Protein 4ZH5 (pdb70)

Secondary structure (DSSP, 8-state):
---HHHHHHHHHHHHHHTB-BS--TT---TT---B-TT-B-TT--B---SB--SSS--EEHHHHHHHHHHHHHHHHHTHHHHGGGHHHHHHHHHHHHHHHHHHEEETTEEEEEES-HHHHHT--S-GGG--S---EEEEBTTB--HHHHHHHHHHHHHHHHHHTTT-HHHHHHHHHHHHHHHHHHHHS---HHHHSGGGGGTS--S-SHHHHHHHHHHHHHHH--HHHHHHHTTS---S--S--SSS--HHHHHHHHHHTT-HHHHHHHHHHHHHHSTTSSSEE-TT--EE--SSSHHHHHHHHHHHHHHHHHTTSSHHHHHHHHHHHHHHHHTTTSS--BTTSSSS--S--B-TTTTSPSTTS--STHHHH-SSPPSS--TTPBP----TTS-----TT-TTTSB--HHHHHHHHHHHHHHHT-/---HHHHHHHHHHHHHHTB-BS--TT---TT---B-TT-B-TTS-B----B--SSS--EEHHHHHHHHHHHHHHHHHTHHHHGGGHHHHHHHHHHHHHHHHHHEEETTEEEEEES-HHHHHT--S-GGG--S---EEEEBTTB--HHHHHHHHHHHHHHHHHHTTT-HHHHHHHHHHHHHHHHHHHHS---HHHHSGGGGGTS--S-SHHHHHHHHHHHHHHH--HHHHHHHTTS---S--S--SSS--HHHHHHHHHHT--HHHHHHHHHHHHHHSTTSSSEE-TT--EE--SSSHHHHHHHHHHHHHHHHHTTSSHHHHHHHHHHHHHHHHTTTSS--BTTSSSS--S--B-TGGGSPSTTS--STHHHH--SPPSS--TTPBP----TTS-----TT-TTTSB--HHHHHHHHHHHHHHHT-

Solvent-accessible surface area: 28174 Å² total; per-residue (Å²): 204,46,81,22,73,62,0,0,77,37,0,21,60,0,1,5,3,1,21,0,0,134,18,41,91,122,40,71,15,140,47,6,91,55,4,16,96,118,8,90,6,120,66,50,52,80,0,30,10,0,1,5,6,10,1,6,5,0,1,5,8,0,0,3,0,0,0,0,0,0,3,0,2,0,0,31,49,2,28,131,0,0,36,83,14,64,114,89,1,13,110,9,0,50,49,0,0,57,6,5,24,75,4,17,44,62,96,67,43,2,6,4,1,0,0,36,0,15,44,3,50,47,49,7,0,10,2,48,78,29,134,51,128,40,48,6,76,22,0,33,74,110,26,26,0,0,0,2,0,0,0,3,0,0,0,0,0,0,0,7,45,9,2,58,150,84,45,69,93,20,9,88,92,0,32,76,46,0,76,39,1,0,67,2,0,46,106,28,100,14,28,2,5,109,30,0,40,27,0,9,30,52,23,96,7,71,44,48,84,11,0,0,1,0,0,0,0,0,0,48,73,24,33,58,74,100,76,17,25,72,35,0,72,96,15,59,11,153,44,78,10,46,1,0,6,31,20,16,0,47,0,0,1,0,5,3,2,7,50,76,59,40,90,118,2,84,57,40,0,66,54,0,0,75,2,1,17,93,89,29,62,11,33,55,4,99,104,26,0,0,12,11,26,38,66,0,0,0,11,23,0,0,0,0,0,0,0,0,4,4,0,4,84,61,46,1,66,42,88,95,0,67,84,5,0,90,50,1,0,23,2,0,2,14,66,43,52,43,0,5,0,3,23,13,48,94,88,26,2,80,50,1,20,8,8,5,0,3,2,36,97,120,128,46,99,20,26,134,117,35,7,62,58,116,47,71,12,71,15,83,1,38,0,0,0,0,0,5,1,46,21,63,26,92,31,94,25,64,6,108,40,87,28,12,0,31,0,4,0,1,21,0,0,0,0,4,0,0,0,0,2,6,52,60,96,176,65,85,14,70,63,0,0,77,39,0,20,62,0,1,5,3,2,23,0,0,134,17,44,93,122,39,75,15,140,47,6,91,55,5,17,94,123,6,87,5,119,62,51,52,75,0,26,10,0,2,6,5,10,1,7,5,0,0,5,8,0,0,3,0,0,0,0,0,0,3,0,1,0,0,31,56,1,32,132,1,0,35,83,14,63,113,87,1,13,101,10,1,47,46,0,0,62,6,5,29,76,4,18,44,61,96,65,43,2,6,3,0,0,0,36,0,14,42,3,51,50,51,7,0,12,2,49,74,28,135,50,129,38,48,6,76,22,0,37,74,115,27,25,0,0,0,2,0,0,0,4,0,0,0,0,0,0,0,8,45,9,3,60,145,82,44,59,90,20,4,88,97,0,26,91,48,0,78,38,1,0,66,2,0,46,104,27,104,14,27,2,5,109,30,0,41,26,0,9,27,54,23,93,7,76,35,39,80,10,0,0,1,0,0,0,0,0,0,52,75,27,32,56,71,102,76,16,25,71,35,0,73,100,24,69,11,154,44,85,8,46,0,0,5,31,21,16,0,44,0,0,0,1,4,3,5,16,65,80,65,57,93,123,5,107,58,46,0,47,63,0,0,78,6,1,4,99,88,34,66,12,33,60,4,100,105,28,0,0,14,12,28,35,66,0,0,0,12,23,0,0,0,0,0,0,0,0,3,8,0,3,89,55,40,0,42,40,87,86,0,68,93,6,0,85,49,1,0,15,3,0,2,14,68,44,52,43,0,5,0,3,22,15,47,92,89,23,1,75,57,2,22,9,8,5,0,2,2,33,99,126,129,46,101,20,25,136,113,33,9,60,61,111,49,66,11,70,15,82,1,39,0,0,0,0,0,3,2,44,22,64,26,93,32,98,31,65,7,112,40,93,29,11,0,33,0,5,0,1,22,0,0,0,0,3,0,0,0,0,2,3,51,60,86

CATH classification: 1.50.10.10

Foldseek 3Di:
DDPLLQLLVLQLLLLLVFKAAAHDPVRPFVLDHYFPPQFAAPVRQGQTIFGQFWLWRKRAQLLSLLLLLLLLVLCQQLVVLCPPVSVSSLVSSVRSLVNQLSQCVDLFKGWGIWAQVVVRVVWFAHRRPDDDHIHIFIAGLVQHALNSLLSSLSSLLSNLVNCCPPPVVSSVSSNVNSVSSLCNSVVRDDHNCVSVVSCCVPPGAPDNLQSQLSSLLSNCVRPVDVVSVVSNVVRQDDAADLFDFSRGCNLVSLLSCLVVPDPVSLVSNLLNLVLQFPPHVFAAAPLGQRARDQFLRLLRQLLQLLSLLSSLVSVRVNPSSPVSSVSSLCVQQQSVNDHQFWPHDHPYQFAAQHRSQLDAHPPDGGTPVSQQDPDGRNHTSGNFRASADDSHRDADSGNNPNRRGMTGSGSCSSVSSSSSSNSVD/DDPLLQLLVLQLLLLLVFKAAAHDPVRPAPLDHHFPPCFAAPVSQGQTIFGQFWLWRKHAQLLSLLLLLLQLVLCVQLVVLCPPVSVSSLVSSVRSLVNQLSQCVDLFKGKGIWAQVVVRVVWFAHRRPDDDHIHIFIAGLVQHALNSLLSSLSSLLSNLVNCCPPPVVSSVVSNVNSVSSLCNSVVRDDHNCVSVVSCCVPPGAPHNLQSQLSSLLSNCVSPVDVVSVVSNVVRADDAADLFPFSRGCRLVSLLSCVVVPDPVSLVNNLLNLVLQFPPHVFAAAPLGQRARDQFQRLLRQLLQLLSLLSSLVSVRVVVRSLVSSVSSLCVQQQSVNEHQFWPHDHPYQQQAQHRSQLDAHPPDGGTPCSQQPADGRNHTSGNFRASADDSNRDADSGNNPNRRGMTGSSSCSSVSSSSSSNSVD

Structure (mmCIF, N/CA/C/O backbone):
data_4ZH5
#
_entry.id   4ZH5
#
_cell.length_a   76.150
_cell.length_b   108.170
_cell.length_c   112.680
_cell.angle_alpha   90.00
_cell.angle_beta   90.00
_cell.angle_gamma   90.00
#
_symmetry.space_group_name_H-M   'P 21 21 21'
#
loop_
_entity.id
_entity.type
_entity.pdbx_description
1 polymer Endoglucanase
2 branched beta-D-glucopyranose-(1-4)-beta-D-glucopyranose
3 non-polymer 'CALCIUM ION'
4 non-polymer 'SODIUM ION'
5 non-polymer 'CHLORIDE ION'
6 water water
#
loop_
_atom_site.group_PDB
_atom_site.id
_atom_site.type_symbol
_atom_site.label_atom_id
_atom_site.label_alt_id
_atom_site.label_comp_id
_atom_site.label_asym_id
_atom_site.label_entity_id
_atom_site.label_seq_id
_atom_site.pdbx_PDB_ins_code
_atom_site.Cartn_x
_atom_site.Cartn_y
_atom_site.Cartn_z
_atom_site.occupancy
_atom_site.B_iso_or_equiv
_atom_site.auth_seq_id
_atom_site.auth_comp_id
_atom_site.auth_asym_id
_atom_site.auth_atom_id
_atom_site.pdbx_PDB_model_num
ATOM 1 N N . GLN A 1 2 ? 27.455 -21.857 14.251 1.00 49.19 9 GLN A N 1
ATOM 2 C CA . GLN A 1 2 ? 26.937 -21.625 12.879 1.00 46.75 9 GLN A CA 1
ATOM 3 C C . GLN A 1 2 ? 27.237 -20.180 12.434 1.00 45.94 9 GLN A C 1
ATOM 4 O O . GLN A 1 2 ? 28.004 -19.986 11.497 1.00 76.72 9 GLN A O 1
ATOM 10 N N . TYR A 1 3 ? 26.654 -19.163 13.074 1.00 17.16 10 TYR A N 1
ATOM 11 C CA . TYR A 1 3 ? 27.067 -17.792 12.714 1.00 15.83 10 TYR A CA 1
ATOM 12 C C . TYR A 1 3 ? 28.377 -17.400 13.364 1.00 16.47 10 TYR A C 1
ATOM 13 O O . TYR A 1 3 ? 28.638 -17.720 14.527 1.00 17.54 10 TYR A O 1
ATOM 22 N N . ASN A 1 4 ? 29.127 -16.586 12.641 1.00 15.75 11 ASN A N 1
ATOM 23 C CA . ASN A 1 4 ? 30.347 -16.050 13.168 1.00 15.00 11 ASN A CA 1
ATOM 24 C C . ASN A 1 4 ? 30.083 -14.785 13.976 1.00 13.03 11 ASN A C 1
ATOM 25 O O . ASN A 1 4 ? 30.324 -13.674 13.514 1.00 11.89 11 ASN A O 1
ATOM 30 N N . TYR A 1 5 ? 29.670 -14.988 15.229 1.00 11.27 12 TYR A N 1
ATOM 31 C CA . TYR A 1 5 ? 29.311 -13.846 16.088 1.00 10.00 12 TYR A CA 1
ATOM 32 C C . TYR A 1 5 ? 30.496 -12.929 16.314 1.00 8.98 12 TYR A C 1
ATOM 33 O O . TYR A 1 5 ? 30.330 -11.718 16.402 1.00 9.57 12 TYR A O 1
ATOM 42 N N . ARG A 1 6 ? 31.694 -13.488 16.417 1.00 10.07 13 ARG A N 1
ATOM 43 C CA . ARG A 1 6 ? 32.876 -12.664 16.656 1.00 11.17 13 ARG A CA 1
ATOM 44 C C . ARG A 1 6 ? 33.175 -11.734 15.492 1.00 10.21 13 ARG A C 1
ATOM 45 O O . ARG A 1 6 ? 33.560 -10.580 15.693 1.00 10.70 13 ARG A O 1
ATOM 53 N N . GLU A 1 7 ? 32.990 -12.239 14.259 1.00 10.78 14 GLU A N 1
ATOM 54 C CA . GLU A 1 7 ? 33.148 -11.391 13.100 1.00 10.32 14 GLU A CA 1
ATOM 55 C C . GLU A 1 7 ? 32.202 -10.221 13.157 1.00 9.20 14 GLU A C 1
ATOM 56 O O . GLU A 1 7 ? 32.603 -9.110 12.850 1.00 10.29 14 GLU A O 1
ATOM 62 N N . VAL A 1 8 ? 30.958 -10.461 13.549 1.00 8.39 15 VAL A N 1
ATOM 63 C CA . VAL A 1 8 ? 29.990 -9.389 13.667 1.00 8.93 15 VAL A CA 1
ATOM 64 C C . VAL A 1 8 ? 30.397 -8.376 14.736 1.00 8.15 15 VAL A C 1
ATOM 65 O O . VAL A 1 8 ? 30.312 -7.158 14.533 1.00 8.59 15 VAL A O 1
ATOM 69 N N A LEU A 1 9 ? 30.856 -8.877 15.884 0.50 8.39 16 LEU A N 1
ATOM 70 N N B LEU A 1 9 ? 30.855 -8.885 15.882 0.50 8.41 16 LEU A N 1
ATOM 71 C CA A LEU A 1 9 ? 31.280 -7.976 16.976 0.50 8.13 16 LEU A CA 1
ATOM 72 C CA B LEU A 1 9 ? 31.313 -8.018 16.991 0.50 8.29 16 LEU A CA 1
ATOM 73 C C A LEU A 1 9 ? 32.426 -7.076 16.518 0.50 8.07 16 LEU A C 1
ATOM 74 C C B LEU A 1 9 ? 32.426 -7.087 16.520 0.50 8.14 16 LEU A C 1
ATOM 75 O O A LEU A 1 9 ? 32.418 -5.862 16.771 0.50 8.51 16 LEU A O 1
ATOM 76 O O B LEU A 1 9 ? 32.407 -5.875 16.773 0.50 8.57 16 LEU A O 1
ATOM 85 N N . GLN A 1 10 ? 33.388 -7.671 15.804 1.00 7.79 17 GLN A N 1
ATOM 86 C CA . GLN A 1 10 ? 34.514 -6.879 15.251 1.00 8.27 17 GLN A CA 1
ATOM 87 C C . GLN A 1 10 ? 34.000 -5.811 14.273 1.00 8.41 17 GLN A C 1
ATOM 88 O O . GLN A 1 10 ? 34.464 -4.663 14.315 1.00 9.18 17 GLN A O 1
ATOM 94 N N . LYS A 1 11 ? 33.050 -6.181 13.417 1.00 7.78 18 LYS A N 1
ATOM 95 C CA . LYS A 1 11 ? 32.464 -5.194 12.502 1.00 7.91 18 LYS A CA 1
ATOM 96 C C . LYS A 1 11 ? 31.684 -4.087 13.231 1.00 7.00 18 LYS A C 1
ATOM 97 O O . LYS A 1 11 ? 31.712 -2.913 12.802 1.00 7.32 18 LYS A O 1
ATOM 103 N N . SER A 1 12 ? 31.021 -4.450 14.324 1.00 6.95 19 SER A N 1
ATOM 104 C CA . SER A 1 12 ? 30.275 -3.433 15.072 1.00 6.83 19 SER A CA 1
ATOM 105 C C . SER A 1 12 ? 31.193 -2.335 15.596 1.00 7.18 19 SER A C 1
ATOM 106 O O . SER A 1 12 ? 30.875 -1.159 15.538 1.00 7.78 19 SER A O 1
ATOM 109 N N . ILE A 1 13 ? 32.366 -2.721 16.074 1.00 7.36 20 ILE A N 1
ATOM 110 C CA . ILE A 1 13 ? 33.384 -1.744 16.479 1.00 8.59 20 ILE A CA 1
ATOM 111 C C . ILE A 1 13 ? 33.778 -0.824 15.308 1.00 8.69 20 ILE A C 1
ATOM 112 O O . ILE A 1 13 ? 33.930 0.398 15.466 1.00 9.38 20 ILE A O 1
ATOM 117 N N . LEU A 1 14 ? 33.877 -1.403 14.097 1.00 8.09 21 LEU A N 1
ATOM 118 C CA . LEU A 1 14 ? 34.131 -0.595 12.890 1.00 8.16 21 LEU A CA 1
ATOM 119 C C . LEU A 1 14 ? 32.990 0.345 12.541 1.00 7.26 21 LEU A C 1
ATOM 120 O O . LEU A 1 14 ? 33.220 1.446 12.012 1.00 7.55 21 LEU A O 1
ATOM 125 N N . PHE A 1 15 ? 31.739 -0.049 12.826 1.00 6.70 22 PHE A N 1
ATOM 126 C CA . PHE A 1 15 ? 30.646 0.889 12.676 1.00 6.60 22 PHE A CA 1
ATOM 127 C C . PHE A 1 15 ? 30.899 2.142 13.491 1.00 5.62 22 PHE A C 1
ATOM 128 O O . PHE A 1 15 ? 30.748 3.271 13.011 1.00 5.79 22 PHE A O 1
ATOM 136 N N . TYR A 1 16 ? 31.202 1.959 14.782 1.00 6.04 23 TYR A N 1
ATOM 137 C CA . TYR A 1 16 ? 31.471 3.147 15.595 1.00 5.76 23 TYR A CA 1
ATOM 138 C C . TYR A 1 16 ? 32.631 3.987 15.081 1.00 6.19 23 TYR A C 1
ATOM 139 O O . TYR A 1 16 ? 32.580 5.205 15.134 1.00 7.31 23 TYR A O 1
ATOM 148 N N . ALA A 1 17 ? 33.635 3.329 14.506 1.00 6.68 24 ALA A N 1
ATOM 149 C CA . ALA A 1 17 ? 34.724 4.097 13.918 1.00 6.72 24 ALA A CA 1
ATOM 150 C C . ALA A 1 17 ? 34.228 4.987 12.753 1.00 6.59 24 ALA A C 1
ATOM 151 O O . ALA A 1 17 ? 34.693 6.119 12.597 1.00 7.18 24 ALA A O 1
ATOM 153 N N . ALA A 1 18 ? 33.278 4.457 11.989 1.00 7.00 25 ALA A N 1
ATOM 154 C CA . ALA A 1 18 ? 32.739 5.193 10.866 1.00 6.71 25 ALA A CA 1
ATOM 155 C C . ALA A 1 18 ? 31.813 6.338 11.286 1.00 6.02 25 ALA A C 1
ATOM 156 O O . ALA A 1 18 ? 31.561 7.241 10.495 1.00 6.83 25 ALA A O 1
ATOM 158 N N . GLN A 1 19 ? 31.376 6.355 12.554 1.00 6.12 26 GLN A N 1
ATOM 159 C CA . GLN A 1 19 ? 30.521 7.406 13.081 1.00 6.45 26 GLN A CA 1
ATOM 160 C C . GLN A 1 19 ? 31.343 8.550 13.715 1.00 6.61 26 GLN A C 1
ATOM 161 O O . GLN A 1 19 ? 30.760 9.547 14.135 1.00 7.14 26 GLN A O 1
ATOM 167 N N . ARG A 1 20 ? 32.661 8.450 13.763 1.00 6.12 27 ARG A N 1
ATOM 168 C CA . ARG A 1 20 ? 33.433 9.456 14.470 1.00 6.31 27 ARG A CA 1
ATOM 169 C C . ARG A 1 20 ? 33.382 10.808 13.791 1.00 6.40 27 ARG A C 1
ATOM 170 O O . ARG A 1 20 ? 33.596 10.925 12.571 1.00 7.36 27 ARG A O 1
ATOM 178 N N . SER A 1 21 ? 33.169 11.847 14.597 1.00 6.55 28 SER A N 1
ATOM 179 C CA . SER A 1 21 ? 33.335 13.231 14.242 1.00 7.45 28 SER A CA 1
ATOM 180 C C . SER A 1 21 ? 34.667 13.743 14.782 1.00 7.56 28 SER A C 1
ATOM 181 O O . SER A 1 21 ? 35.224 13.157 15.710 1.00 9.33 28 SER A O 1
ATOM 184 N N . GLY A 1 22 ? 35.172 14.849 14.225 1.00 7.82 29 GLY A N 1
ATOM 185 C CA . GLY A 1 22 ? 36.367 15.508 14.717 1.00 8.96 29 GLY A CA 1
ATOM 186 C C . GLY A 1 22 ? 37.615 15.049 14.043 1.00 8.47 29 GLY A C 1
ATOM 187 O O . GLY A 1 22 ? 37.583 14.573 12.884 1.00 9.46 29 GLY A O 1
ATOM 188 N N . GLN A 1 23 ? 38.737 15.282 14.684 1.00 9.69 30 GLN A N 1
ATOM 189 C CA . GLN A 1 23 ? 40.056 14.903 14.135 1.00 10.45 30 GLN A CA 1
ATOM 190 C C . GLN A 1 23 ? 40.269 13.441 14.343 1.00 9.99 30 GLN A C 1
ATOM 191 O O . GLN A 1 23 ? 40.415 12.989 15.481 1.00 12.10 30 GLN A O 1
ATOM 197 N N . LEU A 1 24 ? 40.260 12.666 13.277 1.00 10.07 31 LEU A N 1
ATOM 198 C CA . LEU A 1 24 ? 40.295 11.182 13.408 1.00 10.43 31 LEU A CA 1
ATOM 199 C C . LEU A 1 24 ? 41.687 10.703 13.823 1.00 10.97 31 LEU A C 1
ATOM 200 O O . LEU A 1 24 ? 42.674 11.393 13.556 1.00 13.95 31 LEU A O 1
ATOM 205 N N . PRO A 1 25 ? 41.757 9.553 14.544 1.00 11.81 32 PRO A N 1
ATOM 206 C CA . PRO A 1 25 ? 43.023 9.028 14.984 1.00 13.92 32 PRO A CA 1
ATOM 207 C C . PRO A 1 25 ? 43.811 8.548 13.818 1.00 14.00 32 PRO A C 1
ATOM 208 O O . PRO A 1 25 ? 43.262 8.222 12.751 1.00 14.30 32 PRO A O 1
ATOM 212 N N . GLY A 1 26 ? 45.126 8.527 13.990 1.00 17.59 33 GLY A N 1
ATOM 213 C CA . GLY A 1 26 ? 45.991 8.080 12.912 1.00 18.49 33 GLY A CA 1
ATOM 214 C C . GLY A 1 26 ? 45.706 6.687 12.390 1.00 17.79 33 GLY A C 1
ATOM 215 O O . GLY A 1 26 ? 45.835 6.429 11.211 1.00 20.91 33 GLY A O 1
ATOM 216 N N . ASN A 1 27 ? 45.263 5.805 13.288 1.00 18.49 34 ASN A N 1
ATOM 217 C CA . ASN A 1 27 ? 44.904 4.437 12.922 1.00 17.19 34 ASN A CA 1
ATOM 218 C C . ASN A 1 27 ? 43.466 4.250 12.388 1.00 14.59 34 ASN A C 1
ATOM 219 O O . ASN A 1 27 ? 42.967 3.131 12.315 1.00 16.59 34 ASN A O 1
ATOM 224 N N . ASN A 1 28 ? 42.796 5.350 12.099 1.00 11.35 35 ASN A N 1
ATOM 225 C CA . ASN A 1 28 ? 41.471 5.305 11.490 1.00 11.72 35 ASN A CA 1
ATOM 226 C C . ASN A 1 28 ? 41.380 4.175 10.466 1.00 11.54 35 ASN A C 1
ATOM 227 O O . ASN A 1 28 ? 42.099 4.202 9.476 1.00 12.80 35 ASN A O 1
ATOM 232 N N . PRO A 1 29 ? 40.435 3.240 10.659 1.00 10.63 36 PRO A N 1
ATOM 233 C CA . PRO A 1 29 ? 40.346 2.095 9.765 1.00 11.60 36 PRO A CA 1
ATOM 234 C C . PRO A 1 29 ? 39.342 2.299 8.624 1.00 10.05 36 PRO A C 1
ATOM 235 O O . PRO A 1 29 ? 39.142 1.386 7.834 1.00 12.34 36 PRO A O 1
ATOM 239 N N . ILE A 1 30 ? 38.716 3.473 8.565 1.00 9.28 37 ILE A N 1
ATOM 240 C CA . ILE A 1 30 ? 37.658 3.732 7.599 1.00 8.94 37 ILE A CA 1
ATOM 241 C C . ILE A 1 30 ? 38.211 4.688 6.541 1.00 9.39 37 ILE A C 1
ATOM 242 O O . ILE A 1 30 ? 38.304 5.889 6.754 1.00 10.01 37 ILE A O 1
ATOM 247 N N . ASP A 1 31 ? 38.569 4.162 5.385 1.00 10.01 38 ASP A N 1
ATOM 248 C CA . ASP A 1 31 ? 39.334 4.971 4.392 1.00 12.25 38 ASP A CA 1
ATOM 249 C C . ASP A 1 31 ? 38.547 6.074 3.713 1.00 10.72 38 ASP A C 1
ATOM 250 O O . ASP A 1 31 ? 39.123 7.010 3.168 1.00 14.53 38 ASP A O 1
ATOM 255 N N . TRP A 1 32 ? 37.229 5.983 3.804 1.00 8.32 39 TRP A N 1
ATOM 256 C CA . TRP A 1 32 ? 36.344 6.970 3.261 1.00 8.27 39 TRP A CA 1
ATOM 257 C C . TRP A 1 32 ? 35.901 8.041 4.253 1.00 8.73 39 TRP A C 1
ATOM 258 O O . TRP A 1 32 ? 35.054 8.875 3.913 1.00 10.59 39 TRP A O 1
ATOM 269 N N . ARG A 1 33 ? 36.393 7.973 5.494 1.00 8.53 40 ARG A N 1
ATOM 270 C CA . ARG A 1 33 ? 36.176 8.998 6.494 1.00 8.37 40 ARG A CA 1
ATOM 271 C C . ARG A 1 33 ? 37.491 9.731 6.728 1.00 8.52 40 ARG A C 1
ATOM 272 O O . ARG A 1 33 ? 38.569 9.126 6.762 1.00 10.78 40 ARG A O 1
ATOM 280 N N . ASP A 1 34 ? 37.373 11.009 6.964 1.00 8.64 41 ASP A N 1
ATOM 281 C CA . ASP A 1 34 ? 38.529 11.879 7.323 1.00 9.16 41 ASP A CA 1
ATOM 282 C C . ASP A 1 34 ? 38.047 12.919 8.351 1.00 9.50 41 ASP A C 1
ATOM 283 O O . ASP A 1 34 ? 36.895 12.878 8.820 1.00 9.83 41 ASP A O 1
ATOM 288 N N . ASP A 1 35 ? 38.931 13.843 8.685 1.00 9.88 42 ASP A N 1
ATOM 289 C CA . ASP A 1 35 ? 38.624 14.886 9.623 1.00 9.68 42 ASP A CA 1
ATOM 290 C C . ASP A 1 35 ? 37.386 15.664 9.245 1.00 8.85 42 ASP A C 1
ATOM 291 O O . ASP A 1 35 ? 37.177 15.968 8.083 1.00 10.02 42 ASP A O 1
ATOM 296 N N . SER A 1 36 ? 36.576 16.013 10.225 1.00 8.18 43 SER A N 1
ATOM 297 C CA . SER A 1 36 ? 35.354 16.723 9.958 1.00 8.31 43 SER A CA 1
ATOM 298 C C . SER A 1 36 ? 34.877 17.455 11.199 1.00 7.57 43 SER A C 1
ATOM 299 O O . SER A 1 36 ? 35.222 17.060 12.328 1.00 9.41 43 SER A O 1
ATOM 302 N N . ALA A 1 37 ? 34.039 18.472 11.025 1.00 9.05 44 ALA A N 1
ATOM 303 C CA . ALA A 1 37 ? 33.421 19.215 12.131 1.00 8.63 44 ALA A CA 1
ATOM 304 C C . ALA A 1 37 ? 34.473 19.715 13.113 1.00 9.50 44 ALA A C 1
ATOM 305 O O . ALA A 1 37 ? 34.301 19.670 14.353 1.00 10.40 44 ALA A O 1
ATOM 307 N N . LEU A 1 38 ? 35.557 20.259 12.565 1.00 10.81 45 LEU A N 1
ATOM 308 C CA . LEU A 1 38 ? 36.684 20.663 13.397 1.00 11.86 45 LEU A CA 1
ATOM 309 C C . LEU A 1 38 ? 36.427 21.971 14.086 1.00 11.70 45 LEU A C 1
ATOM 310 O O . LEU A 1 38 ? 37.205 22.353 14.945 1.00 15.19 45 LEU A O 1
ATOM 315 N N . ASP A 1 39 ? 35.351 22.669 13.723 1.00 11.66 46 ASP A N 1
ATOM 316 C CA . ASP A 1 39 ? 35.006 23.932 14.364 1.00 14.96 46 ASP A CA 1
ATOM 317 C C . ASP A 1 39 ? 33.858 23.775 15.379 1.00 13.02 46 ASP A C 1
ATOM 318 O O . ASP A 1 39 ? 33.368 24.783 15.880 1.00 14.86 46 ASP A O 1
ATOM 323 N N . ASP A 1 40 ? 33.391 22.539 15.661 1.00 12.40 47 ASP A N 1
ATOM 324 C CA . ASP A 1 40 ? 32.327 22.389 16.648 1.00 10.96 47 ASP A CA 1
ATOM 325 C C . ASP A 1 40 ? 32.743 22.984 17.992 1.00 9.76 47 ASP A C 1
ATOM 326 O O . ASP A 1 40 ? 33.808 22.717 18.510 1.00 11.73 47 ASP A O 1
ATOM 331 N N . GLN A 1 41 ? 31.888 23.860 18.492 1.00 10.65 48 GLN A N 1
ATOM 332 C CA . GLN A 1 41 ? 32.208 24.640 19.687 1.00 11.99 48 GLN A CA 1
ATOM 333 C C . GLN A 1 41 ? 30.983 25.107 20.414 1.00 11.92 48 GLN A C 1
ATOM 334 O O . GLN A 1 41 ? 29.929 25.273 19.836 1.00 12.40 48 GLN A O 1
ATOM 340 N N . GLY A 1 42 ? 31.170 25.380 21.715 1.00 11.87 49 GLY A N 1
ATOM 341 C CA . GLY A 1 42 ? 30.153 25.972 22.524 1.00 13.94 49 GLY A CA 1
ATOM 342 C C . GLY A 1 42 ? 30.002 27.484 22.283 1.00 13.01 49 GLY A C 1
ATOM 343 O O . GLY A 1 42 ? 30.774 28.124 21.547 1.00 16.72 49 GLY A O 1
ATOM 344 N N . ASN A 1 43 ? 29.002 28.035 22.949 1.00 14.98 50 ASN A N 1
ATOM 345 C CA . ASN A 1 43 ? 28.655 29.442 22.811 1.00 15.64 50 ASN A CA 1
ATOM 346 C C . ASN A 1 43 ? 29.650 30.377 23.464 1.00 18.13 50 ASN A C 1
ATOM 347 O O . ASN A 1 43 ? 29.681 31.568 23.145 1.00 22.61 50 ASN A O 1
ATOM 352 N N . GLY A 1 44 ? 30.489 29.849 24.325 1.00 17.60 51 GLY A N 1
ATOM 353 C CA . GLY A 1 44 ? 31.635 30.575 24.833 1.00 22.10 51 GLY A CA 1
ATOM 354 C C . GLY A 1 44 ? 32.947 30.178 24.178 1.00 19.39 51 GLY A C 1
ATOM 355 O O . GLY A 1 44 ? 34.020 30.424 24.734 1.00 23.78 51 GLY A O 1
ATOM 356 N N . GLY A 1 45 ? 32.873 29.549 23.009 1.00 16.81 52 GLY A N 1
ATOM 357 C CA . GLY A 1 45 ? 34.089 29.127 22.335 1.00 18.32 52 GLY A CA 1
ATOM 358 C C . GLY A 1 45 ? 34.745 27.857 22.796 1.00 17.02 52 GLY A C 1
ATOM 359 O O . GLY A 1 45 ? 35.816 27.522 22.343 1.00 18.87 52 GLY A O 1
ATOM 360 N N . GLU A 1 46 ? 34.069 27.113 23.639 1.00 14.73 53 GLU A N 1
ATOM 361 C CA . GLU A 1 46 ? 34.607 25.870 24.190 1.00 14.58 53 GLU A CA 1
ATOM 362 C C . GLU A 1 46 ? 34.715 24.816 23.097 1.00 12.73 53 GLU A C 1
ATOM 363 O O . GLU A 1 46 ? 33.823 24.655 22.283 1.00 14.00 53 GLU A O 1
ATOM 369 N N . ASP A 1 47 ? 35.820 24.078 23.089 1.00 12.73 54 ASP A N 1
ATOM 370 C CA . ASP A 1 47 ? 36.052 22.973 22.123 1.00 13.14 54 ASP A CA 1
ATOM 371 C C . ASP A 1 47 ? 35.051 21.865 22.340 1.00 11.83 54 ASP A C 1
ATOM 372 O O . ASP A 1 47 ? 35.019 21.306 23.404 1.00 13.09 54 ASP A O 1
ATOM 377 N N . LEU A 1 48 ? 34.215 21.601 21.326 1.00 10.28 55 LEU A N 1
ATOM 378 C CA . LEU A 1 48 ? 33.263 20.491 21.340 1.00 9.85 55 LEU A CA 1
ATOM 379 C C . LEU A 1 48 ? 33.533 19.531 20.185 1.00 9.75 55 LEU A C 1
ATOM 380 O O . LEU A 1 48 ? 32.615 18.822 19.748 1.00 10.19 55 LEU A O 1
ATOM 385 N N . THR A 1 49 ? 34.774 19.440 19.735 1.00 9.90 56 THR A N 1
ATOM 386 C CA . THR A 1 49 ? 35.066 18.525 18.652 1.00 9.53 56 THR A CA 1
ATOM 387 C C . THR A 1 49 ? 35.099 17.105 19.166 1.00 7.98 56 THR A C 1
ATOM 388 O O . THR A 1 49 ? 35.430 16.851 20.343 1.00 10.60 56 THR A O 1
ATOM 392 N N . GLY A 1 50 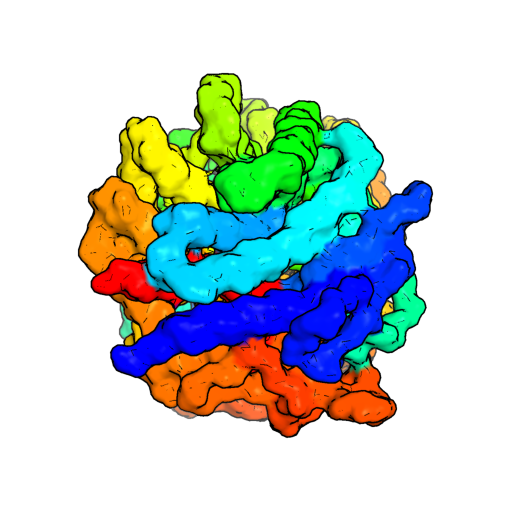? 34.783 16.186 18.277 1.00 8.83 57 GLY A N 1
ATOM 393 C CA . GLY A 1 50 ? 34.787 14.769 18.565 1.00 8.15 57 GLY A CA 1
ATOM 394 C C . GLY A 1 50 ? 33.391 14.217 18.684 1.00 8.08 57 GLY A C 1
ATOM 395 O O . GLY A 1 50 ? 32.427 14.778 18.197 1.00 8.36 57 GLY A O 1
ATOM 396 N N . GLY A 1 51 ? 33.291 13.119 19.417 1.00 6.85 58 GLY A N 1
ATOM 397 C CA . GLY A 1 51 ? 32.007 12.422 19.597 1.00 7.10 58 GLY A CA 1
ATOM 398 C C . GLY A 1 51 ? 31.587 11.656 18.351 1.00 6.51 58 GLY A C 1
ATOM 399 O O . GLY A 1 51 ? 32.312 11.670 17.327 1.00 6.85 58 GLY A O 1
ATOM 400 N N . TRP A 1 52 ? 30.427 11.023 18.419 1.00 5.81 59 TRP A N 1
ATOM 401 C CA . TRP A 1 52 ? 29.880 10.256 17.307 1.00 5.79 59 TRP A CA 1
ATOM 402 C C . TRP A 1 52 ? 28.714 10.952 16.693 1.00 5.88 59 TRP A C 1
ATOM 403 O O . TRP A 1 52 ? 27.833 11.430 17.374 1.00 6.56 59 TRP A O 1
ATOM 414 N N . TYR A 1 53 ? 28.702 10.971 15.352 1.00 5.73 60 TYR A N 1
ATOM 415 C CA . TYR A 1 53 ? 27.499 11.320 14.652 1.00 5.29 60 TYR A CA 1
ATOM 416 C C . TYR A 1 53 ? 26.430 10.298 15.001 1.00 4.79 60 TYR A C 1
ATOM 417 O O . TYR A 1 53 ? 26.697 9.100 15.155 1.00 5.47 60 TYR A O 1
ATOM 426 N N . ASP A 1 54 ? 25.178 10.756 15.117 1.00 5.27 61 ASP A N 1
ATOM 427 C CA . ASP A 1 54 ? 24.183 9.860 15.662 1.00 5.31 61 ASP A CA 1
ATOM 428 C C . ASP A 1 54 ? 23.777 8.686 14.759 1.00 5.59 61 ASP A C 1
ATOM 429 O O . ASP A 1 54 ? 23.773 7.531 15.191 1.00 5.72 61 ASP A O 1
ATOM 434 N N . ALA A 1 55 ? 23.473 8.969 13.506 1.00 5.75 62 ALA A N 1
ATOM 435 C CA . ALA A 1 55 ? 22.783 8.002 12.654 1.00 6.42 62 ALA A CA 1
ATOM 436 C C . ALA A 1 55 ? 23.366 8.112 11.244 1.00 6.01 62 ALA A C 1
ATOM 437 O O . ALA A 1 55 ? 24.569 8.027 11.072 1.00 7.09 62 ALA A O 1
ATOM 439 N N . GLY A 1 56 ? 22.530 8.321 10.251 1.00 5.50 63 GLY A N 1
ATOM 440 C CA . GLY A 1 56 ? 22.987 8.568 8.880 1.00 5.27 63 GLY A CA 1
ATOM 441 C C . GLY A 1 56 ? 23.223 10.050 8.614 1.00 5.26 63 GLY A C 1
ATOM 442 O O . GLY A 1 56 ? 23.439 10.451 7.460 1.00 6.02 63 GLY A O 1
ATOM 443 N N . ASP A 1 57 ? 23.086 10.844 9.671 1.00 5.95 64 ASP A N 1
ATOM 444 C CA . ASP A 1 57 ? 23.202 12.283 9.748 1.00 6.25 64 ASP A CA 1
ATOM 445 C C . ASP A 1 57 ? 24.458 12.699 10.497 1.00 6.09 64 ASP A C 1
ATOM 446 O O . ASP A 1 57 ? 25.283 11.877 10.826 1.00 6.57 64 ASP A O 1
ATOM 451 N N . HIS A 1 58 ? 24.608 14.003 10.735 1.00 6.22 65 HIS A N 1
ATOM 452 C CA . HIS A 1 58 ? 25.821 14.561 11.320 1.00 6.28 65 HIS A CA 1
ATOM 453 C C . HIS A 1 58 ? 25.547 15.377 12.571 1.00 6.29 65 HIS A C 1
ATOM 454 O O . HIS A 1 58 ? 26.404 16.161 13.003 1.00 6.96 65 HIS A O 1
ATOM 461 N N . VAL A 1 59 ? 24.403 15.148 13.194 1.00 5.76 66 VAL A N 1
ATOM 462 C CA . VAL A 1 59 ? 24.112 15.745 14.520 1.00 6.03 66 VAL A CA 1
ATOM 463 C C . VAL A 1 59 ? 24.751 14.914 15.642 1.00 6.16 66 VAL A C 1
ATOM 464 O O . VAL A 1 59 ? 24.809 13.673 15.542 1.00 6.71 66 VAL A O 1
ATOM 468 N N . LYS A 1 60 ? 25.231 15.601 16.678 1.00 5.73 67 LYS A N 1
ATOM 469 C CA . LYS A 1 60 ? 25.704 14.967 17.889 1.00 5.84 67 LYS A CA 1
ATOM 470 C C . LYS A 1 60 ? 24.618 15.124 18.953 1.00 5.74 67 LYS A C 1
ATOM 471 O O . LYS A 1 60 ? 24.442 16.210 19.501 1.00 7.14 67 LYS A O 1
ATOM 477 N N . PHE A 1 61 ? 23.810 14.067 19.114 1.00 5.63 68 PHE A N 1
ATOM 478 C CA . PHE A 1 61 ? 22.653 14.052 20.013 1.00 5.63 68 PHE A CA 1
ATOM 479 C C . PHE A 1 61 ? 23.116 13.386 21.327 1.00 5.89 68 PHE A C 1
ATOM 480 O O . PHE A 1 61 ? 23.399 12.177 21.379 1.00 6.15 68 PHE A O 1
ATOM 488 N N . GLY A 1 62 ? 23.177 14.184 22.387 1.00 6.03 69 GLY A N 1
ATOM 489 C CA . GLY A 1 62 ? 23.807 13.692 23.599 1.00 6.07 69 GLY A CA 1
ATOM 490 C C . GLY A 1 62 ? 23.096 12.575 24.333 1.00 5.48 69 GLY A C 1
ATOM 491 O O . GLY A 1 62 ? 23.810 11.785 24.975 1.00 6.40 69 GLY A O 1
ATOM 492 N N . LEU A 1 63 ? 21.753 12.483 24.284 1.00 5.15 70 LEU A N 1
ATOM 493 C CA . LEU A 1 63 ? 21.084 11.406 25.033 1.00 5.48 70 LEU A CA 1
ATOM 494 C C . LEU A 1 63 ? 21.355 10.022 24.456 1.00 5.33 70 LEU A C 1
ATOM 495 O O . LEU A 1 63 ? 21.872 9.171 25.169 1.00 6.14 70 LEU A O 1
ATOM 500 N N . PRO A 1 64 ? 21.127 9.794 23.149 1.00 4.80 71 PRO A N 1
ATOM 501 C CA . PRO A 1 64 ? 21.472 8.472 22.623 1.00 4.83 71 PRO A CA 1
ATOM 502 C C . PRO A 1 64 ? 22.978 8.248 22.607 1.00 5.02 71 PRO A C 1
ATOM 503 O O . PRO A 1 64 ? 23.417 7.116 22.751 1.00 5.90 71 PRO A O 1
ATOM 507 N N . MET A 1 65 ? 23.798 9.297 22.433 1.00 5.49 72 MET A N 1
ATOM 508 C CA . MET A 1 65 ? 25.227 9.050 22.410 1.00 5.55 72 MET A CA 1
ATOM 509 C C . MET A 1 65 ? 25.699 8.521 23.788 1.00 5.15 72 MET A C 1
ATOM 510 O O . MET A 1 65 ? 26.476 7.581 23.863 1.00 5.78 72 MET A O 1
ATOM 515 N N . ALA A 1 66 ? 25.198 9.155 24.844 1.00 5.37 73 ALA A N 1
ATOM 516 C CA . ALA A 1 66 ? 25.547 8.725 26.218 1.00 5.50 73 ALA A CA 1
ATOM 517 C C . ALA A 1 66 ? 24.954 7.381 26.540 1.00 5.30 73 ALA A C 1
ATOM 518 O O . ALA A 1 66 ? 25.672 6.547 27.092 1.00 6.29 73 ALA A O 1
ATOM 520 N N . TRP A 1 67 ? 23.719 7.090 26.139 1.00 4.80 74 TRP A N 1
ATOM 521 C CA . TRP A 1 67 ? 23.153 5.774 26.397 1.00 5.02 74 TRP A CA 1
ATOM 522 C C . TRP A 1 67 ? 23.907 4.685 25.705 1.00 4.66 74 TRP A C 1
ATOM 523 O O . TRP A 1 67 ? 24.156 3.606 26.233 1.00 4.99 74 TRP A O 1
ATOM 534 N N . THR A 1 68 ? 24.312 4.989 24.437 1.00 4.51 75 THR A N 1
ATOM 535 C CA . THR A 1 68 ? 25.121 4.061 23.695 1.00 4.78 75 THR A CA 1
ATOM 536 C C . THR A 1 68 ? 26.390 3.728 24.464 1.00 4.66 75 THR A C 1
ATOM 537 O O . THR A 1 68 ? 26.747 2.549 24.616 1.00 5.17 75 THR A O 1
ATOM 541 N N . ALA A 1 69 ? 27.053 4.777 24.954 1.00 5.21 76 ALA A N 1
ATOM 542 C CA . ALA A 1 69 ? 28.282 4.543 25.707 1.00 5.93 76 ALA A CA 1
ATOM 543 C C . ALA A 1 69 ? 28.051 3.695 26.970 1.00 6.05 76 ALA A C 1
ATOM 544 O O . ALA A 1 69 ? 28.768 2.729 27.225 1.00 6.11 76 ALA A O 1
ATOM 546 N N . THR A 1 70 ? 27.028 4.050 27.754 1.00 5.42 77 THR A N 1
ATOM 547 C CA . THR A 1 70 ? 26.800 3.334 29.004 1.00 5.31 77 THR A CA 1
ATOM 548 C C . THR A 1 70 ? 26.546 1.843 28.685 1.00 5.53 77 THR A C 1
ATOM 549 O O . THR A 1 70 ? 27.048 0.939 29.372 1.00 5.64 77 THR A O 1
ATOM 553 N N . THR A 1 71 ? 25.715 1.607 27.667 1.00 5.02 78 THR A N 1
ATOM 554 C CA . THR A 1 71 ? 25.301 0.267 27.301 1.00 5.45 78 THR A CA 1
ATOM 555 C C . THR A 1 71 ? 26.458 -0.577 26.770 1.00 5.10 78 THR A C 1
ATOM 556 O O . THR A 1 71 ? 26.670 -1.719 27.162 1.00 5.82 78 THR A O 1
ATOM 560 N N . LEU A 1 72 ? 27.285 0.041 25.912 1.00 5.17 79 LEU A N 1
ATOM 561 C CA . LEU A 1 72 ? 28.491 -0.615 25.430 1.00 5.16 79 LEU A CA 1
ATOM 562 C C . LEU A 1 72 ? 29.424 -0.945 26.592 1.00 5.35 79 LEU A C 1
ATOM 563 O O . LEU A 1 72 ? 29.975 -2.052 26.676 1.00 6.27 79 LEU A O 1
ATOM 568 N N . ILE A 1 73 ? 29.636 0.027 27.468 1.00 5.92 80 ILE A N 1
ATOM 569 C CA . ILE A 1 73 ? 30.518 -0.173 28.606 1.00 6.57 80 ILE A CA 1
ATOM 570 C C . ILE A 1 73 ? 30.043 -1.295 29.512 1.00 5.68 80 ILE A C 1
ATOM 571 O O . ILE A 1 73 ? 30.833 -2.126 29.956 1.00 6.86 80 ILE A O 1
ATOM 576 N N . TRP A 1 74 ? 28.738 -1.338 29.764 1.00 5.41 81 TRP A N 1
ATOM 577 C CA . TRP A 1 74 ? 28.175 -2.368 30.601 1.00 6.30 81 TRP A CA 1
ATOM 578 C C . TRP A 1 74 ? 28.553 -3.735 30.085 1.00 6.47 81 TRP A C 1
ATOM 579 O O . TRP A 1 74 ? 28.984 -4.592 30.833 1.00 6.92 81 TRP A O 1
ATOM 590 N N . GLY A 1 75 ? 28.396 -3.968 28.770 1.00 6.45 82 GLY A N 1
ATOM 591 C CA . GLY A 1 75 ? 28.796 -5.240 28.216 1.00 6.66 82 GLY A CA 1
ATOM 592 C C . GLY A 1 75 ? 30.278 -5.520 28.353 1.00 6.93 82 GLY A C 1
ATOM 593 O O . GLY A 1 75 ? 30.677 -6.688 28.579 1.00 7.78 82 GLY A O 1
ATOM 594 N N . MET A 1 76 ? 31.112 -4.494 28.189 1.00 7.04 83 MET A N 1
ATOM 595 C CA . MET A 1 76 ? 32.551 -4.726 28.352 1.00 7.66 83 MET A CA 1
ATOM 596 C C . MET A 1 76 ? 32.948 -5.068 29.801 1.00 8.22 83 MET A C 1
ATOM 597 O O . MET A 1 76 ? 33.961 -5.756 30.010 1.00 10.64 83 MET A O 1
ATOM 602 N N . ILE A 1 77 ? 32.182 -4.594 30.780 1.00 7.30 84 ILE A N 1
ATOM 603 C CA . ILE A 1 77 ? 32.425 -4.925 32.179 1.00 7.99 84 ILE A CA 1
ATOM 604 C C . ILE A 1 77 ? 31.904 -6.351 32.471 1.00 8.64 84 ILE A C 1
ATOM 605 O O . ILE A 1 77 ? 32.653 -7.194 32.967 1.00 11.41 84 ILE A O 1
ATOM 610 N N . ASP A 1 78 ? 30.619 -6.573 32.178 1.00 8.18 85 ASP A N 1
ATOM 611 C CA . ASP A 1 78 ? 29.946 -7.789 32.655 1.00 9.25 85 ASP A CA 1
ATOM 612 C C . ASP A 1 78 ? 29.963 -8.966 31.721 1.00 9.97 85 ASP A C 1
ATOM 613 O O . ASP A 1 78 ? 29.655 -10.067 32.137 1.00 13.31 85 ASP A O 1
ATOM 618 N N . LEU A 1 79 ? 30.338 -8.729 30.459 1.00 9.71 86 LEU A N 1
ATOM 619 C CA . LEU A 1 79 ? 30.462 -9.794 29.438 1.00 10.42 86 LEU A CA 1
ATOM 620 C C . LEU A 1 79 ? 31.883 -9.720 28.878 1.00 10.13 86 LEU A C 1
ATOM 621 O O . LEU A 1 79 ? 32.108 -9.920 27.684 1.00 10.74 86 LEU A O 1
ATOM 626 N N . ALA A 1 80 ? 32.856 -9.430 29.742 1.00 12.02 87 ALA A N 1
ATOM 627 C CA . ALA A 1 80 ? 34.233 -9.270 29.341 1.00 12.24 87 ALA A CA 1
ATOM 628 C C . ALA A 1 80 ? 34.821 -10.496 28.661 1.00 12.49 87 ALA A C 1
ATOM 629 O O . ALA A 1 80 ? 35.605 -10.375 27.691 1.00 13.31 87 ALA A O 1
ATOM 631 N N . ASN A 1 81 ? 34.460 -11.677 29.155 1.00 11.94 88 ASN A N 1
ATOM 632 C CA . ASN A 1 81 ? 35.040 -12.891 28.599 1.00 13.21 88 ASN A CA 1
ATOM 633 C C . ASN A 1 81 ? 34.587 -13.103 27.162 1.00 13.70 88 ASN A C 1
ATOM 634 O O . ASN A 1 81 ? 35.341 -13.523 26.321 1.00 13.00 88 ASN A O 1
ATOM 639 N N . GLY A 1 82 ? 33.357 -12.735 26.885 1.00 11.17 89 GLY A N 1
ATOM 640 C CA . GLY A 1 82 ? 32.849 -12.788 25.513 1.00 11.56 89 GLY A CA 1
ATOM 641 C C . GLY A 1 82 ? 33.536 -11.839 24.569 1.00 10.14 89 GLY A C 1
ATOM 642 O O . GLY A 1 82 ? 33.804 -12.189 23.456 1.00 12.42 89 GLY A O 1
ATOM 643 N N . TYR A 1 83 ? 33.839 -10.638 25.031 1.00 9.92 90 TYR A N 1
ATOM 644 C CA . TYR A 1 83 ? 34.644 -9.747 24.253 1.00 9.85 90 TYR A CA 1
ATOM 645 C C . TYR A 1 83 ? 36.003 -10.344 23.893 1.00 11.16 90 TYR A C 1
ATOM 646 O O . TYR A 1 83 ? 36.502 -10.193 22.778 1.00 11.22 90 TYR A O 1
ATOM 655 N N . GLY A 1 84 ? 36.589 -11.014 24.850 1.00 12.52 91 GLY A N 1
ATOM 656 C CA . GLY A 1 84 ? 37.825 -11.777 24.640 1.00 13.40 91 GLY A CA 1
ATOM 657 C C . GLY A 1 84 ? 38.922 -10.896 24.056 1.00 12.44 91 GLY A C 1
ATOM 658 O O . GLY A 1 84 ? 39.145 -9.781 24.530 1.00 13.82 91 GLY A O 1
ATOM 659 N N . GLY A 1 85 ? 39.527 -11.361 22.953 1.00 14.37 92 GLY A N 1
ATOM 660 C CA . GLY A 1 85 ? 40.642 -10.623 22.349 1.00 15.28 92 GLY A CA 1
ATOM 661 C C . GLY A 1 85 ? 40.247 -9.330 21.663 1.00 14.17 92 GLY A C 1
ATOM 662 O O . GLY A 1 85 ? 41.129 -8.609 21.205 1.00 15.06 92 GLY A O 1
ATOM 663 N N . ASP A 1 86 ? 38.950 -9.054 21.558 1.00 10.75 93 ASP A N 1
ATOM 664 C CA . ASP A 1 86 ? 38.432 -7.803 21.012 1.00 11.18 93 ASP A CA 1
ATOM 665 C C . ASP A 1 86 ? 38.090 -6.773 22.065 1.00 10.48 93 ASP A C 1
ATOM 666 O O . ASP A 1 86 ? 37.671 -5.665 21.720 1.00 11.07 93 ASP A O 1
ATOM 671 N N . ARG A 1 87 ? 38.259 -7.115 23.361 1.00 11.05 94 ARG A N 1
ATOM 672 C CA . ARG A 1 87 ? 37.867 -6.178 24.435 1.00 9.92 94 ARG A CA 1
ATOM 673 C C . ARG A 1 87 ? 38.670 -4.888 24.376 1.00 9.76 94 ARG A C 1
ATOM 674 O O . ARG A 1 87 ? 38.095 -3.800 24.505 1.00 9.42 94 ARG A O 1
ATOM 682 N N . ASN A 1 88 ? 39.989 -4.971 24.206 1.00 11.06 95 ASN A N 1
ATOM 683 C CA . ASN A 1 88 ? 40.771 -3.746 24.194 1.00 11.32 95 ASN A CA 1
ATOM 684 C C . ASN A 1 88 ? 40.383 -2.796 23.063 1.00 10.67 95 ASN A C 1
ATOM 685 O O . ASN A 1 88 ? 40.314 -1.577 23.262 1.00 11.74 95 ASN A O 1
ATOM 690 N N . ASP A 1 89 ? 40.109 -3.364 21.889 1.00 11.24 96 ASP A N 1
ATOM 691 C CA . ASP A 1 89 ? 39.619 -2.577 20.759 1.00 11.01 96 ASP A CA 1
ATOM 692 C C . ASP A 1 89 ? 38.281 -1.903 21.091 1.00 9.11 96 ASP A C 1
ATOM 693 O O . ASP A 1 89 ? 38.076 -0.723 20.809 1.00 10.48 96 ASP A O 1
ATOM 698 N N . ALA A 1 90 ? 37.385 -2.649 21.709 1.00 9.33 97 ALA A N 1
ATOM 699 C CA . ALA A 1 90 ? 36.102 -2.077 22.120 1.00 9.46 97 ALA A CA 1
ATOM 700 C C . ALA A 1 90 ? 36.209 -0.962 23.157 1.00 8.76 97 ALA A C 1
ATOM 701 O O . ALA A 1 90 ? 35.481 0.045 23.127 1.00 8.10 97 ALA A O 1
ATOM 703 N N . MET A 1 91 ? 37.160 -1.161 24.069 1.00 8.83 98 MET A N 1
ATOM 704 C CA . MET A 1 91 ? 37.423 -0.151 25.086 1.00 8.98 98 MET A CA 1
ATOM 705 C C . MET A 1 91 ? 37.982 1.139 24.484 1.00 8.89 98 MET A C 1
ATOM 706 O O . MET A 1 91 ? 37.545 2.227 24.816 1.00 9.35 98 MET A O 1
ATOM 711 N N . GLN A 1 92 ? 38.946 0.998 23.574 1.00 9.97 99 GLN A N 1
ATOM 712 C CA . GLN A 1 92 ? 39.491 2.181 22.923 1.00 11.05 99 GLN A CA 1
ATOM 713 C C . GLN A 1 92 ? 38.405 2.902 22.131 1.00 9.25 99 GLN A C 1
ATOM 714 O O . GLN A 1 92 ? 38.322 4.144 22.143 1.00 10.78 99 GLN A O 1
ATOM 720 N N . SER A 1 93 ? 37.526 2.108 21.508 1.00 8.33 100 SER A N 1
ATOM 721 C CA . SER A 1 93 ? 36.460 2.709 20.722 1.00 8.80 100 SER A CA 1
ATOM 722 C C . SER A 1 93 ? 35.539 3.625 21.524 1.00 7.52 100 SER A C 1
ATOM 723 O O . SER A 1 93 ? 35.201 4.732 21.095 1.00 8.50 100 SER A O 1
ATOM 726 N N . VAL A 1 94 ? 35.121 3.161 22.723 1.00 8.19 101 VAL A N 1
ATOM 727 C CA . VAL A 1 94 ? 34.169 3.939 23.492 1.00 7.78 101 VAL A CA 1
ATOM 728 C C . VAL A 1 94 ? 34.784 5.183 24.131 1.00 7.38 101 VAL A C 1
ATOM 729 O O . VAL A 1 94 ? 34.053 6.138 24.484 1.00 8.90 101 VAL A O 1
ATOM 733 N N . ARG A 1 95 ? 36.112 5.225 24.234 1.00 7.85 102 ARG A N 1
ATOM 734 C CA . ARG A 1 95 ? 36.737 6.455 24.691 1.00 9.06 102 ARG A CA 1
ATOM 735 C C . ARG A 1 95 ? 36.364 7.651 23.844 1.00 7.43 102 ARG A C 1
ATOM 736 O O . ARG A 1 95 ? 36.365 8.802 24.329 1.00 9.52 102 ARG A O 1
ATOM 744 N N . TRP A 1 96 ? 36.046 7.418 22.547 1.00 8.98 103 TRP A N 1
ATOM 745 C CA . TRP A 1 96 ? 35.674 8.518 21.674 1.00 8.29 103 TRP A CA 1
ATOM 746 C C . TRP A 1 96 ? 34.480 9.291 22.245 1.00 7.93 103 TRP A C 1
ATOM 747 O O . TRP A 1 96 ? 34.410 10.515 22.236 1.00 10.46 103 TRP A O 1
ATOM 758 N N . ALA A 1 97 ? 33.513 8.541 22.744 1.00 6.87 104 ALA A N 1
ATOM 759 C CA . ALA A 1 97 ? 32.328 9.130 23.337 1.00 8.18 104 ALA A CA 1
ATOM 760 C C . ALA A 1 97 ? 32.637 9.763 24.702 1.00 7.46 104 ALA A C 1
ATOM 761 O O . ALA A 1 97 ? 32.229 10.895 24.976 1.00 7.52 104 ALA A O 1
ATOM 763 N N . LEU A 1 98 ? 33.321 9.026 25.545 1.00 7.75 105 LEU A N 1
ATOM 764 C CA . LEU A 1 98 ? 33.609 9.523 26.902 1.00 7.66 105 LEU A CA 1
ATOM 765 C C . LEU A 1 98 ? 34.430 10.784 26.911 1.00 8.23 105 LEU A C 1
ATOM 766 O O . LEU A 1 98 ? 34.112 11.722 27.639 1.00 9.25 105 LEU A O 1
ATOM 771 N N . ASP A 1 99 ? 35.400 10.890 25.998 1.00 8.21 106 ASP A N 1
ATOM 772 C CA . ASP A 1 99 ? 36.196 12.100 25.932 1.00 9.66 106 ASP A CA 1
ATOM 773 C C . ASP A 1 99 ? 35.325 13.282 25.511 1.00 9.55 106 ASP A C 1
ATOM 774 O O . ASP A 1 99 ? 35.507 14.403 25.979 1.00 9.22 106 ASP A O 1
ATOM 779 N N . TYR A 1 100 ? 34.415 13.055 24.572 1.00 7.66 107 TYR A N 1
ATOM 780 C CA . TYR A 1 100 ? 33.493 14.081 24.160 1.00 8.35 107 TYR A CA 1
ATOM 781 C C . TYR A 1 100 ? 32.606 14.557 25.305 1.00 7.91 107 TYR A C 1
ATOM 782 O O . TYR A 1 100 ? 32.370 15.762 25.491 1.00 8.36 107 TYR A O 1
ATOM 791 N N . PHE A 1 101 ? 32.089 13.619 26.099 1.00 7.48 108 PHE A N 1
ATOM 792 C CA . PHE A 1 101 ? 31.232 14.015 27.233 1.00 7.81 108 PHE A CA 1
ATOM 793 C C . PHE A 1 101 ? 31.973 14.928 28.228 1.00 8.48 108 PHE A C 1
ATOM 794 O O . PHE A 1 101 ? 31.406 15.915 28.721 1.00 10.03 108 PHE A O 1
ATOM 802 N N . MET A 1 102 ? 33.257 14.649 28.440 1.00 8.74 109 MET A N 1
ATOM 803 C CA . MET A 1 102 ? 34.065 15.495 29.316 1.00 10.43 109 MET A CA 1
ATOM 804 C C . MET A 1 102 ? 34.236 16.905 28.726 1.00 11.52 109 MET A C 1
ATOM 805 O O . MET A 1 102 ? 34.145 17.876 29.465 1.00 11.43 109 MET A O 1
ATOM 810 N N A LYS A 1 103 ? 34.426 17.013 27.409 0.50 11.16 110 LYS A N 1
ATOM 811 N N B LYS A 1 103 ? 34.432 17.009 27.409 0.50 11.04 110 LYS A N 1
ATOM 812 C CA A LYS A 1 103 ? 34.445 18.332 26.763 0.50 10.87 110 LYS A CA 1
ATOM 813 C CA B LYS A 1 103 ? 34.462 18.324 26.756 0.50 10.79 110 LYS A CA 1
ATOM 814 C C A LYS A 1 103 ? 33.133 19.048 26.878 0.50 8.65 110 LYS A C 1
ATOM 815 C C B LYS A 1 103 ? 33.140 19.045 26.865 0.50 8.60 110 LYS A C 1
ATOM 816 O O A LYS A 1 103 ? 33.112 20.272 27.065 0.50 11.81 110 LYS A O 1
ATOM 817 O O B LYS A 1 103 ? 33.119 20.271 27.036 0.50 11.82 110 LYS A O 1
ATOM 828 N N . CYS A 1 104 ? 32.023 18.317 26.754 1.00 8.81 111 CYS A N 1
ATOM 829 C CA . CYS A 1 104 ? 30.713 18.959 26.868 1.00 8.74 111 CYS A CA 1
ATOM 830 C C . CYS A 1 104 ? 30.485 19.557 28.261 1.00 8.93 111 CYS A C 1
ATOM 831 O O . CYS A 1 104 ? 29.658 20.453 28.406 1.00 9.37 111 CYS A O 1
ATOM 834 N N . HIS A 1 105 ? 31.133 18.981 29.261 1.00 9.61 112 HIS A N 1
ATOM 835 C CA . HIS A 1 105 ? 30.968 19.402 30.647 1.00 9.41 112 HIS A CA 1
ATOM 836 C C . HIS A 1 105 ? 31.897 20.586 30.919 1.00 10.64 112 HIS A C 1
ATOM 837 O O . HIS A 1 105 ? 32.992 20.439 31.465 1.00 13.66 112 HIS A O 1
ATOM 844 N N . VAL A 1 106 ? 31.477 21.748 30.418 1.00 10.83 113 VAL A N 1
ATOM 845 C CA . VAL A 1 106 ? 32.327 22.918 30.396 1.00 12.57 113 VAL A CA 1
ATOM 846 C C . VAL A 1 106 ? 32.530 23.567 31.747 1.00 14.12 113 VAL A C 1
ATOM 847 O O . VAL A 1 106 ? 33.521 24.247 31.936 1.00 15.96 113 VAL A O 1
ATOM 851 N N . SER A 1 107 ? 31.585 23.378 32.642 1.00 12.71 114 SER A N 1
ATOM 852 C CA . SER A 1 107 ? 31.719 23.833 34.027 1.00 14.46 114 SER A CA 1
ATOM 853 C C . SER A 1 107 ? 30.775 22.986 34.872 1.00 15.22 114 SER A C 1
ATOM 854 O O . SER A 1 107 ? 30.031 22.200 34.331 1.00 13.94 114 SER A O 1
ATOM 857 N N . ASP A 1 108 ? 30.831 23.120 36.204 1.00 16.29 115 ASP A N 1
ATOM 858 C CA . ASP A 1 108 ? 30.097 22.175 37.036 1.00 14.37 115 ASP A CA 1
ATOM 859 C C . ASP A 1 108 ? 28.641 22.004 36.631 1.00 14.14 115 ASP A C 1
ATOM 860 O O . ASP A 1 108 ? 28.153 20.863 36.489 1.00 13.79 115 ASP A O 1
ATOM 865 N N . ASN A 1 109 ? 27.958 23.115 36.406 1.00 13.74 116 ASN A N 1
ATOM 866 C CA . ASN A 1 109 ? 26.531 23.125 36.115 1.00 13.64 116 ASN A CA 1
ATOM 867 C C . ASN A 1 109 ? 26.205 23.608 34.700 1.00 12.16 116 ASN A C 1
ATOM 868 O O . ASN A 1 109 ? 25.155 24.203 34.465 1.00 14.58 116 ASN A O 1
ATOM 873 N N . GLU A 1 110 ? 27.075 23.270 33.770 1.00 11.60 117 GLU A N 1
ATOM 874 C CA . GLU A 1 110 ? 26.756 23.482 32.332 1.00 10.76 117 GLU A CA 1
ATOM 875 C C . GLU A 1 110 ? 27.251 22.281 31.543 1.00 10.93 117 GLU A C 1
ATOM 876 O O . GLU A 1 110 ? 28.436 21.973 31.560 1.00 11.89 117 GLU A O 1
ATOM 882 N N . LEU A 1 111 ? 26.314 21.664 30.808 1.00 9.19 118 LEU A N 1
ATOM 883 C CA . LEU A 1 111 ? 26.626 20.448 30.040 1.00 9.32 118 LEU A CA 1
ATOM 884 C C . LEU A 1 111 ? 26.030 20.621 28.621 1.00 8.72 118 LEU A C 1
ATOM 885 O O . LEU A 1 111 ? 24.800 20.695 28.446 1.00 8.71 118 LEU A O 1
ATOM 890 N N . TYR A 1 112 ? 26.918 20.663 27.630 1.00 8.85 119 TYR A N 1
ATOM 891 C CA . TYR A 1 112 ? 26.448 20.689 26.239 1.00 7.99 119 TYR A CA 1
ATOM 892 C C . TYR A 1 112 ? 25.784 19.364 25.886 1.00 8.67 119 TYR A C 1
ATOM 893 O O . TYR A 1 112 ? 26.307 18.302 26.187 1.00 9.22 119 TYR A O 1
ATOM 902 N N . GLY A 1 113 ? 24.583 19.472 25.324 1.00 8.34 120 GLY A N 1
ATOM 903 C CA . GLY A 1 113 ? 23.766 18.332 24.995 1.00 7.66 120 GLY A CA 1
ATOM 904 C C . GLY A 1 113 ? 23.503 18.123 23.519 1.00 7.52 120 GLY A C 1
ATOM 905 O O . GLY A 1 113 ? 22.995 17.047 23.146 1.00 7.46 120 GLY A O 1
ATOM 906 N N . GLN A 1 114 ? 23.815 19.098 22.671 1.00 7.14 121 GLN A N 1
ATOM 907 C CA . GLN A 1 114 ? 23.634 18.875 21.206 1.00 6.74 121 GLN A CA 1
ATOM 908 C C . GLN A 1 114 ? 24.582 19.771 20.468 1.00 7.03 121 GLN A C 1
ATOM 909 O O . GLN A 1 114 ? 24.759 20.947 20.836 1.00 8.13 121 GLN A O 1
ATOM 915 N N . VAL A 1 115 ? 25.118 19.272 19.372 1.00 6.51 122 VAL A N 1
ATOM 916 C CA . VAL A 1 115 ? 25.801 20.087 18.361 1.00 7.00 122 VAL A CA 1
ATOM 917 C C . VAL A 1 115 ? 25.230 19.703 16.997 1.00 7.05 122 VAL A C 1
ATOM 918 O O . VAL A 1 115 ? 25.199 18.516 16.616 1.00 7.74 122 VAL A O 1
ATOM 922 N N . GLY A 1 116 ? 24.671 20.710 16.317 1.00 7.72 123 GLY A N 1
ATOM 923 C CA . GLY A 1 116 ? 23.936 20.537 15.076 1.00 7.69 123 GLY A CA 1
ATOM 924 C C . GLY A 1 116 ? 22.448 20.733 15.238 1.00 8.15 123 GLY A C 1
ATOM 925 O O . GLY A 1 116 ? 21.881 20.322 16.268 1.00 9.28 123 GLY A O 1
ATOM 926 N N . ASP A 1 117 ? 21.821 21.348 14.247 1.00 9.12 124 ASP A N 1
ATOM 927 C CA . ASP A 1 117 ? 20.370 21.541 14.189 1.00 9.86 124 ASP A CA 1
ATOM 928 C C . ASP A 1 117 ? 19.843 20.402 13.363 1.00 8.83 124 ASP A C 1
ATOM 929 O O . ASP A 1 117 ? 20.240 20.230 12.210 1.00 8.22 124 ASP A O 1
ATOM 934 N N . GLY A 1 118 ? 18.958 19.603 13.914 1.00 9.76 125 GLY A N 1
ATOM 935 C CA . GLY A 1 118 ? 18.557 18.395 13.223 1.00 8.91 125 GLY A CA 1
ATOM 936 C C . GLY A 1 118 ? 17.893 18.633 11.867 1.00 8.90 125 GLY A C 1
ATOM 937 O O . GLY A 1 118 ? 18.159 17.924 10.914 1.00 9.51 125 GLY A O 1
ATOM 938 N N . HIS A 1 119 ? 17.028 19.644 11.804 1.00 9.20 126 HIS A N 1
ATOM 939 C CA . HIS A 1 119 ? 16.377 19.957 10.562 1.00 9.13 126 HIS A CA 1
ATOM 940 C C . HIS A 1 119 ? 17.359 20.481 9.528 1.00 8.69 126 HIS A C 1
ATOM 941 O O . HIS A 1 119 ? 17.316 20.050 8.346 1.00 11.43 126 HIS A O 1
ATOM 948 N N . ALA A 1 120 ? 18.223 21.417 9.911 1.00 8.42 127 ALA A N 1
ATOM 949 C CA . ALA A 1 120 ? 19.197 21.964 8.977 1.00 9.83 127 ALA A CA 1
ATOM 950 C C . ALA A 1 120 ? 20.198 20.911 8.534 1.00 8.38 127 ALA A C 1
ATOM 951 O O . ALA A 1 120 ? 20.569 20.815 7.361 1.00 11.28 127 ALA A O 1
ATOM 953 N N . ASP A 1 121 ? 20.625 20.093 9.482 1.00 8.13 128 ASP A N 1
ATOM 954 C CA . ASP A 1 121 ? 21.555 19.001 9.174 1.00 7.27 128 ASP A CA 1
ATOM 955 C C . ASP A 1 121 ? 20.983 18.047 8.147 1.00 7.00 128 ASP A C 1
ATOM 956 O O . ASP A 1 121 ? 21.659 17.640 7.189 1.00 8.27 128 ASP A O 1
ATOM 961 N N . HIS A 1 122 ? 19.699 17.724 8.327 1.00 6.57 129 HIS A N 1
ATOM 962 C CA . HIS A 1 122 ? 19.056 16.751 7.446 1.00 7.41 129 HIS A CA 1
ATOM 963 C C . HIS A 1 122 ? 18.765 17.312 6.065 1.00 7.79 129 HIS A C 1
ATOM 964 O O . HIS A 1 122 ? 18.525 16.505 5.159 1.00 10.51 129 HIS A O 1
ATOM 971 N N . ALA A 1 123 ? 18.788 18.634 5.901 1.00 8.41 130 ALA A N 1
ATOM 972 C CA . ALA A 1 123 ? 18.599 19.247 4.592 1.00 8.84 130 ALA A CA 1
ATOM 973 C C . ALA A 1 123 ? 19.843 19.182 3.741 1.00 8.83 130 ALA A C 1
ATOM 974 O O . ALA A 1 123 ? 19.785 19.469 2.549 1.00 10.27 130 ALA A O 1
ATOM 976 N N . TYR A 1 124 ? 20.960 18.758 4.303 1.00 8.93 131 TYR A N 1
ATOM 977 C CA . TYR A 1 124 ? 22.187 18.527 3.583 1.00 8.89 131 TYR A CA 1
ATOM 978 C C . TYR A 1 124 ? 22.335 17.040 3.303 1.00 6.97 131 TYR A C 1
ATOM 979 O O . TYR A 1 124 ? 22.021 16.220 4.157 1.00 9.90 131 TYR A O 1
ATOM 988 N N . TRP A 1 125 ? 22.828 16.689 2.108 1.00 7.17 132 TRP A N 1
ATOM 989 C CA . TRP A 1 125 ? 23.237 15.309 1.837 1.00 7.35 132 TRP A CA 1
ATOM 990 C C . TRP A 1 125 ? 24.624 15.380 1.258 1.00 7.92 132 TRP A C 1
ATOM 991 O O . TRP A 1 125 ? 24.818 16.009 0.206 1.00 11.52 132 TRP A O 1
ATOM 1002 N N . GLY A 1 126 ? 25.604 14.741 1.892 1.00 8.10 133 GLY A N 1
ATOM 1003 C CA . GLY A 1 126 ? 26.980 14.801 1.473 1.00 8.54 133 GLY A CA 1
ATOM 1004 C C . GLY A 1 126 ? 27.886 14.336 2.547 1.00 7.02 133 GLY A C 1
ATOM 1005 O O . GLY A 1 126 ? 27.433 13.851 3.586 1.00 7.93 133 GLY A O 1
ATOM 1006 N N . ARG A 1 127 ? 29.184 14.497 2.324 1.00 6.96 134 ARG A N 1
ATOM 1007 C CA . ARG A 1 127 ? 30.170 14.005 3.266 1.00 7.72 134 ARG A CA 1
ATOM 1008 C C . ARG A 1 127 ? 30.239 14.931 4.465 1.00 7.37 134 ARG A C 1
ATOM 1009 O O . ARG A 1 127 ? 30.190 16.154 4.308 1.00 7.91 134 ARG A O 1
ATOM 1017 N N . PRO A 1 128 ? 30.430 14.372 5.666 1.00 7.53 135 PRO A N 1
ATOM 1018 C CA . PRO A 1 128 ? 30.580 15.259 6.816 1.00 6.77 135 PRO A CA 1
ATOM 1019 C C . PRO A 1 128 ? 31.820 16.148 6.724 1.00 7.64 135 PRO A C 1
ATOM 1020 O O . PRO A 1 128 ? 31.790 17.283 7.224 1.00 8.77 135 PRO A O 1
ATOM 1024 N N . GLU A 1 129 ? 32.854 15.653 6.045 1.00 7.66 136 GLU A N 1
ATOM 1025 C CA . GLU A 1 129 ? 34.055 16.413 5.837 1.00 8.86 136 GLU A CA 1
ATOM 1026 C C . GLU A 1 129 ? 33.867 17.695 5.027 1.00 9.72 136 GLU A C 1
ATOM 1027 O O . GLU A 1 129 ? 34.707 18.600 5.120 1.00 11.60 136 GLU A O 1
ATOM 1033 N N . GLU A 1 130 ? 32.757 17.777 4.288 1.00 9.47 137 GLU A N 1
ATOM 1034 C CA . GLU A 1 130 ? 32.500 18.872 3.358 1.00 9.64 137 GLU A CA 1
ATOM 1035 C C . GLU A 1 130 ? 31.328 19.760 3.784 1.00 9.16 137 GLU A C 1
ATOM 1036 O O . GLU A 1 130 ? 30.956 20.669 3.065 1.00 13.00 137 GLU A O 1
ATOM 1042 N N . MET A 1 131 ? 30.805 19.575 5.003 1.00 10.44 138 MET A N 1
ATOM 1043 C CA . MET A 1 131 ? 29.761 20.448 5.518 1.00 11.46 138 MET A CA 1
ATOM 1044 C C . MET A 1 131 ? 30.216 21.883 5.619 1.00 11.24 138 MET A C 1
ATOM 1045 O O . MET A 1 131 ? 31.361 22.148 5.967 1.00 14.21 138 MET A O 1
ATOM 1050 N N . THR A 1 132 ? 29.287 22.793 5.340 1.00 10.78 139 THR A N 1
ATOM 1051 C CA . THR A 1 132 ? 29.560 24.217 5.460 1.00 12.55 139 THR A CA 1
ATOM 1052 C C . THR A 1 132 ? 28.507 24.976 6.281 1.00 12.89 139 THR A C 1
ATOM 1053 O O . THR A 1 132 ? 28.669 26.165 6.526 1.00 15.91 139 THR A O 1
ATOM 1057 N N . MET A 1 133 ? 27.436 24.307 6.682 1.00 11.80 140 MET A N 1
ATOM 1058 C CA . MET A 1 133 ? 26.322 24.972 7.365 1.00 13.87 140 MET A CA 1
ATOM 1059 C C . MET A 1 133 ? 26.671 25.231 8.805 1.00 13.94 140 MET A C 1
ATOM 1060 O O . MET A 1 133 ? 27.515 24.558 9.376 1.00 13.92 140 MET A O 1
ATOM 1065 N N . ASP A 1 134 ? 25.986 26.213 9.371 1.00 14.75 141 ASP A N 1
ATOM 1066 C CA . ASP A 1 134 ? 26.090 26.542 10.802 1.00 13.21 141 ASP A CA 1
ATOM 1067 C C . ASP A 1 134 ? 25.688 25.314 11.615 1.00 13.28 141 ASP A C 1
ATOM 1068 O O . ASP A 1 134 ? 24.693 24.611 11.313 1.00 14.05 141 ASP A O 1
ATOM 1073 N N . ARG A 1 135 ? 26.456 25.073 12.677 1.00 11.27 142 ARG A N 1
ATOM 1074 C CA . ARG A 1 135 ? 26.213 23.950 13.574 1.00 10.61 142 ARG A CA 1
ATOM 1075 C C . ARG A 1 135 ? 26.051 24.508 15.010 1.00 9.86 142 ARG A C 1
ATOM 1076 O O . ARG A 1 135 ? 27.018 24.581 15.780 1.00 13.16 142 ARG A O 1
ATOM 1084 N N . PRO A 1 136 ? 24.840 24.938 15.341 1.00 10.51 143 PRO A N 1
ATOM 1085 C CA . PRO A 1 136 ? 24.614 25.473 16.679 1.00 10.40 143 PRO A CA 1
ATOM 1086 C C . PRO A 1 136 ? 24.847 24.434 17.745 1.00 10.25 143 PRO A C 1
ATOM 1087 O O . PRO A 1 136 ? 24.679 23.222 17.534 1.00 11.92 143 PRO A O 1
ATOM 1091 N N . ALA A 1 137 ? 25.211 24.915 18.918 1.00 9.78 144 ALA A N 1
ATOM 1092 C CA . ALA A 1 137 ? 25.417 24.059 20.095 1.00 10.61 144 ALA A CA 1
ATOM 1093 C C . ALA A 1 137 ? 24.506 24.547 21.210 1.00 9.63 144 ALA A C 1
ATOM 1094 O O . ALA A 1 137 ? 24.359 25.748 21.436 1.00 12.10 144 ALA A O 1
ATOM 1096 N N . TRP A 1 138 ? 23.908 23.604 21.960 1.00 8.93 145 TRP A N 1
ATOM 1097 C CA . TRP A 1 138 ? 22.980 23.927 23.020 1.00 9.17 145 TRP A CA 1
ATOM 1098 C C . TRP A 1 138 ? 23.400 23.179 24.266 1.00 9.47 145 TRP A C 1
ATOM 1099 O O . TRP A 1 138 ? 23.746 21.993 24.236 1.00 9.26 145 TRP A O 1
ATOM 1110 N N . SER A 1 139 ? 23.316 23.881 25.378 1.00 9.67 146 SER A N 1
ATOM 1111 C CA . SER A 1 139 ? 23.657 23.327 26.692 1.00 10.22 146 SER A CA 1
ATOM 1112 C C . SER A 1 139 ? 22.520 23.341 27.689 1.00 10.18 146 SER A C 1
ATOM 1113 O O . SER A 1 139 ? 21.514 24.040 27.550 1.00 12.75 146 SER A O 1
ATOM 1116 N N . LEU A 1 140 ? 22.709 22.491 28.680 1.00 9.95 147 LEU A N 1
ATOM 1117 C CA . LEU A 1 140 ? 21.846 22.403 29.867 1.00 9.47 147 LEU A CA 1
ATOM 1118 C C . LEU A 1 140 ? 22.516 23.150 31.021 1.00 10.75 147 LEU A C 1
ATOM 1119 O O . LEU A 1 140 ? 23.725 23.032 31.209 1.00 12.03 147 LEU A O 1
ATOM 1124 N N . THR A 1 141 ? 21.700 23.915 31.737 1.00 10.70 148 THR A N 1
ATOM 1125 C CA . THR A 1 141 ? 22.121 24.698 32.895 1.00 11.58 148 THR A CA 1
ATOM 1126 C C . THR A 1 141 ? 20.982 24.639 33.924 1.00 11.34 148 THR A C 1
ATOM 1127 O O . THR A 1 141 ? 19.919 24.116 33.626 1.00 11.37 148 THR A O 1
ATOM 1131 N N . PRO A 1 142 ? 21.148 25.264 35.116 1.00 11.91 149 PRO A N 1
ATOM 1132 C CA . PRO A 1 142 ? 20.032 25.263 36.039 1.00 13.44 149 PRO A CA 1
ATOM 1133 C C . PRO A 1 142 ? 18.762 25.910 35.485 1.00 14.18 149 PRO A C 1
ATOM 1134 O O . PRO A 1 142 ? 17.657 25.464 35.819 1.00 17.53 149 PRO A O 1
ATOM 1138 N N . SER A 1 143 ? 18.903 26.922 34.627 1.00 14.64 150 SER A N 1
ATOM 1139 C CA . SER A 1 143 ? 17.719 27.547 34.052 1.00 18.56 150 SER A CA 1
ATOM 1140 C C . SER A 1 143 ? 17.171 26.780 32.807 1.00 17.97 150 SER A C 1
ATOM 1141 O O . SER A 1 143 ? 16.069 27.044 32.355 1.00 22.41 150 SER A O 1
ATOM 1144 N N . ALA A 1 144 ? 17.945 25.833 32.302 1.00 15.18 151 ALA A N 1
ATOM 1145 C CA . ALA A 1 144 ? 17.541 25.000 31.169 1.00 13.65 151 ALA A CA 1
ATOM 1146 C C . ALA A 1 144 ? 17.973 23.572 31.478 1.00 11.51 151 ALA A C 1
ATOM 1147 O O . ALA A 1 144 ? 18.945 23.057 30.933 1.00 12.11 151 ALA A O 1
ATOM 1149 N N . PRO A 1 145 ? 17.266 22.928 32.415 1.00 11.22 152 PRO A N 1
ATOM 1150 C CA . PRO A 1 145 ? 17.732 21.658 32.912 1.00 9.68 152 PRO A CA 1
ATOM 1151 C C . PRO A 1 145 ? 17.470 20.454 32.009 1.00 9.04 152 PRO A C 1
ATOM 1152 O O . PRO A 1 145 ? 16.712 20.517 31.064 1.00 10.40 152 PRO A O 1
ATOM 1156 N N . GLY A 1 146 ? 18.146 19.343 32.320 1.00 8.14 153 GLY A N 1
ATOM 1157 C CA . GLY A 1 146 ? 17.952 18.085 31.575 1.00 8.04 153 GLY A CA 1
ATOM 1158 C C . GLY A 1 146 ? 18.471 16.922 32.348 1.00 7.62 153 GLY A C 1
ATOM 1159 O O . GLY A 1 146 ? 19.564 16.404 32.059 1.00 8.77 153 GLY A O 1
ATOM 1160 N N . SER A 1 147 ? 17.643 16.441 33.287 1.00 7.05 154 SER A N 1
ATOM 1161 C CA . SER A 1 147 ? 18.057 15.382 34.187 1.00 7.68 154 SER A CA 1
ATOM 1162 C C . SER A 1 147 ? 18.256 14.055 33.507 1.00 7.45 154 SER A C 1
ATOM 1163 O O . SER A 1 147 ? 19.029 13.204 33.966 1.00 7.69 154 SER A O 1
ATOM 1166 N N . ASP A 1 148 ? 17.541 13.890 32.392 1.00 6.85 155 ASP A N 1
ATOM 1167 C CA . ASP A 1 148 ? 17.640 12.721 31.554 1.00 6.36 155 ASP A CA 1
ATOM 1168 C C . ASP A 1 148 ? 19.006 12.653 30.809 1.00 6.55 155 ASP A C 1
ATOM 1169 O O . ASP A 1 148 ? 19.801 11.731 31.026 1.00 6.88 155 ASP A O 1
ATOM 1174 N N . LEU A 1 149 ? 19.300 13.664 29.989 1.00 6.90 156 LEU A N 1
ATOM 1175 C CA . LEU A 1 149 ? 20.567 13.676 29.273 1.00 6.67 156 LEU A CA 1
ATOM 1176 C C . LEU A 1 149 ? 21.735 13.715 30.241 1.00 6.55 156 LEU A C 1
ATOM 1177 O O . LEU A 1 149 ? 22.722 12.997 30.093 1.00 6.86 156 LEU A O 1
ATOM 1182 N N . ALA A 1 150 ? 21.631 14.570 31.260 1.00 7.21 157 ALA A N 1
ATOM 1183 C CA . ALA A 1 150 ? 22.730 14.643 32.214 1.00 7.57 157 ALA A CA 1
ATOM 1184 C C . ALA A 1 150 ? 22.883 13.359 33.033 1.00 6.70 157 ALA A C 1
ATOM 1185 O O . ALA A 1 150 ? 23.984 12.897 33.254 1.00 7.54 157 ALA A O 1
ATOM 1187 N N . GLY A 1 151 ? 21.781 12.802 33.497 1.00 6.83 158 GLY A N 1
ATOM 1188 C CA . GLY A 1 151 ? 21.854 11.545 34.234 1.00 6.95 158 GLY A CA 1
ATOM 1189 C C . GLY A 1 151 ? 22.462 10.422 33.441 1.00 6.76 158 GLY A C 1
ATOM 1190 O O . GLY A 1 151 ? 23.259 9.620 33.937 1.00 6.98 158 GLY A O 1
ATOM 1191 N N . GLU A 1 152 ? 22.106 10.362 32.152 1.00 5.92 159 GLU A N 1
ATOM 1192 C CA . GLU A 1 152 ? 22.707 9.345 31.277 1.00 6.11 159 GLU A CA 1
ATOM 1193 C C . GLU A 1 152 ? 24.196 9.586 31.024 1.00 6.21 159 GLU A C 1
ATOM 1194 O O . GLU A 1 152 ? 24.970 8.631 30.984 1.00 6.16 159 GLU A O 1
ATOM 1200 N N . THR A 1 153 ? 24.581 10.860 30.875 1.00 5.84 160 THR A N 1
ATOM 1201 C CA . THR A 1 153 ? 25.966 11.197 30.709 1.00 6.71 160 THR A CA 1
ATOM 1202 C C . THR A 1 153 ? 26.776 10.820 31.948 1.00 6.98 160 THR A C 1
ATOM 1203 O O . THR A 1 153 ? 27.858 10.234 31.820 1.00 7.65 160 THR A O 1
ATOM 1207 N N . ALA A 1 154 ? 26.197 11.054 33.131 1.00 6.78 161 ALA A N 1
ATOM 1208 C CA . ALA A 1 154 ? 26.854 10.627 34.353 1.00 6.96 161 ALA A CA 1
ATOM 1209 C C . ALA A 1 154 ? 26.987 9.110 34.406 1.00 6.74 161 ALA A C 1
ATOM 1210 O O . ALA A 1 154 ? 28.012 8.563 34.838 1.00 8.06 161 ALA A O 1
ATOM 1212 N N . ALA A 1 155 ? 25.924 8.406 33.993 1.00 6.20 162 ALA A N 1
ATOM 1213 C CA . ALA A 1 155 ? 25.956 6.958 34.000 1.00 6.51 162 ALA A CA 1
ATOM 1214 C C . ALA A 1 155 ? 27.077 6.429 33.131 1.00 6.19 162 ALA A C 1
ATOM 1215 O O 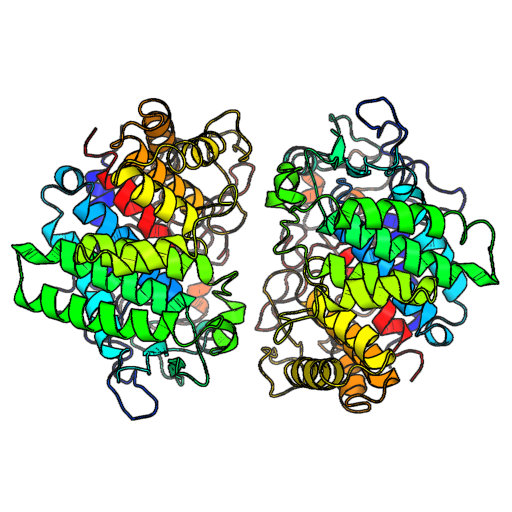. ALA A 1 155 ? 27.809 5.533 33.498 1.00 7.43 162 ALA A O 1
ATOM 1217 N N . ALA A 1 156 ? 27.220 7.011 31.929 1.00 6.05 163 ALA A N 1
ATOM 1218 C CA . ALA A 1 156 ? 28.250 6.530 31.024 1.00 6.66 163 ALA A CA 1
ATOM 1219 C C . ALA A 1 156 ? 29.656 6.721 31.629 1.00 6.77 163 ALA A C 1
ATOM 1220 O O . ALA A 1 156 ? 30.533 5.873 31.524 1.00 7.11 163 ALA A O 1
ATOM 1222 N N . LEU A 1 157 ? 29.874 7.911 32.202 1.00 6.71 164 LEU A N 1
ATOM 1223 C CA . LEU A 1 157 ? 31.172 8.230 32.814 1.00 6.72 164 LEU A CA 1
ATOM 1224 C C . LEU A 1 157 ? 31.435 7.332 34.029 1.00 7.25 164 LEU A C 1
ATOM 1225 O O . LEU A 1 157 ? 32.558 6.885 34.206 1.00 7.86 164 LEU A O 1
ATOM 1230 N N . ALA A 1 158 ? 30.414 7.115 34.844 1.00 6.85 165 ALA A N 1
ATOM 1231 C CA . ALA A 1 158 ? 30.583 6.254 36.025 1.00 7.13 165 ALA A CA 1
ATOM 1232 C C . ALA A 1 158 ? 30.863 4.813 35.608 1.00 7.47 165 ALA A C 1
ATOM 1233 O O . ALA A 1 158 ? 31.776 4.170 36.138 1.00 8.79 165 ALA A O 1
ATOM 1235 N N . ALA A 1 159 ? 30.121 4.323 34.607 1.00 7.04 166 ALA A N 1
ATOM 1236 C CA . ALA A 1 159 ? 30.395 2.986 34.079 1.00 7.87 166 ALA A CA 1
ATOM 1237 C C . ALA A 1 159 ? 31.809 2.941 33.506 1.00 7.22 166 ALA A C 1
ATOM 1238 O O . ALA A 1 159 ? 32.540 1.982 33.720 1.00 7.76 166 ALA A O 1
ATOM 1240 N N . GLY A 1 160 ? 32.191 3.986 32.785 1.00 7.36 167 GLY A N 1
ATOM 1241 C CA . GLY A 1 160 ? 33.539 4.076 32.284 1.00 7.87 167 GLY A CA 1
ATOM 1242 C C . GLY A 1 160 ? 34.600 3.997 33.372 1.00 8.22 167 GLY A C 1
ATOM 1243 O O . GLY A 1 160 ? 35.630 3.356 33.206 1.00 8.35 167 GLY A O 1
ATOM 1244 N N . SER A 1 161 ? 34.327 4.639 34.504 1.00 7.92 168 SER A N 1
ATOM 1245 C CA . SER A 1 161 ? 35.304 4.619 35.610 1.00 8.95 168 SER A CA 1
ATOM 1246 C C . SER A 1 161 ? 35.549 3.173 36.084 1.00 8.95 168 SER A C 1
ATOM 1247 O O . SER A 1 161 ? 36.673 2.783 36.419 1.00 11.74 168 SER A O 1
ATOM 1250 N N . ILE A 1 162 ? 34.497 2.367 36.079 1.00 8.06 169 ILE A N 1
ATOM 1251 C CA . ILE A 1 162 ? 34.620 0.953 36.466 1.00 9.01 169 ILE A CA 1
ATOM 1252 C C . ILE A 1 162 ? 35.427 0.206 35.437 1.00 8.85 169 ILE A C 1
ATOM 1253 O O . ILE A 1 162 ? 36.367 -0.519 35.760 1.00 10.82 169 ILE A O 1
ATOM 1258 N N . LEU A 1 163 ? 35.079 0.392 34.163 1.00 8.35 170 LEU A N 1
ATOM 1259 C CA . LEU A 1 163 ? 35.760 -0.329 33.098 1.00 8.11 170 LEU A CA 1
ATOM 1260 C C . LEU A 1 163 ? 37.263 -0.039 33.053 1.00 8.22 170 LEU A C 1
ATOM 1261 O O . LEU A 1 163 ? 38.062 -0.936 32.841 1.00 9.95 170 LEU A O 1
ATOM 1266 N N . PHE A 1 164 ? 37.619 1.240 33.215 1.00 9.10 171 PHE A N 1
ATOM 1267 C CA . PHE A 1 164 ? 38.997 1.666 33.062 1.00 10.09 171 PHE A CA 1
ATOM 1268 C C . PHE A 1 164 ? 39.839 1.654 34.328 1.00 10.81 171 PHE A C 1
ATOM 1269 O O . PHE A 1 164 ? 41.043 1.935 34.261 1.00 13.55 171 PHE A O 1
ATOM 1277 N N . SER A 1 165 ? 39.234 1.348 35.485 1.00 11.49 172 SER A N 1
ATOM 1278 C CA . SER A 1 165 ? 39.974 1.449 36.741 1.00 12.58 172 SER A CA 1
ATOM 1279 C C . SER A 1 165 ? 41.290 0.669 36.741 1.00 14.13 172 SER A C 1
ATOM 1280 O O . SER A 1 165 ? 42.313 1.173 37.208 1.00 18.28 172 SER A O 1
ATOM 1283 N N . ASP A 1 166 ? 41.245 -0.573 36.263 1.00 14.58 173 ASP A N 1
ATOM 1284 C CA . ASP A 1 166 ? 42.444 -1.446 36.321 1.00 16.82 173 ASP A CA 1
ATOM 1285 C C . ASP A 1 166 ? 43.535 -1.038 35.325 1.00 17.54 173 ASP A C 1
ATOM 1286 O O . ASP A 1 166 ? 44.689 -0.961 35.683 1.00 24.26 173 ASP A O 1
ATOM 1291 N N . SER A 1 167 ? 43.155 -0.728 34.098 1.00 16.17 174 SER A N 1
ATOM 1292 C CA . SER A 1 167 ? 44.131 -0.451 33.040 1.00 17.11 174 SER A CA 1
ATOM 1293 C C . SER A 1 167 ? 44.590 1.002 32.981 1.00 14.27 174 SER A C 1
ATOM 1294 O O . SER A 1 167 ? 45.669 1.287 32.494 1.00 18.72 174 SER A O 1
ATOM 1297 N N . ASP A 1 168 ? 43.782 1.916 33.484 1.00 14.10 175 ASP A N 1
ATOM 1298 C CA . ASP A 1 168 ? 44.046 3.362 33.325 1.00 14.51 175 ASP A CA 1
ATOM 1299 C C . ASP A 1 168 ? 43.355 4.123 34.461 1.00 12.91 175 ASP A C 1
ATOM 1300 O O . ASP A 1 168 ? 42.347 4.823 34.293 1.00 14.24 175 ASP A O 1
ATOM 1305 N N . ALA A 1 169 ? 43.965 3.998 35.639 1.00 13.74 176 ALA A N 1
ATOM 1306 C CA . ALA A 1 169 ? 43.435 4.581 36.837 1.00 13.09 176 ALA A CA 1
ATOM 1307 C C . ALA A 1 169 ? 43.264 6.077 36.728 1.00 13.02 176 ALA A C 1
ATOM 1308 O O . ALA A 1 169 ? 42.266 6.599 37.245 1.00 14.58 176 ALA A O 1
ATOM 1310 N N . SER A 1 170 ? 44.214 6.819 36.136 1.00 12.65 177 SER A N 1
ATOM 1311 C CA A SER A 1 170 ? 44.079 8.287 36.059 0.50 13.66 177 SER A CA 1
ATOM 1312 C CA B SER A 1 170 ? 44.044 8.277 36.161 0.50 15.34 177 SER A CA 1
ATOM 1313 C C . SER A 1 170 ? 42.870 8.668 35.242 1.00 12.53 177 SER A C 1
ATOM 1314 O O . SER A 1 170 ? 42.110 9.562 35.582 1.00 14.09 177 SER A O 1
ATOM 1319 N N . TYR A 1 171 ? 42.689 7.974 34.115 1.00 13.32 178 TYR A N 1
ATOM 1320 C CA . TYR A 1 171 ? 41.508 8.203 33.263 1.00 13.00 178 TYR A CA 1
ATOM 1321 C C . TYR A 1 171 ? 40.221 7.881 34.039 1.00 11.39 178 TYR A C 1
ATOM 1322 O O . TYR A 1 171 ? 39.252 8.665 34.032 1.00 11.80 178 TYR A O 1
ATOM 1331 N N . ALA A 1 172 ? 40.205 6.741 34.733 1.00 11.89 179 ALA A N 1
ATOM 1332 C CA . ALA A 1 172 ? 39.032 6.378 35.505 1.00 11.76 179 ALA A CA 1
ATOM 1333 C C . ALA A 1 172 ? 38.665 7.444 36.544 1.00 12.89 179 ALA A C 1
ATOM 1334 O O . ALA A 1 172 ? 37.490 7.747 36.735 1.00 12.26 179 ALA A O 1
ATOM 1336 N N A ASN A 1 173 ? 39.691 8.062 37.137 0.40 12.20 180 ASN A N 1
ATOM 1337 N N B ASN A 1 173 ? 39.676 7.974 37.226 0.60 12.69 180 ASN A N 1
ATOM 1338 C CA A ASN A 1 173 ? 39.504 9.189 38.042 0.40 12.90 180 ASN A CA 1
ATOM 1339 C CA B ASN A 1 173 ? 39.434 8.944 38.285 0.60 14.45 180 ASN A CA 1
ATOM 1340 C C A ASN A 1 173 ? 38.910 10.402 37.365 0.40 12.41 180 ASN A C 1
ATOM 1341 C C B ASN A 1 173 ? 38.833 10.232 37.726 0.60 12.19 180 ASN A C 1
ATOM 1342 O O A ASN A 1 173 ? 38.006 11.039 37.902 0.40 10.92 180 ASN A O 1
ATOM 1343 O O B ASN A 1 173 ? 37.970 10.868 38.330 0.60 13.87 180 ASN A O 1
ATOM 1352 N N A GLN A 1 174 ? 39.409 10.741 36.176 0.50 11.64 181 GLN A N 1
ATOM 1353 N N B GLN A 1 174 ? 39.303 10.639 36.527 0.50 12.06 181 GLN A N 1
ATOM 1354 C CA A GLN A 1 174 ? 38.854 11.866 35.495 0.50 12.78 181 GLN A CA 1
ATOM 1355 C CA B GLN A 1 174 ? 38.755 11.822 35.806 0.50 11.76 181 GLN A CA 1
ATOM 1356 C C A GLN A 1 174 ? 37.368 11.624 35.207 0.50 10.46 181 GLN A C 1
ATOM 1357 C C B GLN A 1 174 ? 37.315 11.582 35.347 0.50 10.57 181 GLN A C 1
ATOM 1358 O O A GLN A 1 174 ? 36.517 12.493 35.395 0.50 11.68 181 GLN A O 1
ATOM 1359 O O B GLN A 1 174 ? 36.441 12.435 35.508 0.50 11.83 181 GLN A O 1
ATOM 1370 N N . LEU A 1 175 ? 37.057 10.412 34.766 1.00 10.56 182 LEU A N 1
ATOM 1371 C CA . LEU A 1 175 ? 35.679 10.050 34.409 1.00 9.91 182 LEU A CA 1
ATOM 1372 C C . LEU A 1 175 ? 34.755 10.169 35.617 1.00 9.63 182 LEU A C 1
ATOM 1373 O O . LEU A 1 175 ? 33.652 10.710 35.514 1.00 9.55 182 LEU A O 1
ATOM 1378 N N . LEU A 1 176 ? 35.205 9.608 36.751 1.00 11.05 183 LEU A N 1
ATOM 1379 C CA . LEU A 1 176 ? 34.359 9.586 37.937 1.00 10.77 183 LEU A CA 1
ATOM 1380 C C . LEU A 1 176 ? 34.143 10.963 38.501 1.00 9.96 183 LEU A C 1
ATOM 1381 O O . LEU A 1 176 ? 33.036 11.280 38.957 1.00 11.04 183 LEU A O 1
ATOM 1386 N N . ASP A 1 177 ? 35.174 11.805 38.461 1.00 10.44 184 ASP A N 1
ATOM 1387 C CA . ASP A 1 177 ? 35.032 13.165 38.963 1.00 12.50 184 ASP A CA 1
ATOM 1388 C C . ASP A 1 177 ? 33.928 13.879 38.177 1.00 11.25 184 ASP A C 1
ATOM 1389 O O . ASP A 1 177 ? 33.054 14.504 38.762 1.00 11.11 184 ASP A O 1
ATOM 1394 N N . HIS A 1 178 ? 33.950 13.752 36.829 1.00 10.31 185 HIS A N 1
ATOM 1395 C CA . HIS A 1 178 ? 32.892 14.356 36.022 1.00 10.43 185 HIS A CA 1
ATOM 1396 C C . HIS A 1 178 ? 31.564 13.715 36.298 1.00 9.29 185 HIS A C 1
ATOM 1397 O O . HIS A 1 178 ? 30.557 14.409 36.366 1.00 10.23 185 HIS A O 1
ATOM 1404 N N . ALA A 1 179 ? 31.525 12.391 36.460 1.00 9.38 186 ALA A N 1
ATOM 1405 C CA . ALA A 1 179 ? 30.238 11.709 36.668 1.00 9.38 186 ALA A CA 1
ATOM 1406 C C . ALA A 1 179 ? 29.548 12.213 37.931 1.00 8.84 186 ALA A C 1
ATOM 1407 O O . ALA A 1 179 ? 28.354 12.464 37.960 1.00 8.88 186 ALA A O 1
ATOM 1409 N N . ARG A 1 180 ? 30.330 12.403 38.985 1.00 9.21 187 ARG A N 1
ATOM 1410 C CA . ARG A 1 180 ? 29.743 12.887 40.242 1.00 9.82 187 ARG A CA 1
ATOM 1411 C C . ARG A 1 180 ? 29.115 14.247 40.062 1.00 8.81 187 ARG A C 1
ATOM 1412 O O . ARG A 1 180 ? 28.007 14.503 40.501 1.00 9.80 187 ARG A O 1
ATOM 1420 N N . THR A 1 181 ? 29.862 15.151 39.438 1.00 9.95 188 THR A N 1
ATOM 1421 C CA . THR A 1 181 ? 29.414 16.535 39.284 1.00 10.36 188 THR A CA 1
ATOM 1422 C C . THR A 1 181 ? 28.221 16.642 38.342 1.00 9.35 188 THR A C 1
ATOM 1423 O O . THR A 1 181 ? 27.247 17.361 38.598 1.00 10.00 188 THR A O 1
ATOM 1427 N N . ILE A 1 182 ? 28.267 15.866 37.257 1.00 9.47 189 ILE A N 1
ATOM 1428 C CA . ILE A 1 182 ? 27.158 15.878 36.295 1.00 9.56 189 ILE A CA 1
ATOM 1429 C C . ILE A 1 182 ? 25.902 15.264 36.923 1.00 8.33 189 ILE A C 1
ATOM 1430 O O . ILE A 1 182 ? 24.800 15.767 36.737 1.00 8.97 189 ILE A O 1
ATOM 1435 N N . TYR A 1 183 ? 26.055 14.197 37.728 1.00 8.43 190 TYR A N 1
ATOM 1436 C CA . TYR A 1 183 ? 24.883 13.624 3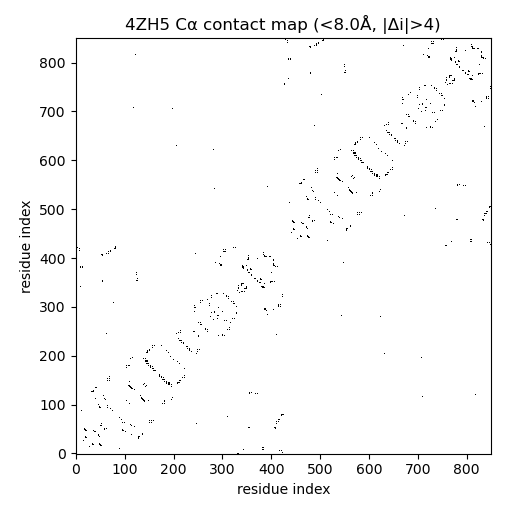8.359 1.00 8.72 190 TYR A CA 1
ATOM 1437 C C . TYR A 1 183 ? 24.259 14.628 39.366 1.00 8.86 190 TYR A C 1
ATOM 1438 O O . TYR A 1 183 ? 23.058 14.777 39.446 1.00 8.46 190 TYR A O 1
ATOM 1447 N N . ASP A 1 184 ? 25.089 15.330 40.134 1.00 9.70 191 ASP A N 1
ATOM 1448 C CA . ASP A 1 184 ? 24.593 16.376 41.046 1.00 10.46 191 ASP A CA 1
ATOM 1449 C C . ASP A 1 184 ? 23.782 17.409 40.279 1.00 8.71 191 ASP A C 1
ATOM 1450 O O . ASP A 1 184 ? 22.705 17.793 40.682 1.00 10.89 191 ASP A O 1
ATOM 1455 N N . PHE A 1 185 ? 24.282 17.793 39.093 1.00 9.73 192 PHE A N 1
ATOM 1456 C CA . PHE A 1 185 ? 23.553 18.720 38.250 1.00 9.93 192 PHE A CA 1
ATOM 1457 C C . PHE A 1 185 ? 22.200 18.171 37.863 1.00 9.15 192 PHE A C 1
ATOM 1458 O O . PHE A 1 185 ? 21.168 18.876 37.931 1.00 9.90 192 PHE A O 1
ATOM 1466 N N . ALA A 1 186 ? 22.193 16.914 37.449 1.00 8.79 193 ALA A N 1
ATOM 1467 C CA . ALA A 1 186 ? 20.949 16.240 37.038 1.00 9.19 193 ALA A CA 1
ATOM 1468 C C . ALA A 1 186 ? 19.941 16.142 38.160 1.00 8.09 193 ALA A C 1
ATOM 1469 O O . ALA A 1 186 ? 18.692 16.364 37.996 1.00 9.83 193 ALA A O 1
ATOM 1471 N N . TYR A 1 187 ? 20.449 15.768 39.334 1.00 8.60 194 TYR A N 1
ATOM 1472 C CA . TYR A 1 187 ? 19.575 15.550 40.484 1.00 9.40 194 TYR A CA 1
ATOM 1473 C C . TYR A 1 187 ? 19.058 16.862 41.105 1.00 10.13 194 TYR A C 1
ATOM 1474 O O . TYR A 1 187 ? 17.920 16.923 41.587 1.00 11.06 194 TYR A O 1
ATOM 1483 N N . ASN A 1 188 ? 19.875 17.895 41.062 1.00 9.94 195 ASN A N 1
ATOM 1484 C CA . ASN A 1 188 ? 19.524 19.148 41.723 1.00 11.61 195 ASN A CA 1
ATOM 1485 C C . ASN A 1 188 ? 18.709 20.073 40.836 1.00 11.37 195 ASN A C 1
ATOM 1486 O O . ASN A 1 188 ? 18.161 21.053 41.303 1.00 14.60 195 ASN A O 1
ATOM 1491 N N . ASN A 1 189 ? 18.682 19.809 39.533 1.00 11.36 196 ASN A N 1
ATOM 1492 C CA . ASN A 1 189 ? 18.018 20.691 38.569 1.00 12.12 196 ASN A CA 1
ATOM 1493 C C . ASN A 1 189 ? 17.150 19.817 37.694 1.00 10.59 196 ASN A C 1
ATOM 1494 O O . ASN A 1 189 ? 17.642 19.247 36.699 1.00 11.67 196 ASN A O 1
ATOM 1499 N N . ARG A 1 190 ? 15.871 19.751 38.019 1.00 10.21 197 ARG A N 1
ATOM 1500 C CA . ARG A 1 190 ? 15.005 18.757 37.413 1.00 10.72 197 ARG A CA 1
ATOM 1501 C C . ARG A 1 190 ? 14.318 19.277 36.157 1.00 11.94 197 ARG A C 1
ATOM 1502 O O . ARG A 1 190 ? 13.713 20.365 36.146 1.00 14.19 197 ARG A O 1
ATOM 1510 N N . GLY A 1 191 ? 14.363 18.481 35.084 1.00 10.23 198 GLY A N 1
ATOM 1511 C CA . GLY A 1 191 ? 13.621 18.808 33.861 1.00 10.94 198 GLY A CA 1
ATOM 1512 C C . GLY A 1 191 ? 13.966 17.861 32.728 1.00 9.42 198 GLY A C 1
ATOM 1513 O O . GLY A 1 191 ? 14.931 17.087 32.820 1.00 9.17 198 GLY A O 1
ATOM 1514 N N . ILE A 1 192 ? 13.185 17.987 31.674 1.00 9.42 199 ILE A N 1
ATOM 1515 C CA . ILE A 1 192 ? 13.297 17.179 30.443 1.00 8.54 199 ILE A CA 1
ATOM 1516 C C . ILE A 1 192 ? 14.207 17.943 29.476 1.00 7.46 199 ILE A C 1
ATOM 1517 O O . ILE A 1 192 ? 13.911 19.081 29.084 1.00 9.28 199 ILE A O 1
ATOM 1522 N N . TYR A 1 193 ? 15.292 17.301 29.053 1.00 7.52 200 TYR A N 1
ATOM 1523 C CA . TYR A 1 193 ? 16.280 18.035 28.241 1.00 7.86 200 TYR A CA 1
ATOM 1524 C C . TYR A 1 193 ? 15.731 18.520 26.932 1.00 7.24 200 TYR A C 1
ATOM 1525 O O . TYR A 1 193 ? 16.191 19.529 26.415 1.00 8.17 200 TYR A O 1
ATOM 1534 N N . SER A 1 194 ? 14.757 17.788 26.365 1.00 6.92 201 SER A N 1
ATOM 1535 C CA . SER A 1 194 ? 14.219 18.132 25.047 1.00 7.69 201 SER A CA 1
ATOM 1536 C C . SER A 1 194 ? 13.186 19.260 25.127 1.00 8.67 201 SER A C 1
ATOM 1537 O O . SER A 1 194 ? 12.687 19.695 24.093 1.00 9.47 201 SER A O 1
ATOM 1540 N N . GLU A 1 195 ? 12.877 19.702 26.343 1.00 8.61 202 GLU A N 1
ATOM 1541 C CA . GLU A 1 195 ? 12.187 20.979 26.590 1.00 9.46 202 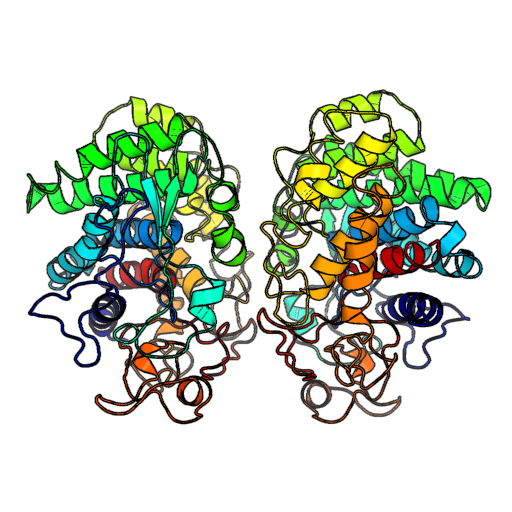GLU A CA 1
ATOM 1542 C C . GLU A 1 195 ? 13.193 22.095 26.637 1.00 10.28 202 GLU A C 1
ATOM 1543 O O . GLU A 1 195 ? 12.950 23.186 26.130 1.00 13.50 202 GLU A O 1
ATOM 1549 N N . SER A 1 196 ? 14.335 21.856 27.263 1.00 9.12 203 SER A N 1
ATOM 1550 C CA . SER A 1 196 ? 15.413 22.837 27.338 1.00 10.16 203 SER A CA 1
ATOM 1551 C C . SER A 1 196 ? 16.160 23.037 26.048 1.00 10.24 203 SER A C 1
ATOM 1552 O O . SER A 1 196 ? 16.648 24.129 25.785 1.00 13.02 203 SER A O 1
ATOM 1555 N N . ILE A 1 197 ? 16.242 21.997 25.249 1.00 8.90 204 ILE A N 1
ATOM 1556 C CA . ILE A 1 197 ? 16.856 22.008 23.893 1.00 9.01 204 ILE A CA 1
ATOM 1557 C C . ILE A 1 197 ? 15.756 21.556 22.945 1.00 8.20 204 ILE A C 1
ATOM 1558 O O . ILE A 1 197 ? 15.683 20.372 22.583 1.00 8.75 204 ILE A O 1
ATOM 1563 N N . PRO A 1 198 ? 14.850 22.471 22.591 1.00 8.57 205 PRO A N 1
ATOM 1564 C CA . PRO A 1 198 ? 13.675 22.032 21.830 1.00 9.40 205 PRO A CA 1
ATOM 1565 C C . PRO A 1 198 ? 13.965 21.515 20.458 1.00 8.69 205 PRO A C 1
ATOM 1566 O O . PRO A 1 198 ? 13.146 20.777 19.929 1.00 10.03 205 PRO A O 1
ATOM 1570 N N . ASN A 1 199 ? 15.136 21.829 19.897 1.00 8.10 206 ASN A N 1
ATOM 1571 C CA . ASN A 1 199 ? 15.467 21.237 18.601 1.00 8.88 206 ASN A CA 1
ATOM 1572 C C . ASN A 1 199 ? 15.418 19.703 18.701 1.00 8.97 206 ASN A C 1
ATOM 1573 O O . ASN A 1 199 ? 15.001 19.020 17.743 1.00 11.19 206 ASN A O 1
ATOM 1578 N N . ALA A 1 200 ? 15.784 19.148 19.871 1.00 7.73 207 ALA A N 1
ATOM 1579 C CA . ALA A 1 200 ? 15.851 17.697 20.033 1.00 7.85 207 ALA A CA 1
ATOM 1580 C C . ALA A 1 200 ? 14.498 17.035 20.093 1.00 8.26 207 ALA A C 1
ATOM 1581 O O . ALA A 1 200 ? 14.403 15.805 19.936 1.00 8.62 207 ALA A O 1
ATOM 1583 N N . ALA A 1 201 ? 13.451 17.808 20.322 1.00 9.30 208 ALA A N 1
ATOM 1584 C CA . ALA A 1 201 ? 12.117 17.256 20.543 1.00 9.24 208 ALA A CA 1
ATOM 1585 C C . ALA A 1 201 ? 11.472 16.610 19.326 1.00 9.42 208 ALA A C 1
ATOM 1586 O O . ALA A 1 201 ? 10.469 15.938 19.490 1.00 10.65 208 ALA A O 1
ATOM 1588 N N . ASP A 1 202 ? 12.064 16.784 18.131 1.00 9.88 209 ASP A N 1
ATOM 1589 C CA . ASP A 1 202 ? 11.607 16.098 16.922 1.00 12.79 209 ASP A CA 1
ATOM 1590 C C . ASP A 1 202 ? 12.400 14.861 16.595 1.00 11.24 209 ASP A C 1
ATOM 1591 O O . ASP A 1 202 ? 12.091 14.183 15.610 1.00 12.08 209 ASP A O 1
ATOM 1596 N N . PHE A 1 203 ? 13.435 14.569 17.384 1.00 8.30 210 PHE A N 1
ATOM 1597 C CA . PHE A 1 203 ? 14.398 13.531 17.043 1.00 7.47 210 PHE A CA 1
ATOM 1598 C C . PHE A 1 203 ? 14.589 12.528 18.169 1.00 7.89 210 PHE A C 1
ATOM 1599 O O . PHE A 1 203 ? 14.523 11.310 17.951 1.00 9.59 210 PHE A O 1
ATOM 1607 N N . TYR A 1 204 ? 14.849 13.052 19.379 1.00 6.60 211 TYR A N 1
ATOM 1608 C CA . TYR A 1 204 ? 15.097 12.263 20.575 1.00 6.40 211 TYR A CA 1
ATOM 1609 C C . TYR A 1 204 ? 14.314 12.876 21.724 1.00 6.10 211 TYR A C 1
ATOM 1610 O O . TYR A 1 204 ? 14.861 13.228 22.784 1.00 7.24 211 TYR A O 1
ATOM 1619 N N . ARG A 1 205 ? 12.990 12.938 21.546 1.00 6.62 212 ARG A N 1
ATOM 1620 C CA . ARG A 1 205 ? 12.091 13.430 22.573 1.00 7.51 212 ARG A CA 1
ATOM 1621 C C . ARG A 1 205 ? 12.175 12.517 23.803 1.00 7.25 212 ARG A C 1
ATOM 1622 O O . ARG A 1 205 ? 11.925 11.330 23.718 1.00 8.47 212 ARG A O 1
ATOM 1630 N N . SER A 1 206 ? 12.474 13.090 24.959 1.00 7.06 213 SER A N 1
ATOM 1631 C CA . SER A 1 206 ? 12.524 12.304 26.189 1.00 6.84 213 SER A CA 1
ATOM 1632 C C . SER A 1 206 ? 11.149 12.159 26.800 1.00 7.13 213 SER A C 1
ATOM 1633 O O . SER A 1 206 ? 10.465 13.151 26.993 1.00 8.81 213 SER A O 1
ATOM 1636 N N . SER A 1 207 ? 10.774 10.918 27.132 1.00 7.68 214 SER A N 1
ATOM 1637 C CA . SER A 1 207 ? 9.469 10.682 27.745 1.00 7.95 214 SER A CA 1
ATOM 1638 C C . SER A 1 207 ? 9.447 10.908 29.263 1.00 8.55 214 SER A C 1
ATOM 1639 O O . SER A 1 207 ? 8.383 11.126 29.826 1.00 12.31 214 SER A O 1
ATOM 1642 N N . ALA A 1 208 ? 10.595 10.858 29.905 1.00 7.75 215 ALA A N 1
ATOM 1643 C CA . ALA A 1 208 ? 10.680 10.979 31.368 1.00 8.46 215 ALA A CA 1
ATOM 1644 C C . ALA A 1 208 ? 12.159 11.022 31.731 1.00 7.60 215 ALA A C 1
ATOM 1645 O O . ALA A 1 208 ? 12.984 10.450 31.015 1.00 8.31 215 ALA A O 1
ATOM 1647 N N . TYR A 1 209 ? 12.471 11.646 32.870 1.00 7.25 216 TYR A N 1
ATOM 1648 C CA . TYR A 1 209 ? 13.813 11.674 33.379 1.00 7.10 216 TYR A CA 1
ATOM 1649 C C . TYR A 1 209 ? 14.090 10.875 34.637 1.00 7.31 216 TYR A C 1
ATOM 1650 O O . TYR A 1 209 ? 15.242 10.645 34.964 1.00 7.09 216 TYR A O 1
ATOM 1659 N N A GLU A 1 210 ? 13.063 10.463 35.359 0.50 7.65 217 GLU A N 1
ATOM 1660 N N B GLU A 1 210 ? 13.036 10.476 35.336 0.50 7.55 217 GLU A N 1
ATOM 1661 C CA A GLU A 1 210 ? 13.351 9.797 36.645 0.50 8.15 217 GLU A CA 1
ATOM 1662 C CA B GLU A 1 210 ? 13.207 9.770 36.619 0.50 8.03 217 GLU A CA 1
ATOM 1663 C C A GLU A 1 210 ? 14.038 8.446 36.445 0.50 7.27 217 GLU A C 1
ATOM 1664 C C B GLU A 1 210 ? 14.017 8.474 36.431 0.50 7.21 217 GLU A C 1
ATOM 1665 O O A GLU A 1 210 ? 14.830 8.008 37.297 0.50 7.40 217 GLU A O 1
ATOM 1666 O O B GLU A 1 210 ? 14.856 8.103 37.271 0.50 7.36 217 GLU A O 1
ATOM 1677 N N . ASP A 1 211 ? 13.805 7.809 35.295 1.00 6.72 218 ASP A N 1
ATOM 1678 C CA . ASP A 1 211 ? 14.523 6.569 35.016 1.00 6.31 218 ASP A CA 1
ATOM 1679 C C . ASP A 1 211 ? 16.001 6.783 34.829 1.00 6.05 218 ASP A C 1
ATOM 1680 O O . ASP A 1 211 ? 16.791 5.927 35.262 1.00 6.16 218 ASP A O 1
ATOM 1685 N N . GLU A 1 212 ? 16.403 7.920 34.249 1.00 6.44 219 GLU A N 1
ATOM 1686 C CA . GLU A 1 212 ? 17.838 8.253 34.184 1.00 6.49 219 GLU A CA 1
ATOM 1687 C C . GLU A 1 212 ? 18.410 8.606 35.557 1.00 7.05 219 GLU A C 1
ATOM 1688 O O . GLU A 1 212 ? 19.564 8.353 35.807 1.00 7.09 219 GLU A O 1
ATOM 1694 N N . LEU A 1 213 ? 17.595 9.265 36.399 1.00 6.67 220 LEU A N 1
ATOM 1695 C CA . LEU A 1 213 ? 18.070 9.542 37.769 1.00 7.19 220 LEU A CA 1
ATOM 1696 C C . LEU A 1 213 ? 18.329 8.219 38.517 1.00 7.13 220 LEU A C 1
ATOM 1697 O O . LEU A 1 213 ? 19.292 8.112 39.292 1.00 8.33 220 LEU A O 1
ATOM 1702 N N . CYS A 1 214 ? 17.465 7.223 38.337 1.00 6.46 221 CYS A N 1
ATOM 1703 C CA . CYS A 1 214 ? 17.714 5.903 38.940 1.00 7.08 221 CYS A CA 1
ATOM 1704 C C . CYS A 1 214 ? 18.975 5.247 38.394 1.00 6.23 221 CYS A C 1
ATOM 1705 O O . CYS A 1 214 ? 19.857 4.830 39.123 1.00 7.20 221 CYS A O 1
ATOM 1708 N N . TRP A 1 215 ? 18.993 5.176 37.058 1.00 5.79 222 TRP A N 1
ATOM 1709 C CA . TRP A 1 215 ? 20.094 4.543 36.346 1.00 6.20 222 TRP A CA 1
ATOM 1710 C C . TRP A 1 215 ? 21.448 5.160 36.664 1.00 6.48 222 TRP A C 1
ATOM 1711 O O . TRP A 1 215 ? 22.417 4.466 36.957 1.00 7.22 222 TRP A O 1
ATOM 1722 N N . GLY A 1 216 ? 21.529 6.477 36.591 1.00 6.15 223 GLY A N 1
ATOM 1723 C CA . GLY A 1 216 ? 22.766 7.129 36.937 1.00 6.56 223 GLY A CA 1
ATOM 1724 C C . GLY A 1 216 ? 23.197 6.915 38.385 1.00 6.85 223 GLY A C 1
ATOM 1725 O O . GLY A 1 216 ? 24.359 6.715 38.643 1.00 6.73 223 GLY A O 1
ATOM 1726 N N . ALA A 1 217 ? 22.231 6.950 39.308 1.00 6.27 224 ALA A N 1
ATOM 1727 C CA . ALA A 1 217 ? 22.563 6.683 40.705 1.00 7.11 224 ALA A CA 1
ATOM 1728 C C . ALA A 1 217 ? 23.086 5.270 40.878 1.00 7.15 224 ALA A C 1
ATOM 1729 O O . ALA A 1 217 ? 23.997 5.026 41.662 1.00 8.29 224 ALA A O 1
ATOM 1731 N N . LEU A 1 218 ? 22.469 4.312 40.189 1.00 6.27 225 LEU A N 1
ATOM 1732 C CA . LEU A 1 218 ? 22.946 2.926 40.316 1.00 7.05 225 LEU A CA 1
ATOM 1733 C C . LEU A 1 218 ? 24.360 2.755 39.825 1.00 6.26 225 LEU A C 1
ATOM 1734 O O . LEU A 1 218 ? 25.156 1.981 40.382 1.00 7.85 225 LEU A O 1
ATOM 1739 N N . TRP A 1 219 ? 24.652 3.385 38.674 1.00 6.85 226 TRP A N 1
ATOM 1740 C CA . TRP A 1 219 ? 25.992 3.293 38.160 1.00 6.47 226 TRP A CA 1
ATOM 1741 C C . TRP A 1 219 ? 26.998 3.987 39.104 1.00 7.06 226 TRP A C 1
ATOM 1742 O O . TRP A 1 219 ? 28.117 3.496 39.268 1.00 8.98 226 TRP A O 1
ATOM 1753 N N . LEU A 1 220 ? 26.618 5.139 39.662 1.00 7.65 227 LEU A N 1
ATOM 1754 C CA . LEU A 1 220 ? 27.499 5.781 40.632 1.00 7.39 227 LEU A CA 1
ATOM 1755 C C . LEU A 1 220 ? 27.639 4.956 41.927 1.00 8.46 227 LEU A C 1
ATOM 1756 O O . LEU A 1 220 ? 28.719 4.905 42.501 1.00 9.97 227 LEU A O 1
ATOM 1761 N N . TYR A 1 221 ? 26.582 4.260 42.341 1.00 8.16 228 TYR A N 1
ATOM 1762 C CA . TYR A 1 221 ? 26.706 3.337 43.464 1.00 8.87 228 TYR A CA 1
ATOM 1763 C C . TYR A 1 221 ? 27.706 2.250 43.121 1.00 8.55 228 TYR A C 1
ATOM 1764 O O . TYR A 1 221 ? 28.574 1.889 43.909 1.00 10.14 228 TYR A O 1
ATOM 1773 N N . ARG A 1 222 ? 27.573 1.696 41.915 1.00 9.26 229 ARG A N 1
ATOM 1774 C CA . ARG A 1 222 ? 28.473 0.633 41.497 1.00 10.09 229 ARG A CA 1
ATOM 1775 C C . ARG A 1 222 ? 29.907 1.110 41.441 1.00 10.73 229 ARG A C 1
ATOM 1776 O O . ARG A 1 222 ? 30.815 0.380 41.841 1.00 12.67 229 ARG A O 1
ATOM 1784 N N . ALA A 1 223 ? 30.090 2.344 40.983 1.00 9.30 230 ALA A N 1
ATOM 1785 C CA . ALA A 1 223 ? 31.414 2.913 40.808 1.00 9.40 230 ALA A CA 1
ATOM 1786 C C . ALA A 1 223 ? 32.100 3.359 42.095 1.00 11.76 230 ALA A C 1
ATOM 1787 O O . ALA A 1 223 ? 33.317 3.490 42.107 1.00 14.90 230 ALA A O 1
ATOM 1789 N N . THR A 1 224 ? 31.306 3.689 43.104 1.00 12.46 231 THR A N 1
ATOM 1790 C CA . THR A 1 224 ? 31.833 4.321 44.340 1.00 12.85 231 THR A CA 1
ATOM 1791 C C . THR A 1 224 ? 31.631 3.522 45.582 1.00 13.19 231 THR A C 1
ATOM 1792 O O . THR A 1 224 ? 32.353 3.745 46.544 1.00 15.41 231 THR A O 1
ATOM 1796 N N . GLY A 1 225 ? 30.622 2.640 45.609 1.00 13.10 232 GLY A N 1
ATOM 1797 C CA . GLY A 1 225 ? 30.232 2.011 46.867 1.00 13.49 232 GLY A CA 1
ATOM 1798 C C . GLY A 1 225 ? 29.505 2.890 47.863 1.00 12.86 232 GLY A C 1
ATOM 1799 O O . GLY A 1 225 ? 29.303 2.445 48.996 1.00 16.33 232 GLY A O 1
ATOM 1800 N N . GLU A 1 226 ? 29.196 4.129 47.514 1.00 11.49 233 GLU A N 1
ATOM 1801 C CA . GLU A 1 226 ? 28.662 5.129 48.469 1.00 12.15 233 GLU A CA 1
ATOM 1802 C C . GLU A 1 226 ? 27.158 4.982 48.611 1.00 10.70 233 GLU A C 1
ATOM 1803 O O . GLU A 1 226 ? 26.423 5.100 47.624 1.00 11.55 233 GLU A O 1
ATOM 1809 N N . GLN A 1 227 ? 26.715 4.642 49.816 1.00 11.25 234 GLN A N 1
ATOM 1810 C CA . GLN A 1 227 ? 25.331 4.343 50.099 1.00 11.84 234 GLN A CA 1
ATOM 1811 C C . GLN A 1 227 ? 24.404 5.447 49.630 1.00 10.44 234 GLN A C 1
ATOM 1812 O O . GLN A 1 227 ? 23.253 5.164 49.227 1.00 10.82 234 GLN A O 1
ATOM 1818 N N . ASP A 1 228 ? 24.838 6.709 49.709 1.00 10.68 235 ASP A N 1
ATOM 1819 C CA . ASP A 1 228 ? 23.923 7.770 49.306 1.00 11.44 235 ASP A CA 1
ATOM 1820 C C . ASP A 1 228 ? 23.383 7.599 47.863 1.00 10.18 235 ASP A C 1
ATOM 1821 O O . ASP A 1 228 ? 22.267 7.991 47.579 1.00 10.85 235 ASP A O 1
ATOM 1826 N N . TYR A 1 229 ? 24.181 7.008 46.990 1.00 9.12 236 TYR A N 1
ATOM 1827 C CA . TYR A 1 229 ? 23.710 6.743 45.623 1.00 8.81 236 TYR A CA 1
ATOM 1828 C C . TYR A 1 229 ? 22.616 5.684 45.568 1.00 9.39 236 TYR A C 1
ATOM 1829 O O . TYR A 1 229 ? 21.675 5.810 44.775 1.00 8.97 236 TYR A O 1
ATOM 1838 N N . MET A 1 230 ? 22.701 4.648 46.410 1.00 8.98 237 MET A N 1
ATOM 1839 C CA . MET A 1 230 ? 21.595 3.707 46.486 1.00 9.18 237 MET A CA 1
ATOM 1840 C C . MET A 1 230 ? 20.348 4.362 47.055 1.00 8.74 237 MET A C 1
ATOM 1841 O O . MET A 1 230 ? 19.223 4.071 46.626 1.00 9.42 237 MET A O 1
ATOM 1846 N N . ASP A 1 231 ? 20.532 5.252 48.062 1.00 9.19 238 ASP A N 1
ATOM 1847 C CA . ASP A 1 231 ? 19.391 5.967 48.610 1.00 10.03 238 ASP A CA 1
ATOM 1848 C C . ASP A 1 231 ? 18.718 6.826 47.513 1.00 8.89 238 ASP A C 1
ATOM 1849 O O . ASP A 1 231 ? 17.499 6.884 47.417 1.00 10.44 238 ASP A O 1
ATOM 1854 N N . LYS A 1 232 ? 19.534 7.466 46.679 1.00 8.63 239 LYS A N 1
ATOM 1855 C CA . LYS A 1 232 ? 19.016 8.210 45.546 1.00 9.73 239 LYS A CA 1
ATOM 1856 C C . LYS A 1 232 ? 18.317 7.318 44.518 1.00 8.79 239 LYS A C 1
ATOM 1857 O O . LYS A 1 232 ? 17.231 7.605 44.097 1.00 10.54 239 LYS A O 1
ATOM 1863 N N . ALA A 1 233 ? 18.903 6.166 44.196 1.00 8.14 240 ALA A N 1
ATOM 1864 C CA . ALA A 1 233 ? 18.268 5.225 43.293 1.00 8.73 240 ALA A CA 1
ATOM 1865 C C . ALA A 1 233 ? 16.915 4.808 43.833 1.00 8.59 240 ALA A C 1
ATOM 1866 O O . ALA A 1 233 ? 15.927 4.685 43.081 1.00 8.75 240 ALA A O 1
ATOM 1868 N N . ASN A 1 234 ? 16.846 4.612 45.169 1.00 8.53 241 ASN A N 1
ATOM 1869 C CA . ASN A 1 234 ? 15.587 4.197 45.789 1.00 8.21 241 ASN A CA 1
ATOM 1870 C C . ASN A 1 234 ? 14.491 5.245 45.756 1.00 8.10 241 ASN A C 1
ATOM 1871 O O . ASN A 1 234 ? 13.348 4.933 46.000 1.00 9.99 241 ASN A O 1
ATOM 1876 N N . GLU A 1 235 ? 14.819 6.482 45.387 1.00 8.29 242 GLU A N 1
ATOM 1877 C CA . GLU A 1 235 ? 13.798 7.523 45.210 1.00 9.08 242 GLU A CA 1
ATOM 1878 C C . GLU A 1 235 ? 13.103 7.404 43.827 1.00 8.81 242 GLU A C 1
ATOM 1879 O O . GLU A 1 235 ? 12.078 8.019 43.614 1.00 10.49 242 GLU A O 1
ATOM 1885 N N . PHE A 1 236 ? 13.665 6.627 42.921 1.00 7.90 243 PHE A N 1
ATOM 1886 C CA . PHE A 1 236 ? 13.248 6.628 41.504 1.00 7.92 243 PHE A CA 1
ATOM 1887 C C . PHE A 1 236 ? 13.120 5.198 40.987 1.00 8.04 243 PHE A C 1
ATOM 1888 O O . PHE A 1 236 ? 13.432 4.921 39.811 1.00 9.51 243 PHE A O 1
ATOM 1896 N N . LEU A 1 237 ? 12.680 4.267 41.810 1.00 8.38 244 LEU A N 1
ATOM 1897 C CA . LEU A 1 237 ? 12.655 2.873 41.402 1.00 8.05 244 LEU A CA 1
ATOM 1898 C C . LEU A 1 237 ? 11.667 2.629 40.249 1.00 7.89 244 LEU A C 1
ATOM 1899 O O . LEU A 1 237 ? 10.587 3.239 40.224 1.00 8.77 244 LEU A O 1
ATOM 1904 N N . PRO A 1 238 ? 12.012 1.745 39.312 1.00 8.26 245 PRO A N 1
ATOM 1905 C CA . PRO A 1 238 ? 11.095 1.482 38.212 1.00 8.46 245 PRO A CA 1
ATOM 1906 C C . PRO A 1 238 ? 9.737 1.040 38.701 1.00 9.12 245 PRO A C 1
ATOM 1907 O O . PRO A 1 238 ? 9.642 0.242 39.636 1.00 9.72 245 PRO A O 1
ATOM 1911 N N . GLN A 1 239 ? 8.697 1.543 38.067 1.00 10.41 246 GLN A N 1
ATOM 1912 C CA . GLN A 1 239 ? 7.340 1.207 38.366 1.00 11.56 246 GLN A CA 1
ATOM 1913 C C . GLN A 1 239 ? 6.764 0.465 37.197 1.00 10.38 246 GLN A C 1
ATOM 1914 O O . GLN A 1 239 ? 6.840 0.943 36.063 1.00 14.93 246 GLN A O 1
ATOM 1920 N N . GLY A 1 240 ? 6.190 -0.685 37.457 1.00 11.12 247 GLY A N 1
ATOM 1921 C CA . GLY A 1 240 ? 5.568 -1.458 36.406 1.00 12.04 247 GLY A CA 1
ATOM 1922 C C . GLY A 1 240 ? 6.557 -2.092 35.445 1.00 11.52 247 GLY A C 1
ATOM 1923 O O . GLY A 1 240 ? 7.746 -2.203 35.733 1.00 13.49 247 GLY A O 1
ATOM 1924 N N . ARG A 1 241 ? 6.015 -2.573 34.328 1.00 8.55 248 ARG A N 1
ATOM 1925 C CA . ARG A 1 241 ? 6.837 -3.283 33.358 1.00 7.48 248 ARG A CA 1
ATOM 1926 C C . ARG A 1 241 ? 7.404 -2.269 32.339 1.00 7.46 248 ARG A C 1
ATOM 1927 O O . ARG A 1 241 ? 6.633 -1.510 31.747 1.00 8.42 248 ARG A O 1
ATOM 1935 N N . PRO A 1 242 ? 8.722 -2.280 32.115 1.00 6.80 249 PRO A N 1
ATOM 1936 C CA . PRO A 1 242 ? 9.273 -1.465 31.028 1.00 6.82 249 PRO A CA 1
ATOM 1937 C C . PRO A 1 242 ? 8.682 -1.836 29.679 1.00 6.58 249 PRO A C 1
ATOM 1938 O O . PRO A 1 242 ? 8.541 -3.032 29.408 1.00 7.13 249 PRO A O 1
ATOM 1942 N N . TRP A 1 243 ? 8.388 -0.861 28.831 1.00 6.34 250 TRP A N 1
ATOM 1943 C CA . TRP A 1 243 ? 7.892 -1.120 27.459 1.00 6.57 250 TRP A CA 1
ATOM 1944 C C . TRP A 1 243 ? 8.992 -1.735 26.588 1.00 6.14 250 TRP A C 1
ATOM 1945 O O . TRP A 1 243 ? 8.742 -2.641 25.766 1.00 6.66 250 TRP A O 1
ATOM 1956 N N . ALA A 1 244 ? 10.203 -1.235 26.751 1.00 5.80 251 ALA A N 1
ATOM 1957 C CA . ALA A 1 244 ? 11.383 -1.738 26.052 1.00 6.25 251 ALA A CA 1
ATOM 1958 C C . ALA A 1 244 ? 12.594 -1.148 26.778 1.00 6.18 251 ALA A C 1
ATOM 1959 O O . ALA A 1 244 ? 12.438 -0.349 27.682 1.00 8.76 251 ALA A O 1
ATOM 1961 N N . PHE A 1 245 ? 13.782 -1.575 26.432 1.00 5.33 252 PHE A N 1
ATOM 1962 C CA . PHE A 1 245 ? 15.026 -0.937 26.859 1.00 5.34 252 PHE A CA 1
ATOM 1963 C C . PHE A 1 245 ? 15.552 -0.151 25.677 1.00 5.24 252 PHE A C 1
ATOM 1964 O O . PHE A 1 245 ? 15.611 -0.670 24.575 1.00 5.83 252 PHE A O 1
ATOM 1972 N N . SER A 1 246 ? 15.938 1.097 25.884 1.00 4.75 253 SER A N 1
ATOM 1973 C CA . SER A 1 246 ? 16.362 1.948 24.757 1.00 4.90 253 SER A CA 1
ATOM 1974 C C . SER A 1 246 ? 17.053 3.182 25.281 1.00 5.44 253 SER A C 1
ATOM 1975 O O . SER A 1 246 ? 17.139 3.390 26.506 1.00 5.91 253 SER A O 1
ATOM 1978 N N . TRP A 1 247 ? 17.456 4.065 24.369 1.00 5.58 254 TRP A N 1
ATOM 1979 C CA . TRP A 1 247 ? 17.982 5.360 24.711 1.00 5.11 254 TRP A CA 1
ATOM 1980 C C . TRP A 1 247 ? 17.025 6.225 25.537 1.00 5.11 254 TRP A C 1
ATOM 1981 O O . TRP A 1 247 ? 17.474 7.152 26.159 1.00 5.55 254 TRP A O 1
ATOM 1992 N N . ASP A 1 248 ? 15.739 5.949 25.461 1.00 5.01 255 ASP A N 1
ATOM 1993 C CA . ASP A 1 248 ? 14.718 6.735 26.148 1.00 5.94 255 ASP A CA 1
ATOM 1994 C C . ASP A 1 248 ? 14.393 6.149 27.536 1.00 6.50 255 ASP A C 1
ATOM 1995 O O . ASP A 1 248 ? 14.148 6.876 28.440 1.00 8.52 255 ASP A O 1
ATOM 2000 N N A SER A 1 249 ? 14.241 4.827 27.611 0.50 6.50 256 SER A N 1
ATOM 2001 N N B SER A 1 249 ? 14.390 4.833 27.640 0.50 6.34 256 SER A N 1
ATOM 2002 C CA A SER A 1 249 ? 13.788 4.111 28.824 0.50 6.81 256 SER A CA 1
ATOM 2003 C CA B SER A 1 249 ? 13.862 4.143 28.806 0.50 6.33 256 SER A CA 1
ATOM 2004 C C A SER A 1 249 ? 14.884 3.273 29.432 0.50 5.87 256 SER A C 1
ATOM 2005 C C B SER A 1 249 ? 14.886 3.256 29.439 0.50 5.60 256 SER A C 1
ATOM 2006 O O A SER A 1 249 ? 15.323 2.293 28.840 0.50 6.11 256 SER A O 1
ATOM 2007 O O B SER A 1 249 ? 15.276 2.236 28.875 0.50 6.02 256 SER A O 1
ATOM 2012 N N . LYS A 1 250 ? 15.294 3.623 30.663 1.00 6.04 257 LYS A N 1
ATOM 2013 C CA . LYS A 1 250 ? 16.350 2.904 31.337 1.00 5.46 257 LYS A CA 1
ATOM 2014 C C . LYS A 1 250 ? 15.882 1.833 32.309 1.00 5.64 257 LYS A C 1
ATOM 2015 O O . LYS A 1 250 ? 16.719 1.087 32.826 1.00 6.36 257 LYS A O 1
ATOM 2021 N N . GLU A 1 251 ? 14.593 1.785 32.565 1.00 5.47 258 GLU A N 1
ATOM 2022 C CA . GLU A 1 251 ? 14.088 0.944 33.645 1.00 5.75 258 GLU A CA 1
ATOM 2023 C C . GLU A 1 251 ? 14.567 -0.502 33.568 1.00 5.64 258 GLU A C 1
ATOM 2024 O O . GLU A 1 251 ? 14.910 -1.072 34.609 1.00 6.63 258 GLU A O 1
ATOM 2030 N N . ALA A 1 252 ? 14.492 -1.154 32.391 1.00 5.03 259 ALA A N 1
ATOM 2031 C CA . ALA A 1 252 ? 14.910 -2.561 32.309 1.00 5.71 259 ALA A CA 1
ATOM 2032 C C . ALA A 1 252 ? 16.372 -2.727 32.692 1.00 5.61 259 ALA A C 1
ATOM 2033 O O . ALA A 1 252 ? 16.725 -3.726 33.296 1.00 6.52 259 ALA A O 1
ATOM 2035 N N . GLY A 1 253 ? 17.217 -1.739 32.330 1.00 5.86 260 GLY A N 1
ATOM 2036 C CA . GLY A 1 253 ? 18.597 -1.790 32.735 1.00 6.12 260 GLY A CA 1
ATOM 2037 C C . GLY A 1 253 ? 18.752 -1.651 34.241 1.00 5.67 260 GLY A C 1
ATOM 2038 O O . GLY A 1 253 ? 19.478 -2.417 34.889 1.00 5.99 260 GLY A O 1
ATOM 2039 N N . SER A 1 254 ? 18.044 -0.668 34.804 1.00 5.39 261 SER A N 1
ATOM 2040 C CA . SER A 1 254 ? 18.041 -0.542 36.248 1.00 5.67 261 SER A CA 1
ATOM 2041 C C . SER A 1 254 ? 17.553 -1.802 36.934 1.00 6.03 261 SER A C 1
ATOM 2042 O O . SER A 1 254 ? 18.077 -2.160 37.980 1.00 6.68 261 SER A O 1
ATOM 2045 N N . LEU A 1 255 ? 16.571 -2.497 36.372 1.00 5.91 262 LEU A N 1
ATOM 2046 C CA . LEU A 1 255 ? 16.125 -3.735 36.978 1.00 6.14 262 LEU A CA 1
ATOM 2047 C C . LEU A 1 255 ? 17.227 -4.766 37.084 1.00 5.83 262 LEU A C 1
ATOM 2048 O O . LEU A 1 255 ? 17.306 -5.486 38.095 1.00 6.36 262 LEU A O 1
ATOM 2053 N N . VAL A 1 256 ? 18.062 -4.895 36.042 1.00 5.54 263 VAL A N 1
ATOM 2054 C CA . VAL A 1 256 ? 19.175 -5.824 36.140 1.00 5.92 263 VAL A CA 1
ATOM 2055 C C . VAL A 1 256 ? 20.153 -5.397 37.257 1.00 6.05 263 VAL A C 1
ATOM 2056 O O . VAL A 1 256 ? 20.587 -6.251 38.048 1.00 6.83 263 VAL A O 1
ATOM 2060 N N . LEU A 1 257 ? 20.531 -4.118 37.255 1.00 5.57 264 LEU A N 1
ATOM 2061 C CA . LEU A 1 257 ? 21.450 -3.652 38.291 1.00 5.95 264 LEU A CA 1
ATOM 2062 C C . LEU A 1 257 ? 20.867 -3.843 39.703 1.00 6.03 264 LEU A C 1
ATOM 2063 O O . LEU A 1 257 ? 21.542 -4.334 40.601 1.00 7.27 264 LEU A O 1
ATOM 2068 N N . LEU A 1 258 ? 19.598 -3.451 39.861 1.00 5.40 265 LEU A N 1
ATOM 2069 C CA . LEU A 1 258 ? 18.926 -3.619 41.176 1.00 6.04 265 LEU A CA 1
ATOM 2070 C C . LEU A 1 258 ? 18.905 -5.105 41.569 1.00 6.29 265 LEU A C 1
ATOM 2071 O O . LEU A 1 258 ? 19.147 -5.431 42.738 1.00 6.97 265 LEU A O 1
ATOM 2076 N N . THR A 1 259 ? 18.589 -6.004 40.633 1.00 6.20 266 THR A N 1
ATOM 2077 C CA . THR A 1 259 ? 18.633 -7.446 40.878 1.00 6.38 266 THR A CA 1
ATOM 2078 C C . THR A 1 259 ? 20.030 -7.857 41.340 1.00 7.03 266 THR A C 1
ATOM 2079 O O . THR A 1 259 ? 20.176 -8.593 42.334 1.00 7.75 266 THR A O 1
ATOM 2083 N N . SER A 1 260 ? 21.069 -7.349 40.693 1.00 7.29 267 SER A N 1
ATOM 2084 C CA . SER A 1 260 ? 22.422 -7.688 41.061 1.00 8.17 267 SER A CA 1
ATOM 2085 C C . SER A 1 260 ? 22.761 -7.252 42.498 1.00 7.99 267 SER A C 1
ATOM 2086 O O . SER A 1 260 ? 23.649 -7.824 43.077 1.00 10.98 267 SER A O 1
ATOM 2089 N N . PHE A 1 261 ? 22.121 -6.196 42.981 1.00 7.98 268 PHE A N 1
ATOM 2090 C CA . PHE A 1 261 ? 22.324 -5.721 44.317 1.00 8.36 268 PHE A CA 1
ATOM 2091 C C . PHE A 1 261 ? 21.367 -6.314 45.331 1.00 8.98 268 PHE A C 1
ATOM 2092 O O . PHE A 1 261 ? 21.402 -5.932 46.516 1.00 10.45 268 PHE A O 1
ATOM 2100 N N . GLY A 1 262 ? 20.544 -7.266 44.939 1.00 8.43 269 GLY A N 1
ATOM 2101 C CA . GLY A 1 262 ? 19.624 -7.948 45.834 1.00 7.95 269 GLY A CA 1
ATOM 2102 C C . GLY A 1 262 ? 18.243 -7.355 46.038 1.00 7.84 269 GLY A C 1
ATOM 2103 O O . GLY A 1 262 ? 17.572 -7.709 46.988 1.00 8.05 269 GLY A O 1
ATOM 2104 N N . ASN A 1 263 ? 17.786 -6.488 45.142 1.00 6.71 270 ASN A N 1
ATOM 2105 C CA . ASN A 1 263 ? 16.445 -5.918 45.237 1.00 7.31 270 ASN A CA 1
ATOM 2106 C C . ASN A 1 263 ? 15.441 -6.949 44.749 1.00 7.13 270 ASN A C 1
ATOM 2107 O O . ASN A 1 263 ? 15.405 -7.296 43.557 1.00 7.77 270 ASN A O 1
ATOM 2112 N N . SER A 1 264 ? 14.614 -7.451 45.650 1.00 7.90 271 SER A N 1
ATOM 2113 C CA A SER A 1 264 ? 13.697 -8.537 45.331 0.50 8.25 271 SER A CA 1
ATOM 2114 C CA B SER A 1 264 ? 13.671 -8.524 45.398 0.50 7.63 271 SER A CA 1
ATOM 2115 C C . SER A 1 264 ? 12.563 -8.102 44.440 1.00 7.98 271 SER A C 1
ATOM 2116 O O . SER A 1 264 ? 12.172 -8.871 43.523 1.00 8.93 271 SER A O 1
ATOM 2121 N N . ASN A 1 265 ? 12.037 -6.903 44.665 1.00 7.56 272 ASN A N 1
ATOM 2122 C CA . ASN A 1 265 ? 10.969 -6.427 43.796 1.00 7.82 272 ASN A CA 1
ATOM 2123 C C . ASN A 1 265 ? 11.482 -6.339 42.356 1.00 7.20 272 ASN A C 1
ATOM 2124 O O . ASN A 1 265 ? 10.794 -6.694 41.392 1.00 7.69 272 ASN A O 1
ATOM 2129 N N . ALA A 1 266 ? 12.689 -5.823 42.220 1.00 6.53 273 ALA A N 1
ATOM 2130 C CA . ALA A 1 266 ? 13.267 -5.627 40.882 1.00 6.52 273 ALA A CA 1
ATOM 2131 C C . ALA A 1 266 ? 13.473 -6.951 40.182 1.00 6.59 273 ALA A C 1
ATOM 2132 O O . ALA A 1 266 ? 13.227 -7.049 38.973 1.00 6.91 273 ALA A O 1
ATOM 2134 N N . ARG A 1 267 ? 13.881 -7.994 40.898 1.00 6.12 274 ARG A N 1
ATOM 2135 C CA . ARG A 1 267 ? 14.060 -9.297 40.301 1.00 6.64 274 ARG A CA 1
ATOM 2136 C C . ARG A 1 267 ? 12.746 -9.825 39.745 1.00 7.00 274 ARG A C 1
ATOM 2137 O O . ARG A 1 267 ? 12.682 -10.340 38.622 1.00 7.10 274 ARG A O 1
ATOM 2145 N N . ALA A 1 268 ? 11.674 -9.675 40.495 1.00 6.88 275 ALA A N 1
ATOM 2146 C CA . ALA A 1 268 ? 10.348 -10.114 40.013 1.00 7.25 275 ALA A CA 1
ATOM 2147 C C . ALA A 1 268 ? 9.890 -9.277 38.801 1.00 6.46 275 ALA A C 1
ATOM 2148 O O . ALA A 1 268 ? 9.310 -9.812 37.851 1.00 6.63 275 ALA A O 1
ATOM 2150 N N . GLN A 1 269 ? 10.164 -7.972 38.827 1.00 5.70 276 GLN A N 1
ATOM 2151 C CA . GLN A 1 269 ? 9.838 -7.117 37.690 1.00 5.98 276 GLN A CA 1
ATOM 2152 C C . GLN A 1 269 ? 10.638 -7.515 36.470 1.00 5.74 276 GLN A C 1
ATOM 2153 O O . GLN A 1 269 ? 10.116 -7.431 35.330 1.00 6.46 276 GLN A O 1
ATOM 2159 N N . LEU A 1 270 ? 11.876 -7.911 36.665 1.00 5.81 277 LEU A N 1
ATOM 2160 C CA . LEU A 1 270 ? 12.730 -8.319 35.555 1.00 5.90 277 LEU A CA 1
ATOM 2161 C C . LEU A 1 270 ? 12.210 -9.616 34.943 1.00 6.07 277 LEU A C 1
ATOM 2162 O O . LEU A 1 270 ? 12.162 -9.773 33.712 1.00 6.84 277 LEU A O 1
ATOM 2167 N N . GLU A 1 271 ? 11.804 -10.558 35.769 1.00 6.00 278 GLU A N 1
ATOM 2168 C CA . GLU A 1 271 ? 11.137 -11.789 35.286 1.00 6.61 278 GLU A CA 1
ATOM 2169 C C . GLU A 1 271 ? 9.898 -11.445 34.479 1.00 6.18 278 GLU A C 1
ATOM 2170 O O . GLU A 1 271 ? 9.691 -12.005 33.371 1.00 6.74 278 GLU A O 1
ATOM 2176 N N . ASP A 1 272 ? 9.082 -10.521 34.981 1.00 6.26 279 ASP A N 1
ATOM 2177 C CA . ASP A 1 272 ? 7.867 -10.178 34.271 1.00 6.60 279 ASP A CA 1
ATOM 2178 C C . ASP A 1 272 ? 8.139 -9.493 32.900 1.00 6.41 279 ASP A C 1
ATOM 2179 O O . ASP A 1 272 ? 7.444 -9.728 31.923 1.00 7.26 279 ASP A O 1
ATOM 2184 N N . PHE A 1 273 ? 9.197 -8.696 32.864 1.00 5.57 280 PHE A N 1
ATOM 2185 C CA . PHE A 1 273 ? 9.625 -8.088 31.595 1.00 5.19 280 PHE A CA 1
ATOM 2186 C C . PHE A 1 273 ? 10.047 -9.165 30.626 1.00 5.21 280 PHE A C 1
ATOM 2187 O O . PHE A 1 273 ? 9.572 -9.222 29.480 1.00 6.05 280 PHE A O 1
ATOM 2195 N N . LEU A 1 274 ? 10.950 -10.051 31.041 1.00 5.48 281 LEU A N 1
ATOM 2196 C CA . LEU A 1 274 ? 11.518 -11.017 30.116 1.00 5.84 281 LEU A CA 1
ATOM 2197 C C . LEU A 1 274 ? 10.462 -11.977 29.593 1.00 5.59 281 LEU A C 1
ATOM 2198 O O . LEU A 1 274 ? 10.425 -12.293 28.411 1.00 5.82 281 LEU A O 1
ATOM 2203 N N . GLN A 1 275 ? 9.615 -12.487 30.457 1.00 5.69 282 GLN A N 1
ATOM 2204 C CA . GLN A 1 275 ? 8.635 -13.462 30.016 1.00 6.02 282 GLN A CA 1
ATOM 2205 C C . GLN A 1 275 ? 7.743 -12.891 28.918 1.00 6.05 282 GLN A C 1
ATOM 2206 O O . GLN A 1 275 ? 7.250 -13.642 28.061 1.00 6.64 282 GLN A O 1
ATOM 2212 N N A SER A 1 276 ? 7.506 -11.576 28.921 0.50 5.87 283 SER A N 1
ATOM 2213 N N B SER A 1 276 ? 7.511 -11.584 28.943 0.50 6.50 283 SER A N 1
ATOM 2214 C CA A SER A 1 276 ? 6.691 -10.968 27.871 0.50 5.82 283 SER A CA 1
ATOM 2215 C CA B SER A 1 276 ? 6.646 -10.990 27.961 0.50 7.16 283 SER A CA 1
ATOM 2216 C C A SER A 1 276 ? 7.356 -11.054 26.512 0.50 5.39 283 SER A C 1
ATOM 2217 C C B SER A 1 276 ? 7.321 -10.896 26.583 0.50 5.94 283 SER A C 1
ATOM 2218 O O A SER A 1 276 ? 6.698 -11.194 25.450 0.50 5.88 283 SER A O 1
ATOM 2219 O O B SER A 1 276 ? 6.592 -10.737 25.587 0.50 7.33 283 SER A O 1
ATOM 2224 N N . TRP A 1 277 ? 8.672 -10.930 26.539 1.00 5.45 284 TRP A N 1
ATOM 2225 C CA . TRP A 1 277 ? 9.437 -10.937 25.309 1.00 5.82 284 TRP A CA 1
ATOM 2226 C C . TRP A 1 277 ? 9.703 -12.314 24.746 1.00 5.67 284 TRP A C 1
ATOM 2227 O O . TRP A 1 277 ? 10.002 -12.458 23.534 1.00 6.93 284 TRP A O 1
ATOM 2238 N N . PHE A 1 278 ? 9.656 -13.338 25.565 1.00 6.15 285 PHE A N 1
ATOM 2239 C CA . PHE A 1 278 ? 9.803 -14.719 25.132 1.00 5.97 285 PHE A CA 1
ATOM 2240 C C . PHE A 1 278 ? 8.612 -15.090 24.246 1.00 6.30 285 PHE A C 1
ATOM 2241 O O . PHE A 1 278 ? 7.538 -14.476 24.339 1.00 7.28 285 PHE A O 1
ATOM 2249 N N . PRO A 1 279 ? 8.751 -16.159 23.452 1.00 7.17 286 PRO A N 1
ATOM 2250 C CA . PRO A 1 279 ? 7.585 -16.584 22.650 1.00 7.16 286 PRO A CA 1
ATOM 2251 C C . PRO A 1 279 ? 6.337 -16.792 23.526 1.00 7.49 286 PRO A C 1
ATOM 2252 O O . PRO A 1 279 ? 6.447 -17.320 24.655 1.00 8.21 286 PRO A O 1
ATOM 2256 N N . GLY A 1 280 ? 5.193 -16.382 23.027 1.00 7.55 287 GLY A N 1
ATOM 2257 C CA . GLY A 1 280 ? 3.968 -16.591 23.746 1.00 8.57 287 GLY A CA 1
ATOM 2258 C C . GLY A 1 280 ? 3.714 -15.588 24.868 1.00 8.48 287 GLY A C 1
ATOM 2259 O O . GLY A 1 280 ? 2.811 -15.799 25.687 1.00 10.53 287 GLY A O 1
ATOM 2260 N N . GLY A 1 281 ? 4.424 -14.474 24.815 1.00 7.54 288 GLY A N 1
ATOM 2261 C CA . GLY A 1 281 ? 4.226 -13.370 25.715 1.00 7.17 288 GLY A CA 1
ATOM 2262 C C . GLY A 1 281 ? 3.359 -12.281 25.157 1.00 7.37 288 GLY A C 1
ATOM 2263 O O . GLY A 1 281 ? 2.441 -12.559 24.395 1.00 10.61 288 GLY A O 1
ATOM 2264 N N . ASP A 1 282 ? 3.636 -11.035 25.530 1.00 7.12 289 ASP A N 1
ATOM 2265 C CA . ASP A 1 282 ? 2.836 -9.902 25.070 1.00 7.49 289 ASP A CA 1
ATOM 2266 C C . ASP A 1 282 ? 3.466 -9.161 23.890 1.00 6.80 289 ASP A C 1
ATOM 2267 O O . ASP A 1 282 ? 2.833 -8.298 23.308 1.00 9.79 289 ASP A O 1
ATOM 2272 N N . ILE A 1 283 ? 4.717 -9.450 23.582 1.00 6.24 290 ILE A N 1
ATOM 2273 C CA . ILE A 1 283 ? 5.388 -8.853 22.458 1.00 6.42 290 ILE A CA 1
ATOM 2274 C C . ILE A 1 283 ? 5.015 -9.637 21.206 1.00 6.17 290 ILE A C 1
ATOM 2275 O O . ILE A 1 283 ? 5.147 -10.863 21.153 1.00 7.25 290 ILE A O 1
ATOM 2280 N N . HIS A 1 284 ? 4.640 -8.924 20.157 1.00 6.27 291 HIS A N 1
ATOM 2281 C CA . HIS A 1 284 ? 4.352 -9.548 18.868 1.00 6.60 291 HIS A CA 1
ATOM 2282 C C . HIS A 1 284 ? 5.570 -10.307 18.351 1.00 6.06 291 HIS A C 1
ATOM 2283 O O . HIS A 1 284 ? 6.686 -9.783 18.396 1.00 7.27 291 HIS A O 1
ATOM 2290 N N . TYR A 1 285 ? 5.331 -11.489 17.783 1.00 6.50 292 TYR A N 1
ATOM 2291 C CA . TYR A 1 285 ? 6.366 -12.209 17.057 1.00 6.23 292 TYR A CA 1
ATOM 2292 C C . TYR A 1 285 ? 5.961 -12.220 15.593 1.00 6.60 292 TYR A C 1
ATOM 2293 O O . TYR A 1 285 ? 4.809 -12.542 15.246 1.00 7.48 292 TYR A O 1
ATOM 2302 N N . THR A 1 286 ? 6.931 -11.909 14.744 1.00 6.75 293 THR A N 1
ATOM 2303 C CA . THR A 1 286 ? 6.737 -12.077 13.310 1.00 6.63 293 THR A CA 1
ATOM 2304 C C . THR A 1 286 ? 6.711 -13.555 12.990 1.00 7.44 293 THR A C 1
ATOM 2305 O O . THR A 1 286 ? 7.176 -14.366 13.789 1.00 7.66 293 THR A O 1
ATOM 2309 N N . PRO A 1 287 ? 6.192 -13.933 11.821 1.00 8.89 294 PRO A N 1
ATOM 2310 C CA . PRO A 1 287 ? 6.174 -15.366 11.508 1.00 9.53 294 PRO A CA 1
ATOM 2311 C C . PRO A 1 287 ? 7.561 -16.034 11.501 1.00 8.79 294 PRO A C 1
ATOM 2312 O O . PRO A 1 287 ? 7.656 -17.199 11.835 1.00 11.46 294 PRO A O 1
ATOM 2316 N N . LEU A 1 288 ? 8.611 -15.291 11.145 1.00 8.22 295 LEU A N 1
ATOM 2317 C CA . LEU A 1 288 ? 9.966 -15.804 11.122 1.00 9.04 295 LEU A CA 1
ATOM 2318 C C . LEU A 1 288 ? 10.731 -15.584 12.427 1.00 8.12 295 LEU A C 1
ATOM 2319 O O . LEU A 1 288 ? 11.899 -15.927 12.506 1.00 8.84 295 LEU A O 1
ATOM 2324 N N . GLY A 1 289 ? 10.033 -15.155 13.485 1.00 7.68 296 GLY A N 1
ATOM 2325 C CA . GLY A 1 289 ? 10.581 -15.285 14.843 1.00 7.58 296 GLY A CA 1
ATOM 2326 C C . GLY A 1 289 ? 11.209 -14.078 15.472 1.00 7.20 296 GLY A C 1
ATOM 2327 O O . GLY A 1 289 ? 11.851 -14.202 16.515 1.00 8.18 296 GLY A O 1
ATOM 2328 N N . LEU A 1 290 ? 11.003 -12.892 14.888 1.00 6.20 297 LEU A N 1
ATOM 2329 C CA . LEU A 1 290 ? 11.514 -11.663 15.493 1.00 5.69 297 LEU A CA 1
ATOM 2330 C C . LEU A 1 290 ? 10.491 -11.183 16.541 1.00 5.43 297 LEU A C 1
ATOM 2331 O O . LEU A 1 290 ? 9.300 -11.048 16.262 1.00 5.46 297 LEU A O 1
ATOM 2336 N N . ALA A 1 291 ? 11.016 -10.893 17.730 1.00 5.44 298 ALA A N 1
ATOM 2337 C CA . ALA A 1 291 ? 10.270 -10.252 18.809 1.00 5.61 298 ALA A CA 1
ATOM 2338 C C . ALA A 1 291 ? 10.216 -8.773 18.441 1.00 5.28 298 ALA A C 1
ATOM 2339 O O . ALA A 1 291 ? 11.252 -8.075 18.426 1.00 7.16 298 ALA A O 1
ATOM 2341 N N . TRP A 1 292 ? 9.021 -8.347 18.043 1.00 5.16 299 TRP A N 1
ATOM 2342 C CA . TRP A 1 292 ? 8.827 -7.103 17.293 1.00 5.32 299 TRP A CA 1
ATOM 2343 C C . TRP A 1 292 ? 8.080 -6.092 18.150 1.00 5.79 299 TRP A C 1
ATOM 2344 O O . TRP A 1 292 ? 6.915 -6.280 18.458 1.00 6.68 299 TRP A O 1
ATOM 2355 N N . ARG A 1 293 ? 8.766 -5.003 18.477 1.00 5.33 300 ARG A N 1
ATOM 2356 C CA . ARG A 1 293 ? 8.217 -4.005 19.408 1.00 5.91 300 ARG A CA 1
ATOM 2357 C C . ARG A 1 293 ? 7.559 -2.811 18.733 1.00 7.11 300 ARG A C 1
ATOM 2358 O O . ARG A 1 293 ? 6.683 -2.209 19.343 1.00 9.09 300 ARG A O 1
ATOM 2366 N N . ASP A 1 294 ? 8.061 -2.439 17.539 1.00 7.20 301 ASP A N 1
ATOM 2367 C CA . ASP A 1 294 ? 7.703 -1.151 16.933 1.00 8.41 301 ASP A CA 1
ATOM 2368 C C . ASP A 1 294 ? 8.111 -1.142 15.489 1.00 8.51 301 ASP A C 1
ATOM 2369 O O . ASP A 1 294 ? 9.061 -1.808 15.113 1.00 9.08 301 ASP A O 1
ATOM 2374 N N . THR A 1 295 ? 7.430 -0.269 14.753 1.00 9.06 302 THR A N 1
ATOM 2375 C CA . THR A 1 295 ? 7.765 0.007 13.360 1.00 11.11 302 THR A CA 1
ATOM 2376 C C . THR A 1 295 ? 9.213 0.472 13.142 1.00 10.43 302 THR A C 1
ATOM 2377 O O . THR A 1 295 ? 9.857 0.090 12.189 1.00 11.11 302 THR A O 1
ATOM 2381 N N A TRP A 1 296 ? 9.664 1.288 14.093 0.45 10.77 303 TRP A N 1
ATOM 2382 N N B TRP A 1 296 ? 9.715 1.337 13.998 0.55 10.73 303 TRP A N 1
ATOM 2383 C CA A TRP A 1 296 ? 10.914 2.046 14.043 0.45 11.00 303 TRP A CA 1
ATOM 2384 C CA B TRP A 1 296 ? 10.986 2.003 13.689 0.55 10.22 303 TRP A CA 1
ATOM 2385 C C A TRP A 1 296 ? 12.049 1.312 14.739 0.45 9.47 303 TRP A C 1
ATOM 2386 C C B TRP A 1 296 ? 12.039 1.417 14.629 0.55 9.28 303 TRP A C 1
ATOM 2387 O O A TRP A 1 296 ? 12.009 1.147 15.961 0.45 10.67 303 TRP A O 1
ATOM 2388 O O B TRP A 1 296 ? 11.901 1.434 15.852 0.55 13.29 303 TRP A O 1
ATOM 2409 N N . GLY A 1 297 ? 13.076 0.880 14.023 1.00 7.68 304 GLY A N 1
ATOM 2410 C CA . GLY A 1 297 ? 14.162 0.226 14.719 1.00 6.75 304 GLY A CA 1
ATOM 2411 C C . GLY A 1 297 ? 13.749 -1.063 15.433 1.00 5.96 304 GLY A C 1
ATOM 2412 O O . GLY A 1 297 ? 14.077 -1.280 16.614 1.00 6.16 304 GLY A O 1
ATOM 2413 N N . SER A 1 298 ? 13.017 -1.900 14.745 1.00 6.46 305 SER A N 1
ATOM 2414 C CA . SER A 1 298 ? 12.564 -3.141 15.332 1.00 6.02 305 SER A CA 1
ATOM 2415 C C . SER A 1 298 ? 13.730 -4.019 15.761 1.00 5.60 305 SER A C 1
ATOM 2416 O O . SER A 1 298 ? 13.672 -4.665 16.813 1.00 6.23 305 SER A O 1
ATOM 2419 N N . LEU A 1 299 ? 14.797 -4.084 14.971 1.00 5.28 306 LEU A N 1
ATOM 2420 C CA . LEU A 1 299 ? 15.909 -4.929 15.343 1.00 5.29 306 LEU A CA 1
ATOM 2421 C C . LEU A 1 299 ? 16.634 -4.367 16.585 1.00 4.71 306 LEU A C 1
ATOM 2422 O O . LEU A 1 299 ? 16.994 -5.128 17.469 1.00 5.35 306 LEU A O 1
ATOM 2427 N N . ARG A 1 300 ? 16.799 -3.045 16.657 1.00 5.07 307 ARG A N 1
ATOM 2428 C CA . ARG A 1 300 ? 17.331 -2.393 17.840 1.00 4.47 307 ARG A CA 1
ATOM 2429 C C . ARG A 1 300 ? 16.570 -2.769 19.103 1.00 4.45 307 ARG A C 1
ATOM 2430 O O . ARG A 1 300 ? 17.199 -3.046 20.143 1.00 5.23 307 ARG A O 1
ATOM 2438 N N . TYR A 1 301 ? 15.243 -2.732 19.071 1.00 3.99 308 TYR A N 1
ATOM 2439 C CA . TYR A 1 301 ? 14.497 -3.037 20.304 1.00 4.02 308 TYR A CA 1
ATOM 2440 C C . TYR A 1 301 ? 14.705 -4.470 20.712 1.00 4.35 308 TYR A C 1
ATOM 2441 O O . TYR A 1 301 ? 14.860 -4.779 21.902 1.00 5.33 308 TYR A O 1
ATOM 2450 N N . SER A 1 302 ? 14.726 -5.381 19.742 1.00 4.59 309 SER A N 1
ATOM 2451 C CA . SER A 1 302 ? 14.978 -6.790 20.018 1.00 4.79 309 SER A CA 1
ATOM 2452 C C . SER A 1 302 ? 16.368 -7.037 20.546 1.00 4.60 309 SER A C 1
ATOM 2453 O O . SER A 1 302 ? 16.544 -7.744 21.555 1.00 5.61 309 SER A O 1
ATOM 2456 N N . ALA A 1 303 ? 17.369 -6.408 19.940 1.00 4.66 310 ALA A N 1
ATOM 2457 C CA . ALA A 1 303 ? 18.733 -6.551 20.396 1.00 5.20 310 ALA A CA 1
ATOM 2458 C C . ALA A 1 303 ? 18.911 -5.999 21.806 1.00 4.96 310 ALA A C 1
ATOM 2459 O O . ALA A 1 303 ? 19.667 -6.570 22.614 1.00 5.85 310 ALA A O 1
ATOM 2461 N N . ASN A 1 304 ? 18.248 -4.883 22.081 1.00 4.40 311 ASN A N 1
ATOM 2462 C CA . ASN A 1 304 ? 18.322 -4.329 23.434 1.00 4.20 311 ASN A CA 1
ATOM 2463 C C . ASN A 1 304 ? 17.751 -5.295 24.452 1.00 4.57 311 ASN A C 1
ATOM 2464 O O . ASN A 1 304 ? 18.333 -5.450 25.558 1.00 5.01 311 ASN A O 1
ATOM 2469 N N . SER A 1 305 ? 16.615 -5.924 24.133 1.00 4.56 312 SER A N 1
ATOM 2470 C CA . SER A 1 305 ? 16.077 -6.974 25.030 1.00 5.12 312 SER A CA 1
ATOM 2471 C C . SER A 1 305 ? 16.943 -8.210 25.102 1.00 5.09 312 SER A C 1
ATOM 2472 O O . SER A 1 305 ? 17.036 -8.817 26.173 1.00 5.62 312 SER A O 1
ATOM 2475 N N . ALA A 1 306 ? 17.585 -8.588 24.010 1.00 4.95 313 ALA A N 1
ATOM 2476 C CA . ALA A 1 306 ? 18.517 -9.689 24.026 1.00 5.15 313 ALA A CA 1
ATOM 2477 C C . ALA A 1 306 ? 19.672 -9.429 24.998 1.00 5.21 313 ALA A C 1
ATOM 2478 O O . ALA A 1 306 ? 20.120 -10.318 25.732 1.00 5.62 313 ALA A O 1
ATOM 2480 N N . PHE A 1 307 ? 20.186 -8.208 24.959 1.00 5.30 314 PHE A N 1
ATOM 2481 C CA . PHE A 1 307 ? 21.292 -7.816 25.844 1.00 5.28 314 PHE A CA 1
ATOM 2482 C C . PHE A 1 307 ? 20.821 -7.871 27.311 1.00 4.67 314 PHE A C 1
ATOM 2483 O O . PHE A 1 307 ? 21.493 -8.469 28.135 1.00 5.80 314 PHE A O 1
ATOM 2491 N N . ILE A 1 308 ? 19.655 -7.282 27.609 1.00 4.57 315 ILE A N 1
ATOM 2492 C CA . ILE A 1 308 ? 19.099 -7.392 28.985 1.00 4.73 315 ILE A CA 1
ATOM 2493 C C . ILE A 1 308 ? 18.942 -8.840 29.369 1.00 5.22 315 ILE A C 1
ATOM 2494 O O . ILE A 1 308 ? 19.218 -9.235 30.510 1.00 5.61 315 ILE A O 1
ATOM 2499 N N . ALA A 1 309 ? 18.427 -9.679 28.460 1.00 5.32 316 ALA A N 1
ATOM 2500 C CA . ALA A 1 309 ? 18.199 -11.091 28.771 1.00 5.24 316 ALA A CA 1
ATOM 2501 C C . ALA A 1 309 ? 19.500 -11.785 29.113 1.00 5.32 316 ALA A C 1
ATOM 2502 O O . ALA A 1 309 ? 19.545 -12.570 30.073 1.00 6.33 316 ALA A O 1
ATOM 2504 N N . LEU A 1 310 ? 20.571 -11.518 28.379 1.00 5.24 317 LEU A N 1
ATOM 2505 C CA . LEU A 1 310 ? 21.839 -12.180 28.663 1.00 5.84 317 LEU A CA 1
ATOM 2506 C C . LEU A 1 310 ? 22.400 -11.726 30.014 1.00 6.38 317 LEU A C 1
ATOM 2507 O O . LEU A 1 310 ? 22.970 -12.521 30.761 1.00 7.34 317 LEU A O 1
ATOM 2512 N N . LEU A 1 311 ? 22.301 -10.436 30.299 1.00 5.66 318 LEU A N 1
ATOM 2513 C CA . LEU A 1 311 ? 22.743 -9.944 31.586 1.00 6.19 318 LEU A CA 1
ATOM 2514 C C . LEU A 1 311 ? 21.894 -10.498 32.733 1.00 6.14 318 LEU A C 1
ATOM 2515 O O . LEU A 1 311 ? 22.405 -10.779 33.826 1.00 7.90 318 LEU A O 1
ATOM 2520 N N . ALA A 1 312 ? 20.602 -10.567 32.542 1.00 6.13 319 ALA A N 1
ATOM 2521 C CA . ALA A 1 312 ? 19.700 -11.134 33.550 1.00 6.30 319 ALA A CA 1
ATOM 2522 C C . ALA A 1 312 ? 20.044 -12.608 33.782 1.00 7.17 319 ALA A C 1
ATOM 2523 O O . ALA A 1 312 ? 20.043 -13.067 34.913 1.00 6.98 319 ALA A O 1
ATOM 2525 N N . ALA A 1 313 ? 20.386 -13.339 32.723 1.00 6.62 320 ALA A N 1
ATOM 2526 C CA . ALA A 1 313 ? 20.786 -14.725 32.858 1.00 7.61 320 ALA A CA 1
ATOM 2527 C C . ALA A 1 313 ? 22.015 -14.891 33.731 1.00 8.76 320 ALA A C 1
ATOM 2528 O O . ALA A 1 313 ? 22.094 -15.836 34.524 1.00 9.89 320 ALA A O 1
ATOM 2530 N N . GLU A 1 314 ? 22.952 -13.969 33.625 1.00 9.17 321 GLU A N 1
ATOM 2531 C CA . GLU A 1 314 ? 24.100 -13.953 34.515 1.00 10.70 321 GLU A CA 1
ATOM 2532 C C . GLU A 1 314 ? 23.734 -13.758 35.993 1.00 11.29 321 GLU A C 1
ATOM 2533 O O . GLU A 1 314 ? 24.542 -14.097 36.841 1.00 13.42 321 GLU A O 1
ATOM 2539 N N . GLU A 1 315 ? 22.567 -13.196 36.277 1.00 9.11 322 GLU A N 1
ATOM 2540 C CA . GLU A 1 315 ? 22.064 -13.045 37.668 1.00 10.68 322 GLU A CA 1
ATOM 2541 C C . GLU A 1 315 ? 21.155 -14.203 38.065 1.00 10.73 322 GLU A C 1
ATOM 2542 O O . GLU A 1 315 ? 20.492 -14.172 39.124 1.00 12.80 322 GLU A O 1
ATOM 2548 N N . GLY A 1 316 ? 21.131 -15.243 37.237 1.00 9.04 323 GLY A N 1
ATOM 2549 C CA . GLY A 1 316 ? 20.332 -16.388 37.509 1.00 9.29 323 GLY A CA 1
ATOM 2550 C C . GLY A 1 316 ? 18.863 -16.223 37.239 1.00 10.37 323 GLY A C 1
ATOM 2551 O O . GLY A 1 316 ? 18.068 -16.995 37.738 1.00 13.05 323 GLY A O 1
ATOM 2552 N N . VAL A 1 317 ? 18.486 -15.216 36.434 1.00 8.41 324 VAL A N 1
ATOM 2553 C CA . VAL A 1 317 ? 17.059 -14.926 36.155 1.00 7.39 324 VAL A CA 1
ATOM 2554 C C . VAL A 1 317 ? 16.678 -15.628 34.857 1.00 7.60 324 VAL A C 1
ATOM 2555 O O . VAL A 1 317 ? 17.212 -15.293 33.797 1.00 7.98 324 VAL A O 1
ATOM 2559 N N . LEU A 1 318 ? 15.791 -16.608 34.953 1.00 6.74 325 LEU A N 1
ATOM 2560 C CA . LEU A 1 318 ? 15.233 -17.291 33.785 1.00 6.85 325 LEU A CA 1
ATOM 2561 C C . LEU A 1 318 ? 16.329 -17.726 32.854 1.00 6.82 325 LEU A C 1
ATOM 2562 O O . LEU A 1 318 ? 16.203 -17.613 31.621 1.00 7.73 325 LEU A O 1
ATOM 2567 N N . THR A 1 319 ? 17.402 -18.302 33.396 1.00 7.93 326 THR A N 1
ATOM 2568 C CA . THR A 1 319 ? 18.702 -18.301 32.721 1.00 8.51 326 THR A CA 1
ATOM 2569 C C . THR A 1 319 ? 18.679 -18.941 31.344 1.00 7.10 326 THR A C 1
ATOM 2570 O O . THR A 1 319 ? 19.047 -18.307 30.327 1.00 7.63 326 THR A O 1
ATOM 2574 N N . SER A 1 320 ? 18.283 -20.194 31.234 1.00 7.04 327 SER A N 1
ATOM 2575 C CA A SER A 1 320 ? 18.318 -20.891 29.937 0.50 7.38 327 SER A CA 1
ATOM 2576 C CA B SER A 1 320 ? 18.346 -20.886 29.947 0.50 7.78 327 SER A CA 1
ATOM 2577 C C . SER A 1 320 ? 17.383 -20.275 28.931 1.00 7.06 327 SER A C 1
ATOM 2578 O O . SER A 1 320 ? 17.744 -20.106 27.748 1.00 7.99 327 SER A O 1
ATOM 2583 N N . GLN A 1 321 ? 16.178 -19.960 29.352 1.00 6.99 328 GLN A N 1
ATOM 2584 C CA . GLN A 1 321 ? 15.190 -19.414 28.423 1.00 7.13 328 GLN A CA 1
ATOM 2585 C C . GLN A 1 321 ? 15.609 -18.059 27.925 1.00 6.46 328 GLN A C 1
ATOM 2586 O O . GLN A 1 321 ? 15.394 -17.740 26.737 1.00 6.43 328 GLN A O 1
ATOM 2592 N N . ALA A 1 322 ? 16.242 -17.273 28.781 1.00 6.04 329 ALA A N 1
ATOM 2593 C CA . ALA A 1 322 ? 16.749 -15.963 28.416 1.00 6.42 329 ALA A CA 1
ATOM 2594 C C . ALA A 1 322 ? 17.828 -16.080 27.359 1.00 6.16 329 ALA A C 1
ATOM 2595 O O . ALA A 1 322 ? 17.869 -15.277 26.411 1.00 6.09 329 ALA A O 1
ATOM 2597 N N . ARG A 1 323 ? 18.723 -17.035 27.540 1.00 6.10 330 ARG A N 1
ATOM 2598 C CA . ARG A 1 323 ? 19.796 -17.268 26.572 1.00 6.27 330 ARG A CA 1
ATOM 2599 C C . ARG A 1 323 ? 19.274 -17.796 25.260 1.00 6.58 330 ARG A C 1
ATOM 2600 O O . ARG A 1 323 ? 19.753 -17.394 24.202 1.00 7.80 330 ARG A O 1
ATOM 2608 N N . THR A 1 324 ? 18.235 -18.618 25.315 1.00 6.87 331 THR A N 1
ATOM 2609 C CA . THR A 1 324 ? 17.596 -19.133 24.093 1.00 6.93 331 THR A CA 1
ATOM 2610 C C . THR A 1 324 ? 16.978 -17.976 23.337 1.00 6.53 331 THR A C 1
ATOM 2611 O O . THR A 1 324 ? 17.120 -17.894 22.094 1.00 7.45 331 THR A O 1
ATOM 2615 N N . PHE A 1 325 ? 16.247 -17.142 24.026 1.00 6.41 332 PHE A N 1
ATOM 2616 C CA . PHE A 1 325 ? 15.646 -15.929 23.435 1.00 5.82 332 PHE A CA 1
ATOM 2617 C C . PHE A 1 325 ? 16.721 -15.053 22.802 1.00 6.17 332 PHE A C 1
ATOM 2618 O O . PHE A 1 325 ? 16.590 -14.623 21.642 1.00 6.30 332 PHE A O 1
ATOM 2626 N N . ALA A 1 326 ? 17.759 -14.769 23.533 1.00 5.95 333 ALA A N 1
ATOM 2627 C CA . ALA A 1 326 ? 18.775 -13.831 22.998 1.00 6.21 333 ALA A CA 1
ATOM 2628 C C . ALA A 1 326 ? 19.393 -14.387 21.729 1.00 6.22 333 ALA A C 1
ATOM 2629 O O . ALA A 1 326 ? 19.620 -13.659 20.754 1.00 6.85 333 ALA A O 1
ATOM 2631 N N . ARG A 1 327 ? 19.707 -15.704 21.721 1.00 6.28 334 ARG A N 1
ATOM 2632 C CA . ARG A 1 327 ? 20.279 -16.311 20.537 1.00 6.98 334 ARG A CA 1
ATOM 2633 C C . ARG A 1 327 ? 19.320 -16.269 19.367 1.00 6.67 334 ARG A C 1
ATOM 2634 O O . ARG A 1 327 ? 19.739 -16.036 18.210 1.00 7.67 334 ARG A O 1
ATOM 2642 N N . ALA A 1 328 ? 18.046 -16.546 19.595 1.00 6.50 335 ALA A N 1
ATOM 2643 C CA . ALA A 1 328 ? 17.076 -16.529 18.511 1.00 6.25 335 ALA A CA 1
ATOM 2644 C C . ALA A 1 328 ? 16.990 -15.144 17.877 1.00 5.69 335 ALA A C 1
ATOM 2645 O O . ALA A 1 328 ? 16.924 -15.023 16.647 1.00 6.82 335 ALA A O 1
ATOM 2647 N N . GLN A 1 329 ? 17.036 -14.099 18.684 1.00 6.04 336 GLN A N 1
ATOM 2648 C CA . GLN A 1 329 ? 16.928 -12.763 18.184 1.00 5.57 336 GLN A CA 1
ATOM 2649 C C . GLN A 1 329 ? 18.176 -12.363 17.422 1.00 6.21 336 GLN A C 1
ATOM 2650 O O . GLN A 1 329 ? 18.092 -11.835 16.305 1.00 6.11 336 GLN A O 1
ATOM 2656 N N A LEU A 1 330 ? 19.352 -12.622 17.969 0.50 6.54 337 LEU A N 1
ATOM 2657 N N B LEU A 1 330 ? 19.342 -12.643 17.979 0.50 6.64 337 LEU A N 1
ATOM 2658 C CA A LEU A 1 330 ? 20.582 -12.296 17.243 0.50 6.83 337 LEU A CA 1
ATOM 2659 C CA B LEU A 1 330 ? 20.604 -12.374 17.292 0.50 6.90 337 LEU A CA 1
ATOM 2660 C C A LEU A 1 330 ? 20.691 -13.133 15.964 0.50 6.90 337 LEU A C 1
ATOM 2661 C C B LEU A 1 330 ? 20.659 -13.129 15.972 0.50 6.98 337 LEU A C 1
ATOM 2662 O O A LEU A 1 330 ? 21.136 -12.624 14.942 0.50 6.77 337 LEU A O 1
ATOM 2663 O O B LEU A 1 330 ? 21.048 -12.575 14.948 0.50 6.99 337 LEU A O 1
ATOM 2672 N N . ASP A 1 331 ? 20.254 -14.399 15.978 1.00 6.77 338 ASP A N 1
ATOM 2673 C CA . ASP A 1 331 ? 20.305 -15.188 14.763 1.00 7.18 338 ASP A CA 1
ATOM 2674 C C . ASP A 1 331 ? 19.369 -14.626 13.698 1.00 6.86 338 ASP A C 1
ATOM 2675 O O . ASP A 1 331 ? 19.697 -14.705 12.518 1.00 8.04 338 ASP A O 1
ATOM 2680 N N . TYR A 1 332 ? 18.224 -14.037 14.085 1.00 6.91 339 TYR A N 1
ATOM 2681 C CA . TYR A 1 332 ? 17.367 -13.352 13.130 1.00 6.80 339 TYR A CA 1
ATOM 2682 C C . TYR A 1 332 ? 18.131 -12.196 12.464 1.00 6.92 339 TYR A C 1
ATOM 2683 O O . TYR A 1 332 ? 18.066 -11.992 11.262 1.00 7.24 339 TYR A O 1
ATOM 2692 N N . MET A 1 333 ? 18.838 -11.427 13.263 1.00 5.72 340 MET A N 1
ATOM 2693 C CA . MET A 1 333 ? 19.606 -10.324 12.754 1.00 6.05 340 MET A CA 1
ATOM 2694 C C . MET A 1 333 ? 20.733 -10.755 11.801 1.00 6.25 340 MET A C 1
ATOM 2695 O O . MET A 1 333 ? 21.045 -10.024 10.829 1.00 6.64 340 MET A O 1
ATOM 2700 N N . LEU A 1 334 ? 21.345 -11.895 12.084 1.00 6.45 341 LEU A N 1
ATOM 2701 C CA . LEU A 1 334 ? 22.533 -12.339 11.355 1.00 7.08 341 LEU A CA 1
ATOM 2702 C C . LEU A 1 334 ? 22.218 -13.135 10.115 1.00 7.73 341 LEU A C 1
ATOM 2703 O O . LEU A 1 334 ? 23.031 -13.177 9.191 1.00 9.47 341 LEU A O 1
ATOM 2708 N N . GLY A 1 335 ? 21.083 -13.836 10.084 1.00 7.71 342 GLY A N 1
ATOM 2709 C CA . GLY A 1 335 ? 20.797 -14.688 8.959 1.00 8.15 342 GLY A CA 1
ATOM 2710 C C . GLY A 1 335 ? 19.711 -15.728 8.963 1.00 9.19 342 GLY A C 1
ATOM 2711 O O . GLY A 1 335 ? 19.537 -16.375 7.931 1.00 10.75 342 GLY A O 1
ATOM 2712 N N . SER A 1 336 ? 18.960 -15.914 10.040 1.00 8.30 343 SER A N 1
ATOM 2713 C CA . SER A 1 336 ? 18.036 -17.036 10.095 1.00 9.69 343 SER A CA 1
ATOM 2714 C C . SER A 1 336 ? 16.911 -16.976 9.066 1.00 9.94 343 SER A C 1
ATOM 2715 O O . SER A 1 336 ? 16.315 -18.003 8.744 1.00 11.81 343 SER A O 1
ATOM 2718 N N . THR A 1 337 ? 16.592 -15.788 8.558 1.00 8.26 344 THR A N 1
ATOM 2719 C CA . THR A 1 337 ? 15.572 -15.642 7.518 1.00 9.57 344 THR A CA 1
ATOM 2720 C C . THR A 1 337 ? 16.142 -15.895 6.124 1.00 9.33 344 THR A C 1
ATOM 2721 O O . THR A 1 337 ? 15.354 -15.864 5.160 1.00 11.34 344 THR A O 1
ATOM 2725 N N . GLY A 1 338 ? 17.461 -16.099 6.019 1.00 9.04 345 GLY A N 1
ATOM 2726 C CA . GLY A 1 338 ? 18.087 -16.288 4.723 1.00 9.98 345 GLY A CA 1
ATOM 2727 C C . GLY A 1 338 ? 18.899 -15.101 4.250 1.00 10.33 345 GLY A C 1
ATOM 2728 O O . GLY A 1 338 ? 19.566 -15.179 3.207 1.00 12.74 345 GLY A O 1
ATOM 2729 N N . ARG A 1 339 ? 18.856 -13.995 4.981 1.00 9.73 346 ARG A N 1
ATOM 2730 C CA . ARG A 1 339 ? 19.690 -12.858 4.690 1.00 9.57 346 ARG A CA 1
ATOM 2731 C C . ARG A 1 339 ? 20.081 -12.164 5.975 1.00 7.89 346 ARG A C 1
ATOM 2732 O O . ARG A 1 339 ? 19.381 -12.238 6.981 1.00 9.31 346 ARG A O 1
ATOM 2740 N N . SER A 1 340 ? 21.211 -11.483 5.917 1.00 7.88 347 SER A N 1
ATOM 2741 C CA . SER A 1 340 ? 21.706 -10.652 7.011 1.00 7.40 347 SER A CA 1
ATOM 2742 C C . SER A 1 340 ? 21.099 -9.255 7.049 1.00 6.55 347 SER A C 1
ATOM 2743 O O . SER A 1 340 ? 20.863 -8.657 5.986 1.00 7.88 347 SER A O 1
ATOM 2746 N N . PHE A 1 341 ? 20.921 -8.740 8.273 1.00 6.25 348 PHE A N 1
ATOM 2747 C CA . PHE A 1 341 ? 20.505 -7.375 8.511 1.00 6.30 348 PHE A CA 1
ATOM 2748 C C . PHE A 1 341 ? 21.669 -6.519 9.007 1.00 5.76 348 PHE A C 1
ATOM 2749 O O . PHE A 1 341 ? 21.427 -5.402 9.497 1.00 6.93 348 PHE A O 1
ATOM 2757 N N . VAL A 1 342 ? 22.887 -7.047 8.912 1.00 5.80 349 VAL A N 1
ATOM 2758 C CA . VAL A 1 342 ? 24.104 -6.388 9.355 1.00 6.19 349 VAL A CA 1
ATOM 2759 C C . VAL A 1 342 ? 24.906 -6.006 8.108 1.00 5.99 349 VAL A C 1
ATOM 2760 O O . VAL A 1 342 ? 25.347 -6.888 7.335 1.00 6.90 349 VAL A O 1
ATOM 2764 N N . VAL A 1 343 ? 25.068 -4.709 7.919 1.00 5.80 350 VAL A N 1
ATOM 2765 C CA . VAL A 1 343 ? 25.817 -4.221 6.758 1.00 5.54 350 VAL A CA 1
ATOM 2766 C C . VAL A 1 343 ? 27.210 -4.836 6.714 1.00 6.18 350 VAL A C 1
ATOM 2767 O O . VAL A 1 343 ? 27.923 -4.938 7.749 1.00 7.38 350 VAL A O 1
ATOM 2771 N N . GLY A 1 344 ? 27.630 -5.271 5.526 1.00 6.70 351 GLY A N 1
ATOM 2772 C CA . GLY A 1 344 ? 28.952 -5.840 5.368 1.00 7.86 351 GLY A CA 1
ATOM 2773 C C . GLY A 1 344 ? 29.173 -7.215 5.916 1.00 8.02 351 GLY A C 1
ATOM 2774 O O . GLY A 1 344 ? 30.327 -7.695 5.929 1.00 11.76 351 GLY A O 1
ATOM 2775 N N . PHE A 1 345 ? 28.090 -7.882 6.321 1.00 7.77 352 PHE A N 1
ATOM 2776 C CA . PHE A 1 345 ? 28.224 -9.190 6.950 1.00 7.74 352 PHE A CA 1
ATOM 2777 C C . PHE A 1 345 ? 27.262 -10.192 6.360 1.00 8.43 352 PHE A C 1
ATOM 2778 O O . PHE A 1 345 ? 26.096 -9.925 6.174 1.00 8.16 352 PHE A O 1
ATOM 2786 N N . GLY A 1 346 ? 27.758 -11.418 6.217 1.00 8.49 353 GLY A N 1
ATOM 2787 C CA . GLY A 1 346 ? 26.855 -12.554 5.994 1.00 10.46 353 GLY A CA 1
ATOM 2788 C C . GLY A 1 346 ? 26.262 -12.639 4.583 1.00 9.91 353 GLY A C 1
ATOM 2789 O O . GLY A 1 346 ? 26.805 -12.093 3.610 1.00 11.46 353 GLY A O 1
ATOM 2790 N N . THR A 1 347 ? 25.127 -13.321 4.475 1.00 9.77 354 THR A N 1
ATOM 2791 C CA . THR A 1 347 ? 24.521 -13.564 3.183 1.00 10.21 354 THR A CA 1
ATOM 2792 C C . THR A 1 347 ? 23.559 -12.432 2.833 1.00 9.57 354 THR A C 1
ATOM 2793 O O . THR A 1 347 ? 22.644 -12.133 3.598 1.00 10.27 354 THR A O 1
ATOM 2797 N N A ASN A 1 348 ? 23.746 -11.808 1.668 0.70 9.18 355 ASN A N 1
ATOM 2798 N N B ASN A 1 348 ? 23.744 -11.865 1.641 0.30 8.76 355 ASN A N 1
ATOM 2799 C CA A ASN A 1 348 ? 22.830 -10.793 1.171 0.70 10.87 355 ASN A CA 1
ATOM 2800 C CA B ASN A 1 348 ? 22.935 -10.767 1.135 0.30 8.79 355 ASN A CA 1
ATOM 2801 C C A ASN A 1 348 ? 22.576 -9.676 2.222 0.70 9.28 355 ASN A C 1
ATOM 2802 C C B ASN A 1 348 ? 22.619 -9.701 2.175 0.30 8.75 355 ASN A C 1
ATOM 2803 O O A ASN A 1 348 ? 21.431 -9.356 2.551 0.70 9.78 355 ASN A O 1
ATOM 2804 O O B ASN A 1 348 ? 21.452 -9.449 2.473 0.30 9.14 355 ASN A O 1
ATOM 2813 N N . PRO A 1 349 ? 23.665 -9.067 2.708 1.00 7.93 356 PRO A N 1
ATOM 2814 C CA . PRO A 1 349 ? 23.471 -7.947 3.670 1.00 7.66 356 PRO A CA 1
ATOM 2815 C C . PRO A 1 349 ? 22.834 -6.738 3.026 1.00 7.44 356 PRO A C 1
ATOM 2816 O O . PRO A 1 349 ? 22.825 -6.598 1.772 1.00 8.75 356 PRO A O 1
ATOM 2820 N N . PRO A 1 350 ? 22.307 -5.826 3.843 1.00 6.37 357 PRO A N 1
ATOM 2821 C CA . PRO A 1 350 ? 21.824 -4.569 3.254 1.00 6.89 357 PRO A CA 1
ATOM 2822 C C . PRO A 1 350 ? 22.942 -3.873 2.501 1.00 7.30 357 PRO A C 1
ATOM 2823 O O . PRO A 1 350 ? 24.074 -3.796 2.969 1.00 8.63 357 PRO A O 1
ATOM 2827 N N . LEU A 1 351 ? 22.589 -3.332 1.328 1.00 6.83 358 LEU A N 1
ATOM 2828 C CA . LEU A 1 351 ? 23.520 -2.662 0.442 1.00 7.63 358 LEU A CA 1
ATOM 2829 C C . LEU A 1 351 ? 23.345 -1.171 0.434 1.00 6.82 358 LEU A C 1
ATOM 2830 O O . LEU A 1 351 ? 24.241 -0.449 -0.035 1.00 6.80 358 LEU A O 1
ATOM 2835 N N . ARG A 1 352 ? 22.200 -0.692 0.917 1.00 5.66 359 ARG A N 1
ATOM 2836 C CA . ARG A 1 352 ? 21.890 0.733 0.795 1.00 6.12 359 ARG A CA 1
ATOM 2837 C C . ARG A 1 352 ? 21.384 1.323 2.130 1.00 5.74 359 ARG A C 1
ATOM 2838 O O . ARG A 1 352 ? 20.358 2.000 2.164 1.00 6.38 359 ARG A O 1
ATOM 2846 N N . PRO A 1 353 ? 22.085 1.076 3.255 1.00 5.57 360 PRO A N 1
ATOM 2847 C CA . PRO A 1 353 ? 21.653 1.736 4.490 1.00 5.49 360 PRO A CA 1
ATOM 2848 C C . PRO A 1 353 ? 21.637 3.253 4.323 1.00 5.51 360 PRO A C 1
ATOM 2849 O O . PRO A 1 353 ? 22.434 3.844 3.578 1.00 5.68 360 PRO A O 1
ATOM 2853 N N . HIS A 1 354 ? 20.701 3.907 5.024 1.00 5.02 361 HIS A N 1
ATOM 2854 C CA . HIS A 1 354 ? 20.490 5.354 4.983 1.00 5.32 361 HIS A CA 1
ATOM 2855 C C . HIS A 1 354 ? 21.604 6.052 5.747 1.00 4.94 361 HIS A C 1
ATOM 2856 O O . HIS A 1 354 ? 21.521 6.239 6.976 1.00 6.18 361 HIS A O 1
ATOM 2863 N N . HIS A 1 355 ? 22.671 6.380 5.047 1.00 5.53 362 HIS A N 1
ATOM 2864 C CA . HIS A 1 355 ? 23.872 6.927 5.693 1.00 5.41 362 HIS A CA 1
ATOM 2865 C C . HIS A 1 355 ? 24.552 7.815 4.686 1.00 5.62 362 HIS A C 1
ATOM 2866 O O . HIS A 1 355 ? 24.915 7.361 3.602 1.00 6.42 362 HIS A O 1
ATOM 2873 N N . ARG A 1 356 ? 24.685 9.093 5.039 1.00 5.66 363 ARG A N 1
ATOM 2874 C CA . ARG A 1 356 ? 25.240 10.065 4.118 1.00 5.75 363 ARG A CA 1
ATOM 2875 C C . ARG A 1 356 ? 26.637 9.671 3.654 1.00 5.68 363 ARG A C 1
ATOM 2876 O O . ARG A 1 356 ? 26.891 9.549 2.442 1.00 6.27 363 ARG A O 1
ATOM 2884 N N . ALA A 1 357 ? 27.577 9.507 4.531 1.00 6.30 364 ALA A N 1
ATOM 2885 C CA . ALA A 1 357 ? 28.941 9.261 4.086 1.00 6.34 364 ALA A CA 1
ATOM 2886 C C . ALA A 1 357 ? 29.082 7.960 3.330 1.00 5.88 364 ALA A C 1
ATOM 2887 O O . ALA A 1 357 ? 29.770 7.893 2.295 1.00 7.07 364 ALA A O 1
ATOM 2889 N N . ALA A 1 358 ? 28.400 6.916 3.757 1.00 5.72 365 ALA A N 1
ATOM 2890 C CA . ALA A 1 358 ? 28.537 5.623 3.048 1.00 6.07 365 ALA A CA 1
ATOM 2891 C C . ALA A 1 358 ? 27.920 5.657 1.629 1.00 5.84 365 ALA A C 1
ATOM 2892 O O . ALA A 1 358 ? 28.344 4.891 0.752 1.00 6.93 365 ALA A O 1
ATOM 2894 N N . SER A 1 359 ? 26.988 6.576 1.432 1.00 5.39 366 SER A N 1
ATOM 2895 C CA . SER A 1 359 ? 26.345 6.741 0.125 1.00 5.43 366 SER A CA 1
ATOM 2896 C C . SER A 1 359 ? 27.213 7.440 -0.903 1.00 5.83 366 SER A C 1
ATOM 2897 O O . SER A 1 359 ? 26.849 7.492 -2.087 1.00 6.81 366 SER A O 1
ATOM 2900 N N . CYS A 1 360 ? 28.305 8.049 -0.464 1.00 6.63 367 CYS A N 1
ATOM 2901 C CA . CYS A 1 360 ? 29.111 8.875 -1.356 1.00 7.36 367 CYS A CA 1
ATOM 2902 C C . CYS A 1 360 ? 30.149 8.039 -2.110 1.00 8.31 367 CYS A C 1
ATOM 2903 O O . CYS A 1 360 ? 30.709 7.111 -1.572 1.00 8.98 367 CYS A O 1
ATOM 2906 N N . PRO A 1 361 ? 30.398 8.412 -3.388 1.00 8.50 368 PRO A N 1
ATOM 2907 C CA . PRO A 1 361 ? 31.516 7.794 -4.097 1.00 8.48 368 PRO A CA 1
ATOM 2908 C C . PRO A 1 361 ? 32.873 8.075 -3.451 1.00 9.58 368 PRO A C 1
ATOM 2909 O O . PRO A 1 361 ? 32.998 8.961 -2.600 1.00 9.95 368 PRO A O 1
ATOM 2913 N N . ASP A 1 362 ? 33.902 7.417 -3.936 1.00 9.20 369 ASP A N 1
ATOM 2914 C CA . ASP A 1 362 ? 35.236 7.705 -3.450 1.00 10.94 369 ASP A CA 1
ATOM 2915 C C . ASP A 1 362 ? 35.596 9.155 -3.729 1.00 10.56 369 ASP A C 1
ATOM 2916 O O . ASP A 1 362 ? 35.299 9.679 -4.789 1.00 11.02 369 ASP A O 1
ATOM 2921 N N . MET A 1 363 ? 36.324 9.764 -2.819 1.00 11.21 370 MET A N 1
ATOM 2922 C CA . MET A 1 363 ? 37.003 11.026 -3.104 1.00 11.79 370 MET A CA 1
ATOM 2923 C C . MET A 1 363 ? 37.858 10.869 -4.330 1.00 13.74 370 MET A C 1
ATOM 2924 O O . MET A 1 363 ? 38.419 9.792 -4.530 1.00 13.61 370 MET A O 1
ATOM 2929 N N . PRO A 1 364 ? 37.968 11.905 -5.182 1.00 14.34 371 PRO A N 1
ATOM 2930 C CA . PRO A 1 364 ? 37.487 13.269 -4.999 1.00 14.33 371 PRO A CA 1
ATOM 2931 C C . PRO A 1 364 ? 36.153 13.570 -5.650 1.00 12.68 371 PRO A C 1
ATOM 2932 O O . PRO A 1 364 ? 35.762 14.733 -5.738 1.00 14.48 371 PRO A O 1
ATOM 2936 N N . ALA A 1 365 ? 35.398 12.557 -6.024 1.00 11.89 372 ALA A N 1
ATOM 2937 C CA . ALA A 1 365 ? 34.124 12.823 -6.714 1.00 11.98 372 ALA A CA 1
ATOM 2938 C C . ALA A 1 365 ? 33.155 13.594 -5.837 1.00 11.70 372 ALA A C 1
ATOM 2939 O O . ALA A 1 365 ? 33.145 13.422 -4.613 1.00 12.75 372 ALA A O 1
ATOM 2941 N N . SER A 1 366 ? 32.325 14.424 -6.438 1.00 10.16 373 SER A N 1
ATOM 2942 C CA . SER A 1 366 ? 31.333 15.172 -5.692 1.00 11.75 373 SER A CA 1
ATOM 2943 C C . SER A 1 366 ? 30.278 14.245 -5.096 1.00 11.35 373 SER A C 1
ATOM 2944 O O . SER A 1 366 ? 29.972 13.182 -5.620 1.00 12.54 373 SER A O 1
ATOM 2947 N N . CYS A 1 367 ? 29.749 14.653 -3.955 1.00 10.68 374 CYS A N 1
ATOM 2948 C CA A CYS A 1 367 ? 28.663 13.926 -3.281 0.50 10.57 374 CYS A CA 1
ATOM 2949 C CA B CYS A 1 367 ? 28.669 13.927 -3.278 0.50 10.59 374 CYS A CA 1
ATOM 2950 C C . CYS A 1 367 ? 27.594 14.913 -2.867 1.00 10.32 374 CYS A C 1
ATOM 2951 O O . CYS A 1 367 ? 27.889 15.875 -2.162 1.00 12.84 374 CYS A O 1
ATOM 2956 N N . GLY A 1 368 ? 26.349 14.651 -3.242 1.00 8.64 375 GLY A N 1
ATOM 2957 C CA . GLY A 1 368 ? 25.232 15.538 -2.963 1.00 8.26 375 GLY A CA 1
ATOM 2958 C C . GLY A 1 368 ? 23.927 14.747 -2.973 1.00 7.35 375 GLY A C 1
ATOM 2959 O O . GLY A 1 368 ? 23.930 13.514 -2.833 1.00 7.70 375 GLY A O 1
ATOM 2960 N N . TRP A 1 369 ? 22.807 15.442 -3.112 1.00 8.33 376 TRP A N 1
ATOM 2961 C CA . TRP A 1 369 ? 21.495 14.816 -3.027 1.00 8.41 376 TRP A CA 1
ATOM 2962 C C . TRP A 1 369 ? 21.270 13.687 -4.031 1.00 9.07 376 TRP A C 1
ATOM 2963 O O . TRP A 1 369 ? 20.484 12.771 -3.746 1.00 9.60 376 TRP A O 1
ATOM 2974 N N . ASP A 1 370 ? 21.955 13.703 -5.173 1.00 9.90 377 ASP A N 1
ATOM 2975 C CA . ASP A 1 370 ? 21.811 12.550 -6.081 1.00 10.40 377 ASP A CA 1
ATOM 2976 C C . ASP A 1 370 ? 22.177 11.232 -5.419 1.00 8.19 377 ASP A C 1
ATOM 2977 O O . ASP A 1 370 ? 21.638 10.188 -5.764 1.00 10.11 377 ASP A O 1
ATOM 2982 N N . GLN A 1 371 ? 23.103 11.273 -4.469 1.00 7.17 378 GLN A N 1
ATOM 2983 C CA . GLN A 1 371 ? 23.523 10.057 -3.783 1.00 7.26 378 GLN A CA 1
ATOM 2984 C C . GLN A 1 371 ? 22.482 9.505 -2.833 1.00 6.67 378 GLN A C 1
ATOM 2985 O O . GLN A 1 371 ? 22.545 8.341 -2.471 1.00 8.06 378 GLN A O 1
ATOM 2991 N N . ALA A 1 372 ? 21.536 10.340 -2.414 1.00 7.19 379 ALA A N 1
ATOM 2992 C CA . ALA A 1 372 ? 20.501 9.866 -1.494 1.00 7.32 379 ALA A CA 1
ATOM 2993 C C . ALA A 1 372 ? 19.545 8.871 -2.126 1.00 7.21 379 ALA A C 1
ATOM 2994 O O . ALA A 1 372 ? 19.092 7.918 -1.503 1.00 8.26 379 ALA A O 1
ATOM 2996 N N . SER A 1 373 ? 19.246 9.100 -3.415 1.00 8.37 380 SER A N 1
ATOM 2997 C CA . SER A 1 373 ? 18.178 8.378 -4.093 1.00 8.94 380 SER A CA 1
ATOM 2998 C C . SER A 1 373 ? 18.676 7.357 -5.132 1.00 8.08 380 SER A C 1
ATOM 2999 O O . SER A 1 373 ? 17.880 6.700 -5.795 1.00 11.42 380 SER A O 1
ATOM 3002 N N . ASP A 1 374 ? 19.985 7.181 -5.232 1.00 6.79 381 ASP A N 1
ATOM 3003 C CA . ASP A 1 374 ? 20.554 6.300 -6.240 1.00 6.56 381 ASP A CA 1
ATOM 3004 C C . ASP A 1 374 ? 20.173 4.858 -5.946 1.00 6.74 381 ASP A C 1
ATOM 3005 O O . ASP A 1 374 ? 20.385 4.397 -4.825 1.00 8.49 381 ASP A O 1
ATOM 3010 N N . PRO A 1 375 ? 19.609 4.122 -6.910 1.00 6.90 382 PRO A N 1
ATOM 3011 C CA . PRO A 1 375 ? 19.287 2.711 -6.677 1.00 7.46 382 PRO A CA 1
ATOM 3012 C C . PRO A 1 375 ? 20.468 1.791 -6.609 1.00 6.83 382 PRO A C 1
ATOM 3013 O O . PRO A 1 375 ? 20.300 0.602 -6.251 1.00 7.66 382 PRO A O 1
ATOM 3017 N N . ALA A 1 376 ? 21.666 2.265 -6.958 1.00 6.89 383 ALA A N 1
ATOM 3018 C CA . ALA A 1 376 ? 22.842 1.441 -6.856 1.00 7.26 383 ALA A CA 1
ATOM 3019 C C . ALA A 1 376 ? 23.266 1.224 -5.396 1.00 6.95 383 ALA A C 1
ATOM 3020 O O . ALA A 1 376 ? 22.992 2.032 -4.536 1.00 7.55 383 ALA A O 1
ATOM 3022 N N . PRO A 1 377 ? 23.968 0.112 -5.129 1.00 6.93 384 PRO A N 1
ATOM 3023 C CA . PRO A 1 377 ? 24.536 -0.055 -3.779 1.00 6.73 384 PRO A CA 1
ATOM 3024 C C . PRO A 1 377 ? 25.344 1.139 -3.320 1.00 7.09 384 PRO A C 1
ATOM 3025 O O . PRO A 1 377 ? 25.996 1.788 -4.098 1.00 7.87 384 PRO A O 1
ATOM 3029 N N . ASN A 1 378 ? 25.341 1.377 -1.984 1.00 5.72 385 ASN A N 1
ATOM 3030 C CA . ASN A 1 378 ? 26.255 2.341 -1.453 1.00 5.78 385 ASN A CA 1
ATOM 3031 C C . ASN A 1 378 ? 27.674 2.063 -1.954 1.00 6.74 385 ASN A C 1
ATOM 3032 O O . ASN A 1 378 ? 28.158 0.948 -1.849 1.00 7.66 385 ASN A O 1
ATOM 3037 N N . PRO A 1 379 ? 28.398 3.103 -2.361 1.00 6.35 386 PRO A N 1
ATOM 3038 C CA . PRO A 1 379 ? 29.791 2.887 -2.750 1.00 7.26 386 PRO A CA 1
ATOM 3039 C C . PRO A 1 379 ? 30.707 2.467 -1.646 1.00 7.57 386 PRO A C 1
ATOM 3040 O O . PRO A 1 379 ? 31.736 1.817 -1.904 1.00 8.58 386 PRO A O 1
ATOM 3044 N N . GLN A 1 380 ? 30.377 2.866 -0.420 1.00 6.55 387 GLN A N 1
ATOM 3045 C CA . GLN A 1 380 ? 31.169 2.460 0.751 1.00 7.04 387 GLN A CA 1
ATOM 3046 C C . GLN A 1 380 ? 30.317 1.502 1.568 1.00 6.19 387 GLN A C 1
ATOM 3047 O O . GLN A 1 380 ? 29.126 1.704 1.747 1.00 7.30 387 GLN A O 1
ATOM 3053 N N . VAL A 1 381 ? 30.980 0.488 2.112 1.00 7.05 388 VAL A N 1
ATOM 3054 C CA . VAL A 1 381 ? 30.341 -0.490 2.970 1.00 7.59 388 VAL A CA 1
ATOM 3055 C C . VAL A 1 381 ? 30.484 -0.098 4.438 1.00 7.59 388 VAL A C 1
ATOM 3056 O O . VAL A 1 381 ? 31.596 -0.081 4.974 1.00 9.38 388 VAL A O 1
ATOM 3060 N N . LEU A 1 382 ? 29.342 0.186 5.074 1.00 7.21 389 LEU A N 1
ATOM 3061 C CA . LEU A 1 382 ? 29.305 0.571 6.499 1.00 7.15 389 LEU A CA 1
ATOM 3062 C C . LEU A 1 382 ? 29.296 -0.703 7.367 1.00 6.87 389 LEU A C 1
ATOM 3063 O O . LEU A 1 382 ? 28.302 -1.060 8.025 1.00 7.32 389 LEU A O 1
ATOM 3068 N N . ASP A 1 383 ? 30.435 -1.366 7.370 1.00 7.05 390 ASP A N 1
ATOM 3069 C CA . ASP A 1 383 ? 30.523 -2.661 8.027 1.00 7.62 390 ASP A CA 1
ATOM 3070 C C . ASP A 1 383 ? 30.047 -2.557 9.478 1.00 7.86 390 ASP A C 1
ATOM 3071 O O . ASP A 1 383 ? 30.424 -1.655 10.210 1.00 8.17 390 ASP A O 1
ATOM 3076 N N . GLY A 1 384 ? 29.240 -3.524 9.877 1.00 6.49 391 GLY A N 1
ATOM 3077 C CA . GLY A 1 384 ? 28.836 -3.693 11.283 1.00 6.53 391 GLY A CA 1
ATOM 3078 C C . GLY A 1 384 ? 27.501 -3.098 11.645 1.00 6.06 391 GLY A C 1
ATOM 3079 O O . GLY A 1 384 ? 26.973 -3.430 12.719 1.00 7.23 391 GLY A O 1
ATOM 3080 N N . ALA A 1 385 ? 26.952 -2.181 10.831 1.00 6.43 392 ALA A N 1
ATOM 3081 C CA . ALA A 1 385 ? 25.721 -1.500 11.215 1.00 6.15 392 ALA A CA 1
ATOM 3082 C C . ALA A 1 385 ? 24.541 -2.424 11.170 1.00 5.55 392 ALA A C 1
ATOM 3083 O O . ALA A 1 385 ? 24.291 -3.082 10.157 1.00 6.53 392 ALA A O 1
ATOM 3085 N N . LEU A 1 386 ? 23.762 -2.425 12.274 1.00 5.62 393 LEU A N 1
ATOM 3086 C CA . LEU A 1 386 ? 22.455 -3.107 12.285 1.00 5.62 393 LEU A CA 1
ATOM 3087 C C . LEU A 1 386 ? 21.389 -2.133 11.761 1.00 5.79 393 LEU A C 1
ATOM 3088 O O . LEU A 1 386 ? 21.238 -1.021 12.238 1.00 6.43 393 LEU A O 1
ATOM 3093 N N . VAL A 1 387 ? 20.668 -2.528 10.710 1.00 5.25 394 VAL A N 1
ATOM 3094 C CA . VAL A 1 387 ? 19.640 -1.665 10.154 1.00 6.02 394 VAL A CA 1
ATOM 3095 C C . VAL A 1 387 ? 18.357 -1.712 10.953 1.00 6.14 394 VAL A C 1
ATOM 3096 O O . VAL A 1 387 ? 18.194 -2.521 11.858 1.00 6.77 394 VAL A O 1
ATOM 3100 N N . GLY A 1 388 ? 17.467 -0.780 10.649 1.00 5.69 395 GLY A N 1
ATOM 3101 C CA . GLY A 1 388 ? 16.214 -0.664 11.333 1.00 6.82 395 GLY A CA 1
ATOM 3102 C C . GLY A 1 388 ? 15.483 -1.964 11.395 1.00 7.38 395 GLY A C 1
ATOM 3103 O O . GLY A 1 388 ? 15.113 -2.423 12.490 1.00 9.92 395 GLY A O 1
ATOM 3104 N N . GLY A 1 389 ? 15.240 -2.563 10.219 1.00 7.36 396 GLY A N 1
ATOM 3105 C CA . GLY A 1 389 ? 14.699 -3.897 10.155 1.00 8.05 396 GLY A CA 1
ATOM 3106 C C . GLY A 1 389 ? 13.263 -3.941 9.659 1.00 7.72 396 GLY A C 1
ATOM 3107 O O . GLY A 1 389 ? 12.723 -2.959 9.182 1.00 9.49 396 GLY A O 1
ATOM 3108 N N . PRO A 1 390 ? 12.648 -5.101 9.703 1.00 6.15 397 PRO A N 1
ATOM 3109 C CA . PRO A 1 390 ? 11.366 -5.385 9.038 1.00 7.41 397 PRO A CA 1
ATOM 3110 C C . PRO A 1 390 ? 10.153 -4.916 9.800 1.00 7.59 397 PRO A C 1
ATOM 3111 O O . PRO A 1 390 ? 10.215 -4.563 10.979 1.00 8.07 397 PRO A O 1
ATOM 3115 N N . ASP A 1 391 ? 9.042 -4.956 9.103 1.00 7.54 398 ASP A N 1
ATOM 3116 C CA . ASP A 1 391 ? 7.735 -4.746 9.707 1.00 7.57 398 ASP A CA 1
ATOM 3117 C C . ASP A 1 391 ? 7.234 -5.991 10.415 1.00 6.64 398 ASP A C 1
ATOM 3118 O O . ASP A 1 391 ? 7.968 -6.972 10.548 1.00 7.13 398 ASP A O 1
ATOM 3123 N N . ASP A 1 392 ? 5.990 -5.924 10.889 1.00 6.67 399 ASP A N 1
ATOM 3124 C CA . ASP A 1 392 ? 5.456 -6.984 11.750 1.00 7.21 399 ASP A CA 1
ATOM 3125 C C . ASP A 1 392 ? 5.207 -8.311 11.042 1.00 7.82 399 ASP A C 1
ATOM 3126 O O . ASP A 1 392 ? 4.849 -9.304 11.696 1.00 8.50 399 ASP A O 1
ATOM 3131 N N . GLN A 1 393 ? 5.327 -8.295 9.702 1.00 8.31 400 GLN A N 1
ATOM 3132 C CA . GLN A 1 393 ? 5.215 -9.492 8.888 1.00 9.84 400 GLN A CA 1
ATOM 3133 C C . GLN A 1 393 ? 6.511 -9.824 8.157 1.00 8.78 400 GLN A C 1
ATOM 3134 O O . GLN A 1 393 ? 6.467 -10.518 7.148 1.00 10.24 400 GLN A O 1
ATOM 3140 N N . ASP A 1 394 ? 7.643 -9.388 8.696 1.00 7.49 401 ASP A N 1
ATOM 3141 C CA . ASP A 1 394 ? 8.976 -9.715 8.151 1.00 8.17 401 ASP A CA 1
ATOM 3142 C C . ASP A 1 394 ? 9.320 -9.027 6.825 1.00 8.53 401 ASP A C 1
ATOM 3143 O O . ASP A 1 394 ? 10.339 -9.350 6.261 1.00 9.54 401 ASP A O 1
ATOM 3148 N N . ASN A 1 395 ? 8.527 -8.058 6.415 1.00 8.22 402 ASN A N 1
ATOM 3149 C CA . ASN A 1 395 ? 8.841 -7.358 5.176 1.00 9.16 402 ASN A CA 1
ATOM 3150 C C . ASN A 1 395 ? 9.845 -6.240 5.393 1.00 9.08 402 ASN A C 1
ATOM 3151 O O . ASN A 1 395 ? 9.742 -5.470 6.344 1.00 10.50 402 ASN A O 1
ATOM 3156 N N . TYR A 1 396 ? 10.828 -6.179 4.506 1.00 11.63 403 TYR A N 1
ATOM 3157 C CA . TYR A 1 396 ? 11.962 -5.288 4.631 1.00 11.42 403 TYR A CA 1
ATOM 3158 C C . TYR A 1 396 ? 12.345 -4.879 3.222 1.00 11.31 403 TYR A C 1
ATOM 3159 O O . TYR A 1 396 ? 12.438 -5.709 2.346 1.00 13.71 403 TYR A O 1
ATOM 3168 N N . ASN A 1 397 ? 12.619 -3.599 3.065 1.00 11.59 404 ASN A N 1
ATOM 3169 C CA . ASN A 1 397 ? 13.116 -3.037 1.808 1.00 13.97 404 ASN A CA 1
ATOM 3170 C C . ASN A 1 397 ? 14.465 -2.408 2.003 1.00 12.31 404 ASN A C 1
ATOM 3171 O O . ASN A 1 397 ? 14.612 -1.492 2.779 1.00 13.01 404 ASN A O 1
ATOM 3176 N N . ASP A 1 398 ? 15.450 -2.895 1.262 1.00 9.47 405 ASP A N 1
ATOM 3177 C CA . ASP A 1 398 ? 16.785 -2.300 1.272 1.00 7.96 405 ASP A CA 1
ATOM 3178 C C . ASP A 1 398 ? 16.848 -1.112 0.330 1.00 8.94 405 ASP A C 1
ATOM 3179 O O . ASP A 1 398 ? 17.435 -1.188 -0.766 1.00 10.85 405 ASP A O 1
ATOM 3184 N N . ASP A 1 399 ? 16.209 -0.040 0.773 1.00 8.84 406 ASP A N 1
ATOM 3185 C CA . ASP A 1 399 ? 15.999 1.178 0.005 1.00 9.77 406 ASP A CA 1
ATOM 3186 C C . ASP A 1 399 ? 16.618 2.298 0.831 1.00 8.32 406 ASP A C 1
ATOM 3187 O O . ASP A 1 399 ? 16.282 2.454 2.032 1.00 9.43 406 ASP A O 1
ATOM 3192 N N . ARG A 1 400 ? 17.590 3.035 0.279 1.00 7.33 407 ARG A N 1
ATOM 3193 C CA . ARG A 1 400 ? 18.265 4.079 1.047 1.00 7.49 407 ARG A CA 1
ATOM 3194 C C . ARG A 1 400 ? 17.312 5.118 1.582 1.00 7.75 407 ARG A C 1
ATOM 3195 O O . ARG A 1 400 ? 17.527 5.689 2.647 1.00 9.38 407 ARG A O 1
ATOM 3203 N N . GLN A 1 401 ? 16.253 5.380 0.857 1.00 8.69 408 GLN A N 1
ATOM 3204 C CA . GLN A 1 401 ? 15.297 6.391 1.257 1.00 10.70 408 GLN A CA 1
ATOM 3205 C C . GLN A 1 401 ? 14.320 5.964 2.299 1.00 12.48 408 GLN A C 1
ATOM 3206 O O . GLN A 1 401 ? 13.633 6.797 2.858 1.00 17.47 408 GLN A O 1
ATOM 3212 N N . ASP A 1 402 ? 14.254 4.664 2.574 1.00 12.39 409 ASP A N 1
ATOM 3213 C CA . ASP A 1 402 ? 13.413 4.152 3.645 1.00 15.77 409 ASP A CA 1
ATOM 3214 C C . ASP A 1 402 ? 14.189 4.223 4.992 1.00 15.77 409 ASP A C 1
ATOM 3215 O O . ASP A 1 402 ? 14.879 3.288 5.357 1.00 14.39 409 ASP A O 1
ATOM 3220 N N . TYR A 1 403 ? 14.137 5.376 5.666 1.00 17.74 410 TYR A N 1
ATOM 3221 C CA . TYR A 1 403 ? 14.937 5.604 6.906 1.00 15.99 410 TYR A CA 1
ATOM 3222 C C . TYR A 1 403 ? 14.193 4.999 8.076 1.00 17.80 410 TYR A C 1
ATOM 3223 O O . TYR A 1 403 ? 14.687 5.164 9.193 1.00 18.16 410 TYR A O 1
ATOM 3232 N N . ILE A 1 404 ? 13.060 4.298 7.865 1.00 16.76 411 ILE A N 1
ATOM 3233 C CA . ILE A 1 404 ? 12.490 3.467 8.902 1.00 20.18 411 ILE A CA 1
ATOM 3234 C C . ILE A 1 404 ? 13.084 2.066 8.869 1.00 18.05 411 ILE A C 1
ATOM 3235 O O . ILE A 1 404 ? 13.518 1.600 9.901 1.00 23.86 411 ILE A O 1
ATOM 3240 N N . SER A 1 405 ? 13.054 1.394 7.718 1.00 16.00 412 SER A N 1
ATOM 3241 C CA A SER A 1 405 ? 13.618 0.032 7.355 0.50 15.23 412 SER A CA 1
ATOM 3242 C CA B SER A 1 405 ? 13.630 0.015 7.574 0.50 15.65 412 SER A CA 1
ATOM 3243 C C . SER A 1 405 ? 15.157 -0.000 7.471 1.00 12.09 412 SER A C 1
ATOM 3244 O O . SER A 1 405 ? 15.805 -0.928 7.895 1.00 8.96 412 SER A O 1
ATOM 3249 N N . ASN A 1 406 ? 15.716 1.117 7.009 1.00 9.55 413 ASN A N 1
ATOM 3250 C CA . ASN A 1 406 ? 17.094 1.110 6.604 1.00 7.49 413 ASN A CA 1
ATOM 3251 C C . ASN A 1 406 ? 17.968 2.170 7.196 1.00 6.66 413 ASN A C 1
ATOM 3252 O O . ASN A 1 406 ? 19.089 2.350 6.761 1.00 8.90 413 ASN A O 1
ATOM 3257 N N . GLU A 1 407 ? 17.512 2.831 8.269 1.00 7.82 414 GLU A N 1
ATOM 3258 C CA . GLU A 1 407 ? 18.544 3.651 8.943 1.00 10.01 414 GLU A CA 1
ATOM 3259 C C . GLU A 1 407 ? 19.398 2.805 9.848 1.00 7.99 414 GLU A C 1
ATOM 3260 O O . GLU A 1 407 ? 19.154 1.613 10.081 1.00 7.76 414 GLU A O 1
ATOM 3266 N N . VAL A 1 408 ? 20.489 3.431 10.225 1.00 7.65 415 VAL A N 1
ATOM 3267 C CA . VAL A 1 408 ? 21.510 2.881 11.081 1.00 6.79 415 VAL A CA 1
ATOM 3268 C C . VAL A 1 408 ? 21.778 3.944 12.150 1.00 7.08 415 VAL A C 1
ATOM 3269 O O . VAL A 1 408 ? 21.512 5.122 11.906 1.00 8.55 415 VAL A O 1
ATOM 3273 N N . ALA A 1 409 ? 22.228 3.532 13.333 1.00 5.62 416 ALA A N 1
ATOM 3274 C CA . ALA A 1 409 ? 22.386 4.526 14.427 1.00 5.85 416 ALA A CA 1
ATOM 3275 C C . ALA A 1 409 ? 23.254 3.966 15.513 1.00 5.48 416 ALA A C 1
ATOM 3276 O O . ALA A 1 409 ? 23.287 2.743 15.771 1.00 5.84 416 ALA A O 1
ATOM 3278 N N . CYS A 1 410 ? 23.898 4.876 16.242 1.00 5.84 417 CYS A N 1
ATOM 3279 C CA . CYS A 1 410 ? 24.622 4.515 17.448 1.00 5.40 417 CYS A CA 1
ATOM 3280 C C . CYS A 1 410 ? 23.817 3.614 18.361 1.00 4.91 417 CYS A C 1
ATOM 3281 O O . CYS A 1 410 ? 24.311 2.565 18.815 1.00 5.47 417 CYS A O 1
ATOM 3284 N N . ASP A 1 411 ? 22.618 4.035 18.646 1.00 4.84 418 ASP A N 1
ATOM 3285 C CA . ASP A 1 411 ? 21.823 3.293 19.641 1.00 4.96 418 ASP A CA 1
ATOM 3286 C C . ASP A 1 411 ? 21.401 1.938 19.118 1.00 5.62 418 ASP A C 1
ATOM 3287 O O . ASP A 1 411 ? 21.225 0.980 19.895 1.00 6.02 418 ASP A O 1
ATOM 3292 N N . TYR A 1 412 ? 21.238 1.803 17.779 1.00 4.52 419 TYR A N 1
ATOM 3293 C CA . TYR A 1 412 ? 20.876 0.518 17.209 1.00 4.50 419 TYR A CA 1
ATOM 3294 C C . TYR A 1 412 ? 21.906 -0.523 17.476 1.00 4.90 419 TYR A C 1
ATOM 3295 O O . TYR A 1 412 ? 21.572 -1.706 17.613 1.00 5.66 419 TYR A O 1
ATOM 3304 N N . ASN A 1 413 ? 23.197 -0.131 17.466 1.00 4.41 420 ASN A N 1
ATOM 3305 C CA . ASN A 1 413 ? 24.262 -1.093 17.635 1.00 5.21 420 ASN A CA 1
ATOM 3306 C C . ASN A 1 413 ? 24.653 -1.355 19.094 1.00 5.79 420 ASN A C 1
ATOM 3307 O O . ASN A 1 413 ? 25.431 -2.242 19.340 1.00 6.11 420 ASN A O 1
ATOM 3312 N N . ALA A 1 414 ? 24.154 -0.565 20.032 1.00 5.84 421 ALA A N 1
ATOM 3313 C CA . ALA A 1 414 ? 24.679 -0.617 21.387 1.00 5.71 421 ALA A CA 1
ATOM 3314 C C . ALA A 1 414 ? 24.340 -1.878 22.162 1.00 5.53 421 ALA A C 1
ATOM 3315 O O . ALA A 1 414 ? 25.222 -2.524 22.718 1.00 7.54 421 ALA A O 1
ATOM 3317 N N . GLY A 1 415 ? 23.072 -2.218 22.189 1.00 6.11 422 GLY A N 1
ATOM 3318 C CA . GLY A 1 415 ? 22.655 -3.463 22.809 1.00 6.72 422 GLY A CA 1
ATOM 3319 C C . GLY A 1 415 ? 23.128 -4.673 22.029 1.00 5.75 422 GLY A C 1
ATOM 3320 O O . GLY A 1 415 ? 23.604 -5.645 22.599 1.00 6.86 422 GLY A O 1
ATOM 3321 N N . PHE A 1 416 ? 23.042 -4.545 20.713 1.00 6.07 423 PHE A N 1
ATOM 3322 C CA . PHE A 1 416 ? 23.484 -5.558 19.774 1.00 4.89 423 PHE A CA 1
ATOM 3323 C C . PHE A 1 416 ? 24.922 -5.980 20.019 1.00 5.08 423 PHE A C 1
ATOM 3324 O O . PHE A 1 416 ? 25.213 -7.172 20.106 1.00 6.11 423 PHE A O 1
ATOM 3332 N N . GLN A 1 417 ? 25.836 -5.014 20.157 1.00 5.39 424 GLN A N 1
ATOM 3333 C CA . GLN A 1 417 ? 27.250 -5.389 20.336 1.00 6.22 424 GLN A CA 1
ATOM 3334 C C . GLN A 1 417 ? 27.483 -6.158 21.623 1.00 6.18 424 GLN A C 1
ATOM 3335 O O . GLN A 1 417 ? 28.204 -7.154 21.659 1.00 7.01 424 GLN A O 1
ATOM 3341 N N . GLY A 1 418 ? 26.829 -5.703 22.685 1.00 6.07 425 GLY A N 1
ATOM 3342 C CA . GLY A 1 418 ? 26.906 -6.435 23.965 1.00 6.67 425 GLY A CA 1
ATOM 3343 C C . GLY A 1 418 ? 26.279 -7.782 23.909 1.00 6.02 425 GLY A C 1
ATOM 3344 O O . GLY A 1 418 ? 26.796 -8.740 24.490 1.00 6.74 425 GLY A O 1
ATOM 3345 N N . ALA A 1 419 ? 25.161 -7.908 23.187 1.00 5.99 426 ALA A N 1
ATOM 3346 C CA . ALA A 1 419 ? 24.530 -9.210 23.052 1.00 6.48 426 ALA A CA 1
ATOM 3347 C C . ALA A 1 419 ? 25.415 -10.223 22.351 1.00 6.26 426 ALA A C 1
ATOM 3348 O O . ALA A 1 419 ? 25.450 -11.406 22.715 1.00 7.56 426 ALA A O 1
ATOM 3350 N N . LEU A 1 420 ? 26.117 -9.760 21.315 1.00 6.74 427 LEU A N 1
ATOM 3351 C CA . LEU A 1 420 ? 27.082 -10.622 20.658 1.00 7.79 427 LEU A CA 1
ATOM 3352 C C . LEU A 1 420 ? 28.151 -11.116 21.647 1.00 7.36 427 LEU A C 1
ATOM 3353 O O . LEU A 1 420 ? 28.483 -12.285 21.644 1.00 7.45 427 LEU A O 1
ATOM 3358 N N . ALA A 1 421 ? 28.679 -10.217 22.460 1.00 6.77 428 ALA A N 1
ATOM 3359 C CA . ALA A 1 421 ? 29.649 -10.622 23.493 1.00 7.78 428 ALA A CA 1
ATOM 3360 C C . ALA A 1 421 ? 29.042 -11.646 24.436 1.00 7.55 428 ALA A C 1
ATOM 3361 O O . ALA A 1 421 ? 29.676 -12.642 24.793 1.00 8.55 428 ALA A O 1
ATOM 3363 N N . GLY A 1 422 ? 27.788 -11.432 24.789 1.00 8.08 429 GLY A N 1
ATOM 3364 C CA . GLY A 1 422 ? 27.136 -12.363 25.710 1.00 8.04 429 GLY A CA 1
ATOM 3365 C C . GLY A 1 422 ? 26.984 -13.745 25.095 1.00 8.24 429 GLY A C 1
ATOM 3366 O O . GLY A 1 422 ? 27.217 -14.780 25.765 1.00 9.02 429 GLY A O 1
ATOM 3367 N N A ILE A 1 423 ? 26.586 -13.800 23.819 0.50 8.31 430 ILE A N 1
ATOM 3368 N N B ILE A 1 423 ? 26.597 -13.806 23.821 0.50 8.33 430 ILE A N 1
ATOM 3369 C CA A ILE A 1 423 ? 26.473 -15.100 23.151 0.50 9.08 430 ILE A CA 1
ATOM 3370 C CA B ILE A 1 423 ? 26.481 -15.090 23.135 0.50 9.08 430 ILE A CA 1
ATOM 3371 C C A ILE A 1 423 ? 27.818 -15.791 23.015 0.50 9.06 430 ILE A C 1
ATOM 3372 C C B ILE A 1 423 ? 27.822 -15.782 23.008 0.50 9.06 430 ILE A C 1
ATOM 3373 O O A ILE A 1 423 ? 27.896 -17.018 23.156 0.50 11.26 430 ILE A O 1
ATOM 3374 O O B ILE A 1 423 ? 27.907 -16.990 23.182 0.50 11.29 430 ILE A O 1
ATOM 3383 N N . LEU A 1 424 ? 28.878 -15.007 22.791 1.00 8.61 431 LEU A N 1
ATOM 3384 C CA . LEU A 1 424 ? 30.229 -15.554 22.668 1.00 9.97 431 LEU A CA 1
ATOM 3385 C C . LEU A 1 424 ? 30.747 -16.166 23.977 1.00 11.40 431 LEU A C 1
ATOM 3386 O O . LEU A 1 424 ? 31.677 -16.949 23.939 1.00 15.70 431 LEU A O 1
ATOM 3391 N N . GLN A 1 425 ? 30.152 -15.817 25.112 1.00 12.49 432 GLN A N 1
ATOM 3392 C CA . GLN A 1 425 ? 30.503 -16.520 26.354 1.00 16.55 432 GLN A CA 1
ATOM 3393 C C . GLN A 1 425 ? 29.794 -17.838 26.625 1.00 16.59 432 GLN A C 1
ATOM 3394 O O . GLN A 1 425 ? 30.134 -18.525 27.549 1.00 24.11 432 GLN A O 1
ATOM 3400 N N . LEU A 1 426 ? 28.806 -18.164 25.827 1.00 18.87 433 LEU A N 1
ATOM 3401 C CA . LEU A 1 426 ? 28.052 -19.379 26.056 1.00 20.17 433 LEU A CA 1
ATOM 3402 C C . LEU A 1 426 ? 28.837 -20.539 25.424 1.00 32.32 433 LEU A C 1
ATOM 3403 O O . LEU A 1 426 ? 28.593 -21.645 25.839 1.00 45.66 433 LEU A O 1
ATOM 3408 N N . GLN B 1 2 ? -10.936 32.110 1.511 1.00 27.69 9 GLN B N 1
ATOM 3409 C CA . GLN B 1 2 ? -9.989 31.669 0.511 1.00 26.41 9 GLN B CA 1
ATOM 3410 C C . GLN B 1 2 ? -10.340 30.269 -0.078 1.00 26.53 9 GLN B C 1
ATOM 3411 O O . GLN B 1 2 ? -10.083 30.080 -1.263 1.00 29.41 9 GLN B O 1
ATOM 3417 N N . TYR B 1 3 ? -10.985 29.368 0.697 1.00 18.67 10 TYR B N 1
ATOM 3418 C CA . TYR B 1 3 ? -11.444 28.031 0.258 1.00 18.32 10 TYR B CA 1
ATOM 3419 C C . TYR B 1 3 ? -12.911 27.781 0.641 1.00 18.29 10 TYR B C 1
ATOM 3420 O O . TYR B 1 3 ? -13.427 28.515 1.527 1.00 20.98 10 TYR B O 1
ATOM 3429 N N . ASN B 1 4 ? -13.510 26.683 0.149 1.00 23.32 11 ASN B N 1
ATOM 3430 C CA . ASN B 1 4 ? -14.873 26.323 0.545 1.00 18.26 11 ASN B CA 1
ATOM 3431 C C . ASN B 1 4 ? -14.771 25.432 1.747 1.00 16.20 11 ASN B C 1
ATOM 3432 O O . ASN B 1 4 ? -14.902 24.197 1.683 1.00 19.02 11 ASN B O 1
ATOM 3437 N N . TYR B 1 5 ? -14.543 26.098 2.889 1.00 18.23 12 TYR B N 1
ATOM 3438 C CA . TYR B 1 5 ? -14.312 25.387 4.123 1.00 14.63 12 TYR B CA 1
ATOM 3439 C C . TYR B 1 5 ? -15.547 24.591 4.444 1.00 13.32 12 TYR B C 1
ATOM 3440 O O . TYR B 1 5 ? -15.425 23.531 5.037 1.00 13.61 12 TYR B O 1
ATOM 3449 N N . ARG B 1 6 ? -16.752 25.118 4.113 1.00 13.29 13 ARG B N 1
ATOM 3450 C CA . ARG B 1 6 ? -17.966 24.355 4.436 1.00 15.51 13 ARG B CA 1
ATOM 3451 C C . ARG B 1 6 ? -18.037 23.047 3.688 1.00 14.46 13 ARG B C 1
ATOM 3452 O O . ARG B 1 6 ? -18.505 22.038 4.225 1.00 15.59 13 ARG B O 1
ATOM 3460 N N . GLU B 1 7 ? -17.648 23.067 2.412 1.00 17.47 14 GLU B N 1
ATOM 3461 C CA . GLU B 1 7 ? -17.590 21.833 1.606 1.00 17.14 14 GLU B CA 1
ATOM 3462 C C . GLU B 1 7 ? -16.704 20.803 2.269 1.00 15.28 14 GLU B C 1
ATOM 3463 O O . GLU B 1 7 ? -17.082 19.639 2.379 1.00 15.17 14 GLU B O 1
ATOM 3469 N N . VAL B 1 8 ? -15.556 21.265 2.754 1.00 14.61 15 VAL B N 1
ATOM 3470 C CA . VAL B 1 8 ? -14.609 20.370 3.479 1.00 12.67 15 VAL B CA 1
ATOM 3471 C C . VAL B 1 8 ? -15.237 19.830 4.776 1.00 14.39 15 VAL B C 1
ATOM 3472 O O . VAL B 1 8 ? -15.139 18.632 5.052 1.00 14.79 15 VAL B O 1
ATOM 3476 N N . LEU B 1 9 ? -15.910 20.695 5.528 1.00 14.58 16 LEU B N 1
ATOM 3477 C CA . LEU B 1 9 ? -16.554 20.258 6.766 1.00 12.90 16 LEU B CA 1
ATOM 3478 C C . LEU B 1 9 ? -17.604 19.171 6.503 1.00 13.64 16 LEU B C 1
ATOM 3479 O O . LEU B 1 9 ? -17.666 18.168 7.208 1.00 15.39 16 LEU B O 1
ATOM 3484 N N . GLN B 1 10 ? -18.402 19.361 5.453 1.00 12.42 17 GLN B N 1
ATOM 3485 C CA . GLN B 1 10 ? -19.425 18.387 5.076 1.00 13.47 17 GLN B CA 1
ATOM 3486 C C . GLN B 1 10 ? -18.785 17.055 4.713 1.00 11.96 17 GLN B C 1
ATOM 3487 O O . GLN B 1 10 ? -19.290 15.981 5.088 1.00 14.40 17 GLN B O 1
ATOM 3493 N N . LYS B 1 11 ? -17.696 17.139 3.974 1.00 12.46 18 LYS B N 1
ATOM 3494 C CA . LYS B 1 11 ? -16.973 15.932 3.544 1.00 12.73 18 LYS B CA 1
ATOM 3495 C C . LYS B 1 11 ? -16.342 15.231 4.741 1.00 13.15 18 LYS B C 1
ATOM 3496 O O . LYS B 1 11 ? -16.360 13.994 4.811 1.00 14.42 18 LYS B O 1
ATOM 3502 N N . SER B 1 12 ? -15.816 16.005 5.702 1.00 13.56 19 SER B N 1
ATOM 3503 C CA . SER B 1 12 ? -15.298 15.384 6.948 1.00 10.83 19 SER B CA 1
ATOM 3504 C C . SER B 1 12 ? -16.345 14.529 7.656 1.00 13.05 19 SER B C 1
ATOM 3505 O O . SER B 1 12 ? -16.018 13.440 8.117 1.00 13.85 19 SER B O 1
ATOM 3508 N N . ILE B 1 13 ? -17.593 14.995 7.721 1.00 12.28 20 ILE B N 1
ATOM 3509 C CA . ILE B 1 13 ? -18.673 14.215 8.322 1.00 13.51 20 ILE B CA 1
ATOM 3510 C C . ILE B 1 13 ? -18.839 12.898 7.530 1.00 13.41 20 ILE B C 1
ATOM 3511 O O . ILE B 1 13 ? -19.058 11.820 8.122 1.00 14.91 20 ILE B O 1
ATOM 3516 N N . LEU B 1 14 ? -18.752 12.982 6.192 1.00 14.58 21 LEU B N 1
ATOM 3517 C CA . LEU B 1 14 ? -18.812 11.759 5.352 1.00 14.85 21 LEU B CA 1
ATOM 3518 C C . LEU B 1 14 ? -17.635 10.794 5.558 1.00 14.73 21 LEU B C 1
ATOM 3519 O O . LEU B 1 14 ? -17.804 9.570 5.455 1.00 15.24 21 LEU B O 1
ATOM 3524 N N . PHE B 1 15 ? -16.469 11.331 5.908 1.00 12.80 22 PHE B N 1
ATOM 3525 C CA . PHE B 1 15 ? -15.338 10.462 6.299 1.00 12.04 22 PHE B CA 1
ATOM 3526 C C . PHE B 1 15 ? -15.721 9.629 7.492 1.00 12.19 22 PHE B C 1
ATOM 3527 O O . PHE B 1 15 ? -15.538 8.410 7.462 1.00 13.78 22 PHE B O 1
ATOM 3535 N N . TYR B 1 16 ? -16.264 10.265 8.521 1.00 12.05 23 TYR B N 1
ATOM 3536 C CA . TYR B 1 16 ? -16.686 9.484 9.672 1.00 12.90 23 TYR B CA 1
ATOM 3537 C C . TYR B 1 16 ? -17.752 8.440 9.276 1.00 13.43 23 TYR B C 1
ATOM 3538 O O . TYR B 1 16 ? -17.775 7.364 9.855 1.00 12.93 23 TYR B O 1
ATOM 3547 N N . ALA B 1 17 ? -18.670 8.769 8.367 1.00 12.89 24 ALA B N 1
ATOM 3548 C CA . ALA B 1 17 ? -19.688 7.766 7.963 1.00 14.11 24 ALA B CA 1
ATOM 3549 C C . ALA B 1 17 ? -19.043 6.542 7.325 1.00 12.44 24 ALA B C 1
ATOM 3550 O O . ALA B 1 17 ? -19.479 5.391 7.557 1.00 12.96 24 ALA B O 1
ATOM 3552 N N . ALA B 1 18 ? -17.965 6.795 6.593 1.00 12.88 25 ALA B N 1
ATOM 3553 C CA . ALA B 1 18 ? -17.225 5.727 5.921 1.00 13.28 25 ALA B CA 1
ATOM 3554 C C . ALA B 1 18 ? -16.443 4.869 6.888 1.00 13.14 25 ALA B C 1
ATOM 3555 O O . ALA B 1 18 ? -16.034 3.750 6.531 1.00 13.27 25 ALA B O 1
ATOM 3557 N N . GLN B 1 19 ? -16.217 5.380 8.117 1.00 13.76 26 GLN B N 1
ATOM 3558 C CA . GLN B 1 19 ? -15.496 4.609 9.163 1.00 11.60 26 GLN B CA 1
ATOM 3559 C C . GLN B 1 19 ? -16.406 3.745 10.035 1.00 11.49 26 GLN B C 1
ATOM 3560 O O . GLN B 1 19 ? -15.880 2.995 10.888 1.00 13.17 26 GLN B O 1
ATOM 3566 N N . ARG B 1 20 ? -17.724 3.803 9.822 1.00 11.51 27 ARG B N 1
ATOM 3567 C CA . ARG B 1 20 ? -18.593 3.072 10.710 1.00 13.18 27 ARG B CA 1
ATOM 3568 C C . ARG B 1 20 ? -18.431 1.563 10.600 1.00 12.27 27 ARG B C 1
ATOM 3569 O O . ARG B 1 20 ? -18.451 1.001 9.493 1.00 14.23 27 ARG B O 1
ATOM 3577 N N . SER B 1 21 ? -18.391 0.927 11.763 1.00 14.37 28 SER B N 1
ATOM 3578 C CA . SER B 1 21 ? -18.546 -0.516 11.904 1.00 13.06 28 SER B CA 1
ATOM 3579 C C . SER B 1 21 ? -19.966 -0.791 12.332 1.00 14.84 28 SER B C 1
ATOM 3580 O O . SER B 1 21 ? -20.628 0.071 12.915 1.00 16.21 28 SER B O 1
ATOM 3583 N N . GLY B 1 22 ? -20.390 -2.037 12.134 1.00 16.79 29 GLY B N 1
ATOM 3584 C CA . GLY B 1 22 ? -21.673 -2.492 12.674 1.00 15.95 29 GLY B CA 1
ATOM 3585 C C . GLY B 1 22 ? -22.775 -2.435 11.637 1.00 17.96 29 GLY B C 1
ATOM 3586 O O . GLY B 1 22 ? -22.527 -2.444 10.406 1.00 18.28 29 GLY B O 1
ATOM 3587 N N . GLN B 1 23 ? -24.007 -2.417 12.150 1.00 18.09 30 GLN B N 1
ATOM 3588 C CA . GLN B 1 23 ? -25.193 -2.457 11.288 1.00 20.08 30 GLN B CA 1
ATOM 3589 C C . GLN B 1 23 ? -25.404 -0.996 10.912 1.00 19.27 30 GLN B C 1
ATOM 3590 O O . GLN B 1 23 ? -25.647 -0.149 11.769 1.00 22.04 30 GLN B O 1
ATOM 3596 N N . LEU B 1 24 ? -25.247 -0.694 9.642 1.00 18.26 31 LEU B N 1
ATOM 3597 C CA . LEU B 1 24 ? -25.302 0.660 9.199 1.00 16.75 31 LEU B CA 1
ATOM 3598 C C . LEU B 1 24 ? -26.744 1.129 9.026 1.00 21.20 31 LEU B C 1
ATOM 3599 O O . LEU B 1 24 ? -27.639 0.321 8.815 1.00 23.84 31 LEU B O 1
ATOM 3604 N N . PRO B 1 25 ? -26.942 2.449 9.135 1.00 22.52 32 PRO B N 1
ATOM 3605 C CA . PRO B 1 25 ? -28.310 2.955 9.096 1.00 22.60 32 PRO B CA 1
ATOM 3606 C C . PRO B 1 25 ? -28.904 2.993 7.719 1.00 22.57 32 PRO B C 1
ATOM 3607 O O . PRO B 1 25 ? -28.178 3.017 6.728 1.00 25.02 32 PRO B O 1
ATOM 3611 N N . GLY B 1 26 ? -30.230 3.062 7.677 1.00 24.62 33 GLY B N 1
ATOM 3612 C CA . GLY B 1 26 ? -30.947 3.076 6.419 1.00 24.12 33 GLY B CA 1
ATOM 3613 C C . GLY B 1 26 ? -30.508 4.216 5.518 1.00 22.89 33 GLY B C 1
ATOM 3614 O O . GLY B 1 26 ? -30.444 4.072 4.318 1.00 26.65 33 GLY B O 1
ATOM 3615 N N . ASN B 1 27 ? -30.164 5.336 6.128 1.00 23.04 34 ASN B N 1
ATOM 3616 C CA . ASN B 1 27 ? -29.690 6.517 5.404 1.00 24.19 34 ASN B CA 1
ATOM 3617 C C . ASN B 1 27 ? -28.184 6.567 5.166 1.00 24.30 34 ASN B C 1
ATOM 3618 O O . ASN B 1 27 ? -27.658 7.629 4.835 1.00 24.90 34 ASN B O 1
ATOM 3623 N N . ASN B 1 28 ? -27.488 5.429 5.327 1.00 19.47 35 ASN B N 1
ATOM 3624 C CA . ASN B 1 28 ? -26.044 5.380 5.079 1.00 21.52 35 ASN B CA 1
ATOM 3625 C C . ASN B 1 28 ? -25.721 6.062 3.747 1.00 19.45 35 ASN B C 1
ATOM 3626 O O . ASN B 1 28 ? -26.203 5.633 2.723 1.00 24.69 35 ASN B O 1
ATOM 3631 N N . PRO B 1 29 ? -24.885 7.100 3.733 1.00 19.69 36 PRO B N 1
ATOM 3632 C CA . PRO B 1 29 ? -24.546 7.821 2.502 1.00 21.27 36 PRO B CA 1
ATOM 3633 C C . PRO B 1 29 ? -23.344 7.287 1.734 1.00 21.49 36 PRO B C 1
ATOM 3634 O O . PRO B 1 29 ? -22.951 7.896 0.719 1.00 23.10 36 PRO B O 1
ATOM 3638 N N . ILE B 1 30 ? -22.737 6.209 2.231 1.00 17.04 37 ILE B N 1
ATOM 3639 C CA . ILE B 1 30 ? -21.551 5.629 1.622 1.00 17.66 37 ILE B CA 1
ATOM 3640 C C . ILE B 1 30 ? -21.884 4.323 0.907 1.00 19.45 37 ILE B C 1
ATOM 3641 O O . ILE B 1 30 ? -22.025 3.281 1.540 1.00 19.81 37 ILE B O 1
ATOM 3646 N N . ASP B 1 31 ? -22.050 4.383 -0.417 1.00 21.87 38 ASP B N 1
ATOM 3647 C CA . ASP B 1 31 ? -22.654 3.266 -1.144 1.00 24.96 38 ASP B CA 1
ATOM 3648 C C . ASP B 1 31 ? -21.796 1.999 -1.205 1.00 23.67 38 ASP B C 1
ATOM 3649 O O . ASP B 1 31 ? -22.297 0.913 -1.456 1.00 25.07 38 ASP B O 1
ATOM 3654 N N . TRP B 1 32 ? -20.515 2.156 -0.889 1.00 20.11 39 TRP B N 1
ATOM 3655 C CA . TRP B 1 32 ? -19.558 1.071 -0.924 1.00 18.45 39 TRP B CA 1
ATOM 3656 C C . TRP B 1 32 ? -19.289 0.496 0.463 1.00 17.69 39 TRP B C 1
ATOM 3657 O O . TRP B 1 32 ? -18.406 -0.358 0.603 1.00 21.72 39 TRP B O 1
ATOM 3668 N N . ARG B 1 33 ? -20.010 0.963 1.479 1.00 19.22 40 ARG B N 1
ATOM 3669 C CA . ARG B 1 33 ? -19.976 0.366 2.798 1.00 17.03 40 ARG B CA 1
ATOM 3670 C C . ARG B 1 33 ? -21.331 -0.270 3.146 1.00 17.81 40 ARG B C 1
ATOM 3671 O O . ARG B 1 33 ? -22.374 0.254 2.789 1.00 23.48 40 ARG B O 1
ATOM 3679 N N . ASP B 1 34 ? -21.266 -1.374 3.899 1.00 16.47 41 ASP B N 1
ATOM 3680 C CA . ASP B 1 34 ? -22.433 -2.132 4.308 1.00 18.18 41 ASP B CA 1
ATOM 3681 C C . ASP B 1 34 ? -22.151 -2.691 5.682 1.00 17.58 41 ASP B C 1
ATOM 3682 O O . ASP B 1 34 ? -21.082 -2.370 6.280 1.00 20.00 41 ASP B O 1
ATOM 3687 N N . ASP B 1 35 ? -23.123 -3.455 6.200 1.00 18.21 42 ASP B N 1
ATOM 3688 C CA . ASP B 1 35 ? -23.016 -4.027 7.525 1.00 17.36 42 ASP B CA 1
ATOM 3689 C C . ASP B 1 35 ? -21.727 -4.861 7.629 1.00 17.45 42 ASP B C 1
ATOM 3690 O O . ASP B 1 35 ? -21.319 -5.528 6.681 1.00 21.27 42 ASP B O 1
ATOM 3695 N N . SER B 1 36 ? -21.056 -4.699 8.771 1.00 17.62 43 SER B N 1
ATOM 3696 C CA . SER B 1 36 ? -19.812 -5.392 9.034 1.00 18.02 43 SER B CA 1
ATOM 3697 C C . SER B 1 36 ? -19.599 -5.566 10.544 1.00 16.50 43 SER B C 1
ATOM 3698 O O . SER B 1 36 ? -20.136 -4.799 11.332 1.00 18.85 43 SER B O 1
ATOM 3701 N N . ALA B 1 37 ? -18.804 -6.581 10.896 1.00 16.16 44 ALA B N 1
ATOM 3702 C CA . ALA B 1 37 ? -18.427 -6.847 12.287 1.00 17.06 44 ALA B CA 1
ATOM 3703 C C . ALA B 1 37 ? -19.641 -6.953 13.193 1.00 18.30 44 ALA B C 1
ATOM 3704 O O . ALA B 1 37 ? -19.645 -6.417 14.314 1.00 19.18 44 ALA B O 1
ATOM 3706 N N . LEU B 1 38 ? -20.668 -7.667 12.702 1.00 21.93 45 LEU B N 1
ATOM 3707 C CA . LEU B 1 38 ? -21.894 -7.789 13.462 1.00 20.21 45 LEU B CA 1
ATOM 3708 C C . LEU B 1 38 ? -21.775 -8.762 14.625 1.00 20.81 45 LEU B C 1
ATOM 3709 O O . LEU B 1 38 ? -22.689 -8.809 15.444 1.00 24.11 45 LEU B O 1
ATOM 3714 N N . ASP B 1 39 ? -20.679 -9.533 14.693 1.00 19.72 46 ASP B N 1
ATOM 3715 C CA . ASP B 1 39 ? -20.398 -10.437 15.809 1.00 21.30 46 ASP B CA 1
ATOM 3716 C C . ASP B 1 39 ? -19.469 -9.848 16.857 1.00 19.95 46 ASP B C 1
ATOM 3717 O O . ASP B 1 39 ? -19.094 -10.521 17.797 1.00 22.53 46 ASP B O 1
ATOM 3722 N N . ASP B 1 40 ? -19.112 -8.582 16.739 1.00 17.46 47 ASP B N 1
ATOM 3723 C CA . ASP B 1 40 ? -18.253 -7.958 17.739 1.00 16.73 47 ASP B CA 1
ATOM 3724 C C . ASP B 1 40 ? -18.940 -7.999 19.114 1.00 15.56 47 ASP B C 1
ATOM 3725 O O . ASP B 1 40 ? -20.090 -7.569 19.270 1.00 18.60 47 ASP B O 1
ATOM 3730 N N . GLN B 1 41 ? -18.239 -8.555 20.090 1.00 17.17 48 GLN B N 1
ATOM 3731 C CA . GLN B 1 41 ? -18.817 -8.795 21.395 1.00 18.35 48 GLN B CA 1
ATOM 3732 C C . GLN B 1 41 ? -17.771 -8.985 22.477 1.00 18.36 48 GLN B C 1
ATOM 3733 O O . GLN B 1 41 ? -16.612 -9.318 22.201 1.00 17.91 48 GLN B O 1
ATOM 3739 N N . GLY B 1 42 ? -18.181 -8.765 23.716 1.00 18.56 49 GLY B N 1
ATOM 3740 C CA . GLY B 1 42 ? -17.302 -8.959 24.839 1.00 18.89 49 GLY B CA 1
ATOM 3741 C C . GLY B 1 42 ? -17.139 -10.421 25.191 1.00 17.88 49 GLY B C 1
ATOM 3742 O O . GLY B 1 42 ? -17.765 -11.291 24.603 1.00 23.88 49 GLY B O 1
ATOM 3743 N N . ASN B 1 43 ? -16.335 -10.617 26.228 1.00 21.62 50 ASN B N 1
ATOM 3744 C CA . ASN B 1 43 ? -16.062 -11.969 26.684 1.00 23.54 50 ASN B CA 1
ATOM 3745 C C . ASN B 1 43 ? -17.196 -12.576 27.476 1.00 23.76 50 ASN B C 1
ATOM 3746 O O . ASN B 1 43 ? -17.210 -13.786 27.667 1.00 28.51 50 ASN B O 1
ATOM 3751 N N . GLY B 1 44 ? -18.159 -11.763 27.880 1.00 23.59 51 GLY B N 1
ATOM 3752 C CA . GLY B 1 44 ? -19.419 -12.256 28.420 1.00 25.39 51 GLY B CA 1
ATOM 3753 C C . GLY B 1 44 ? -20.557 -12.276 27.419 1.00 25.40 51 GLY B C 1
ATOM 3754 O O . GLY B 1 44 ? -21.702 -12.374 27.815 1.00 32.37 51 GLY B O 1
ATOM 3755 N N . GLY B 1 45 ? -20.256 -12.190 26.122 1.00 25.33 52 GLY B N 1
ATOM 3756 C CA . GLY B 1 45 ? -21.305 -12.172 25.114 1.00 24.07 52 GLY B CA 1
ATOM 3757 C C . GLY B 1 45 ? -21.965 -10.830 24.903 1.00 23.11 52 GLY B C 1
ATOM 3758 O O . GLY B 1 45 ? -22.947 -10.736 24.191 1.00 26.19 52 GLY B O 1
ATOM 3759 N N . GLU B 1 46 ? -21.421 -9.793 25.507 1.00 21.98 53 GLU B N 1
ATOM 3760 C CA . GLU B 1 46 ? -22.064 -8.499 25.474 1.00 20.83 53 GLU B CA 1
ATOM 3761 C C . GLU B 1 46 ? -21.928 -7.906 24.081 1.00 18.68 53 GLU B C 1
ATOM 3762 O O . GLU B 1 46 ? -20.867 -8.003 23.461 1.00 20.22 53 GLU B O 1
ATOM 3768 N N . ASP B 1 47 ? -22.980 -7.285 23.593 1.00 19.01 54 ASP B N 1
ATOM 3769 C CA . ASP B 1 47 ? -22.953 -6.618 22.300 1.00 20.27 54 ASP B CA 1
ATOM 3770 C C . ASP B 1 47 ? -21.976 -5.457 22.268 1.00 18.84 54 ASP B C 1
ATOM 3771 O O . ASP B 1 47 ? -22.106 -4.509 23.057 1.00 19.83 54 ASP B O 1
ATOM 3776 N N . LEU B 1 48 ? -21.004 -5.529 21.345 1.00 16.48 55 LEU B N 1
ATOM 3777 C CA . LEU B 1 48 ? -20.039 -4.444 21.151 1.00 17.50 55 LEU B CA 1
ATOM 3778 C C . LEU B 1 48 ? -20.021 -4.007 19.695 1.00 14.40 55 LEU B C 1
ATOM 3779 O O . LEU B 1 48 ? -19.011 -3.511 19.190 1.00 17.18 55 LEU B O 1
ATOM 3784 N N . THR B 1 49 ? -21.153 -4.157 19.011 1.00 17.28 56 THR B N 1
ATOM 3785 C CA . THR B 1 49 ? -21.231 -3.728 17.634 1.00 15.67 56 THR B CA 1
ATOM 3786 C C . THR B 1 49 ? -21.305 -2.210 17.545 1.00 15.16 56 THR B C 1
ATOM 3787 O O . THR B 1 49 ? -21.815 -1.566 18.450 1.00 18.17 56 THR B O 1
ATOM 3791 N N . GLY B 1 50 ? -20.878 -1.695 16.400 1.00 14.40 57 GLY B N 1
ATOM 3792 C CA . GLY B 1 50 ? -20.855 -0.272 16.111 1.00 14.26 57 GLY B CA 1
ATOM 3793 C C . GLY B 1 50 ? -19.477 0.332 16.346 1.00 12.71 57 GLY B C 1
ATOM 3794 O O . GLY B 1 50 ? -18.452 -0.354 16.268 1.00 14.83 57 GLY B O 1
ATOM 3795 N N . GLY B 1 51 ? -19.425 1.632 16.567 1.00 12.41 58 GLY B N 1
ATOM 3796 C CA . GLY B 1 51 ? -18.161 2.303 16.683 1.00 11.08 58 GLY B CA 1
ATOM 3797 C C . GLY B 1 51 ? -17.540 2.598 15.343 1.00 10.95 58 GLY B C 1
ATOM 3798 O O . GLY B 1 51 ? -18.040 2.171 14.293 1.00 12.91 58 GLY B O 1
ATOM 3799 N N . TRP B 1 52 ? -16.414 3.315 15.382 1.00 10.65 59 TRP B N 1
ATOM 3800 C CA . TRP B 1 52 ? -15.669 3.648 14.176 1.00 9.62 59 TRP B CA 1
ATOM 3801 C C . TRP B 1 52 ? -14.404 2.790 14.074 1.00 10.14 59 TRP B C 1
ATOM 3802 O O . TRP B 1 52 ? -13.641 2.636 15.031 1.00 11.32 59 TRP B O 1
ATOM 3813 N N . TYR B 1 53 ? -14.136 2.296 12.875 1.00 11.18 60 TYR B N 1
ATOM 3814 C CA . TYR B 1 53 ? -12.824 1.742 12.547 1.00 10.18 60 TYR B CA 1
ATOM 3815 C C . TYR B 1 53 ? -11.809 2.864 12.683 1.00 10.51 60 TYR B C 1
ATOM 3816 O O . TYR B 1 53 ? -12.090 4.017 12.348 1.00 10.89 60 TYR B O 1
ATOM 3825 N N . ASP B 1 54 ? -10.619 2.539 13.199 1.00 9.99 61 ASP B N 1
ATOM 3826 C CA . ASP B 1 54 ? -9.681 3.599 13.532 1.00 9.02 61 ASP B CA 1
ATOM 3827 C C . ASP B 1 54 ? -9.105 4.381 12.325 1.00 9.01 61 ASP B C 1
ATOM 3828 O O . ASP B 1 54 ? -9.152 5.619 12.282 1.00 10.33 61 ASP B O 1
ATOM 3833 N N . ALA B 1 55 ? -8.592 3.653 11.355 1.00 9.35 62 ALA B N 1
ATOM 3834 C CA . ALA B 1 55 ? -7.770 4.249 10.331 1.00 10.03 62 ALA B CA 1
ATOM 3835 C C . ALA B 1 55 ? -8.091 3.603 8.970 1.00 11.01 62 ALA B C 1
ATOM 3836 O O . ALA B 1 55 ? -9.260 3.559 8.594 1.00 12.87 62 ALA B O 1
ATOM 3838 N N . GLY B 1 56 ? -7.080 3.102 8.262 1.00 10.93 63 GLY B N 1
ATOM 3839 C CA . GLY B 1 56 ? -7.285 2.291 7.072 1.00 11.71 63 GLY B CA 1
ATOM 3840 C C . GLY B 1 56 ? -7.482 0.824 7.363 1.00 12.79 63 GLY B C 1
ATOM 3841 O O . GLY B 1 56 ? -7.520 0.020 6.432 1.00 12.65 63 GLY B O 1
ATOM 3842 N N . ASP B 1 57 ? -7.627 0.502 8.641 1.00 11.18 64 ASP B N 1
ATOM 3843 C CA . ASP B 1 57 ? -7.789 -0.834 9.186 1.00 10.67 64 ASP B CA 1
ATOM 3844 C C . ASP B 1 57 ? -9.168 -1.007 9.823 1.00 9.69 64 ASP B C 1
ATOM 3845 O O . ASP B 1 57 ? -10.033 -0.133 9.680 1.00 12.47 64 ASP B O 1
ATOM 3850 N N . HIS B 1 58 ? -9.365 -2.100 10.546 1.00 10.10 65 HIS B N 1
ATOM 3851 C CA . HIS B 1 58 ? -10.687 -2.409 11.075 1.00 10.72 65 HIS B CA 1
ATOM 3852 C C . HIS B 1 58 ? -10.712 -2.670 12.588 1.00 10.44 65 HIS B C 1
ATOM 3853 O O . HIS B 1 58 ? -11.632 -3.312 13.112 1.00 12.15 65 HIS B O 1
ATOM 3860 N N . VAL B 1 59 ? -9.670 -2.180 13.261 1.00 10.17 66 VAL B N 1
ATOM 3861 C CA . VAL B 1 59 ? -9.622 -2.213 14.700 1.00 10.79 66 VAL B CA 1
ATOM 3862 C C . VAL B 1 59 ? -10.429 -1.067 15.271 1.00 9.58 66 VAL B C 1
ATOM 3863 O O . VAL B 1 59 ? -10.444 0.021 14.728 1.00 10.44 66 VAL B O 1
ATOM 3867 N N . LYS B 1 60 ? -11.068 -1.326 16.415 1.00 9.09 67 LYS B N 1
ATOM 3868 C CA . LYS B 1 60 ? -11.760 -0.296 17.192 1.00 9.97 67 LYS B CA 1
ATOM 3869 C C . LYS B 1 60 ? -10.892 -0.022 18.419 1.00 9.76 67 LYS B C 1
ATOM 3870 O O . LYS B 1 60 ? -10.835 -0.789 19.375 1.00 10.46 67 LYS B O 1
ATOM 3876 N N . PHE B 1 61 ? -10.133 1.062 18.295 1.00 8.86 68 PHE B N 1
ATOM 3877 C CA . PHE B 1 61 ? -9.177 1.489 19.318 1.00 8.83 68 PHE B CA 1
ATOM 3878 C C . PHE B 1 61 ? -9.798 2.564 20.200 1.00 8.80 68 PHE B C 1
ATOM 3879 O O . PHE B 1 61 ? -10.042 3.695 19.749 1.00 9.04 68 PHE B O 1
ATOM 3887 N N . GLY B 1 62 ? -10.078 2.213 21.473 1.00 8.78 69 GLY B N 1
ATOM 3888 C CA . GLY B 1 62 ? -10.883 3.097 22.316 1.00 8.49 69 GLY B CA 1
ATOM 3889 C C . GLY B 1 62 ? -10.331 4.458 22.643 1.00 7.22 69 GLY B C 1
ATOM 3890 O O . GLY B 1 62 ? -11.103 5.401 22.780 1.00 7.93 69 GLY B O 1
ATOM 3891 N N . LEU B 1 63 ? -9.006 4.565 22.764 1.00 6.87 70 LEU B N 1
ATOM 3892 C CA . LEU B 1 63 ? -8.421 5.863 23.171 1.00 7.06 70 LEU B CA 1
ATOM 3893 C C . LEU B 1 63 ? -8.537 6.942 22.076 1.00 7.66 70 LEU B C 1
ATOM 3894 O O . LEU B 1 63 ? -9.127 7.979 22.303 1.00 7.72 70 LEU B O 1
ATOM 3899 N N . PRO B 1 64 ? -8.034 6.670 20.867 1.00 7.40 71 PRO B N 1
ATOM 3900 C CA . PRO B 1 64 ? -8.284 7.649 19.805 1.00 7.54 71 PRO B CA 1
ATOM 3901 C C . PRO B 1 64 ? -9.734 7.790 19.439 1.00 6.94 71 PRO B C 1
ATOM 3902 O O . PRO B 1 64 ? -10.129 8.901 19.083 1.00 7.76 71 PRO B O 1
ATOM 3906 N N . MET B 1 65 ? -10.537 6.721 19.555 1.00 7.18 72 MET B N 1
ATOM 3907 C CA . MET B 1 65 ? -11.956 6.856 19.171 1.00 8.27 72 MET B CA 1
ATOM 3908 C C . MET B 1 65 ? -12.630 7.837 20.162 1.00 8.27 72 MET B C 1
ATOM 3909 O O . MET B 1 65 ? -13.396 8.704 19.773 1.00 9.19 72 MET B O 1
ATOM 3914 N N . ALA B 1 66 ? -12.356 7.675 21.460 1.00 7.95 73 ALA B N 1
ATOM 3915 C CA . ALA B 1 66 ? -12.911 8.593 22.443 1.00 7.52 73 ALA B CA 1
ATOM 3916 C C . ALA B 1 66 ? -12.363 10.001 22.323 1.00 7.03 73 ALA B C 1
ATOM 3917 O O . ALA B 1 66 ? -13.149 10.968 22.416 1.00 7.88 73 ALA B O 1
ATOM 3919 N N . TRP B 1 67 ? -11.056 10.169 22.094 1.00 6.90 74 TRP B N 1
ATOM 3920 C CA . TRP B 1 67 ? -10.530 11.506 21.961 1.00 7.23 74 TRP B CA 1
ATOM 3921 C C . TRP B 1 67 ? -11.105 12.221 20.742 1.00 6.85 74 TRP B C 1
ATOM 3922 O O . TRP B 1 67 ? -11.436 13.414 20.778 1.00 6.98 74 TRP B O 1
ATOM 3933 N N . THR B 1 68 ? -11.275 11.477 19.644 1.00 7.24 75 THR B N 1
ATOM 3934 C CA . THR B 1 68 ? -11.896 12.020 18.483 1.00 7.99 75 THR B CA 1
ATOM 3935 C C . THR B 1 68 ? -13.295 12.547 18.848 1.00 7.73 75 THR B C 1
ATOM 3936 O O . THR B 1 68 ? -13.655 13.668 18.475 1.00 8.34 75 THR B O 1
ATOM 3940 N N . ALA B 1 69 ? -14.097 11.730 19.542 1.00 7.47 76 ALA B N 1
ATOM 3941 C CA . ALA B 1 69 ? -15.423 12.159 19.941 1.00 7.65 76 ALA B CA 1
ATOM 3942 C C . ALA B 1 69 ? -15.371 13.425 20.801 1.00 8.41 76 ALA B C 1
ATOM 3943 O O . ALA B 1 69 ? -16.099 14.379 20.551 1.00 8.99 76 ALA B O 1
ATOM 3945 N N . THR B 1 70 ? -14.526 13.431 21.825 1.00 7.38 77 THR B N 1
ATOM 3946 C CA . THR B 1 70 ? -14.506 14.597 22.705 1.00 7.45 77 THR B CA 1
ATOM 3947 C C . THR B 1 70 ? -14.177 15.853 21.908 1.00 7.53 77 THR B C 1
ATOM 3948 O O . THR B 1 70 ? -14.774 16.927 22.092 1.00 8.27 77 THR B O 1
ATOM 3952 N N . THR B 1 71 ? -13.164 15.727 21.071 1.00 7.72 78 THR B N 1
ATOM 3953 C CA . THR B 1 71 ? -12.653 16.835 20.313 1.00 7.33 78 THR B CA 1
ATOM 3954 C C . THR B 1 71 ? -13.688 17.364 19.292 1.00 7.93 78 THR B C 1
ATOM 3955 O O . THR B 1 71 ? -13.898 18.577 19.174 1.00 8.56 78 THR B O 1
ATOM 3959 N N . LEU B 1 72 ? -14.342 16.448 18.587 1.00 8.51 79 LEU B N 1
ATOM 3960 C CA . LEU B 1 72 ? -15.431 16.834 17.706 1.00 8.93 79 LEU B CA 1
ATOM 3961 C C . LEU B 1 72 ? -16.543 17.538 18.452 1.00 8.89 79 LEU B C 1
ATOM 3962 O O . LEU B 1 72 ? -17.064 18.618 18.034 1.00 9.97 79 LEU B O 1
ATOM 3967 N N . ILE B 1 73 ? -16.946 16.945 19.555 1.00 8.46 80 ILE B N 1
ATOM 3968 C CA . ILE B 1 73 ? -18.041 17.510 20.359 1.00 8.65 80 ILE B CA 1
ATOM 3969 C C . ILE B 1 73 ? -17.680 18.895 20.868 1.00 8.34 80 ILE B C 1
ATOM 3970 O O . ILE B 1 73 ? -18.489 19.811 20.821 1.00 8.97 80 ILE B O 1
ATOM 3975 N N . TRP B 1 74 ? -16.440 19.072 21.311 1.00 8.09 81 TRP B N 1
ATOM 3976 C CA . TRP B 1 74 ? -15.989 20.374 21.788 1.00 7.86 81 TRP B CA 1
ATOM 3977 C C . TRP B 1 74 ? -16.205 21.480 20.755 1.00 8.43 81 TRP B C 1
ATOM 3978 O O . TRP B 1 74 ? -16.750 22.537 21.048 1.00 8.56 81 TRP B O 1
ATOM 3989 N N . GLY B 1 75 ? -15.826 21.217 19.508 1.00 8.38 82 GLY B N 1
ATOM 3990 C CA . GLY B 1 75 ? -16.100 22.162 18.437 1.00 9.56 82 GLY B CA 1
ATOM 3991 C C . GLY B 1 75 ? -17.562 22.429 18.191 1.00 9.13 82 GLY B C 1
ATOM 3992 O O . GLY B 1 75 ? -17.962 23.561 17.942 1.00 10.99 82 GLY B O 1
ATOM 3993 N N . MET B 1 76 ? -18.382 21.394 18.299 1.00 8.58 83 MET B N 1
ATOM 3994 C CA . MET B 1 76 ? -19.840 21.583 18.130 1.00 10.44 83 MET B CA 1
ATOM 3995 C C . MET B 1 76 ? -20.489 22.420 19.256 1.00 11.11 83 MET B C 1
ATOM 3996 O O . MET B 1 76 ? -21.486 23.175 19.029 1.00 12.76 83 MET B O 1
ATOM 4001 N N . ILE B 1 77 ? -19.897 22.379 20.454 1.00 10.89 84 ILE B N 1
ATOM 4002 C CA . ILE B 1 77 ? -20.318 23.217 21.568 1.00 10.06 84 ILE B CA 1
ATOM 4003 C C . ILE B 1 77 ? -19.824 24.645 21.407 1.00 10.42 84 ILE B C 1
ATOM 4004 O O . ILE B 1 77 ? -20.597 25.613 21.482 1.00 12.47 84 ILE B O 1
ATOM 4009 N N . ASP B 1 78 ? -18.513 24.803 21.239 1.00 9.70 85 ASP B N 1
ATOM 4010 C CA . ASP B 1 78 ? -17.862 26.106 21.396 1.00 10.41 85 ASP B CA 1
ATOM 4011 C C . ASP B 1 78 ? -17.623 26.874 20.097 1.00 11.59 85 ASP B C 1
ATOM 4012 O O . ASP B 1 78 ? -17.329 28.055 20.141 1.00 12.90 85 ASP B O 1
ATOM 4017 N N . LEU B 1 79 ? -17.806 26.193 18.951 1.00 12.09 86 LEU B N 1
ATOM 4018 C CA . LEU B 1 79 ? -17.749 26.807 17.633 1.00 12.67 86 LEU B CA 1
ATOM 4019 C C . LEU B 1 79 ? -19.056 26.474 16.883 1.00 13.41 86 LEU B C 1
ATOM 4020 O O . LEU B 1 79 ? -19.079 26.194 15.680 1.00 14.39 86 LEU B O 1
ATOM 4025 N N . ALA B 1 80 ? -20.170 26.565 17.614 1.00 14.17 87 ALA B N 1
ATOM 4026 C CA . ALA B 1 80 ? -21.486 26.179 17.084 1.00 14.47 87 ALA B CA 1
ATOM 4027 C C . ALA B 1 80 ? -21.904 27.001 15.865 1.00 14.95 87 ALA B C 1
ATOM 4028 O O . ALA B 1 80 ? -22.472 26.441 14.912 1.00 15.00 87 ALA B O 1
ATOM 4030 N N . ASN B 1 81 ? -21.617 28.311 15.874 1.00 14.38 88 ASN B N 1
ATOM 4031 C CA . ASN B 1 81 ? -22.043 29.145 14.751 1.00 16.59 88 ASN B CA 1
ATOM 4032 C C . ASN B 1 81 ? -21.318 28.746 13.477 1.00 15.45 88 ASN B C 1
ATOM 4033 O O . ASN B 1 81 ? -21.942 28.717 12.403 1.00 16.89 88 ASN B O 1
ATOM 4038 N N . GLY B 1 82 ? -20.033 28.365 13.589 1.00 14.16 89 GLY B N 1
ATOM 4039 C CA . GLY B 1 82 ? -19.297 27.929 12.413 1.00 15.27 89 GLY B CA 1
ATOM 4040 C C . GLY B 1 82 ? -19.878 26.628 11.841 1.00 12.68 89 GLY B C 1
ATOM 4041 O O . GLY B 1 82 ? -20.003 26.461 10.613 1.00 14.55 89 GLY B O 1
ATOM 4042 N N . TYR B 1 83 ? -20.309 25.719 12.717 1.00 12.24 90 TYR B N 1
ATOM 4043 C CA . TYR B 1 83 ? -20.982 24.514 12.216 1.00 12.89 90 TYR B CA 1
ATOM 4044 C C . TYR B 1 83 ? -22.275 24.872 11.432 1.00 14.17 90 TYR B C 1
ATOM 4045 O O . TYR B 1 83 ? -22.592 24.283 10.398 1.00 15.92 90 TYR B O 1
ATOM 4054 N N . GLY B 1 84 ? -22.986 25.869 11.926 1.00 16.61 91 GLY B N 1
ATOM 4055 C CA . GLY B 1 84 ? -24.115 26.413 11.186 1.00 18.27 91 GLY B CA 1
ATOM 4056 C C . GLY B 1 84 ? -25.101 25.370 10.793 1.00 17.87 91 GLY B C 1
ATOM 4057 O O . GLY B 1 84 ? -25.482 24.558 11.629 1.00 17.24 91 GLY B O 1
ATOM 4058 N N . GLY B 1 85 ? -25.533 25.388 9.525 1.00 18.76 92 GLY B N 1
ATOM 4059 C CA . GLY B 1 85 ? -26.492 24.409 9.033 1.00 17.41 92 GLY B CA 1
ATOM 4060 C C . GLY B 1 85 ? -26.076 22.954 8.976 1.00 17.17 92 GLY B C 1
ATOM 4061 O O . GLY B 1 85 ? -26.905 22.070 8.754 1.00 19.60 92 GLY B O 1
ATOM 4062 N N . ASP B 1 86 ? -24.805 22.689 9.254 1.00 14.78 93 ASP B N 1
ATOM 4063 C CA . ASP B 1 86 ? -24.267 21.354 9.281 1.00 15.39 93 ASP B CA 1
ATOM 4064 C C . ASP B 1 86 ? -24.152 20.815 10.694 1.00 13.91 93 ASP B C 1
ATOM 4065 O O . ASP B 1 86 ? -23.723 19.673 10.897 1.00 14.61 93 ASP B O 1
ATOM 4070 N N . ARG B 1 87 ? -24.546 21.607 11.693 1.00 14.91 94 ARG B N 1
ATOM 4071 C CA . ARG B 1 87 ? -24.359 21.180 13.076 1.00 14.32 94 ARG B CA 1
ATOM 4072 C C . ARG B 1 87 ? -25.160 19.937 13.438 1.00 12.52 94 ARG B C 1
ATOM 4073 O O . ARG B 1 87 ? -24.626 19.008 14.041 1.00 13.75 94 ARG B O 1
ATOM 4081 N N . ASN B 1 88 ? -26.432 19.877 13.004 1.00 14.06 95 ASN B N 1
ATOM 4082 C CA . ASN B 1 88 ? -27.241 18.742 13.327 1.00 15.28 95 ASN B CA 1
ATOM 4083 C C . ASN B 1 88 ? -26.657 17.471 12.725 1.00 14.44 95 ASN B C 1
ATOM 4084 O O . ASN B 1 88 ? -26.710 16.388 13.356 1.00 14.72 95 ASN B O 1
ATOM 4089 N N . ASP B 1 89 ? -26.146 17.592 11.504 1.00 15.59 96 ASP B N 1
ATOM 4090 C CA . ASP B 1 89 ? -25.526 16.406 10.850 1.00 16.13 96 ASP B CA 1
ATOM 4091 C C . ASP B 1 89 ? -24.287 15.957 11.603 1.00 13.75 96 ASP B C 1
ATOM 4092 O O . ASP B 1 89 ? -24.061 14.768 11.815 1.00 14.25 96 ASP B O 1
ATOM 4097 N N . ALA B 1 90 ? -23.511 16.917 12.056 1.00 12.98 97 ALA B N 1
ATOM 4098 C CA . ALA B 1 90 ? -22.307 16.589 12.836 1.00 13.63 97 ALA B CA 1
ATOM 4099 C C . ALA B 1 90 ? -22.623 16.006 14.172 1.00 12.78 97 ALA B C 1
ATOM 4100 O O . ALA B 1 90 ? -21.907 15.088 14.623 1.00 13.67 97 ALA B O 1
ATOM 4102 N N . MET B 1 91 ? -23.722 16.471 14.784 1.00 12.18 98 MET B N 1
ATOM 4103 C CA . MET B 1 91 ? -24.176 15.881 16.045 1.00 12.73 98 MET B CA 1
ATOM 4104 C C . MET B 1 91 ? -24.629 14.440 15.866 1.00 12.97 98 MET B C 1
ATOM 4105 O O . MET B 1 91 ? -24.271 13.563 16.668 1.00 13.65 98 MET B O 1
ATOM 4110 N N A GLN B 1 92 ? -25.451 14.171 14.846 0.50 12.46 99 GLN B N 1
ATOM 4111 N N B GLN B 1 92 ? -25.454 14.188 14.840 0.50 12.93 99 GLN B N 1
ATOM 4112 C CA A GLN B 1 92 ? -25.857 12.792 14.603 0.50 13.64 99 GLN B CA 1
ATOM 4113 C CA B GLN B 1 92 ? -25.898 12.825 14.569 0.50 14.74 99 GLN B CA 1
ATOM 4114 C C A GLN B 1 92 ? -24.653 11.896 14.368 0.50 12.46 99 GLN B C 1
ATOM 4115 C C B GLN B 1 92 ? -24.731 11.880 14.252 0.50 14.38 99 GLN B C 1
ATOM 4116 O O A GLN B 1 92 ? -24.566 10.780 14.921 0.50 12.18 99 GLN B O 1
ATOM 4117 O O B GLN B 1 92 ? -24.773 10.690 14.606 0.50 18.04 99 GLN B O 1
ATOM 4128 N N . SER B 1 93 ? -23.696 12.415 13.612 1.00 12.61 100 SER B N 1
ATOM 4129 C CA . SER B 1 93 ? -22.519 11.643 13.276 1.00 13.24 100 SER B CA 1
ATOM 4130 C C . SER B 1 93 ? -21.754 11.149 14.501 1.00 12.80 100 SER B C 1
ATOM 4131 O O . SER B 1 93 ? -21.370 9.980 14.577 1.00 12.42 100 SER B O 1
ATOM 4134 N N . VAL B 1 94 ? -21.593 12.023 15.499 1.00 12.18 101 VAL B N 1
ATOM 4135 C CA . VAL B 1 94 ? -20.751 11.653 16.636 1.00 12.04 101 VAL B CA 1
ATOM 4136 C C . VAL B 1 94 ? -21.477 10.744 17.593 1.00 11.41 101 VAL B C 1
ATOM 4137 O O . VAL B 1 94 ? -20.834 10.066 18.377 1.00 11.38 101 VAL B O 1
ATOM 4141 N N . ARG B 1 95 ? -22.818 10.662 17.485 1.00 11.39 102 ARG B N 1
ATOM 4142 C CA . ARG B 1 95 ? -23.566 9.657 18.293 1.00 12.51 102 ARG B CA 1
ATOM 4143 C C . ARG B 1 95 ? -23.074 8.251 18.017 1.00 11.52 102 ARG B C 1
ATOM 4144 O O . ARG B 1 95 ? -23.169 7.369 18.871 1.00 14.17 102 ARG B O 1
ATOM 4152 N N . TRP B 1 96 ? -22.544 8.010 16.816 1.00 12.73 103 TRP B N 1
ATOM 4153 C CA . TRP B 1 96 ? -22.056 6.682 16.491 1.00 13.36 103 TRP B CA 1
ATOM 4154 C C . TRP B 1 96 ? -20.996 6.229 17.483 1.00 12.50 103 TRP B C 1
ATOM 4155 O O . TRP B 1 96 ? -20.999 5.067 17.969 1.00 14.84 103 TRP B O 1
ATOM 4166 N N . ALA B 1 97 ? -20.118 7.168 17.851 1.00 11.80 104 ALA B N 1
ATOM 4167 C CA . ALA B 1 97 ? -19.075 6.851 18.828 1.00 12.15 104 ALA B CA 1
ATOM 4168 C C . ALA B 1 97 ? -19.615 6.793 20.229 1.00 11.40 104 ALA B C 1
ATOM 4169 O O . ALA B 1 97 ? -19.325 5.853 20.966 1.00 11.80 104 ALA B O 1
ATOM 4171 N N . LEU B 1 98 ? -20.452 7.768 20.577 1.00 12.02 105 LEU B N 1
ATOM 4172 C CA . LEU B 1 98 ? -21.030 7.808 21.937 1.00 12.24 105 LEU B CA 1
ATOM 4173 C C . LEU B 1 98 ? -21.840 6.552 22.273 1.00 11.86 105 LEU B C 1
ATOM 4174 O O . LEU B 1 98 ? -21.695 5.984 23.363 1.00 13.09 105 LEU B O 1
ATOM 4179 N N . ASP B 1 99 ? -22.647 6.092 21.315 1.00 13.80 106 ASP B N 1
ATOM 4180 C CA . ASP B 1 99 ? -23.437 4.885 21.514 1.00 14.74 106 ASP B CA 1
ATOM 4181 C C . ASP B 1 99 ? -22.564 3.647 21.746 1.00 13.06 106 ASP B C 1
ATOM 4182 O O . ASP B 1 99 ? -22.880 2.798 22.588 1.00 14.48 106 ASP B O 1
ATOM 4187 N N . TYR B 1 100 ? -21.451 3.585 21.025 1.00 13.41 107 TYR B N 1
ATOM 4188 C CA . TYR B 1 100 ? -20.507 2.514 21.185 1.00 13.01 107 TYR B CA 1
ATOM 4189 C C . TYR B 1 100 ? -19.852 2.534 22.564 1.00 11.61 107 TYR B C 1
ATOM 4190 O O . TYR B 1 100 ? -19.719 1.481 23.226 1.00 13.08 107 TYR B O 1
ATOM 4199 N N . PHE B 1 101 ? -19.458 3.738 23.021 1.00 12.44 108 PHE B N 1
ATOM 4200 C CA . PHE B 1 101 ? -18.881 3.848 24.368 1.00 11.53 108 PHE B CA 1
ATOM 4201 C C . PHE B 1 101 ? -19.829 3.330 25.456 1.00 12.13 108 PHE B C 1
ATOM 4202 O O . PHE B 1 101 ? -19.379 2.651 26.380 1.00 13.14 108 PHE B O 1
ATOM 4210 N N . MET B 1 102 ? -21.123 3.608 25.335 1.00 13.19 109 MET B N 1
ATOM 4211 C CA . MET B 1 102 ? -22.076 3.123 26.297 1.00 14.08 109 MET B CA 1
ATOM 4212 C C . MET B 1 102 ? -22.208 1.601 26.242 1.00 15.37 109 MET B C 1
ATOM 4213 O O . MET B 1 102 ? -22.221 0.957 27.316 1.00 16.32 109 MET B O 1
ATOM 4218 N N . LYS B 1 103 ? -22.151 1.015 25.041 1.00 15.86 110 LYS B N 1
ATOM 4219 C CA . LYS B 1 103 ? -22.093 -0.472 24.928 1.00 17.13 110 LYS B CA 1
ATOM 4220 C C . LYS B 1 103 ? -20.841 -1.054 25.555 1.00 13.92 110 LYS B C 1
ATOM 4221 O O . LYS B 1 103 ? -20.906 -2.126 26.203 1.00 16.65 110 LYS B O 1
ATOM 4227 N N . CYS B 1 104 ? -19.695 -0.369 25.395 1.00 13.93 111 CYS B N 1
ATOM 4228 C CA . CYS B 1 104 ? -18.438 -0.858 25.977 1.00 14.66 111 CYS B CA 1
ATOM 4229 C C . CYS B 1 104 ? -18.477 -0.863 27.502 1.00 13.65 111 CYS B C 1
ATOM 4230 O O . CYS B 1 104 ? -17.744 -1.649 28.152 1.00 13.95 111 CYS B O 1
ATOM 4233 N N . HIS B 1 105 ? -19.296 0.043 28.074 1.00 14.01 112 HIS B N 1
ATOM 4234 C CA . HIS B 1 105 ? -19.406 0.152 29.505 1.00 14.02 112 HIS B CA 1
ATOM 4235 C C . HIS B 1 105 ? -20.388 -0.898 30.060 1.00 15.51 112 HIS B C 1
ATOM 4236 O O . HIS B 1 105 ? -21.527 -0.629 30.401 1.00 16.43 112 HIS B O 1
ATOM 4243 N N . VAL B 1 106 ? -19.910 -2.129 30.129 1.00 16.84 113 VAL B N 1
ATOM 4244 C CA . VAL B 1 106 ? -20.806 -3.265 30.380 1.00 18.53 113 VAL B CA 1
ATOM 4245 C C . VAL B 1 106 ? -21.268 -3.362 31.831 1.00 19.89 113 VAL B C 1
ATOM 4246 O O . VAL B 1 106 ? -22.304 -3.936 32.102 1.00 23.74 113 VAL B O 1
ATOM 4250 N N . SER B 1 107 ? -20.500 -2.793 32.742 1.00 18.73 114 SER B N 1
ATOM 4251 C CA . SER B 1 107 ? -20.859 -2.716 34.148 1.00 20.05 114 SER B CA 1
ATOM 4252 C C . SER B 1 107 ? -20.060 -1.552 34.747 1.00 18.69 114 SER B C 1
ATOM 4253 O O . SER B 1 107 ? -19.168 -0.996 34.098 1.00 18.61 114 SER B O 1
ATOM 4256 N N . ASP B 1 108 ? -20.374 -1.172 35.979 1.00 18.73 115 ASP B N 1
ATOM 4257 C CA . ASP B 1 108 ? -19.844 0.066 36.509 1.00 17.70 115 ASP B CA 1
ATOM 4258 C C . ASP B 1 108 ? -18.330 0.138 36.315 1.00 16.55 115 ASP B C 1
ATOM 4259 O O . ASP B 1 108 ? -17.825 1.160 35.848 1.00 20.30 115 ASP B O 1
ATOM 4264 N N . ASN B 1 109 ? -17.637 -0.932 36.734 1.00 17.12 116 ASN B N 1
ATOM 4265 C CA . ASN B 1 109 ? -16.179 -1.009 36.696 1.00 17.53 116 ASN B CA 1
ATOM 4266 C C . ASN B 1 109 ? -15.591 -1.980 35.636 1.00 15.97 116 ASN B C 1
ATOM 4267 O O . ASN B 1 109 ? -14.530 -2.577 35.842 1.00 16.95 116 ASN B O 1
ATOM 4272 N N . GLU B 1 110 ? -16.292 -2.142 34.515 1.00 16.31 117 GLU B N 1
ATOM 4273 C CA . GLU B 1 110 ? -15.720 -2.836 33.369 1.00 14.10 117 GLU B CA 1
ATOM 4274 C C . GLU B 1 110 ? -15.986 -2.003 32.098 1.00 13.19 117 GLU B C 1
ATOM 4275 O O . GLU B 1 110 ? -17.151 -1.739 31.769 1.00 17.19 117 GLU B O 1
ATOM 4281 N N . LEU B 1 111 ? -14.926 -1.654 31.365 1.00 13.07 118 LEU B N 1
ATOM 4282 C CA . LEU B 1 111 ? -15.056 -0.859 30.168 1.00 11.62 118 LEU B CA 1
ATOM 4283 C C . LEU B 1 111 ? -14.239 -1.494 29.045 1.00 11.05 118 LEU B C 1
ATOM 4284 O O . LEU B 1 111 ? -13.033 -1.560 29.128 1.00 12.56 118 LEU B O 1
ATOM 4289 N N . TYR B 1 112 ? -14.905 -1.999 28.016 1.00 11.26 119 TYR B N 1
ATOM 4290 C CA . TYR B 1 112 ? -14.175 -2.491 26.845 1.00 11.12 119 TYR B CA 1
ATOM 4291 C C . TYR B 1 112 ? -13.435 -1.373 26.113 1.00 11.90 119 TYR B C 1
ATOM 4292 O O . TYR B 1 112 ? -13.968 -0.326 25.892 1.00 11.81 119 TYR B O 1
ATOM 4301 N N . GLY B 1 113 ? -12.160 -1.612 25.839 1.00 11.70 120 GLY B N 1
ATOM 4302 C CA . GLY B 1 113 ? -11.277 -0.633 25.249 1.00 10.40 120 GLY B CA 1
ATOM 4303 C C . GLY B 1 113 ? -10.739 -0.968 23.880 1.00 10.13 120 GLY B C 1
ATOM 4304 O O . GLY B 1 113 ? -10.104 -0.112 23.247 1.00 10.55 120 GLY B O 1
ATOM 4305 N N . GLN B 1 114 ? -10.925 -2.210 23.414 1.00 10.19 121 GLN B N 1
ATOM 4306 C CA . GLN B 1 114 ? -10.491 -2.549 22.079 1.00 10.71 121 GLN B CA 1
ATOM 4307 C C . GLN B 1 114 ? -11.287 -3.721 21.568 1.00 10.99 121 GLN B C 1
ATOM 4308 O O . GLN B 1 114 ? -11.567 -4.693 22.321 1.00 11.57 121 GLN B O 1
ATOM 4314 N N . VAL B 1 115 ? -11.576 -3.692 20.282 1.00 10.19 122 VAL B N 1
ATOM 4315 C CA . VAL B 1 115 ? -12.090 -4.873 19.560 1.00 11.61 122 VAL B CA 1
ATOM 4316 C C . VAL B 1 115 ? -11.252 -5.000 18.282 1.00 11.07 122 VAL B C 1
ATOM 4317 O O . VAL B 1 115 ? -11.146 -4.050 17.498 1.00 11.05 122 VAL B O 1
ATOM 4321 N N . GLY B 1 116 ? -10.657 -6.169 18.130 1.00 11.14 123 GLY B N 1
ATOM 4322 C CA . GLY B 1 116 ? -9.736 -6.436 17.061 1.00 10.75 123 GLY B CA 1
ATOM 4323 C C . GLY B 1 116 ? -8.306 -6.499 17.541 1.00 10.73 123 GLY B C 1
ATOM 4324 O O . GLY B 1 116 ? -7.919 -5.702 18.421 1.00 11.96 123 GLY B O 1
ATOM 4325 N N . ASP B 1 117 ? -7.558 -7.450 16.977 1.00 10.73 124 ASP B N 1
ATOM 4326 C CA . ASP B 1 117 ? -6.098 -7.576 17.243 1.00 11.11 124 ASP B CA 1
ATOM 4327 C C . ASP B 1 117 ? -5.414 -6.817 16.149 1.00 10.56 124 ASP B C 1
ATOM 4328 O O . ASP B 1 117 ? -5.572 -7.139 14.981 1.00 10.73 124 ASP B O 1
ATOM 4333 N N . GLY B 1 118 ? -4.646 -5.773 16.476 1.00 10.59 125 GLY B N 1
ATOM 4334 C CA . GLY B 1 118 ? -4.066 -4.950 15.448 1.00 10.26 125 GLY B CA 1
ATOM 4335 C C . GLY B 1 118 ? -3.174 -5.692 14.479 1.00 10.18 125 GLY B C 1
ATOM 4336 O O . GLY B 1 118 ? -3.201 -5.393 13.289 1.00 11.30 125 GLY B O 1
ATOM 4337 N N . HIS B 1 119 ? -2.396 -6.662 14.958 1.00 9.25 126 HIS B N 1
ATOM 4338 C CA . HIS B 1 119 ? -1.530 -7.391 14.059 1.00 9.73 126 HIS B CA 1
ATOM 4339 C C . HIS B 1 119 ? -2.301 -8.309 13.110 1.00 10.13 126 HIS B C 1
ATOM 4340 O O . HIS B 1 119 ? -2.079 -8.287 11.878 1.00 12.85 126 HIS B O 1
ATOM 4347 N N . ALA B 1 120 ? -3.274 -9.015 13.666 1.00 9.98 127 ALA B N 1
ATOM 4348 C CA . ALA B 1 120 ? -4.095 -9.909 12.855 1.00 11.37 127 ALA B CA 1
ATOM 4349 C C . ALA B 1 120 ? -4.962 -9.128 11.867 1.00 12.73 127 ALA B C 1
ATOM 4350 O O . ALA B 1 120 ? -5.088 -9.474 10.685 1.00 13.94 127 ALA B O 1
ATOM 4352 N N . ASP B 1 121 ? -5.508 -8.008 12.353 1.00 10.61 128 ASP B N 1
ATOM 4353 C CA . ASP B 1 121 ? -6.321 -7.152 11.513 1.00 10.64 128 ASP B CA 1
ATOM 4354 C C . ASP B 1 121 ? -5.527 -6.653 10.306 1.00 10.44 128 ASP B C 1
ATOM 4355 O O . ASP B 1 121 ? -6.019 -6.679 9.179 1.00 13.36 128 ASP B O 1
ATOM 4360 N N . HIS B 1 122 ? -4.292 -6.237 10.550 1.00 9.82 129 HIS B N 1
ATOM 4361 C CA . HIS B 1 122 ? -3.489 -5.634 9.512 1.00 10.57 129 HIS B CA 1
ATOM 4362 C C . HIS B 1 122 ? -2.949 -6.644 8.512 1.00 11.29 129 HIS B C 1
ATOM 4363 O O . HIS B 1 122 ? -2.542 -6.263 7.446 1.00 13.41 129 HIS B O 1
ATOM 4370 N N . ALA B 1 123 ? -2.995 -7.925 8.866 1.00 12.18 130 ALA B N 1
ATOM 4371 C CA . ALA B 1 123 ? -2.586 -8.993 7.962 1.00 13.21 130 ALA B CA 1
ATOM 4372 C C . ALA B 1 123 ? -3.617 -9.293 6.899 1.00 13.53 130 ALA B C 1
ATOM 4373 O O . ALA B 1 123 ? -3.337 -10.009 5.934 1.00 15.57 130 ALA B O 1
ATOM 4375 N N . TYR B 1 124 ? -4.821 -8.760 7.078 1.00 12.96 131 TYR B N 1
ATOM 4376 C CA . TYR B 1 124 ? -5.898 -8.854 6.098 1.00 14.77 131 TYR B CA 1
ATOM 4377 C C . TYR B 1 124 ? -5.955 -7.600 5.263 1.00 14.32 131 TYR B C 1
ATOM 4378 O O . TYR B 1 124 ? -5.848 -6.495 5.787 1.00 15.40 131 TYR B O 1
ATOM 4387 N N . TRP B 1 125 ? -6.160 -7.746 3.954 1.00 15.08 132 TRP B N 1
ATOM 4388 C CA . TRP B 1 125 ? -6.486 -6.588 3.120 1.00 15.15 132 TRP B CA 1
ATOM 4389 C C . TRP B 1 125 ? -7.744 -6.946 2.345 1.00 15.69 132 TRP B C 1
ATOM 4390 O O . TRP B 1 125 ? -7.782 -7.936 1.593 1.00 19.49 132 TRP B O 1
ATOM 4401 N N . GLY B 1 126 ? -8.774 -6.169 2.529 1.00 16.39 133 GLY B N 1
ATOM 4402 C CA . GLY B 1 126 ? -10.087 -6.483 1.936 1.00 15.01 133 GLY B CA 1
ATOM 4403 C C . GLY B 1 126 ? -11.165 -5.635 2.574 1.00 16.58 133 GLY B C 1
ATOM 4404 O O . GLY B 1 126 ? -10.897 -4.804 3.428 1.00 18.12 133 GLY B O 1
ATOM 4405 N N . ARG B 1 127 ? -12.397 -5.901 2.172 1.00 17.51 134 ARG B N 1
ATOM 4406 C CA . ARG B 1 127 ? -13.532 -5.163 2.735 1.00 17.46 134 ARG B CA 1
ATOM 4407 C C . ARG B 1 127 ? -13.816 -5.596 4.161 1.00 16.02 134 ARG B C 1
ATOM 4408 O O . ARG B 1 127 ? -13.733 -6.782 4.486 1.00 17.85 134 ARG B O 1
ATOM 4416 N N . PRO B 1 128 ? -14.176 -4.634 5.032 1.00 16.01 135 PRO B N 1
ATOM 4417 C CA . PRO B 1 128 ? -14.601 -5.008 6.394 1.00 15.61 135 PRO B CA 1
ATOM 4418 C C . PRO B 1 128 ? -15.817 -5.914 6.404 1.00 17.48 135 PRO B C 1
ATOM 4419 O O . PRO B 1 128 ? -15.916 -6.793 7.279 1.00 17.28 135 PRO B O 1
ATOM 4423 N N . GLU B 1 129 ? -16.678 -5.770 5.387 1.00 17.30 136 GLU B N 1
ATOM 4424 C CA . GLU B 1 129 ? -17.857 -6.608 5.253 1.00 18.53 136 GLU B CA 1
ATOM 4425 C C . GLU B 1 129 ? -17.524 -8.081 5.098 1.00 18.52 136 GLU B C 1
ATOM 4426 O O . GLU B 1 129 ? -18.370 -8.959 5.398 1.00 21.41 136 GLU B O 1
ATOM 4432 N N . GLU B 1 130 ? -16.315 -8.363 4.623 1.00 18.74 137 GLU B N 1
ATOM 4433 C CA . GLU B 1 130 ? -15.906 -9.736 4.289 1.00 22.21 137 GLU B CA 1
ATOM 4434 C C . GLU B 1 130 ? -14.872 -10.335 5.244 1.00 20.37 137 GLU B C 1
ATOM 4435 O O . GLU B 1 130 ? -14.361 -11.396 5.008 1.00 25.03 137 GLU B O 1
ATOM 4441 N N . MET B 1 131 ? -14.586 -9.662 6.347 1.00 20.05 138 MET B N 1
ATOM 4442 C CA . MET B 1 131 ? -13.662 -10.205 7.353 1.00 20.57 138 MET B CA 1
ATOM 4443 C C . MET B 1 131 ? -14.151 -11.532 7.894 1.00 21.50 138 MET B C 1
ATOM 4444 O O . MET B 1 131 ? -15.325 -11.674 8.158 1.00 23.57 138 MET B O 1
ATOM 4449 N N . THR B 1 132 ? -13.229 -12.460 8.122 1.00 18.68 139 THR B N 1
ATOM 4450 C CA . THR B 1 132 ? -13.541 -13.709 8.795 1.00 22.92 139 THR B CA 1
ATOM 4451 C C . THR B 1 132 ? -12.645 -14.045 9.974 1.00 22.03 139 THR B C 1
ATOM 4452 O O . THR B 1 132 ? -12.868 -15.075 10.611 1.00 28.49 139 THR B O 1
ATOM 4456 N N . MET B 1 133 ? -11.645 -13.208 10.276 1.00 18.57 140 MET B N 1
ATOM 4457 C CA . MET B 1 133 ? -10.719 -13.518 11.351 1.00 19.75 140 MET B CA 1
ATOM 4458 C C . MET B 1 133 ? -11.326 -13.243 12.717 1.00 17.46 140 MET B C 1
ATOM 4459 O O . MET B 1 133 ? -12.229 -12.427 12.846 1.00 20.29 140 MET B O 1
ATOM 4464 N N . ASP B 1 134 ? -10.816 -13.948 13.723 1.00 18.35 141 ASP B N 1
ATOM 4465 C CA . ASP B 1 134 ? -11.169 -13.678 15.134 1.00 18.75 141 ASP B CA 1
ATOM 4466 C C . ASP B 1 134 ? -10.876 -12.222 15.465 1.00 16.40 141 ASP B C 1
ATOM 4467 O O . ASP B 1 134 ? -9.838 -11.648 15.079 1.00 15.89 141 ASP B O 1
ATOM 4472 N N . ARG B 1 135 ? -11.836 -11.624 16.155 1.00 17.27 142 ARG B N 1
ATOM 4473 C CA . ARG B 1 135 ? -11.729 -10.262 16.612 1.00 16.02 142 ARG B CA 1
ATOM 4474 C C . ARG B 1 135 ? -11.866 -10.239 18.120 1.00 14.91 142 ARG B C 1
ATOM 4475 O O . ARG B 1 135 ? -12.965 -10.012 18.631 1.00 18.17 142 ARG B O 1
ATOM 4483 N N . PRO B 1 136 ? -10.766 -10.424 18.840 1.00 14.17 143 PRO B N 1
ATOM 4484 C CA . PRO B 1 136 ? -10.845 -10.414 20.266 1.00 15.45 143 PRO B CA 1
ATOM 4485 C C . PRO B 1 136 ? -11.242 -9.053 20.810 1.00 14.17 143 PRO B C 1
ATOM 4486 O O . PRO B 1 136 ? -11.002 -8.035 20.193 1.00 14.51 143 PRO B O 1
ATOM 4490 N N . ALA B 1 137 ? -11.825 -9.062 21.992 1.00 14.07 144 ALA B N 1
ATOM 4491 C CA . ALA B 1 137 ? -12.187 -7.843 22.720 1.00 14.28 144 ALA B CA 1
ATOM 4492 C C . ALA B 1 137 ? -11.514 -7.877 24.078 1.00 13.08 144 ALA B C 1
ATOM 4493 O O . ALA B 1 137 ? -11.476 -8.909 24.758 1.00 15.76 144 ALA B O 1
ATOM 4495 N N . TRP B 1 138 ? -11.003 -6.722 24.472 1.00 12.24 145 TRP B N 1
ATOM 4496 C CA . TRP B 1 138 ? -10.332 -6.560 25.750 1.00 11.89 145 TRP B CA 1
ATOM 4497 C C . TRP B 1 138 ? -10.965 -5.422 26.527 1.00 13.23 145 TRP B C 1
ATOM 4498 O O . TRP B 1 138 ? -11.262 -4.343 25.945 1.00 11.95 145 TRP B O 1
ATOM 4509 N N . SER B 1 139 ? -11.039 -5.632 27.856 1.00 13.09 146 SER B N 1
ATOM 4510 C CA . SER B 1 139 ? -11.622 -4.635 28.765 1.00 13.67 146 SER B CA 1
ATOM 4511 C C . SER B 1 139 ? -10.675 -4.206 29.863 1.00 13.61 146 SER B C 1
ATOM 4512 O O . SER B 1 139 ? -9.665 -4.862 30.171 1.00 14.73 146 SER B O 1
ATOM 4515 N N . LEU B 1 140 ? -11.023 -3.044 30.406 1.00 12.63 147 LEU B N 1
ATOM 4516 C CA . LEU B 1 140 ? -10.405 -2.503 31.596 1.00 10.90 147 LEU B CA 1
ATOM 4517 C C . LEU B 1 140 ? -11.302 -2.823 32.793 1.00 11.81 147 LEU B C 1
ATOM 4518 O O . LEU B 1 140 ? -12.523 -2.708 32.696 1.00 13.98 147 LEU B O 1
ATOM 4523 N N . THR B 1 141 ? -10.663 -3.168 33.913 1.00 12.13 148 THR B N 1
ATOM 4524 C CA . THR B 1 141 ? -11.291 -3.509 35.184 1.00 13.61 148 THR B CA 1
ATOM 4525 C C . THR B 1 141 ? -10.350 -3.045 36.293 1.00 13.77 148 THR B C 1
ATOM 4526 O O . THR B 1 141 ? -9.247 -2.600 36.027 1.00 13.67 148 THR B O 1
ATOM 4530 N N . PRO B 1 142 ? -10.760 -3.162 37.558 1.00 15.81 149 PRO B N 1
ATOM 4531 C CA . PRO B 1 142 ? -9.847 -2.777 38.618 1.00 15.30 149 PRO B CA 1
ATOM 4532 C C . PRO B 1 142 ? -8.519 -3.547 38.594 1.00 18.07 149 PRO B C 1
ATOM 4533 O O . PRO B 1 142 ? -7.496 -2.984 38.966 1.00 19.62 149 PRO B O 1
ATOM 4537 N N . SER B 1 143 ? -8.528 -4.810 38.158 1.00 17.14 150 SER B N 1
ATOM 4538 C CA A SER B 1 143 ? -7.287 -5.591 38.071 0.50 20.01 150 SER B CA 1
ATOM 4539 C CA B SER B 1 143 ? -7.285 -5.581 38.080 0.50 19.50 150 SER B CA 1
ATOM 4540 C C . SER B 1 143 ? -6.490 -5.251 36.805 1.00 19.91 150 SER B C 1
ATOM 4541 O O . SER B 1 143 ? -5.318 -5.598 36.703 1.00 23.97 150 SER B O 1
ATOM 4546 N N . ALA B 1 144 ? -7.131 -4.591 35.840 1.00 14.59 151 ALA B N 1
ATOM 4547 C CA . ALA B 1 144 ? -6.512 -4.228 34.565 1.00 14.16 151 ALA B CA 1
ATOM 4548 C C . ALA B 1 144 ? -6.959 -2.797 34.248 1.00 13.03 151 ALA B C 1
ATOM 4549 O O . ALA B 1 144 ? -7.784 -2.554 33.372 1.00 13.08 151 ALA B O 1
ATOM 4551 N N . PRO B 1 145 ? -6.407 -1.830 34.963 1.00 11.39 152 PRO B N 1
ATOM 4552 C CA . PRO B 1 145 ? -6.936 -0.459 34.851 1.00 11.44 152 PRO B CA 1
ATOM 4553 C C . PRO B 1 145 ? -6.505 0.318 33.613 1.00 10.27 152 PRO B C 1
ATOM 4554 O O . PRO B 1 145 ? -5.587 -0.077 32.904 1.00 10.77 152 PRO B O 1
ATOM 4558 N N . GLY B 1 146 ? -7.176 1.440 33.343 1.00 9.33 153 GLY B N 1
ATOM 4559 C CA . GLY B 1 146 ? -6.774 2.303 32.216 1.00 8.52 153 GLY B CA 1
ATOM 4560 C C . GLY B 1 146 ? -7.378 3.672 32.361 1.00 8.43 153 GLY B C 1
ATOM 4561 O O . GLY B 1 146 ? -8.383 3.986 31.767 1.00 8.85 153 GLY B O 1
ATOM 4562 N N . SER B 1 147 ? -6.739 4.473 33.224 1.00 7.64 154 SER B N 1
ATOM 4563 C CA . SER B 1 147 ? -7.275 5.769 33.569 1.00 7.88 154 SER B CA 1
ATOM 4564 C C . SER B 1 147 ? -7.295 6.746 32.405 1.00 7.67 154 SER B C 1
ATOM 4565 O O . SER B 1 147 ? -8.090 7.704 32.384 1.00 8.47 154 SER B O 1
ATOM 4568 N N . ASP B 1 148 ? -6.385 6.507 31.470 1.00 7.26 155 ASP B N 1
ATOM 4569 C CA . ASP B 1 148 ? -6.286 7.267 30.206 1.00 7.45 155 ASP B CA 1
ATOM 4570 C C . ASP B 1 148 ? -7.483 7.002 29.270 1.00 7.89 155 ASP B C 1
ATOM 4571 O O . ASP B 1 148 ? -8.269 7.900 28.979 1.00 7.01 155 ASP B O 1
ATOM 4576 N N . LEU B 1 149 ? -7.658 5.740 28.883 1.00 7.72 156 LEU B N 1
ATOM 4577 C CA . LEU B 1 149 ? -8.787 5.400 28.018 1.00 7.41 156 LEU B CA 1
ATOM 4578 C C . LEU B 1 149 ? -10.094 5.674 28.711 1.00 8.74 156 LEU B C 1
ATOM 4579 O O . LEU B 1 149 ? -11.005 6.258 28.108 1.00 8.68 156 LEU B O 1
ATOM 4584 N N . ALA B 1 150 ? -10.217 5.268 29.970 1.00 8.37 157 ALA B N 1
ATOM 4585 C CA . ALA B 1 150 ? -11.471 5.545 30.700 1.00 8.63 157 ALA B CA 1
ATOM 4586 C C . ALA B 1 150 ? -11.715 7.033 30.900 1.00 6.98 157 ALA B C 1
ATOM 4587 O O . ALA B 1 150 ? -12.833 7.504 30.716 1.00 8.67 157 ALA B O 1
ATOM 4589 N N . GLY B 1 151 ? -10.683 7.790 31.273 1.00 7.74 158 GLY B N 1
ATOM 4590 C CA . GLY B 1 151 ? -10.838 9.229 31.444 1.00 7.92 158 GLY B CA 1
ATOM 4591 C C . GLY B 1 151 ? -11.277 9.930 30.180 1.00 7.41 158 GLY B C 1
ATOM 4592 O O . GLY B 1 151 ? -12.128 10.836 30.230 1.00 7.64 158 GLY B O 1
ATOM 4593 N N . GLU B 1 152 ? -10.702 9.526 29.051 1.00 7.38 159 GLU B N 1
ATOM 4594 C CA . GLU B 1 152 ? -11.090 10.135 27.796 1.00 6.86 159 GLU B CA 1
ATOM 4595 C C . GLU B 1 152 ? -12.515 9.750 27.395 1.00 7.05 159 GLU B C 1
ATOM 4596 O O . GLU B 1 152 ? -13.243 10.560 26.857 1.00 8.20 159 GLU B O 1
ATOM 4602 N N . THR B 1 153 ? -12.876 8.497 27.635 1.00 7.37 160 THR B N 1
ATOM 4603 C CA . THR B 1 153 ? -14.237 8.042 27.363 1.00 8.2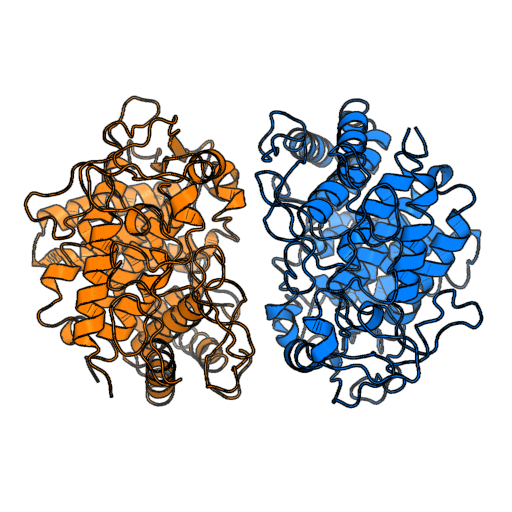1 160 THR B CA 1
ATOM 4604 C C . THR B 1 153 ? -15.255 8.867 28.189 1.00 8.66 160 THR B C 1
ATOM 4605 O O . THR B 1 153 ? -16.286 9.309 27.712 1.00 9.36 160 THR B O 1
ATOM 4609 N N . ALA B 1 154 ? -14.938 9.032 29.459 1.00 8.46 161 ALA B N 1
ATOM 4610 C CA . ALA B 1 154 ? -15.753 9.904 30.328 1.00 8.80 161 ALA B CA 1
ATOM 4611 C C . ALA B 1 154 ? -15.837 11.318 29.807 1.00 7.66 161 ALA B C 1
ATOM 4612 O O . ALA B 1 154 ? -16.922 11.922 29.830 1.00 9.60 161 ALA B O 1
ATOM 4614 N N . ALA B 1 155 ? -14.689 11.858 29.368 1.00 8.12 162 ALA B N 1
ATOM 4615 C CA . ALA B 1 155 ? -14.701 13.213 28.792 1.00 8.13 162 ALA B CA 1
ATOM 4616 C C . ALA B 1 155 ? -15.644 13.322 27.601 1.00 7.84 162 ALA B C 1
ATOM 4617 O O . ALA B 1 155 ? -16.424 14.278 27.486 1.00 9.39 162 ALA B O 1
ATOM 4619 N N . ALA B 1 156 ? -15.602 12.328 26.712 1.00 8.23 163 ALA B N 1
ATOM 4620 C CA . ALA B 1 156 ? -16.407 12.353 25.527 1.00 8.72 163 ALA B CA 1
ATOM 4621 C C . ALA B 1 156 ? -17.877 12.329 25.909 1.00 8.79 163 ALA B C 1
ATOM 4622 O O . ALA B 1 156 ? -18.667 13.082 25.350 1.00 10.32 163 ALA B O 1
ATOM 4624 N N . LEU B 1 157 ? -18.227 11.442 26.850 1.00 9.12 164 LEU B N 1
ATOM 4625 C CA . LEU B 1 157 ? -19.633 11.317 27.304 1.00 9.65 164 LEU B CA 1
ATOM 4626 C C . LEU B 1 157 ? -20.098 12.589 28.022 1.00 10.53 164 LEU B C 1
ATOM 4627 O O . LEU B 1 157 ? -21.229 13.045 27.802 1.00 10.13 164 LEU B O 1
ATOM 4632 N N . ALA B 1 158 ? -19.257 13.160 28.871 1.00 8.74 165 ALA B N 1
ATOM 4633 C CA . ALA B 1 158 ? -19.619 14.400 29.565 1.00 9.39 165 ALA B CA 1
ATOM 4634 C C . ALA B 1 158 ? -19.769 15.559 28.573 1.00 9.73 165 ALA B C 1
ATOM 4635 O O . ALA B 1 158 ? -20.726 16.361 28.671 1.00 11.23 165 ALA B O 1
ATOM 4637 N N . ALA B 1 159 ? -18.826 15.698 27.632 1.00 9.55 166 ALA B N 1
ATOM 4638 C CA . ALA B 1 159 ? -18.954 16.726 26.614 1.00 8.38 166 ALA B CA 1
ATOM 4639 C C . ALA B 1 159 ? -20.239 16.511 25.806 1.00 9.44 166 ALA B C 1
ATOM 4640 O O . ALA B 1 159 ? -21.000 17.439 25.562 1.00 9.89 166 ALA B O 1
ATOM 4642 N N . GLY B 1 160 ? -20.521 15.259 25.459 1.00 10.34 167 GLY B N 1
ATOM 4643 C CA . GLY B 1 160 ? -21.783 14.923 24.803 1.00 11.41 167 GLY B CA 1
ATOM 4644 C C . GLY B 1 160 ? -23.023 15.320 25.588 1.00 9.98 167 GLY B C 1
ATOM 4645 O O . GLY B 1 160 ? -23.975 15.827 25.008 1.00 12.33 167 GLY B O 1
ATOM 4646 N N . SER B 1 161 ? -22.979 15.146 26.911 1.00 10.14 168 SER B N 1
ATOM 4647 C CA . SER B 1 161 ? -24.106 15.520 27.753 1.00 9.77 168 SER B CA 1
ATOM 4648 C C . SER B 1 161 ? -24.387 17.009 27.609 1.00 11.32 168 SER B C 1
ATOM 4649 O O . SER B 1 161 ? -25.576 17.410 27.610 1.00 14.25 168 SER B O 1
ATOM 4652 N N . ILE B 1 162 ? -23.320 17.815 27.453 1.00 11.75 169 ILE B N 1
ATOM 4653 C CA . ILE B 1 162 ? -23.485 19.260 27.276 1.00 11.32 169 ILE B CA 1
ATOM 4654 C C . ILE B 1 162 ? -24.112 19.535 25.907 1.00 12.36 169 ILE B C 1
ATOM 4655 O O . ILE B 1 162 ? -25.095 20.266 25.789 1.00 14.37 169 ILE B O 1
ATOM 4660 N N . LEU B 1 163 ? -23.544 18.914 24.888 1.00 11.58 170 LEU B N 1
ATOM 4661 C CA . LEU B 1 163 ? -23.982 19.130 23.515 1.00 11.04 170 LEU B CA 1
ATOM 4662 C C . LEU B 1 163 ? -25.469 18.750 23.300 1.00 11.73 170 LEU B C 1
ATOM 4663 O O . LEU B 1 163 ? -26.192 19.481 22.627 1.00 15.27 170 LEU B O 1
ATOM 4668 N N . PHE B 1 164 ? -25.888 17.620 23.858 1.00 11.83 171 PHE B N 1
ATOM 4669 C CA . PHE B 1 164 ? -27.260 17.080 23.627 1.00 12.97 171 PHE B CA 1
ATOM 4670 C C . PHE B 1 164 ? -28.308 17.557 24.628 1.00 14.59 171 PHE B C 1
ATOM 4671 O O . PHE B 1 164 ? -29.469 17.213 24.487 1.00 15.45 171 PHE B O 1
ATOM 4679 N N . SER B 1 165 ? -27.908 18.389 25.587 1.00 14.80 172 SER B N 1
ATOM 4680 C CA . SER B 1 165 ? -28.801 18.795 26.691 1.00 17.49 172 SER B CA 1
ATOM 4681 C C . SER B 1 165 ? -30.104 19.405 26.187 1.00 20.94 172 SER B C 1
ATOM 4682 O O . SER B 1 165 ? -31.213 19.077 26.674 1.00 22.45 172 SER B O 1
ATOM 4685 N N . ASP B 1 166 ? -29.978 20.297 25.221 1.00 19.28 173 ASP B N 1
ATOM 4686 C CA . ASP B 1 166 ? -31.118 21.029 24.732 1.00 25.73 173 ASP B CA 1
ATOM 4687 C C . ASP B 1 166 ? -31.988 20.217 23.792 1.00 24.09 173 ASP B C 1
ATOM 4688 O O . ASP B 1 166 ? -33.211 20.324 23.867 1.00 33.39 173 ASP B O 1
ATOM 4693 N N . SER B 1 167 ? -31.371 19.434 22.905 1.00 22.22 174 SER B N 1
ATOM 4694 C CA . SER B 1 167 ? -32.130 18.733 21.870 1.00 20.73 174 SER B CA 1
ATOM 4695 C C . SER B 1 167 ? -32.658 17.360 22.247 1.00 21.12 174 SER B C 1
ATOM 4696 O O . SER B 1 167 ? -33.638 16.903 21.646 1.00 26.32 174 SER B O 1
ATOM 4699 N N . ASP B 1 168 ? -32.003 16.717 23.206 1.00 18.09 175 ASP B N 1
ATOM 4700 C CA . ASP B 1 168 ? -32.338 15.342 23.530 1.00 19.19 175 ASP B CA 1
ATOM 4701 C C . ASP B 1 168 ? -31.915 15.168 24.955 1.00 16.39 175 ASP B C 1
ATOM 4702 O O . ASP B 1 168 ? -30.909 14.496 25.279 1.00 19.74 175 ASP B O 1
ATOM 4707 N N . ALA B 1 169 ? -32.702 15.779 25.835 1.00 18.33 176 ALA B N 1
ATOM 4708 C CA . ALA B 1 169 ? -32.381 15.771 27.257 1.00 16.74 176 ALA B CA 1
ATOM 4709 C C . ALA B 1 169 ? -32.232 14.328 27.806 1.00 16.14 176 ALA B C 1
ATOM 4710 O O . ALA B 1 169 ? -31.384 14.087 28.643 1.00 14.90 176 ALA B O 1
ATOM 4712 N N . SER B 1 170 ? -33.090 13.392 27.382 1.00 16.29 177 SER B N 1
ATOM 4713 C CA . SER B 1 170 ? -33.005 12.037 27.915 1.00 16.62 177 SER B CA 1
ATOM 4714 C C . SER B 1 170 ? -31.678 11.388 27.544 1.00 16.10 177 SER B C 1
ATOM 4715 O O . SER B 1 170 ? -31.049 10.752 28.367 1.00 17.49 177 SER B O 1
ATOM 4718 N N . TYR B 1 171 ? -31.262 11.555 26.295 1.00 18.65 178 TYR B N 1
ATOM 4719 C CA . TYR B 1 171 ? -29.970 10.997 25.876 1.00 17.07 178 TYR B CA 1
ATOM 4720 C C . TYR B 1 171 ? -28.818 11.646 26.615 1.00 16.03 178 TYR B C 1
ATOM 4721 O O . TYR B 1 171 ? -27.909 10.971 27.078 1.00 15.38 178 TYR B O 1
ATOM 4730 N N . ALA B 1 172 ? -28.893 12.945 26.750 1.00 15.14 179 ALA B N 1
ATOM 4731 C CA . ALA B 1 172 ? -27.875 13.678 27.477 1.00 15.45 179 ALA B CA 1
ATOM 4732 C C . ALA B 1 172 ? -27.678 13.157 28.903 1.00 14.88 179 ALA B C 1
ATOM 4733 O O . ALA B 1 172 ? -26.560 12.979 29.344 1.00 14.88 179 ALA B O 1
ATOM 4735 N N . ASN B 1 173 ? -28.785 12.864 29.574 1.00 15.16 180 ASN B N 1
ATOM 4736 C CA . ASN B 1 173 ? -28.701 12.278 30.884 1.00 16.38 180 ASN B CA 1
ATOM 4737 C C . ASN B 1 173 ? -28.081 10.885 30.910 1.00 15.02 180 ASN B C 1
ATOM 4738 O O . ASN B 1 173 ? -27.382 10.555 31.884 1.00 16.48 180 ASN B O 1
ATOM 4743 N N . GLN B 1 174 ? -28.347 10.072 29.879 1.00 13.90 181 GLN B N 1
ATOM 4744 C CA . GLN B 1 174 ? -27.714 8.743 29.760 1.00 15.86 181 GLN B CA 1
ATOM 4745 C C . GLN B 1 174 ? -26.213 8.891 29.633 1.00 14.64 181 GLN B C 1
ATOM 4746 O O . GLN B 1 174 ? -25.431 8.167 30.275 1.00 15.06 181 GLN B O 1
ATOM 4752 N N . LEU B 1 175 ? -25.826 9.808 28.769 1.00 13.22 182 LEU B N 1
ATOM 4753 C CA . LEU B 1 175 ? -24.401 10.088 28.540 1.00 12.90 182 LEU B CA 1
ATOM 4754 C C . LEU B 1 175 ? -23.737 10.473 29.867 1.00 12.59 182 LEU B C 1
ATOM 4755 O O . LEU B 1 175 ? -22.663 9.990 30.203 1.00 12.70 182 LEU B O 1
ATOM 4760 N N . LEU B 1 176 ? -24.358 11.394 30.585 1.00 13.04 183 LEU B N 1
ATOM 4761 C CA . LEU B 1 176 ? -23.786 11.854 31.841 1.00 11.76 183 LEU B CA 1
ATOM 4762 C C . LEU B 1 176 ? -23.735 10.756 32.902 1.00 13.96 183 LEU B C 1
ATOM 4763 O O . LEU B 1 176 ? -22.774 10.689 33.638 1.00 12.46 183 LEU B O 1
ATOM 4768 N N . ASP B 1 177 ? -24.771 9.923 33.004 1.00 13.14 184 ASP B N 1
ATOM 4769 C CA . ASP B 1 177 ? -24.728 8.815 33.952 1.00 15.18 184 ASP B CA 1
ATOM 4770 C C . ASP B 1 177 ? -23.473 7.986 33.719 1.00 12.99 184 ASP B C 1
ATOM 4771 O O . ASP B 1 177 ? -22.771 7.625 34.655 1.00 13.94 184 ASP B O 1
ATOM 4776 N N . HIS B 1 178 ? -23.241 7.599 32.464 1.00 12.60 185 HIS B N 1
ATOM 4777 C CA . HIS B 1 178 ? -22.072 6.786 32.135 1.00 12.61 185 HIS B CA 1
ATOM 4778 C C . HIS B 1 178 ? -20.771 7.549 32.396 1.00 11.74 185 HIS B C 1
ATOM 4779 O O . HIS B 1 178 ? -19.780 6.992 32.858 1.00 12.95 185 HIS B O 1
ATOM 4786 N N . ALA B 1 179 ? -20.756 8.837 32.053 1.00 11.49 186 ALA B N 1
ATOM 4787 C CA . ALA B 1 179 ? -19.534 9.634 32.232 1.00 12.13 186 ALA B CA 1
ATOM 4788 C C . ALA B 1 179 ? -19.119 9.649 33.708 1.00 11.87 186 ALA B C 1
ATOM 4789 O O . ALA B 1 179 ? -17.939 9.503 34.018 1.00 10.88 186 ALA B O 1
ATOM 4791 N N . ARG B 1 180 ? -20.077 9.869 34.608 1.00 11.94 187 ARG B N 1
ATOM 4792 C CA . ARG B 1 180 ? -19.764 9.890 36.052 1.00 11.80 187 ARG B CA 1
ATOM 4793 C C . ARG B 1 180 ? -19.155 8.557 36.477 1.00 12.00 187 ARG B C 1
ATOM 4794 O O . ARG B 1 180 ? -18.165 8.505 37.188 1.00 12.00 187 ARG B O 1
ATOM 4802 N N . THR B 1 181 ? -19.815 7.456 36.100 1.00 11.06 188 THR B N 1
ATOM 4803 C CA . THR B 1 181 ? -19.410 6.121 36.547 1.00 12.25 188 THR B CA 1
ATOM 4804 C C . THR B 1 181 ? -18.042 5.743 35.942 1.00 10.89 188 THR B C 1
ATOM 4805 O O . THR B 1 181 ? -17.155 5.194 36.622 1.00 12.16 188 THR B O 1
ATOM 4809 N N . ILE B 1 182 ? -17.850 6.029 34.669 1.00 11.51 189 ILE B N 1
ATOM 4810 C CA . ILE B 1 182 ? -16.572 5.710 34.022 1.00 10.13 189 ILE B CA 1
ATOM 4811 C C . ILE B 1 182 ? -15.453 6.591 34.597 1.00 9.43 189 ILE B C 1
ATOM 4812 O O . ILE B 1 182 ? -14.359 6.084 34.808 1.00 10.23 189 ILE B O 1
ATOM 4817 N N . TYR B 1 183 ? -15.729 7.863 34.894 1.00 10.16 190 TYR B N 1
ATOM 4818 C CA . TYR B 1 183 ? -14.684 8.684 35.470 1.00 10.25 190 TYR B CA 1
ATOM 4819 C C . TYR B 1 183 ? -14.288 8.167 36.874 1.00 10.50 190 TYR B C 1
ATOM 4820 O O . TYR B 1 183 ? -13.091 8.109 37.220 1.00 10.76 190 TYR B O 1
ATOM 4829 N N . ASP B 1 184 ? -15.276 7.756 37.683 1.00 10.44 191 ASP B N 1
ATOM 4830 C CA . ASP B 1 184 ? -14.976 7.165 38.980 1.00 11.98 191 ASP B CA 1
ATOM 4831 C C . ASP B 1 184 ? -14.074 5.954 38.810 1.00 12.00 191 ASP B C 1
ATOM 4832 O O . ASP B 1 184 ? -13.118 5.788 39.549 1.00 12.51 191 ASP B O 1
ATOM 4837 N N . PHE B 1 185 ? -14.369 5.125 37.795 1.00 11.03 192 PHE B N 1
ATOM 4838 C CA . PHE B 1 185 ? -13.553 3.961 37.523 1.00 12.10 192 PHE B CA 1
ATOM 4839 C C . PHE B 1 185 ? -12.103 4.382 37.202 1.00 10.74 192 PHE B C 1
ATOM 4840 O O . PHE B 1 185 ? -11.128 3.829 37.712 1.00 11.77 192 PHE B O 1
ATOM 4848 N N . ALA B 1 186 ? -11.982 5.402 36.355 1.00 10.60 193 ALA B N 1
ATOM 4849 C CA . ALA B 1 186 ? -10.676 5.928 35.961 1.00 9.09 193 ALA B CA 1
ATOM 4850 C C . ALA B 1 186 ? -9.868 6.485 37.135 1.00 8.61 193 ALA B C 1
ATOM 4851 O O . ALA B 1 186 ? -8.663 6.248 37.257 1.00 9.97 193 ALA B O 1
ATOM 4853 N N . TYR B 1 187 ? -10.571 7.259 37.951 1.00 10.32 194 TYR B N 1
ATOM 4854 C CA . TYR B 1 187 ? -9.941 7.913 39.097 1.00 10.67 194 TYR B CA 1
ATOM 4855 C C . TYR B 1 187 ? -9.593 6.954 40.229 1.00 11.48 194 TYR B C 1
ATOM 4856 O O . TYR B 1 187 ? -8.580 7.120 40.888 1.00 11.43 194 TYR B O 1
ATOM 4865 N N . ASN B 1 188 ? -10.436 5.963 40.450 1.00 10.89 195 ASN B N 1
ATOM 4866 C CA . ASN B 1 188 ? -10.247 5.023 41.560 1.00 11.75 195 ASN B CA 1
ATOM 4867 C C . ASN B 1 188 ? -9.328 3.883 41.242 1.00 12.01 195 ASN B C 1
ATOM 4868 O O . ASN B 1 188 ? -8.922 3.173 42.131 1.00 15.29 195 ASN B O 1
ATOM 4873 N N . ASN B 1 189 ? -9.022 3.675 39.949 1.00 11.81 196 ASN B N 1
ATOM 4874 C CA . ASN B 1 189 ? -8.214 2.490 39.546 1.00 12.82 196 ASN B CA 1
ATOM 4875 C C . ASN B 1 189 ? -7.158 2.990 38.571 1.00 10.43 196 ASN B C 1
ATOM 4876 O O . ASN B 1 189 ? -7.431 3.177 37.391 1.00 11.89 196 ASN B O 1
ATOM 4881 N N . ARG B 1 190 ? -5.965 3.258 39.071 1.00 11.09 197 ARG B N 1
ATOM 4882 C CA . ARG B 1 190 ? -4.949 3.998 38.306 1.00 10.89 197 ARG B CA 1
ATOM 4883 C C . ARG B 1 190 ? -4.087 3.052 37.500 1.00 11.17 197 ARG B C 1
ATOM 4884 O O . ARG B 1 190 ? -3.566 2.070 38.010 1.00 13.16 197 ARG B O 1
ATOM 4892 N N . GLY B 1 191 ? -3.910 3.385 36.216 1.00 10.49 198 GLY B N 1
ATOM 4893 C CA . GLY B 1 191 ? -3.027 2.639 35.369 1.00 10.25 198 GLY B CA 1
ATOM 4894 C C . GLY B 1 191 ? -3.104 3.120 33.919 1.00 9.16 198 GLY B C 1
ATOM 4895 O O . GLY B 1 191 ? -4.008 3.852 33.539 1.00 10.02 198 GLY B O 1
ATOM 4896 N N . ILE B 1 192 ? -2.131 2.636 33.161 1.00 8.94 199 ILE B N 1
ATOM 4897 C CA . ILE B 1 192 ? -1.990 2.865 31.722 1.00 7.57 199 ILE B CA 1
ATOM 4898 C C . ILE B 1 192 ? -2.749 1.799 30.964 1.00 7.76 199 ILE B C 1
ATOM 4899 O O . ILE B 1 192 ? -2.422 0.612 31.063 1.00 8.60 199 ILE B O 1
ATOM 4904 N N . TYR B 1 193 ? -3.681 2.197 30.092 1.00 7.81 200 TYR B N 1
ATOM 4905 C CA . TYR B 1 193 ? -4.565 1.202 29.490 1.00 7.30 200 TYR B CA 1
ATOM 4906 C C . TYR B 1 193 ? -3.794 0.256 28.548 1.00 7.23 200 TYR B C 1
ATOM 4907 O O . TYR B 1 193 ? -4.186 -0.899 28.381 1.00 8.27 200 TYR B O 1
ATOM 4916 N N . SER B 1 194 ? -2.711 0.752 27.948 1.00 7.27 201 SER B N 1
ATOM 4917 C CA . SER B 1 194 ? -1.959 -0.065 26.999 1.00 7.69 201 SER B CA 1
ATOM 4918 C C . SER B 1 194 ? -0.976 -1.017 27.686 1.00 7.96 201 SER B C 1
ATOM 4919 O O . SER B 1 194 ? -0.330 -1.815 27.015 1.00 9.17 201 SER B O 1
ATOM 4922 N N . GLU B 1 195 ? -0.918 -0.962 29.036 1.00 8.16 202 GLU B N 1
ATOM 4923 C CA . GLU B 1 195 ? -0.295 -2.025 29.834 1.00 9.81 202 GLU B CA 1
ATOM 4924 C C . GLU B 1 195 ? -1.360 -3.079 30.129 1.00 9.34 202 GLU B C 1
ATOM 4925 O O . GLU B 1 195 ? -1.073 -4.257 30.095 1.00 12.25 202 GLU B O 1
ATOM 4931 N N . SER B 1 196 ? -2.597 -2.668 30.395 1.00 9.17 203 SER B N 1
ATOM 4932 C CA . SER B 1 196 ? -3.689 -3.608 30.627 1.00 10.56 203 SER B CA 1
ATOM 4933 C C . SER B 1 196 ? -4.248 -4.308 29.410 1.00 10.49 203 SER B C 1
ATOM 4934 O O . SER B 1 196 ? -4.765 -5.440 29.510 1.00 13.48 203 SER B O 1
ATOM 4937 N N . ILE B 1 197 ? -4.120 -3.659 28.262 1.00 9.69 204 ILE B N 1
ATOM 4938 C CA . ILE B 1 197 ? -4.480 -4.170 26.928 1.00 9.27 204 ILE B CA 1
ATOM 4939 C C . ILE B 1 197 ? -3.207 -4.091 26.101 1.00 8.31 204 ILE B C 1
ATOM 4940 O O . ILE B 1 197 ? -2.980 -3.148 25.336 1.00 8.37 204 ILE B O 1
ATOM 4945 N N . PRO B 1 198 ? -2.335 -5.080 26.272 1.00 9.20 205 PRO B N 1
ATOM 4946 C CA . PRO B 1 198 ? -1.002 -4.940 25.678 1.00 9.44 205 PRO B CA 1
ATOM 4947 C C . PRO B 1 198 ? -0.983 -4.983 24.141 1.00 8.19 205 PRO B C 1
ATOM 4948 O O . PRO B 1 198 ? -0.068 -4.444 23.518 1.00 8.53 205 PRO B O 1
ATOM 4952 N N . ASN B 1 199 ? -2.044 -5.473 23.514 1.00 7.90 206 ASN B N 1
ATOM 4953 C CA . ASN B 1 199 ? -2.109 -5.391 22.063 1.00 8.20 206 ASN B CA 1
ATOM 4954 C C . ASN B 1 199 ? -2.001 -3.917 21.591 1.00 9.67 206 ASN B C 1
ATOM 4955 O O . ASN B 1 199 ? -1.363 -3.595 20.575 1.00 10.97 206 ASN B O 1
ATOM 4960 N N . ALA B 1 200 ? -2.617 -3.023 22.358 1.00 8.42 207 ALA B N 1
ATOM 4961 C CA . ALA B 1 200 ? -2.651 -1.613 22.005 1.00 7.99 207 ALA B CA 1
ATOM 4962 C C . ALA B 1 200 ? -1.275 -0.959 22.092 1.00 7.42 207 ALA B C 1
ATOM 4963 O O . ALA B 1 200 ? -1.080 0.138 21.539 1.00 8.17 207 ALA B O 1
ATOM 4965 N N . ALA B 1 201 ? -0.327 -1.559 22.795 1.00 7.42 208 ALA B N 1
ATOM 4966 C CA . ALA B 1 201 ? 0.961 -0.908 23.013 1.00 7.87 208 ALA B CA 1
ATOM 4967 C C . ALA B 1 201 ? 1.834 -0.782 21.777 1.00 7.83 208 ALA B C 1
ATOM 4968 O O . ALA B 1 201 ? 2.849 -0.089 21.839 1.00 9.16 208 ALA B O 1
ATOM 4970 N N . ASP B 1 202 ? 1.469 -1.457 20.692 1.00 9.28 209 ASP B N 1
ATOM 4971 C CA . ASP B 1 202 ? 2.126 -1.322 19.406 1.00 9.86 209 ASP B CA 1
ATOM 4972 C C . ASP B 1 202 ? 1.505 -0.279 18.501 1.00 8.63 209 ASP B C 1
ATOM 4973 O O . ASP B 1 202 ? 2.017 -0.047 17.384 1.00 11.85 209 ASP B O 1
ATOM 4978 N N . PHE B 1 203 ? 0.376 0.300 18.890 1.00 7.32 210 PHE B N 1
ATOM 4979 C CA . PHE B 1 203 ? -0.434 1.129 17.997 1.00 7.73 210 PHE B CA 1
ATOM 4980 C C . PHE B 1 203 ? -0.810 2.447 18.601 1.00 7.80 210 PHE B C 1
ATOM 4981 O O . PHE B 1 203 ? -0.651 3.462 17.964 1.00 10.08 210 PHE B O 1
ATOM 4989 N N . TYR B 1 204 ? -1.334 2.439 19.827 1.00 7.35 211 TYR B N 1
ATOM 4990 C CA . TYR B 1 204 ? -1.724 3.629 20.575 1.00 8.01 211 TYR B CA 1
ATOM 4991 C C . TYR B 1 204 ? -1.203 3.545 21.972 1.00 7.27 211 TYR B C 1
ATOM 4992 O O . TYR B 1 204 ? -1.950 3.573 22.959 1.00 8.02 211 TYR B O 1
ATOM 5001 N N . ARG B 1 205 ? 0.100 3.453 22.086 1.00 7.34 212 ARG B N 1
ATOM 5002 C CA . ARG B 1 205 ? 0.743 3.432 23.424 1.00 6.62 212 ARG B CA 1
ATOM 5003 C C . ARG B 1 205 ? 0.491 4.761 24.119 1.00 7.68 212 ARG B C 1
ATOM 5004 O O . ARG B 1 205 ? 0.828 5.806 23.633 1.00 8.39 212 ARG B O 1
ATOM 5012 N N . SER B 1 206 ? -0.048 4.682 25.343 1.00 6.60 213 SER B N 1
ATOM 5013 C CA . SER B 1 206 ? -0.297 5.888 26.122 1.00 6.60 213 SER B CA 1
ATOM 5014 C C . SER B 1 206 ? 0.926 6.299 26.920 1.00 6.64 213 SER B C 1
ATOM 5015 O O . SER B 1 206 ? 1.526 5.458 27.595 1.00 8.05 213 SER B O 1
ATOM 5018 N N . SER B 1 207 ? 1.334 7.561 26.792 1.00 6.41 214 SER B N 1
ATOM 5019 C CA . SER B 1 207 ? 2.481 8.066 27.529 1.00 7.32 214 SER B CA 1
ATOM 5020 C C . SER B 1 207 ? 2.221 8.378 29.017 1.00 7.09 214 SER B C 1
ATOM 5021 O O . SER B 1 207 ? 3.166 8.404 29.826 1.00 11.72 214 SER B O 1
ATOM 5024 N N . ALA B 1 208 ? 0.986 8.682 29.367 1.00 6.01 215 ALA B N 1
ATOM 5025 C CA . ALA B 1 208 ? 0.638 9.074 30.727 1.00 7.19 215 ALA B CA 1
ATOM 5026 C C . ALA B 1 208 ? -0.851 9.136 30.789 1.00 5.72 215 ALA B C 1
ATOM 5027 O O . ALA B 1 208 ? -1.528 9.400 29.781 1.00 6.48 215 ALA B O 1
ATOM 5029 N N . TYR B 1 209 ? -1.388 8.990 31.990 1.00 6.02 216 TYR B N 1
ATOM 5030 C CA . TYR B 1 209 ? -2.833 9.109 32.205 1.00 6.76 216 TYR B CA 1
ATOM 5031 C C . TYR B 1 209 ? -3.297 10.313 33.012 1.00 6.39 216 TYR B C 1
ATOM 5032 O O . TYR B 1 209 ? -4.494 10.611 32.985 1.00 6.85 216 TYR B O 1
ATOM 5041 N N . GLU B 1 210 ? -2.387 11.032 33.679 1.00 6.72 217 GLU B N 1
ATOM 5042 C CA . GLU B 1 210 ? -2.820 12.138 34.519 1.00 7.75 217 GLU B CA 1
ATOM 5043 C C . GLU B 1 210 ? -3.513 13.217 33.720 1.00 6.63 217 GLU B C 1
ATOM 5044 O O . GLU B 1 210 ? -4.416 13.878 34.199 1.00 7.05 217 GLU B O 1
ATOM 5050 N N . ASP B 1 211 ? -3.063 13.394 32.490 1.00 6.73 218 ASP B N 1
ATOM 5051 C CA . ASP B 1 211 ? -3.680 14.437 31.664 1.00 6.33 218 ASP B CA 1
ATOM 5052 C C . ASP B 1 211 ? -5.133 14.104 31.299 1.00 6.42 218 ASP B C 1
ATOM 5053 O O . ASP B 1 211 ? -5.952 15.013 31.220 1.00 6.47 218 ASP B O 1
ATOM 5058 N N . GLU B 1 212 ? -5.431 12.812 31.121 1.00 6.19 219 GLU B N 1
ATOM 5059 C CA . GLU B 1 212 ? -6.808 12.406 30.947 1.00 6.31 219 GLU B CA 1
ATOM 5060 C C . GLU B 1 212 ? -7.647 12.542 32.202 1.00 6.77 219 GLU B C 1
ATOM 5061 O O . GLU B 1 212 ? -8.830 12.878 32.115 1.00 7.13 219 GLU B O 1
ATOM 5067 N N . LEU B 1 213 ? -7.033 12.318 33.367 1.00 7.09 220 LEU B N 1
ATOM 5068 C CA . LEU B 1 213 ? -7.781 12.570 34.616 1.00 6.98 220 LEU B CA 1
ATOM 5069 C C . LEU B 1 213 ? -8.133 14.033 34.815 1.00 6.86 220 LEU B C 1
ATOM 5070 O O . LEU B 1 213 ? -9.220 14.343 35.277 1.00 8.23 220 LEU B O 1
ATOM 5075 N N . CYS B 1 214 ? -7.219 14.918 34.404 1.00 6.11 221 CYS B N 1
ATOM 5076 C CA . CYS B 1 214 ? -7.512 16.355 34.403 1.00 6.53 221 CYS B CA 1
ATOM 5077 C C . CYS B 1 214 ? -8.634 16.677 33.454 1.00 6.24 221 CYS B C 1
ATOM 5078 O O . CYS B 1 214 ? -9.622 17.322 33.810 1.00 7.02 221 CYS B O 1
ATOM 5081 N N . TRP B 1 215 ? -8.408 16.292 32.190 1.00 6.42 222 TRP B N 1
ATOM 5082 C CA . TRP B 1 215 ? -9.351 16.550 31.082 1.00 7.20 222 TRP B CA 1
ATOM 5083 C C . TRP B 1 215 ? -10.749 16.043 31.368 1.00 6.84 222 TRP B C 1
ATOM 5084 O O . TRP B 1 215 ? -11.743 16.770 31.211 1.00 7.97 222 TRP B O 1
ATOM 5095 N N . GLY B 1 216 ? -10.855 14.797 31.806 1.00 7.13 223 GLY B N 1
ATOM 5096 C CA . GLY B 1 216 ? -12.153 14.243 32.138 1.00 7.85 223 GLY B CA 1
ATOM 5097 C C . GLY B 1 216 ? -12.824 14.984 33.272 1.00 7.69 223 GLY B C 1
ATOM 5098 O O . GLY B 1 216 ? -14.053 15.226 33.226 1.00 9.39 223 GLY B O 1
ATOM 5099 N N . ALA B 1 217 ? -12.045 15.365 34.288 1.00 7.46 224 ALA B N 1
ATOM 5100 C CA . ALA B 1 217 ? -12.642 16.089 35.425 1.00 7.47 224 ALA B CA 1
ATOM 5101 C C . ALA B 1 217 ? -13.128 17.477 34.991 1.00 7.96 224 ALA B C 1
ATOM 5102 O O . ALA B 1 217 ? -14.180 17.934 35.430 1.00 8.62 224 ALA B O 1
ATOM 5104 N N . LEU B 1 218 ? -12.348 18.142 34.115 1.00 7.20 225 LEU B N 1
ATOM 5105 C CA . LEU B 1 218 ? -12.767 19.464 33.621 1.00 8.17 225 LEU B CA 1
ATOM 5106 C C . LEU B 1 218 ? -14.067 19.361 32.832 1.00 7.72 225 LEU B C 1
ATOM 5107 O O . LEU B 1 218 ? -14.945 20.191 32.946 1.00 9.22 225 LEU B O 1
ATOM 5112 N N . TRP B 1 219 ? -14.172 18.357 31.968 1.00 7.93 226 TRP B N 1
ATOM 5113 C CA . TRP B 1 219 ? -15.414 18.175 31.234 1.00 7.71 226 TRP B CA 1
ATOM 5114 C C . TRP B 1 219 ? -16.587 17.850 32.157 1.00 8.62 226 TRP B C 1
ATOM 5115 O O . TRP B 1 219 ? -17.699 18.322 31.918 1.00 9.96 226 TRP B O 1
ATOM 5126 N N . LEU B 1 220 ? -16.388 16.983 33.147 1.00 8.75 227 LEU B N 1
ATOM 5127 C CA . LEU B 1 220 ? -17.422 16.729 34.145 1.00 9.20 227 LEU B CA 1
ATOM 5128 C C . LEU B 1 220 ? -17.782 17.960 34.984 1.00 9.73 227 LEU B C 1
ATOM 5129 O O . LEU B 1 220 ? -18.961 18.155 35.310 1.00 10.82 227 LEU B O 1
ATOM 5134 N N . TYR B 1 221 ? -16.814 18.808 35.280 1.00 9.47 228 TYR B N 1
ATOM 5135 C CA . TYR B 1 221 ? -17.096 20.096 35.911 1.00 10.20 228 TYR B CA 1
ATOM 5136 C C . TYR B 1 221 ? -17.973 20.960 35.019 1.00 9.34 228 TYR B C 1
ATOM 5137 O O . TYR B 1 221 ? -18.963 21.540 35.442 1.00 11.45 228 TYR B O 1
ATOM 5146 N N . ARG B 1 222 ? -17.574 21.073 33.746 1.00 10.08 229 ARG B N 1
ATOM 5147 C CA . ARG B 1 222 ? -18.381 21.868 32.823 1.00 11.50 229 ARG B CA 1
ATOM 5148 C C . ARG B 1 222 ? -19.816 21.289 32.725 1.00 10.77 229 ARG B C 1
ATOM 5149 O O . ARG B 1 222 ? -20.768 22.035 32.643 1.00 14.83 229 ARG B O 1
ATOM 5157 N N . ALA B 1 223 ? -19.937 19.952 32.704 1.00 11.34 230 ALA B N 1
ATOM 5158 C CA . ALA B 1 223 ? -21.218 19.306 32.544 1.00 12.36 230 ALA B CA 1
ATOM 5159 C C . ALA B 1 223 ? -22.126 19.398 33.756 1.00 14.67 230 ALA B C 1
ATOM 5160 O O . ALA B 1 223 ? -23.356 19.352 33.613 1.00 18.99 230 ALA B O 1
ATOM 5162 N N . THR B 1 224 ? -21.536 19.462 34.945 1.00 13.64 231 THR B N 1
ATOM 5163 C CA . THR B 1 224 ? -22.288 19.347 36.174 1.00 13.73 231 THR B CA 1
ATOM 5164 C C . THR B 1 224 ? -22.285 20.581 37.074 1.00 13.55 231 THR B C 1
ATOM 5165 O O . THR B 1 224 ? -23.187 20.691 37.909 1.00 16.27 231 THR B O 1
ATOM 5169 N N . GLY B 1 225 ? -21.252 21.397 36.992 1.00 13.80 232 GLY B N 1
ATOM 5170 C CA . GLY B 1 225 ? -20.972 22.490 37.916 1.00 14.71 232 GLY B CA 1
ATOM 5171 C C . GLY B 1 225 ? -20.592 22.029 39.308 1.00 12.94 232 GLY B C 1
ATOM 5172 O O . GLY B 1 225 ? -20.548 22.849 40.223 1.00 15.99 232 GLY B O 1
ATOM 5173 N N . GLU B 1 226 ? -20.295 20.738 39.489 1.00 13.00 233 GLU B N 1
ATOM 5174 C CA . GLU B 1 226 ? -19.983 20.225 40.850 1.00 14.76 233 GLU B CA 1
ATOM 5175 C C . GLU B 1 226 ? -18.531 20.476 41.170 1.00 12.05 233 GLU B C 1
ATOM 5176 O O . GLU B 1 226 ? -17.642 20.014 40.470 1.00 12.73 233 GLU B O 1
ATOM 5182 N N . GLN B 1 227 ? -18.302 21.228 42.241 1.00 13.13 234 GLN B N 1
ATOM 5183 C CA . GLN B 1 227 ? -16.948 21.643 42.627 1.00 13.45 234 GLN B CA 1
ATOM 5184 C C . GLN B 1 227 ? -16.011 20.466 42.857 1.00 11.97 234 GLN B C 1
ATOM 5185 O O . GLN B 1 227 ? -14.823 20.595 42.637 1.00 12.68 234 GLN B O 1
ATOM 5191 N N . ASP B 1 228 ? -16.517 19.320 43.292 1.00 13.20 235 ASP B N 1
ATOM 5192 C CA . ASP B 1 228 ? -15.632 18.183 43.454 1.00 13.22 235 ASP B CA 1
ATOM 5193 C C . ASP B 1 228 ? -14.844 17.823 42.174 1.00 11.22 235 ASP B C 1
ATOM 5194 O O . ASP B 1 228 ? -13.692 17.409 42.242 1.00 11.66 235 ASP B O 1
ATOM 5199 N N . TYR B 1 229 ? -15.464 18.003 41.023 1.00 11.74 236 TYR B N 1
ATOM 5200 C CA . TYR B 1 229 ? -14.735 17.773 39.772 1.00 10.63 236 TYR B CA 1
ATOM 5201 C C . TYR B 1 229 ? -13.640 18.766 39.499 1.00 9.72 236 TYR B C 1
ATOM 5202 O O . TYR B 1 229 ? -12.600 18.389 38.964 1.00 10.18 236 TYR B O 1
ATOM 5211 N N . MET B 1 230 ? -13.871 20.032 39.846 1.00 10.18 237 MET B N 1
ATOM 5212 C CA . MET B 1 230 ? -12.784 20.997 39.756 1.00 10.11 237 MET B CA 1
ATOM 5213 C C . MET B 1 230 ? -11.645 20.644 40.708 1.00 10.21 237 MET B C 1
ATOM 5214 O O . MET B 1 230 ? -10.463 20.795 40.379 1.00 11.13 237 MET B O 1
ATOM 5219 N N . ASP B 1 231 ? -11.996 20.213 41.922 1.00 10.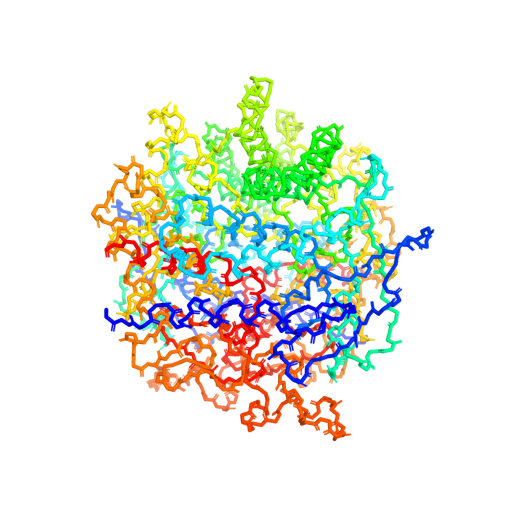36 238 ASP B N 1
ATOM 5220 C CA . ASP B 1 231 ? -10.991 19.817 42.889 1.00 11.71 238 ASP B CA 1
ATOM 5221 C C . ASP B 1 231 ? -10.147 18.654 42.325 1.00 11.58 238 ASP B C 1
ATOM 5222 O O . ASP B 1 231 ? -8.917 18.630 42.452 1.00 11.43 238 ASP B O 1
ATOM 5227 N N . LYS B 1 232 ? -10.820 17.706 41.673 1.00 9.44 239 LYS B N 1
ATOM 5228 C CA . LYS B 1 232 ? -10.114 16.585 41.065 1.00 9.54 239 LYS B CA 1
ATOM 5229 C C . LYS B 1 232 ? -9.215 17.057 39.905 1.00 8.75 239 LYS B C 1
ATOM 5230 O O . LYS B 1 232 ? -8.049 16.676 39.807 1.00 9.74 239 LYS B O 1
ATOM 5236 N N . ALA B 1 233 ? -9.719 17.970 39.068 1.00 8.80 240 ALA B N 1
ATOM 5237 C CA . ALA B 1 233 ? -8.884 18.500 37.971 1.00 9.50 240 ALA B CA 1
ATOM 5238 C C . ALA B 1 233 ? -7.621 19.156 38.519 1.00 9.51 240 ALA B C 1
ATOM 5239 O O . ALA B 1 233 ? -6.539 19.027 37.959 1.00 9.82 240 ALA B O 1
ATOM 5241 N N . ASN B 1 234 ? -7.768 19.818 39.674 1.00 9.20 241 ASN B N 1
ATOM 5242 C CA . ASN B 1 234 ? -6.673 20.541 40.304 1.00 8.72 241 ASN B CA 1
ATOM 5243 C C . ASN B 1 234 ? -5.605 19.619 40.892 1.00 9.36 241 ASN B C 1
ATOM 5244 O O . ASN B 1 234 ? -4.551 20.084 41.177 1.00 11.08 241 AS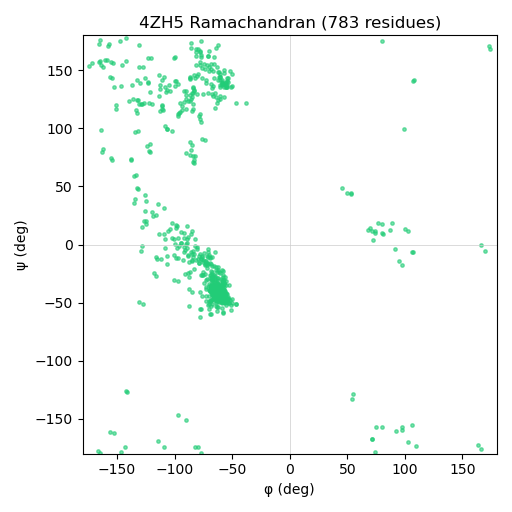N B O 1
ATOM 5249 N N . GLU B 1 235 ? -5.876 18.318 40.966 1.00 8.53 242 GLU B N 1
ATOM 5250 C CA . GLU B 1 235 ? -4.880 17.347 41.357 1.00 9.44 242 GLU B CA 1
ATOM 5251 C C . GLU B 1 235 ? -3.938 17.002 40.228 1.00 9.46 242 GLU B C 1
ATOM 5252 O O . GLU B 1 235 ? -2.891 16.398 40.439 1.00 11.19 242 GLU B O 1
ATOM 5258 N N . PHE B 1 236 ? -4.327 17.347 38.995 1.00 8.56 243 PHE B N 1
ATOM 5259 C CA . PHE B 1 236 ? -3.652 16.833 37.765 1.00 8.50 243 PHE B CA 1
ATOM 5260 C C . PHE B 1 236 ? -3.402 17.955 36.773 1.00 7.77 243 PHE B C 1
ATOM 5261 O O . PHE B 1 236 ? -3.451 17.710 35.555 1.00 8.33 243 PHE B O 1
ATOM 5269 N N . LEU B 1 237 ? -3.025 19.138 37.247 1.00 8.07 244 LEU B N 1
ATOM 5270 C CA . LEU B 1 237 ? -2.915 20.244 36.331 1.00 8.51 244 LEU B CA 1
ATOM 5271 C C . LEU B 1 237 ? -1.712 20.063 35.390 1.00 9.43 244 LEU B C 1
ATOM 5272 O O . LEU B 1 237 ? -0.697 19.511 35.764 1.00 9.31 244 LEU B O 1
ATOM 5277 N N . PRO B 1 238 ? -1.811 20.597 34.153 1.00 8.16 245 PRO B N 1
ATOM 5278 C CA . PRO B 1 238 ? -0.693 20.482 33.209 1.00 9.16 245 PRO B CA 1
ATOM 5279 C C . PRO B 1 238 ? 0.585 21.056 33.762 1.00 9.91 245 PRO B C 1
ATOM 5280 O O . PRO B 1 238 ? 0.574 22.136 34.366 1.00 10.96 245 PRO B O 1
ATOM 5284 N N . GLN B 1 239 ? 1.665 20.307 33.564 1.00 10.37 246 GLN B N 1
ATOM 5285 C CA . GLN B 1 239 ? 3.001 20.710 33.968 1.00 12.49 246 GLN B CA 1
ATOM 5286 C C . GLN B 1 239 ? 3.843 21.001 32.740 1.00 12.20 246 GLN B C 1
ATOM 5287 O O . GLN B 1 239 ? 4.009 20.171 31.872 1.00 14.30 246 GLN B O 1
ATOM 5293 N N . GLY B 1 240 ? 4.314 22.229 32.658 1.00 11.64 247 GLY B N 1
ATOM 5294 C CA . GLY B 1 240 ? 5.141 22.643 31.533 1.00 12.22 247 GLY B CA 1
ATOM 5295 C C . GLY B 1 240 ? 4.378 22.781 30.239 1.00 10.40 247 GLY B C 1
ATOM 5296 O O . GLY B 1 240 ? 3.162 22.803 30.216 1.00 12.04 247 GLY B O 1
ATOM 5297 N N . ARG B 1 241 ? 5.152 22.893 29.160 1.00 8.99 248 ARG B N 1
ATOM 5298 C CA . ARG B 1 241 ? 4.567 23.158 27.853 1.00 8.37 248 ARG B CA 1
ATOM 5299 C C . ARG B 1 241 ? 4.127 21.845 27.209 1.00 7.81 248 ARG B C 1
ATOM 5300 O O . ARG B 1 241 ? 4.943 20.919 27.054 1.00 9.01 248 ARG B O 1
ATOM 5308 N N . PRO B 1 242 ? 2.859 21.757 26.783 1.00 7.69 249 PRO B N 1
ATOM 5309 C CA . PRO B 1 242 ? 2.461 20.559 26.015 1.00 8.71 249 PRO B CA 1
ATOM 5310 C C . PRO B 1 242 ? 3.286 20.435 24.730 1.00 8.37 249 PRO B C 1
ATOM 5311 O O . PRO B 1 242 ? 3.575 21.431 24.108 1.00 8.23 249 PRO B O 1
ATOM 5315 N N . TRP B 1 243 ? 3.648 19.213 24.380 1.00 7.31 250 TRP B N 1
ATOM 5316 C CA . TRP B 1 243 ? 4.394 18.952 23.133 1.00 7.66 250 TRP B CA 1
ATOM 5317 C C . TRP B 1 243 ? 3.517 19.101 21.912 1.00 7.46 250 TRP B C 1
ATOM 5318 O O . TRP B 1 243 ? 3.971 19.629 20.882 1.00 9.06 250 TRP B O 1
ATOM 5329 N N . ALA B 1 244 ? 2.287 18.661 22.032 1.00 7.43 251 ALA B N 1
ATOM 5330 C CA . ALA B 1 244 ? 1.252 18.832 21.000 1.00 6.92 251 ALA B CA 1
ATOM 5331 C C . ALA B 1 244 ? -0.076 18.550 21.650 1.00 7.17 251 ALA B C 1
ATOM 5332 O O . ALA B 1 244 ? -0.095 18.231 22.836 1.00 9.10 251 ALA B O 1
ATOM 5334 N N . PHE B 1 245 ? -1.176 18.719 20.938 1.00 7.37 252 PHE B N 1
ATOM 5335 C CA . PHE B 1 245 ? -2.505 18.281 21.377 1.00 6.34 252 PHE B CA 1
ATOM 5336 C C . PHE B 1 245 ? -2.802 17.084 20.497 1.00 6.25 252 PHE B C 1
ATOM 5337 O O . PHE B 1 245 ? -2.668 17.171 19.265 1.00 7.40 252 PHE B O 1
ATOM 5345 N N . SER B 1 246 ? -3.226 16.002 21.092 1.00 6.02 253 SER B N 1
ATOM 5346 C CA . SER B 1 246 ? -3.441 14.776 20.335 1.00 5.69 253 SER B CA 1
ATOM 5347 C C . SER B 1 246 ? -4.269 13.766 21.118 1.00 5.49 253 SER B C 1
ATOM 5348 O O . SER B 1 246 ? -4.601 14.026 22.264 1.00 6.97 253 SER B O 1
ATOM 5351 N N . TRP B 1 247 ? -4.514 12.594 20.521 1.00 5.92 254 TRP B N 1
ATOM 5352 C CA . TRP B 1 247 ? -5.154 11.500 21.215 1.00 6.31 254 TRP B CA 1
ATOM 5353 C C . TRP B 1 247 ? -4.382 11.060 22.452 1.00 5.92 254 TRP B C 1
ATOM 5354 O O . TRP B 1 247 ? -4.969 10.437 23.332 1.00 7.15 254 TRP B O 1
ATOM 5365 N N . ASP B 1 248 ? -3.076 11.351 22.526 1.00 5.35 255 ASP B N 1
ATOM 5366 C CA . ASP B 1 248 ? -2.241 10.977 23.653 1.00 6.46 255 ASP B CA 1
ATOM 5367 C C . ASP B 1 248 ? -2.108 12.050 24.712 1.00 6.10 255 ASP B C 1
ATOM 5368 O O . ASP B 1 248 ? -2.034 11.722 25.884 1.00 8.18 255 ASP B O 1
ATOM 5373 N N A SER B 1 249 ? -2.189 13.319 24.328 0.50 6.52 256 SER B N 1
ATOM 5374 N N B SER B 1 249 ? -1.983 13.326 24.314 0.50 6.85 256 SER B N 1
ATOM 5375 C CA A SER B 1 249 ? -1.840 14.414 25.219 0.50 6.40 256 SER B CA 1
ATOM 5376 C CA B SER B 1 249 ? -1.745 14.460 25.245 0.50 6.88 256 SER B CA 1
ATOM 5377 C C A SER B 1 249 ? -2.943 15.439 25.265 0.50 5.87 256 SER B C 1
ATOM 5378 C C B SER B 1 249 ? -2.945 15.410 25.260 0.50 5.97 256 SER B C 1
ATOM 5379 O O A SER B 1 249 ? -3.179 16.131 24.278 0.50 6.89 256 SER B O 1
ATOM 5380 O O B SER B 1 249 ? -3.283 15.993 24.230 0.50 6.71 256 SER B O 1
ATOM 5385 N N . LYS B 1 250 ? -3.552 15.564 26.440 1.00 5.55 257 LYS B N 1
ATOM 5386 C CA . LYS B 1 250 ? -4.720 16.443 26.620 1.00 6.09 257 LYS B CA 1
ATOM 5387 C C . LYS B 1 250 ? -4.403 17.800 27.204 1.00 5.39 257 LYS B C 1
ATOM 5388 O O . LYS B 1 250 ? -5.264 18.665 27.216 1.00 6.63 257 LYS B O 1
ATOM 5394 N N . GLU B 1 251 ? -3.167 18.013 27.647 1.00 5.54 258 GLU B N 1
ATOM 5395 C CA . GLU B 1 251 ? -2.839 19.224 28.406 1.00 5.47 258 GLU B CA 1
ATOM 5396 C C . GLU B 1 251 ? -3.217 20.488 27.723 1.00 5.92 258 GLU B C 1
ATOM 5397 O O . GLU B 1 251 ? -3.724 21.407 28.390 1.00 6.24 258 GLU B O 1
ATOM 5403 N N . ALA B 1 252 ? -2.928 20.641 26.419 1.00 5.92 259 ALA B N 1
ATOM 5404 C CA . ALA B 1 252 ? -3.277 21.916 25.766 1.00 6.67 259 ALA B CA 1
ATOM 5405 C C . ALA B 1 252 ? -4.756 22.169 25.788 1.00 5.61 259 ALA B C 1
ATOM 5406 O O . ALA B 1 252 ? -5.211 23.309 25.903 1.00 7.08 259 ALA B O 1
ATOM 5408 N N . GLY B 1 253 ? -5.536 21.105 25.638 1.00 6.07 260 GLY B N 1
ATOM 5409 C CA . GLY B 1 253 ? -6.977 21.201 25.747 1.00 6.16 260 GLY B CA 1
ATOM 5410 C C . GLY B 1 253 ? -7.442 21.608 27.127 1.00 6.30 260 GLY B C 1
ATOM 5411 O O . GLY B 1 253 ? -8.277 22.539 27.273 1.00 6.80 260 GLY B O 1
ATOM 5412 N N . SER B 1 254 ? -6.864 20.989 28.152 1.00 6.20 261 SER B N 1
ATOM 5413 C CA . SER B 1 254 ? -7.158 21.366 29.513 1.00 5.84 261 SER B CA 1
ATOM 5414 C C . SER B 1 254 ? -6.835 22.840 29.746 1.00 5.14 261 SER B C 1
ATOM 5415 O O . SER B 1 254 ? -7.589 23.542 30.425 1.00 5.59 261 SER B O 1
ATOM 5418 N N . LEU B 1 255 ? -5.715 23.342 29.201 1.00 5.46 262 LEU B N 1
ATOM 5419 C CA . LEU B 1 255 ? -5.405 24.765 29.372 1.00 5.72 262 LEU B CA 1
ATOM 5420 C C . LEU B 1 255 ? -6.460 25.684 28.788 1.00 5.54 262 LEU B C 1
ATOM 5421 O O . LEU B 1 255 ? -6.746 26.748 29.369 1.00 6.58 262 LEU B O 1
ATOM 5426 N N . VAL B 1 256 ? -7.025 25.322 27.606 1.00 5.75 263 VAL B N 1
ATOM 5427 C CA . VAL B 1 256 ? -8.119 26.144 27.071 1.00 6.52 263 VAL B CA 1
ATOM 5428 C C . VAL B 1 256 ? -9.319 26.108 28.016 1.00 6.07 263 VAL B C 1
ATOM 5429 O O . VAL B 1 256 ? -9.949 27.142 28.279 1.00 6.91 263 VAL B O 1
ATOM 5433 N N . LEU B 1 257 ? -9.672 24.924 28.506 1.00 6.06 264 LEU B N 1
ATOM 5434 C CA . LEU B 1 257 ? -10.818 24.814 29.440 1.00 6.41 264 LEU B CA 1
ATOM 5435 C C . LEU B 1 257 ? -10.569 25.612 30.742 1.00 5.91 264 LEU B C 1
ATOM 5436 O O . LEU B 1 257 ? -11.436 26.361 31.187 1.00 7.18 264 LEU B O 1
ATOM 5441 N N . LEU B 1 258 ? -9.388 25.462 31.298 1.00 5.69 265 LEU B N 1
ATOM 5442 C CA . LEU B 1 258 ? -9.044 26.192 32.520 1.00 5.71 265 LEU B CA 1
ATOM 5443 C C . LEU B 1 258 ? -9.137 27.691 32.277 1.00 5.66 265 LEU B C 1
ATOM 5444 O O . LEU B 1 258 ? -9.753 28.450 33.069 1.00 7.20 265 LEU B O 1
ATOM 5449 N N . THR B 1 259 ? -8.620 28.141 31.125 1.00 5.97 266 THR B N 1
ATOM 5450 C CA . THR B 1 259 ? -8.697 29.571 30.800 1.00 6.17 266 THR B CA 1
ATOM 5451 C C . THR B 1 259 ? -10.150 30.058 30.675 1.00 7.00 266 THR B C 1
ATOM 5452 O O . THR B 1 259 ? -10.486 31.167 31.072 1.00 7.45 266 THR B O 1
ATOM 5456 N N . SER B 1 260 ? -11.025 29.187 30.174 1.00 6.91 267 SER B N 1
ATOM 5457 C CA . SER B 1 260 ? -12.419 29.545 29.979 1.00 7.89 267 SER B CA 1
ATOM 5458 C C . SER B 1 260 ? -13.136 29.865 31.283 1.00 8.15 267 SER B C 1
ATOM 5459 O O . SER B 1 260 ? -14.149 30.578 31.272 1.00 9.91 267 SER B O 1
ATOM 5462 N N . PHE B 1 261 ? -12.641 29.341 32.393 1.00 9.38 268 PHE B N 1
ATOM 5463 C CA . PHE B 1 261 ? -13.271 29.617 33.660 1.00 9.33 268 PHE B CA 1
ATOM 5464 C C . PHE B 1 261 ? -12.777 30.939 34.291 1.00 10.13 268 PHE B C 1
ATOM 5465 O O . PHE B 1 261 ? -13.375 31.382 35.278 1.00 13.46 268 PHE B O 1
ATOM 5473 N N . GLY B 1 262 ? -11.682 31.508 33.765 1.00 11.33 269 GLY B N 1
ATOM 5474 C CA . GLY B 1 262 ? -11.024 32.710 34.303 1.00 11.19 269 GLY B CA 1
ATOM 5475 C C . GLY B 1 262 ? -9.845 32.270 35.133 1.00 11.35 269 GLY B C 1
ATOM 5476 O O . GLY B 1 262 ? -10.010 31.860 36.279 1.00 14.42 269 GLY B O 1
ATOM 5477 N N . ASN B 1 263 ? -8.648 32.318 34.582 1.00 10.13 270 ASN B N 1
ATOM 5478 C CA . ASN B 1 263 ? -7.468 31.704 35.211 1.00 8.93 270 ASN B CA 1
ATOM 5479 C C . ASN B 1 263 ? -6.231 32.252 34.557 1.00 8.42 270 ASN B C 1
ATOM 5480 O O . ASN B 1 263 ? -5.850 31.861 33.446 1.00 9.65 270 ASN B O 1
ATOM 5485 N N . SER B 1 264 ? -5.626 33.238 35.198 1.00 8.85 271 SER B N 1
ATOM 5486 C CA A SER B 1 264 ? -4.457 33.903 34.618 0.50 9.21 271 SER B CA 1
ATOM 5487 C CA B SER B 1 264 ? -4.445 33.914 34.664 0.50 9.89 271 SER B CA 1
ATOM 5488 C C . SER B 1 264 ? -3.273 32.963 34.427 1.00 9.16 271 SER B C 1
ATOM 5489 O O . SER B 1 264 ? -2.530 33.094 33.461 1.00 9.44 271 SER B O 1
ATOM 5494 N N . ASN B 1 265 ? -3.088 32.018 35.363 1.00 8.96 272 ASN B N 1
ATOM 5495 C CA . ASN B 1 265 ? -1.954 31.124 35.264 1.00 8.96 272 ASN B CA 1
ATOM 5496 C C . ASN B 1 265 ? -2.108 30.223 34.019 1.00 7.75 272 ASN B C 1
ATOM 5497 O O . ASN B 1 265 ? -1.164 30.037 33.241 1.00 9.04 272 ASN B O 1
ATOM 5502 N N . ALA B 1 266 ? -3.296 29.670 33.843 1.00 7.17 273 ALA B N 1
ATOM 5503 C CA . ALA B 1 266 ? -3.561 28.838 32.673 1.00 6.63 273 ALA B CA 1
ATOM 5504 C C . ALA B 1 266 ? -3.433 29.625 31.395 1.00 6.03 273 ALA B C 1
ATOM 5505 O O . ALA B 1 266 ? -2.912 29.093 30.400 1.00 6.45 273 ALA B O 1
ATOM 5507 N N . ARG B 1 267 ? -3.900 30.869 31.399 1.00 6.09 274 ARG B N 1
ATOM 5508 C CA . ARG B 1 267 ? -3.745 31.689 30.202 1.00 6.26 274 ARG B CA 1
ATOM 5509 C C . ARG B 1 267 ? -2.292 31.805 29.809 1.00 6.16 274 ARG B C 1
ATOM 5510 O O . ARG B 1 267 ? -1.937 31.655 28.625 1.00 6.18 274 ARG B O 1
ATOM 5518 N N . ALA B 1 268 ? -1.417 32.091 30.769 1.00 6.77 275 ALA B N 1
ATOM 5519 C CA . ALA B 1 268 ? -0.009 32.274 30.453 1.00 7.41 275 ALA B CA 1
ATOM 5520 C C . ALA B 1 268 ? 0.612 30.980 29.935 1.00 6.95 275 ALA B C 1
ATOM 5521 O O . ALA B 1 268 ? 1.459 31.021 29.032 1.00 7.61 275 ALA B O 1
ATOM 5523 N N A GLN B 1 269 ? 0.190 29.850 30.498 0.50 6.87 276 GLN B N 1
ATOM 5524 N N B GLN B 1 269 ? 0.212 29.836 30.486 0.50 7.53 276 GLN B N 1
ATOM 5525 C CA A GLN B 1 269 ? 0.707 28.548 30.075 0.50 6.60 276 GLN B CA 1
ATOM 5526 C CA B GLN B 1 269 ? 0.738 28.545 30.013 0.50 7.76 276 GLN B CA 1
ATOM 5527 C C A GLN B 1 269 ? 0.252 28.250 28.630 0.50 6.81 276 GLN B C 1
ATOM 5528 C C B GLN B 1 269 ? 0.247 28.218 28.603 0.50 7.32 276 GLN B C 1
ATOM 5529 O O A GLN B 1 269 ? 1.021 27.810 27.801 0.50 7.02 276 GLN B O 1
ATOM 5530 O O B GLN B 1 269 ? 0.950 27.636 27.796 0.50 7.23 276 GLN B O 1
ATOM 5541 N N . LEU B 1 270 ? -0.993 28.592 28.326 1.00 6.47 277 LEU B N 1
ATOM 5542 C CA . LEU B 1 270 ? -1.543 28.440 26.998 1.00 6.71 277 LEU B CA 1
ATOM 5543 C C . LEU B 1 270 ? -0.853 29.367 25.976 1.00 6.88 277 LEU B C 1
ATOM 5544 O O . LEU B 1 270 ? -0.589 28.951 24.832 1.00 7.63 277 LEU B O 1
ATOM 5549 N N . GLU B 1 271 ? -0.577 30.616 26.377 1.00 7.12 278 GLU B N 1
ATOM 5550 C CA . GLU B 1 271 ? 0.160 31.537 25.534 1.00 7.08 278 GLU B CA 1
ATOM 5551 C C . GLU B 1 271 ? 1.537 30.995 25.202 1.00 6.81 278 GLU B C 1
ATOM 5552 O O . GLU B 1 271 ? 1.965 31.079 24.023 1.00 8.29 278 GLU B O 1
ATOM 5558 N N . ASP B 1 272 ? 2.237 30.435 26.195 1.00 7.56 279 ASP B N 1
ATOM 5559 C CA . ASP B 1 272 ? 3.563 29.860 25.917 1.00 8.19 279 ASP B CA 1
ATOM 5560 C C . ASP B 1 272 ? 3.465 28.698 24.913 1.00 8.02 279 ASP B C 1
ATOM 5561 O O . ASP B 1 272 ? 4.303 28.573 24.018 1.00 9.57 279 ASP B O 1
ATOM 5566 N N . PHE B 1 273 ? 2.424 27.873 25.017 1.00 7.74 280 PHE B N 1
ATOM 5567 C CA . PHE B 1 273 ? 2.215 26.802 24.025 1.00 7.68 280 PHE B CA 1
ATOM 5568 C C . PHE B 1 273 ? 1.982 27.376 22.638 1.00 7.36 280 PHE B C 1
ATOM 5569 O O . PHE B 1 273 ? 2.640 26.985 21.684 1.00 7.46 280 PHE B O 1
ATOM 5577 N N . LEU B 1 274 ? 0.999 28.280 22.523 1.00 7.50 281 LEU B N 1
ATOM 5578 C CA . LEU B 1 274 ? 0.663 28.778 21.198 1.00 7.32 281 LEU B CA 1
ATOM 5579 C C . LEU B 1 274 ? 1.805 29.499 20.536 1.00 7.68 281 LEU B C 1
ATOM 5580 O O . LEU B 1 274 ? 2.062 29.342 19.341 1.00 8.96 281 LEU B O 1
ATOM 5585 N N . GLN B 1 275 ? 2.496 30.337 21.292 1.00 8.82 282 GLN B N 1
ATOM 5586 C CA . GLN B 1 275 ? 3.576 31.100 20.706 1.00 9.85 282 GLN B CA 1
ATOM 5587 C C . GLN B 1 275 ? 4.641 30.191 20.120 1.00 10.06 282 GLN B C 1
ATOM 5588 O O . GLN B 1 275 ? 5.272 30.535 19.101 1.00 11.36 282 GLN B O 1
ATOM 5594 N N A SER B 1 276 ? 4.818 29.023 20.706 0.70 10.55 283 SER B N 1
ATOM 5595 N N B SER B 1 276 ? 4.862 29.017 20.703 0.30 7.96 283 SER B N 1
ATOM 5596 C CA A SER B 1 276 ? 5.814 28.098 20.203 0.70 12.82 283 SER B CA 1
ATOM 5597 C CA B SER B 1 276 ? 5.830 28.083 20.120 0.30 6.86 283 SER B CA 1
ATOM 5598 C C A SER B 1 276 ? 5.439 27.530 18.804 0.70 11.06 283 SER B C 1
ATOM 5599 C C B SER B 1 276 ? 5.434 27.635 18.711 0.30 7.72 283 SER B C 1
ATOM 5600 O O A SER B 1 276 ? 6.331 27.165 18.022 0.70 13.93 283 SER B O 1
ATOM 5601 O O B SER B 1 276 ? 6.286 27.448 17.829 0.30 8.10 283 SER B O 1
ATOM 5606 N N . TRP B 1 277 ? 4.137 27.459 18.511 1.00 8.88 284 TRP B N 1
ATOM 5607 C CA . TRP B 1 277 ? 3.614 26.996 17.229 1.00 9.98 284 TRP B CA 1
ATOM 5608 C C . TRP B 1 277 ? 3.561 28.070 16.157 1.00 9.75 284 TRP B C 1
ATOM 5609 O O . TRP B 1 277 ? 3.465 27.720 14.985 1.00 11.56 284 TRP B O 1
ATOM 5620 N N . PHE B 1 278 ? 3.565 29.336 16.545 1.00 9.88 285 PHE B N 1
ATOM 5621 C CA . PHE B 1 278 ? 3.512 30.416 15.607 1.00 10.59 285 PHE B CA 1
ATOM 5622 C C . PHE B 1 278 ? 4.878 30.587 14.972 1.00 12.32 285 PHE B C 1
ATOM 5623 O O . PHE B 1 278 ? 5.876 30.150 15.532 1.00 12.02 285 PHE B O 1
ATOM 5631 N N . PRO B 1 279 ? 4.950 31.302 13.838 1.00 12.23 286 PRO B N 1
ATOM 5632 C CA . PRO B 1 279 ? 6.263 31.547 13.239 1.00 13.14 286 PRO B CA 1
ATOM 5633 C C . PRO B 1 279 ? 7.201 32.210 14.259 1.00 13.43 286 PRO B C 1
ATOM 5634 O O . PRO B 1 279 ? 6.761 33.049 15.053 1.00 14.80 286 PRO B O 1
ATOM 5638 N N . GLY B 1 280 ? 8.455 31.786 14.267 1.00 14.76 287 GLY B N 1
ATOM 5639 C CA . GLY B 1 280 ? 9.437 32.275 15.204 1.00 15.51 287 GLY B CA 1
ATOM 5640 C C . GLY B 1 280 ? 9.567 31.496 16.490 1.00 15.64 287 GLY B C 1
ATOM 5641 O O . GLY B 1 280 ? 10.395 31.816 17.327 1.00 17.71 287 GLY B O 1
ATOM 5642 N N . GLY B 1 281 ? 8.718 30.498 16.672 1.00 12.65 288 GLY B N 1
ATOM 5643 C CA . GLY B 1 281 ? 8.709 29.695 17.880 1.00 12.83 288 GLY B CA 1
ATOM 5644 C C . GLY B 1 281 ? 9.619 28.487 17.784 1.00 12.33 288 GLY B C 1
ATOM 5645 O O . GLY B 1 281 ? 10.626 28.507 17.092 1.00 15.00 288 GLY B O 1
ATOM 5646 N N . ASP B 1 282 ? 9.266 27.429 18.505 1.00 11.39 289 ASP B N 1
ATOM 5647 C CA . ASP B 1 282 ? 10.107 26.240 18.572 1.00 11.20 289 ASP B CA 1
ATOM 5648 C C . ASP B 1 282 ? 9.677 25.092 17.679 1.00 10.94 289 ASP B C 1
ATOM 5649 O O . ASP B 1 282 ? 10.419 24.101 17.568 1.00 13.99 289 ASP B O 1
ATOM 5654 N N . ILE B 1 283 ? 8.509 25.185 17.072 1.00 8.79 290 ILE B N 1
ATOM 5655 C CA . ILE B 1 283 ? 8.047 24.164 16.163 1.00 10.05 290 ILE B CA 1
ATOM 5656 C C . ILE B 1 283 ? 8.678 24.444 14.795 1.00 9.73 290 ILE B C 1
ATOM 5657 O O . ILE B 1 283 ? 8.651 25.557 14.286 1.00 11.24 290 ILE B O 1
ATOM 5662 N N . HIS B 1 284 ? 9.209 23.420 14.182 1.00 9.25 291 HIS B N 1
ATOM 5663 C CA . HIS B 1 284 ? 9.776 23.543 12.853 1.00 9.90 291 HIS B CA 1
ATOM 5664 C C . HIS B 1 284 ? 8.715 23.995 11.852 1.00 9.92 291 HIS B C 1
ATOM 5665 O O . HIS B 1 284 ? 7.590 23.459 11.836 1.00 10.86 291 HIS B O 1
ATOM 5672 N N . TYR B 1 285 ? 9.078 24.934 10.973 1.00 9.63 292 TYR B N 1
ATOM 5673 C CA . TYR B 1 285 ? 8.270 25.271 9.823 1.00 9.38 292 TYR B CA 1
ATOM 5674 C C . TYR B 1 285 ? 8.899 24.724 8.556 1.00 8.82 292 TYR B C 1
ATOM 5675 O O . TYR B 1 285 ? 10.070 24.936 8.327 1.00 12.10 292 TYR B O 1
ATOM 5684 N N . THR B 1 286 ? 8.086 24.081 7.733 1.00 9.72 293 THR B N 1
ATOM 5685 C CA . THR B 1 286 ? 8.552 23.652 6.403 1.00 10.06 293 THR B CA 1
ATOM 5686 C C . THR B 1 286 ? 8.707 24.926 5.551 1.00 11.65 293 THR B C 1
ATOM 5687 O O . THR B 1 286 ? 8.102 25.975 5.847 1.00 12.54 293 THR B O 1
ATOM 5691 N N . PRO B 1 287 ? 9.441 24.864 4.443 1.00 13.15 294 PRO B N 1
ATOM 5692 C CA . PRO B 1 287 ? 9.552 26.059 3.580 1.00 14.04 294 PRO B CA 1
ATOM 5693 C C . PRO B 1 287 ? 8.219 26.574 3.090 1.00 12.12 294 PRO B C 1
ATOM 5694 O O . PRO B 1 287 ? 8.087 27.770 2.917 1.00 16.70 294 PRO B O 1
ATOM 5698 N N . LEU B 1 288 ? 7.248 25.704 2.829 1.00 14.01 295 LEU B N 1
ATOM 5699 C CA . LEU B 1 288 ? 5.938 26.130 2.324 1.00 13.70 295 LEU B CA 1
ATOM 5700 C C . LEU B 1 288 ? 4.958 26.472 3.465 1.00 12.92 295 LEU B C 1
ATOM 5701 O O . LEU B 1 288 ? 3.793 26.701 3.201 1.00 14.26 295 LEU B O 1
ATOM 5706 N N . GLY B 1 289 ? 5.405 26.483 4.714 1.00 12.96 296 GLY B N 1
ATOM 5707 C CA . GLY B 1 289 ? 4.645 27.125 5.793 1.00 13.57 296 GLY B CA 1
ATOM 5708 C C . GLY B 1 289 ? 3.867 26.216 6.736 1.00 11.07 296 GLY B C 1
ATOM 5709 O O . GLY B 1 289 ? 3.050 26.688 7.542 1.00 12.36 296 GLY B O 1
ATOM 5710 N N . LEU B 1 290 ? 4.116 24.902 6.663 1.00 10.26 297 LEU B N 1
ATOM 5711 C CA . LEU B 1 290 ? 3.473 23.949 7.574 1.00 9.47 297 LEU B CA 1
ATOM 5712 C C . LEU B 1 290 ? 4.233 23.954 8.914 1.00 9.33 297 LEU B C 1
ATOM 5713 O O . LEU B 1 290 ? 5.470 23.811 8.953 1.00 9.83 297 LEU B O 1
ATOM 5718 N N . ALA B 1 291 ? 3.474 24.112 9.987 1.00 8.39 298 ALA B N 1
ATOM 5719 C CA . ALA B 1 291 ? 3.982 23.928 11.376 1.00 8.46 298 ALA B CA 1
ATOM 5720 C C . ALA B 1 291 ? 4.076 22.444 11.638 1.00 7.39 298 ALA B C 1
ATOM 5721 O O . ALA B 1 291 ? 3.056 21.789 11.731 1.00 9.64 298 ALA B O 1
ATOM 5723 N N . TRP B 1 292 ? 5.302 21.924 11.630 1.00 8.70 299 TRP B N 1
ATOM 5724 C CA . TRP B 1 292 ? 5.568 20.503 11.448 1.00 8.06 299 TRP B CA 1
ATOM 5725 C C . TRP B 1 292 ? 6.105 19.916 12.754 1.00 8.18 299 TRP B C 1
ATOM 5726 O O . TRP B 1 292 ? 7.204 20.251 13.180 1.00 9.22 299 TRP B O 1
ATOM 5737 N N . ARG B 1 293 ? 5.366 18.993 13.336 1.00 7.95 300 ARG B N 1
ATOM 5738 C CA . ARG B 1 293 ? 5.683 18.444 14.647 1.00 8.95 300 ARG B CA 1
ATOM 5739 C C . ARG B 1 293 ? 6.362 17.103 14.595 1.00 10.19 300 ARG B C 1
ATOM 5740 O O . ARG B 1 293 ? 7.060 16.761 15.540 1.00 12.70 300 ARG B O 1
ATOM 5748 N N . ASP B 1 294 ? 6.077 16.298 13.574 1.00 9.75 301 ASP B N 1
ATOM 5749 C CA . ASP B 1 294 ? 6.477 14.894 13.600 1.00 10.18 301 ASP B CA 1
ATOM 5750 C C . ASP B 1 294 ? 6.370 14.307 12.210 1.00 10.85 301 ASP B C 1
ATOM 5751 O O . ASP B 1 294 ? 5.519 14.728 11.399 1.00 10.32 301 ASP B O 1
ATOM 5756 N N . THR B 1 295 ? 7.123 13.230 12.018 1.00 10.62 302 THR B N 1
ATOM 5757 C CA . THR B 1 295 ? 7.036 12.432 10.829 1.00 12.00 302 THR B CA 1
ATOM 5758 C C . THR B 1 295 ? 5.671 11.873 10.526 1.00 12.01 302 THR B C 1
ATOM 5759 O O . THR B 1 295 ? 5.268 11.820 9.356 1.00 12.39 302 THR B O 1
ATOM 5763 N N A TRP B 1 296 ? 5.011 11.442 11.607 0.45 12.93 303 TRP B N 1
ATOM 5764 N N B TRP B 1 296 ? 4.958 11.381 11.535 0.55 12.46 303 TRP B N 1
ATOM 5765 C CA A TRP B 1 296 ? 3.757 10.734 11.600 0.45 13.38 303 TRP B CA 1
ATOM 5766 C CA B TRP B 1 296 ? 3.753 10.610 11.268 0.55 12.85 303 TRP B CA 1
ATOM 5767 C C A TRP B 1 296 ? 2.601 11.706 11.705 0.45 11.78 303 TRP B C 1
ATOM 5768 C C B TRP B 1 296 ? 2.558 11.464 11.671 0.55 11.63 303 TRP B C 1
ATOM 5769 O O A TRP B 1 296 ? 2.502 12.424 12.728 0.45 10.60 303 TRP B O 1
ATOM 5770 O O B TRP B 1 296 ? 2.379 11.810 12.825 0.55 13.94 303 TRP B O 1
ATOM 5791 N N . GLY B 1 297 ? 1.699 11.756 10.709 1.00 10.82 304 GLY B N 1
ATOM 5792 C CA . GLY B 1 297 ? 0.512 12.595 10.915 1.00 9.87 304 GLY B CA 1
ATOM 5793 C C . GLY B 1 297 ? 0.852 14.057 11.129 1.00 8.46 304 GLY B C 1
ATOM 5794 O O . GLY B 1 297 ? 0.343 14.678 12.049 1.00 8.95 304 GLY B O 1
ATOM 5795 N N . SER B 1 298 ? 1.761 14.591 10.319 1.00 9.66 305 SER B N 1
ATOM 5796 C CA . SER B 1 298 ? 2.126 15.979 10.473 1.00 9.53 305 SER B CA 1
ATOM 5797 C C . SER B 1 298 ? 0.949 16.931 10.280 1.00 8.47 305 SER B C 1
ATOM 5798 O O . SER B 1 298 ? 0.828 17.916 11.021 1.00 9.01 305 SER B O 1
ATOM 5801 N N . LEU B 1 299 ? 0.049 16.625 9.360 1.00 8.19 306 LEU B N 1
ATOM 5802 C CA . LEU B 1 299 ? -1.088 17.508 9.183 1.00 8.20 306 LEU B CA 1
ATOM 5803 C C . LEU B 1 299 ? -2.022 17.451 10.396 1.00 7.26 306 LEU B C 1
ATOM 5804 O O . LEU B 1 299 ? -2.564 18.467 10.802 1.00 8.67 306 LEU B O 1
ATOM 5809 N N . ARG B 1 300 ? -2.194 16.257 10.929 1.00 7.62 307 ARG B N 1
ATOM 5810 C CA . ARG B 1 300 ? -3.020 16.049 12.125 1.00 7.06 307 ARG B CA 1
ATOM 5811 C C . ARG B 1 300 ? -2.501 16.888 13.290 1.00 7.19 307 ARG B C 1
ATOM 5812 O O . ARG B 1 300 ? -3.265 17.546 13.956 1.00 7.01 307 ARG B O 1
ATOM 5820 N N . TYR B 1 301 ? -1.181 16.894 13.502 1.00 7.16 308 TYR B N 1
ATOM 5821 C CA . TYR B 1 301 ? -0.691 17.674 14.656 1.00 7.19 308 TYR B CA 1
ATOM 5822 C C . TYR B 1 301 ? -0.952 19.159 14.437 1.00 6.81 308 TYR B C 1
ATOM 5823 O O . TYR B 1 301 ? -1.296 19.869 15.365 1.00 6.90 308 TYR B O 1
ATOM 5832 N N . SER B 1 302 ? -0.744 19.630 13.203 1.00 6.97 309 SER B N 1
ATOM 5833 C CA . SER B 1 302 ? -0.955 21.032 12.895 1.00 6.87 309 SER B CA 1
ATOM 5834 C C . SER B 1 302 ? -2.441 21.399 13.021 1.00 7.24 309 SER B C 1
ATOM 5835 O O . SER B 1 302 ? -2.785 22.434 13.642 1.00 8.67 309 SER B O 1
ATOM 5838 N N . ALA B 1 303 ? -3.330 20.530 12.527 1.00 7.66 310 ALA B N 1
ATOM 5839 C CA . ALA B 1 303 ? -4.769 20.782 12.619 1.00 8.06 310 ALA B CA 1
ATOM 5840 C C . ALA B 1 303 ? -5.219 20.820 14.084 1.00 7.09 310 ALA B C 1
ATOM 5841 O O . ALA B 1 303 ? -6.088 21.616 14.446 1.00 7.55 310 ALA B O 1
ATOM 5843 N N . ASN B 1 304 ? -4.637 19.939 14.892 1.00 6.79 311 ASN B N 1
ATOM 5844 C CA . ASN B 1 304 ? -4.965 19.901 16.318 1.00 6.36 311 ASN B CA 1
ATOM 5845 C C . ASN B 1 304 ? -4.575 21.232 16.971 1.00 6.37 311 ASN B C 1
ATOM 5846 O O . ASN B 1 304 ? -5.337 21.779 17.781 1.00 7.17 311 ASN B O 1
ATOM 5851 N N . SER B 1 305 ? -3.398 21.735 16.641 1.00 6.47 312 SER B N 1
ATOM 5852 C CA . SER B 1 305 ? -2.987 23.034 17.147 1.00 7.69 312 SER B CA 1
ATOM 5853 C C . SER B 1 305 ? -3.806 24.162 16.605 1.00 7.69 312 SER B C 1
ATOM 5854 O O . SER B 1 305 ? -4.064 25.124 17.316 1.00 7.87 312 SER B O 1
ATOM 5857 N N . ALA B 1 306 ? -4.211 24.072 15.325 1.00 7.52 313 ALA B N 1
ATOM 5858 C CA . ALA B 1 306 ? -5.106 25.099 14.777 1.00 7.83 313 ALA B CA 1
ATOM 5859 C C . ALA B 1 306 ? -6.434 25.173 15.500 1.00 7.13 313 ALA B C 1
ATOM 5860 O O . ALA B 1 306 ? -6.953 26.265 15.726 1.00 7.72 313 ALA B O 1
ATOM 5862 N N . PHE B 1 307 ? -6.951 24.013 15.878 1.00 6.90 314 PHE B N 1
ATOM 5863 C CA . PHE B 1 307 ? -8.214 23.922 16.622 1.00 7.41 314 PHE B CA 1
ATOM 5864 C C . PHE B 1 307 ? -8.046 24.590 17.996 1.00 6.93 314 PHE B C 1
ATOM 5865 O O . PHE B 1 307 ? -8.831 25.470 18.373 1.00 7.92 314 PHE B O 1
ATOM 5873 N N . ILE B 1 308 ? -6.993 24.207 18.717 1.00 6.31 315 ILE B N 1
ATOM 5874 C CA . ILE B 1 308 ? -6.697 24.843 20.004 1.00 5.95 315 ILE B CA 1
ATOM 5875 C C . ILE B 1 308 ? -6.553 26.358 19.808 1.00 6.10 315 ILE B C 1
ATOM 5876 O O . ILE B 1 308 ? -7.076 27.140 20.613 1.00 7.57 315 ILE B O 1
ATOM 5881 N N . ALA B 1 309 ? -5.807 26.779 18.766 1.00 6.76 316 ALA B N 1
ATOM 5882 C CA . ALA B 1 309 ? -5.578 28.196 18.507 1.00 6.65 316 ALA B CA 1
ATOM 5883 C C . ALA B 1 309 ? -6.891 28.951 18.285 1.00 6.93 316 ALA B C 1
ATOM 5884 O O . ALA B 1 309 ? -7.073 30.052 18.821 1.00 7.37 316 ALA B O 1
ATOM 5886 N N . LEU B 1 310 ? -7.816 28.377 17.530 1.00 6.56 317 LEU B N 1
ATOM 5887 C CA . LEU B 1 310 ? -9.102 29.069 17.261 1.00 7.86 317 LEU B CA 1
ATOM 5888 C C . LEU B 1 310 ? -9.940 29.144 18.534 1.00 8.00 317 LEU B C 1
ATOM 5889 O O . LEU B 1 310 ? -10.584 30.157 18.777 1.00 7.87 317 LEU B O 1
ATOM 5894 N N . LEU B 1 311 ? -9.946 28.077 19.339 1.00 7.67 318 LEU B N 1
ATOM 5895 C CA . LEU B 1 311 ? -10.670 28.106 20.623 1.00 7.14 318 LEU B CA 1
ATOM 5896 C C . LEU B 1 311 ? -10.063 29.165 21.562 1.00 6.80 318 LEU B C 1
ATOM 5897 O O . LEU B 1 311 ? -10.789 29.943 22.191 1.00 7.66 318 LEU B O 1
ATOM 5902 N N . ALA B 1 312 ? -8.742 29.203 21.607 1.00 6.40 319 ALA B N 1
ATOM 5903 C CA . ALA B 1 312 ? -8.022 30.149 22.468 1.00 6.51 319 ALA B CA 1
ATOM 5904 C C . ALA B 1 312 ? -8.270 31.579 21.993 1.00 6.90 319 ALA B C 1
ATOM 5905 O O . ALA B 1 312 ? -8.486 32.488 22.775 1.00 7.23 319 ALA B O 1
ATOM 5907 N N . ALA B 1 313 ? -8.313 31.772 20.668 1.00 7.34 320 ALA B N 1
ATOM 5908 C CA . ALA B 1 313 ? -8.542 33.118 20.143 1.00 7.45 320 ALA B CA 1
ATOM 5909 C C . ALA B 1 313 ? -9.918 33.640 20.574 1.00 7.55 320 ALA B C 1
ATOM 5910 O O . ALA B 1 313 ? -10.053 34.828 20.876 1.00 8.60 320 ALA B O 1
ATOM 5912 N N A GLU B 1 314 ? -10.924 32.762 20.624 0.50 7.89 321 GLU B N 1
ATOM 5913 N N B GLU B 1 314 ? -10.907 32.750 20.620 0.50 8.28 321 GLU B N 1
ATOM 5914 C CA A GLU B 1 314 ? -12.265 33.180 21.062 0.50 8.09 321 GLU B CA 1
ATOM 5915 C CA B GLU B 1 314 ? -12.262 33.118 21.025 0.50 8.65 321 GLU B CA 1
ATOM 5916 C C A GLU B 1 314 ? -12.298 33.490 22.548 0.50 8.30 321 GLU B C 1
ATOM 5917 C C B GLU B 1 314 ? -12.304 33.460 22.525 0.50 8.61 321 GLU B C 1
ATOM 5918 O O A GLU B 1 314 ? -13.237 34.131 23.015 0.50 8.89 321 GLU B O 1
ATOM 5919 O O B GLU B 1 314 ? -13.238 34.124 22.970 0.50 8.95 321 GLU B O 1
ATOM 5930 N N . GLU B 1 315 ? -11.304 33.007 23.291 1.00 7.88 322 GLU B N 1
ATOM 5931 C CA . GLU B 1 315 ? -11.136 33.402 24.709 1.00 7.80 322 GLU B CA 1
ATOM 5932 C C . GLU B 1 315 ? -10.352 34.673 24.888 1.00 8.78 322 GLU B C 1
ATOM 5933 O O . GLU B 1 315 ? -10.127 35.098 26.021 1.00 9.85 322 GLU B O 1
ATOM 5939 N N . GLY B 1 316 ? -9.909 35.287 23.802 1.00 8.26 323 GLY B N 1
ATOM 5940 C CA . GLY B 1 316 ? -9.059 36.461 23.911 1.00 8.49 323 GLY B CA 1
ATOM 5941 C C . GLY B 1 316 ? -7.588 36.195 24.036 1.00 9.36 323 GLY B C 1
ATOM 5942 O O . GLY B 1 316 ? -6.840 37.099 24.393 1.00 11.92 323 GLY B O 1
ATOM 5943 N N . VAL B 1 317 ? -7.162 34.971 23.786 1.00 7.46 324 VAL B N 1
ATOM 5944 C CA . VAL B 1 317 ? -5.758 34.603 23.925 1.00 7.58 324 VAL B CA 1
ATOM 5945 C C . VAL B 1 317 ? -5.070 34.686 22.576 1.00 7.73 324 VAL B C 1
ATOM 5946 O O . VAL B 1 317 ? -5.414 33.921 21.674 1.00 8.39 324 VAL B O 1
ATOM 5950 N N . LEU B 1 318 ? -4.136 35.644 22.463 1.00 7.63 325 LEU B N 1
ATOM 5951 C CA . LEU B 1 318 ? -3.347 35.843 21.241 1.00 8.19 325 LEU B CA 1
ATOM 5952 C C . LEU B 1 318 ? -4.255 35.801 20.014 1.00 7.73 325 LEU B C 1
ATOM 5953 O O . LEU B 1 318 ? -3.925 35.202 18.997 1.00 9.26 325 LEU B O 1
ATOM 5958 N N . THR B 1 319 ? -5.348 36.546 20.093 1.00 8.04 326 THR B N 1
ATOM 5959 C CA . THR B 1 319 ? -6.432 36.328 19.131 1.00 8.79 326 THR B CA 1
ATOM 5960 C C . THR B 1 319 ? -6.027 36.513 17.678 1.00 9.29 326 THR B C 1
ATOM 5961 O O . THR B 1 319 ? -6.342 35.663 16.833 1.00 9.43 326 THR B O 1
ATOM 5965 N N . SER B 1 320 ? -5.348 37.612 17.379 1.00 10.07 327 SER B N 1
ATOM 5966 C CA A SER B 1 320 ? -5.021 37.839 15.980 0.50 10.47 327 SER B CA 1
ATOM 5967 C CA B SER B 1 320 ? -4.913 37.916 16.014 0.50 11.59 327 SER B CA 1
ATOM 5968 C C . SER B 1 320 ? -3.981 36.847 15.479 1.00 10.11 327 SER B C 1
ATOM 5969 O O . SER B 1 320 ? -4.153 36.288 14.393 1.00 11.42 327 SER B O 1
ATOM 5974 N N . GLN B 1 321 ? -2.943 36.586 16.247 1.00 8.93 328 GLN B N 1
ATOM 5975 C CA . GLN B 1 321 ? -1.895 35.665 15.777 1.00 9.48 328 GLN B CA 1
ATOM 5976 C C . GLN B 1 321 ? -2.433 34.240 15.691 1.00 8.25 328 GLN B C 1
ATOM 5977 O O . GLN B 1 321 ? -2.051 33.474 14.800 1.00 9.21 328 GLN B O 1
ATOM 5983 N N . ALA B 1 322 ? -3.297 33.871 16.635 1.00 8.05 329 ALA B N 1
ATOM 5984 C CA . ALA B 1 322 ? -3.888 32.542 16.647 1.00 9.10 329 ALA B CA 1
ATOM 5985 C C . ALA B 1 322 ? -4.756 32.289 15.405 1.00 8.42 329 ALA B C 1
ATOM 5986 O O . ALA B 1 322 ? -4.664 31.200 14.813 1.00 9.20 329 ALA B O 1
ATOM 5988 N N . ARG B 1 323 ? -5.554 33.278 15.011 1.00 9.23 330 ARG B N 1
ATOM 5989 C CA . ARG B 1 323 ? -6.403 33.128 13.844 1.00 9.53 330 ARG B CA 1
ATOM 5990 C C . ARG B 1 323 ? -5.556 33.086 12.564 1.00 10.48 330 ARG B C 1
ATOM 5991 O O . ARG B 1 323 ? -5.833 32.304 11.677 1.00 11.85 330 ARG B O 1
ATOM 5999 N N . THR B 1 324 ? -4.510 33.895 12.500 1.00 8.98 331 THR B N 1
ATOM 6000 C C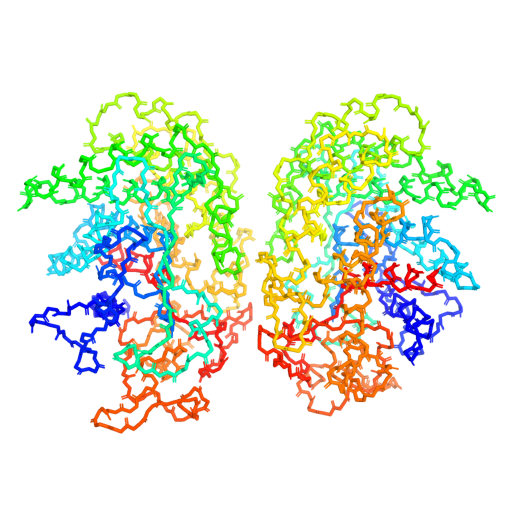A . THR B 1 324 ? -3.607 33.897 11.343 1.00 10.38 331 THR B CA 1
ATOM 6001 C C . THR B 1 324 ? -2.950 32.531 11.225 1.00 10.12 331 THR B C 1
ATOM 6002 O O . THR B 1 324 ? -2.891 31.983 10.134 1.00 10.57 331 THR B O 1
ATOM 6006 N N . PHE B 1 325 ? -2.468 31.969 12.336 1.00 9.11 332 PHE B N 1
ATOM 6007 C CA . PHE B 1 325 ? -1.877 30.632 12.356 1.00 8.09 332 PHE B CA 1
ATOM 6008 C C . PHE B 1 325 ? -2.858 29.578 11.882 1.00 8.47 332 PHE B C 1
ATOM 6009 O O . PHE B 1 325 ? -2.532 28.737 11.004 1.00 9.18 332 PHE B O 1
ATOM 6017 N N . ALA B 1 326 ? -4.060 29.571 12.437 1.00 8.23 333 ALA B N 1
ATOM 6018 C CA . ALA B 1 326 ? -5.016 28.545 12.092 1.00 9.19 333 ALA B CA 1
ATOM 6019 C C . ALA B 1 326 ? -5.389 28.581 10.621 1.00 10.73 333 ALA B C 1
ATOM 6020 O O . ALA B 1 326 ? -5.493 27.548 9.964 1.00 10.95 333 ALA B O 1
ATOM 6022 N N . ARG B 1 327 ? -5.573 29.785 10.105 1.00 10.45 334 ARG B N 1
ATOM 6023 C CA . ARG B 1 327 ? -5.863 29.952 8.665 1.00 11.21 334 ARG B CA 1
ATOM 6024 C C . ARG B 1 327 ? -4.708 29.471 7.816 1.00 11.28 334 ARG B C 1
ATOM 6025 O O . ARG B 1 327 ? -4.930 28.777 6.825 1.00 13.00 334 ARG B O 1
ATOM 6033 N N . ALA B 1 328 ? -3.472 29.792 8.190 1.00 9.49 335 ALA B N 1
ATOM 6034 C CA . ALA B 1 328 ? -2.342 29.381 7.382 1.00 10.97 335 ALA B CA 1
ATOM 6035 C C . ALA B 1 328 ? -2.214 27.860 7.368 1.00 9.50 335 ALA B C 1
ATOM 6036 O O . ALA B 1 328 ? -1.903 27.249 6.345 1.00 11.61 335 ALA B O 1
ATOM 6038 N N . GLN B 1 329 ? -2.439 27.216 8.519 1.00 8.85 336 GLN B N 1
ATOM 6039 C CA . GLN B 1 329 ? -2.328 25.754 8.573 1.00 8.74 336 GLN B CA 1
ATOM 6040 C C . GLN B 1 329 ? -3.441 25.073 7.788 1.00 10.34 336 GLN B C 1
ATOM 6041 O O . GLN B 1 329 ? -3.192 24.136 7.006 1.00 10.94 336 GLN B O 1
ATOM 6047 N N . LEU B 1 330 ? -4.670 25.495 7.983 1.00 10.01 337 LEU B N 1
ATOM 6048 C CA A LEU B 1 330 ? -5.761 24.861 7.240 0.50 10.15 337 LEU B CA 1
ATOM 6049 C CA B LEU B 1 330 ? -5.790 24.932 7.220 0.50 11.14 337 LEU B CA 1
ATOM 6050 C C . LEU B 1 330 ? -5.607 25.126 5.727 1.00 11.69 337 LEU B C 1
ATOM 6051 O O . LEU B 1 330 ? -5.882 24.224 4.925 1.00 12.06 337 LEU B O 1
ATOM 6060 N N . ASP B 1 331 ? -5.137 26.303 5.361 1.00 11.21 338 ASP B N 1
ATOM 6061 C CA . ASP B 1 331 ? -4.883 26.611 3.941 1.00 12.25 338 ASP B CA 1
ATOM 6062 C C . ASP B 1 331 ? -3.805 25.734 3.348 1.00 12.69 338 ASP B C 1
ATOM 6063 O O . ASP B 1 331 ? -3.927 25.292 2.169 1.00 12.60 338 ASP B O 1
ATOM 6068 N N . TYR B 1 332 ? -2.789 25.393 4.139 1.00 12.14 339 TYR B N 1
ATOM 6069 C CA . TYR B 1 332 ? -1.831 24.363 3.707 1.00 11.56 339 TYR B CA 1
ATOM 6070 C C . TYR B 1 332 ? -2.504 23.028 3.408 1.00 10.46 339 TYR B C 1
ATOM 6071 O O . TYR B 1 332 ? -2.211 22.360 2.400 1.00 11.87 339 TYR B O 1
ATOM 6080 N N . MET B 1 333 ? -3.390 22.613 4.272 1.00 10.48 340 MET B N 1
ATOM 6081 C CA . MET B 1 333 ? -4.068 21.358 4.085 1.00 11.01 340 MET B CA 1
ATOM 6082 C C . MET B 1 333 ? -4.974 21.352 2.853 1.00 11.30 340 MET B C 1
ATOM 6083 O O . MET B 1 333 ? -5.136 20.311 2.224 1.00 11.60 340 MET B O 1
ATOM 6088 N N . LEU B 1 334 ? -5.588 22.490 2.582 1.00 11.99 341 LEU B N 1
ATOM 6089 C CA . LEU B 1 334 ? -6.653 22.525 1.567 1.00 12.17 341 LEU B CA 1
ATOM 6090 C C . LEU B 1 334 ? -6.123 22.843 0.175 1.00 12.08 341 LEU B C 1
ATOM 6091 O O . LEU B 1 334 ? -6.738 22.470 -0.810 1.00 14.89 341 LEU B O 1
ATOM 6096 N N . GLY B 1 335 ? -4.985 23.533 0.075 1.00 11.03 342 GLY B N 1
ATOM 6097 C CA . GLY B 1 335 ? -4.523 23.911 -1.238 1.00 12.13 342 GLY B CA 1
ATOM 6098 C C . GLY B 1 335 ? -3.382 24.879 -1.405 1.00 12.15 342 GLY B C 1
ATOM 6099 O O . GLY B 1 335 ? -3.046 25.131 -2.566 1.00 14.13 342 GLY B O 1
ATOM 6100 N N . SER B 1 336 ? -2.837 25.511 -0.352 1.00 14.17 343 SER B N 1
ATOM 6101 C CA . SER B 1 336 ? -1.875 26.624 -0.564 1.00 13.35 343 SER B CA 1
ATOM 6102 C C . SER B 1 336 ? -0.548 26.223 -1.258 1.00 14.62 343 SER B C 1
ATOM 6103 O O . SER B 1 336 ? 0.135 27.102 -1.798 1.00 17.92 343 SER B O 1
ATOM 6106 N N . THR B 1 337 ? -0.196 24.941 -1.244 1.00 13.47 344 THR B N 1
ATOM 6107 C CA . THR B 1 337 ? 0.997 24.447 -1.925 1.00 14.10 344 THR B CA 1
ATOM 6108 C C . THR B 1 337 ? 0.704 24.133 -3.413 1.00 15.47 344 THR B C 1
ATOM 6109 O O . THR B 1 337 ? 1.608 23.792 -4.181 1.00 19.40 344 THR B O 1
ATOM 6113 N N . GLY B 1 338 ? -0.567 24.223 -3.799 1.00 13.59 345 GLY B N 1
ATOM 6114 C CA . GLY B 1 338 ? -0.997 23.915 -5.177 1.00 17.51 345 GLY B CA 1
ATOM 6115 C C . GLY B 1 338 ? -1.753 22.608 -5.311 1.00 16.16 345 GLY B C 1
ATOM 6116 O O . GLY B 1 338 ? -2.181 22.256 -6.403 1.00 19.87 345 GLY B O 1
ATOM 6117 N N . ARG B 1 339 ? -1.819 21.829 -4.221 1.00 14.60 346 ARG B N 1
ATOM 6118 C CA . ARG B 1 339 ? -2.677 20.643 -4.170 1.00 14.49 346 ARG B CA 1
ATOM 6119 C C . ARG B 1 339 ? -3.307 20.476 -2.804 1.00 13.37 346 ARG B C 1
ATOM 6120 O O . ARG B 1 339 ? -2.801 20.973 -1.817 1.00 17.73 346 ARG B O 1
ATOM 6128 N N . SER B 1 340 ? -4.415 19.739 -2.783 1.00 13.91 347 SER B N 1
ATOM 6129 C CA . SER B 1 340 ? -5.157 19.410 -1.584 1.00 13.05 347 SER B CA 1
ATOM 6130 C C . SER B 1 340 ? -4.614 18.161 -0.925 1.00 13.56 347 SER B C 1
ATOM 6131 O O . SER B 1 340 ? -4.192 17.231 -1.605 1.00 14.28 347 SER B O 1
ATOM 6134 N N . PHE B 1 341 ? -4.645 18.166 0.429 1.00 12.41 348 PHE B N 1
ATOM 6135 C CA . PHE B 1 341 ? -4.319 17.001 1.232 1.00 11.55 348 PHE B CA 1
ATOM 6136 C C . PHE B 1 341 ? -5.561 16.370 1.792 1.00 12.34 348 PHE B C 1
ATOM 6137 O O . PHE B 1 341 ? -5.458 15.514 2.686 1.00 12.90 348 PHE B O 1
ATOM 6145 N N . VAL B 1 342 ? -6.731 16.759 1.281 1.00 10.51 349 VAL B N 1
ATOM 6146 C CA . VAL B 1 342 ? -8.036 16.230 1.727 1.00 12.36 349 VAL B CA 1
ATOM 6147 C C . VAL B 1 342 ? -8.614 15.393 0.617 1.00 12.84 349 VAL B C 1
ATOM 6148 O O . VAL B 1 342 ? -8.894 15.878 -0.487 1.00 13.94 349 VAL B O 1
ATOM 6152 N N . VAL B 1 343 ? -8.822 14.129 0.911 1.00 13.15 350 VAL B N 1
ATOM 6153 C CA . VAL B 1 343 ? -9.331 13.187 -0.099 1.00 12.52 350 VAL B CA 1
ATOM 6154 C C . VAL B 1 343 ? -10.701 13.700 -0.601 1.00 14.85 350 VAL B C 1
ATOM 6155 O O . VAL B 1 343 ? -11.537 14.138 0.180 1.00 15.30 350 VAL B O 1
ATOM 6159 N N . GLY B 1 344 ? -10.893 13.630 -1.916 1.00 14.49 351 GLY B N 1
ATOM 6160 C CA . GLY B 1 344 ? -12.149 14.035 -2.509 1.00 15.28 351 GLY B CA 1
ATOM 6161 C C . GLY B 1 344 ? -12.439 15.530 -2.594 1.00 16.94 351 GLY B C 1
ATOM 6162 O O . GLY B 1 344 ? -13.572 15.902 -2.906 1.00 20.68 351 GLY B O 1
ATOM 6163 N N . PHE B 1 345 ? -11.432 16.373 -2.347 1.00 14.00 352 PHE B N 1
ATOM 6164 C CA . PHE B 1 345 ? -11.623 17.804 -2.269 1.00 13.58 352 PHE B CA 1
ATOM 6165 C C . PHE B 1 345 ? -10.517 18.544 -2.992 1.00 14.10 352 PHE B C 1
ATOM 6166 O O . PHE B 1 345 ? -9.352 18.233 -2.838 1.00 17.59 352 PHE B O 1
ATOM 6174 N N . GLY B 1 346 ? -10.910 19.584 -3.743 1.00 17.15 353 GLY B N 1
ATOM 6175 C CA . GLY B 1 346 ? -9.936 20.556 -4.197 1.00 15.82 353 GLY B CA 1
ATOM 6176 C C . GLY B 1 346 ? -9.121 20.130 -5.407 1.00 19.27 353 GLY B C 1
ATOM 6177 O O . GLY B 1 346 ? -9.534 19.243 -6.159 1.00 18.94 353 GLY B O 1
ATOM 6178 N N . THR B 1 347 ? -7.942 20.742 -5.558 1.00 16.45 354 THR B N 1
ATOM 6179 C CA . THR B 1 347 ? -7.083 20.486 -6.707 1.00 17.44 354 THR B CA 1
ATOM 6180 C C . THR B 1 347 ? -6.122 19.345 -6.410 1.00 18.34 354 THR B C 1
ATOM 6181 O O . THR B 1 347 ? -5.412 19.379 -5.409 1.00 18.43 354 THR B O 1
ATOM 6185 N N . ASN B 1 348 ? -6.133 18.334 -7.275 1.00 17.42 355 ASN B N 1
ATOM 6186 C CA A ASN B 1 348 ? -5.164 17.227 -7.191 0.60 18.16 355 ASN B CA 1
ATOM 6187 C CA B ASN B 1 348 ? -5.224 17.191 -7.198 0.40 16.97 355 ASN B CA 1
ATOM 6188 C C . ASN B 1 348 ? -5.170 16.648 -5.776 1.00 16.61 355 ASN B C 1
ATOM 6189 O O . ASN B 1 348 ? -4.123 16.592 -5.153 1.00 17.57 355 ASN B O 1
ATOM 6198 N N . PRO B 1 349 ? -6.343 16.221 -5.265 1.00 15.23 356 PRO B N 1
ATOM 6199 C CA . PRO B 1 349 ? -6.338 15.610 -3.942 1.00 15.24 356 PRO B CA 1
ATOM 6200 C C . PRO B 1 349 ? -5.651 14.218 -3.968 1.00 15.07 356 PRO B C 1
ATOM 6201 O O . PRO B 1 349 ? -5.400 13.644 -5.010 1.00 16.59 356 PRO B O 1
ATOM 6205 N N . PRO B 1 350 ? -5.328 13.666 -2.795 1.00 13.65 357 PRO B N 1
ATOM 6206 C CA . PRO B 1 350 ? -4.782 12.307 -2.771 1.00 13.65 357 PRO B CA 1
ATOM 6207 C C . PRO B 1 350 ? -5.817 11.379 -3.371 1.00 13.39 357 PRO B C 1
ATOM 6208 O O . PRO B 1 350 ? -7.028 11.488 -3.039 1.00 14.66 357 PRO B O 1
ATOM 6212 N N . LEU B 1 351 ? -5.350 10.479 -4.249 1.00 15.42 358 LEU B N 1
ATOM 6213 C CA . LEU B 1 351 ? -6.199 9.501 -4.869 1.00 15.06 358 LEU B CA 1
ATOM 6214 C C . LEU B 1 351 ? -6.001 8.090 -4.334 1.00 14.42 358 LEU B C 1
ATOM 6215 O O . LEU B 1 351 ? -6.837 7.201 -4.595 1.00 15.73 358 LEU B O 1
ATOM 6220 N N . ARG B 1 352 ? -4.959 7.903 -3.526 1.00 15.49 359 ARG B N 1
ATOM 6221 C CA . ARG B 1 352 ? -4.597 6.565 -3.057 1.00 15.02 359 ARG B CA 1
ATOM 6222 C C . ARG B 1 352 ? -4.354 6.554 -1.529 1.00 13.88 359 ARG B C 1
ATOM 6223 O O . ARG B 1 352 ? -3.383 6.007 -1.074 1.00 15.60 359 ARG B O 1
ATOM 6231 N N . PRO B 1 353 ? -5.255 7.140 -0.723 1.00 13.23 360 PRO B N 1
ATOM 6232 C CA . PRO B 1 353 ? -5.041 6.986 0.741 1.00 12.20 360 PRO B CA 1
ATOM 6233 C C . PRO B 1 353 ? -4.991 5.516 1.123 1.00 12.63 360 PRO B C 1
ATOM 6234 O O . PRO B 1 353 ? -5.709 4.667 0.543 1.00 12.79 360 PRO B O 1
ATOM 6238 N N . HIS B 1 354 ? -4.224 5.259 2.186 1.00 13.40 361 HIS B N 1
ATOM 6239 C CA . HIS B 1 354 ? -4.039 3.911 2.709 1.00 11.90 361 HIS B CA 1
ATOM 6240 C C . HIS B 1 354 ? -5.305 3.500 3.503 1.00 11.79 361 HIS B C 1
ATOM 6241 O O . HIS B 1 354 ? -5.407 3.733 4.731 1.00 13.33 361 HIS B O 1
ATOM 6248 N N . HIS B 1 355 ? -6.253 2.878 2.815 1.00 11.65 362 HIS B N 1
ATOM 6249 C CA . HIS B 1 355 ? -7.579 2.597 3.366 1.00 13.10 362 HIS B CA 1
ATOM 6250 C C . HIS B 1 355 ? -8.099 1.346 2.697 1.00 13.01 362 HIS B C 1
ATOM 6251 O O . HIS B 1 355 ? -8.247 1.318 1.469 1.00 14.57 362 HIS B O 1
ATOM 6258 N N . ARG B 1 356 ? -8.307 0.282 3.474 1.00 13.61 363 ARG B N 1
ATOM 6259 C CA . ARG B 1 356 ? -8.709 -1.001 2.875 1.00 13.34 363 ARG B CA 1
ATOM 6260 C C . ARG B 1 356 ? -10.010 -0.884 2.082 1.00 14.23 363 ARG B C 1
ATOM 6261 O O . ARG B 1 356 ? -10.027 -1.225 0.870 1.00 15.66 363 ARG B O 1
ATOM 6269 N N . ALA B 1 357 ? -11.082 -0.384 2.683 1.00 14.77 364 ALA B N 1
ATOM 6270 C CA . ALA B 1 357 ? -12.378 -0.382 1.980 1.00 16.56 364 ALA B CA 1
ATOM 6271 C C . ALA B 1 357 ? -12.334 0.482 0.728 1.00 15.80 364 ALA B C 1
ATOM 6272 O O . ALA B 1 357 ? -12.846 0.098 -0.336 1.00 17.71 364 ALA B O 1
ATOM 6274 N N . ALA B 1 358 ? -11.681 1.640 0.825 1.00 15.60 365 ALA B N 1
ATOM 6275 C CA . ALA B 1 358 ? -11.660 2.557 -0.299 1.00 15.85 365 ALA B CA 1
ATOM 6276 C C . ALA B 1 358 ? -10.840 2.015 -1.469 1.00 15.08 365 ALA B C 1
ATOM 6277 O O . ALA B 1 358 ? -11.120 2.377 -2.637 1.00 16.37 365 ALA B O 1
ATOM 6279 N N . SER B 1 359 ? -9.871 1.143 -1.171 1.00 15.51 366 SER B N 1
ATOM 6280 C CA . SER B 1 359 ? -9.001 0.536 -2.163 1.00 16.89 366 SER B CA 1
ATOM 6281 C C . SER B 1 359 ? -9.722 -0.526 -3.002 1.00 15.35 366 SER B C 1
ATOM 6282 O O . SER B 1 359 ? -9.162 -1.003 -4.005 1.00 18.54 366 SER B O 1
ATOM 6285 N N . CYS B 1 360 ? -10.900 -0.953 -2.546 1.00 16.42 367 CYS B N 1
ATOM 6286 C CA . CYS B 1 360 ? -11.595 -2.065 -3.178 1.00 14.77 367 CYS B CA 1
ATOM 6287 C C . CYS B 1 360 ? -12.459 -1.627 -4.338 1.00 18.68 367 CYS B C 1
ATOM 6288 O O . CYS B 1 360 ? -13.091 -0.558 -4.313 1.00 22.35 367 CYS B O 1
ATOM 6291 N N . PRO B 1 361 ? -12.478 -2.469 -5.385 1.00 20.98 368 PRO B N 1
ATOM 6292 C CA . PRO B 1 361 ? -13.448 -2.216 -6.467 1.00 21.55 368 PRO B CA 1
ATOM 6293 C C . PRO B 1 361 ? -14.895 -2.330 -6.029 1.00 22.69 368 PRO B C 1
ATOM 6294 O O . PRO B 1 361 ? -15.168 -2.822 -4.932 1.00 22.68 368 PRO B O 1
ATOM 6298 N N . ASP B 1 362 ? -15.832 -1.898 -6.873 1.00 21.49 369 ASP B N 1
ATOM 6299 C CA . ASP B 1 362 ? -17.259 -2.067 -6.530 1.00 24.60 369 ASP B CA 1
ATOM 6300 C C . ASP B 1 362 ? -17.554 -3.550 -6.367 1.00 22.93 369 ASP B C 1
ATOM 6301 O O . ASP B 1 362 ? -17.007 -4.392 -7.117 1.00 27.22 369 ASP B O 1
ATOM 6306 N N . MET B 1 363 ? -18.479 -3.859 -5.460 1.00 26.09 370 MET B N 1
ATOM 6307 C CA . MET B 1 363 ? -19.088 -5.176 -5.425 1.00 26.87 370 MET B CA 1
ATOM 6308 C C . MET B 1 363 ? -19.672 -5.465 -6.803 1.00 31.06 370 MET B C 1
ATOM 6309 O O . MET B 1 363 ? -20.152 -4.547 -7.463 1.00 33.77 370 MET B O 1
ATOM 6314 N N . PRO B 1 364 ? -19.614 -6.705 -7.272 1.00 33.35 371 PRO B N 1
ATOM 6315 C CA . PRO B 1 364 ? -19.200 -7.879 -6.522 1.00 32.98 371 PRO B CA 1
ATOM 6316 C C . PRO B 1 364 ? -17.740 -8.305 -6.771 1.00 32.31 371 PRO B C 1
ATOM 6317 O O . PRO B 1 364 ? -17.377 -9.424 -6.411 1.00 32.52 371 PRO B O 1
ATOM 6321 N N . ALA B 1 365 ? -16.913 -7.448 -7.376 1.00 26.92 372 ALA B N 1
ATOM 6322 C CA . ALA B 1 365 ? -15.529 -7.833 -7.698 1.00 23.57 372 ALA B CA 1
ATOM 6323 C C . ALA B 1 365 ? -14.710 -8.188 -6.432 1.00 26.70 372 ALA B C 1
ATOM 6324 O O . ALA B 1 365 ? -14.949 -7.646 -5.351 1.00 28.83 372 ALA B O 1
ATOM 6326 N N . SER B 1 366 ? -13.761 -9.111 -6.573 1.00 27.25 373 SER B N 1
ATOM 6327 C CA . SER B 1 366 ? -12.955 -9.556 -5.436 1.00 26.69 373 SER B CA 1
ATOM 6328 C C . SER B 1 366 ? -12.005 -8.426 -4.947 1.00 27.44 373 SER B C 1
ATOM 6329 O O . SER B 1 366 ? -11.571 -7.536 -5.718 1.00 27.82 373 SER B O 1
ATOM 6332 N N . CYS B 1 367 ? -11.699 -8.451 -3.662 1.00 24.04 374 CYS B N 1
ATOM 6333 C CA . CYS B 1 367 ? -10.806 -7.425 -3.105 1.00 22.05 374 CYS B CA 1
ATOM 6334 C C . CYS B 1 367 ? -9.845 -8.145 -2.199 1.00 23.00 374 CYS B C 1
ATOM 6335 O O . CYS B 1 367 ? -10.265 -8.862 -1.299 1.00 27.41 374 CYS B O 1
ATOM 6338 N N . GLY B 1 368 ? -8.560 -7.954 -2.436 1.00 21.42 375 GLY B N 1
ATOM 6339 C CA . GLY B 1 368 ? -7.515 -8.658 -1.686 1.00 19.41 375 GLY B CA 1
ATOM 6340 C C . GLY B 1 368 ? -6.237 -7.865 -1.639 1.00 19.82 375 GLY B C 1
ATOM 6341 O O . GLY B 1 368 ? -6.214 -6.692 -1.954 1.00 21.24 375 GLY B O 1
ATOM 6342 N N . TRP B 1 369 ? -5.139 -8.529 -1.325 1.00 19.13 376 TRP B N 1
ATOM 6343 C CA . TRP B 1 369 ? -3.843 -7.838 -1.222 1.00 17.65 376 TRP B CA 1
ATOM 6344 C C . TRP B 1 369 ? -3.375 -7.155 -2.521 1.00 19.17 376 TRP B C 1
ATOM 6345 O O . TRP B 1 369 ? -2.658 -6.176 -2.449 1.00 22.91 376 TRP B O 1
ATOM 6356 N N . ASP B 1 370 ? -3.827 -7.604 -3.698 1.00 21.83 377 ASP B N 1
ATOM 6357 C CA . ASP B 1 370 ? -3.509 -6.875 -4.940 1.00 24.74 377 ASP B CA 1
ATOM 6358 C C . ASP B 1 370 ? -3.983 -5.404 -4.895 1.00 20.28 377 ASP B C 1
ATOM 6359 O O . ASP B 1 370 ? -3.327 -4.518 -5.446 1.00 23.57 377 ASP B O 1
ATOM 6364 N N . GLN B 1 371 ? -5.116 -5.172 -4.216 1.00 19.73 378 GLN B N 1
ATOM 6365 C CA . GLN B 1 371 ? -5.680 -3.845 -4.066 1.00 18.71 378 GLN B CA 1
ATOM 6366 C C . GLN B 1 371 ? -4.810 -2.929 -3.195 1.00 19.22 378 GLN B C 1
ATOM 6367 O O . GLN B 1 371 ? -4.904 -1.697 -3.326 1.00 19.45 378 GLN B O 1
ATOM 6373 N N . ALA B 1 372 ? -3.975 -3.504 -2.312 1.00 18.35 379 ALA B N 1
ATOM 6374 C CA . ALA B 1 372 ? -3.100 -2.701 -1.452 1.00 17.81 379 ALA B CA 1
ATOM 6375 C C . ALA B 1 372 ? -2.007 -2.010 -2.259 1.00 16.98 379 ALA B C 1
ATOM 6376 O O . ALA B 1 372 ? -1.647 -0.877 -1.959 1.00 19.52 379 ALA B O 1
ATOM 6378 N N . SER B 1 373 ? -1.495 -2.678 -3.301 1.00 19.46 380 SER B N 1
ATOM 6379 C CA . SER B 1 373 ? -0.340 -2.154 -4.035 1.00 20.88 380 SER B CA 1
ATOM 6380 C C . SER B 1 373 ? -0.669 -1.635 -5.439 1.00 20.40 380 SER B C 1
ATOM 6381 O O . SER B 1 373 ? 0.222 -1.176 -6.131 1.00 25.83 380 SER B O 1
ATOM 6384 N N . ASP B 1 374 ? -1.921 -1.756 -5.890 1.00 20.55 381 ASP B N 1
ATOM 6385 C CA . ASP B 1 374 ? -2.271 -1.348 -7.244 1.00 22.06 381 ASP B CA 1
ATOM 6386 C C . ASP B 1 374 ? -1.963 0.155 -7.395 1.00 21.23 381 ASP B C 1
ATOM 6387 O O . ASP B 1 374 ? -2.446 0.945 -6.613 1.00 20.55 381 ASP B O 1
ATOM 6392 N N . PRO B 1 375 ? -1.193 0.548 -8.436 1.00 22.36 382 PRO B N 1
ATOM 6393 C CA . PRO B 1 375 ? -0.878 1.984 -8.558 1.00 22.76 382 PRO B CA 1
ATOM 6394 C C . PRO B 1 375 ? -2.033 2.856 -9.045 1.00 22.59 382 PRO B C 1
ATOM 6395 O O . PRO B 1 375 ? -1.915 4.056 -9.005 1.00 24.60 382 PRO B O 1
ATOM 6399 N N . ALA B 1 376 ? -3.144 2.262 -9.454 1.00 21.40 383 ALA B N 1
ATOM 6400 C CA . ALA B 1 376 ? -4.296 3.008 -9.878 1.00 21.64 383 ALA B CA 1
ATOM 6401 C C . ALA B 1 376 ? -4.976 3.715 -8.708 1.00 20.57 383 ALA B C 1
ATOM 6402 O O . ALA B 1 376 ? -4.894 3.266 -7.579 1.00 22.54 383 ALA B O 1
ATOM 6404 N N . PRO B 1 377 ? -5.661 4.821 -8.979 1.00 20.19 384 PRO B N 1
ATOM 6405 C CA . PRO B 1 377 ? -6.453 5.478 -7.947 1.00 17.69 384 PRO B CA 1
ATOM 6406 C C . PRO B 1 377 ? -7.374 4.532 -7.214 1.00 18.73 384 PRO B C 1
ATOM 6407 O O . PRO B 1 377 ? -7.904 3.598 -7.807 1.00 22.77 384 PRO B O 1
ATOM 6411 N N . ASN B 1 378 ? -7.593 4.784 -5.927 1.00 16.70 385 ASN B N 1
ATOM 6412 C CA . ASN B 1 378 ? -8.592 4.035 -5.206 1.00 16.14 385 ASN B CA 1
ATOM 6413 C C . ASN B 1 378 ? -9.919 4.056 -5.991 1.00 17.25 385 ASN B C 1
ATOM 6414 O O . ASN B 1 378 ? -10.352 5.144 -6.378 1.00 19.31 385 ASN B O 1
ATOM 6419 N N . PRO B 1 379 ? -10.602 2.910 -6.107 1.00 18.48 386 PRO B N 1
ATOM 6420 C CA . PRO B 1 379 ? -11.914 2.871 -6.781 1.00 20.52 386 PRO B CA 1
ATOM 6421 C C . PRO B 1 379 ? -13.042 3.611 -6.044 1.00 20.23 386 PRO B C 1
ATOM 6422 O O . PRO B 1 379 ? -13.980 4.069 -6.697 1.00 22.10 386 PRO B O 1
ATOM 6426 N N . GLN B 1 380 ? -12.902 3.736 -4.702 1.00 18.90 387 GLN B N 1
ATOM 6427 C CA . GLN B 1 380 ? -13.863 4.523 -3.915 1.00 16.30 387 GLN B CA 1
ATOM 6428 C C . GLN B 1 380 ? -13.135 5.728 -3.391 1.00 18.38 387 GLN B C 1
ATOM 6429 O O . GLN B 1 380 ? -11.973 5.662 -2.979 1.00 17.97 387 GLN B O 1
ATOM 6435 N N . VAL B 1 381 ? -13.823 6.871 -3.480 1.00 16.88 388 VAL B N 1
ATOM 6436 C CA . VAL B 1 381 ? -13.274 8.139 -2.952 1.00 16.91 388 VAL B CA 1
ATOM 6437 C C . VAL B 1 381 ? -13.700 8.322 -1.494 1.00 16.40 388 VAL B C 1
ATOM 6438 O O . VAL B 1 381 ? -14.885 8.467 -1.171 1.00 18.31 388 VAL B O 1
ATOM 6442 N N . LEU B 1 382 ? -12.709 8.338 -0.614 1.00 15.38 389 LEU B N 1
ATOM 6443 C CA . LEU B 1 382 ? -12.917 8.543 0.815 1.00 15.49 389 LEU B CA 1
ATOM 6444 C C . LEU B 1 382 ? -13.011 10.039 1.126 1.00 14.82 389 LEU B C 1
ATOM 6445 O O . LEU B 1 382 ? -12.143 10.656 1.746 1.00 15.81 389 LEU B O 1
ATOM 6450 N N . ASP B 1 383 ? -14.105 10.625 0.681 1.00 14.95 390 ASP B N 1
ATOM 6451 C CA . ASP B 1 383 ? -14.259 12.072 0.783 1.00 13.91 390 ASP B CA 1
ATOM 6452 C C . ASP B 1 383 ? -14.048 12.519 2.238 1.00 13.83 390 ASP B C 1
ATOM 6453 O O . ASP B 1 383 ? -14.581 11.941 3.179 1.00 14.51 390 ASP B O 1
ATOM 6458 N N . GLY B 1 384 ? -13.324 13.593 2.353 1.00 13.53 391 GLY B N 1
ATOM 6459 C CA . GLY B 1 384 ? -13.169 14.281 3.630 1.00 11.96 391 GLY B CA 1
ATOM 6460 C C . GLY B 1 384 ? -11.949 13.914 4.433 1.00 11.14 391 GLY B C 1
ATOM 6461 O O . GLY B 1 384 ? -11.641 14.629 5.382 1.00 12.66 391 GLY B O 1
ATOM 6462 N N . ALA B 1 385 ? -11.261 12.838 4.108 1.00 12.29 392 ALA B N 1
ATOM 6463 C CA . ALA B 1 385 ? -10.151 12.395 4.939 1.00 12.09 392 ALA B CA 1
ATOM 6464 C C . ALA B 1 385 ? -8.928 13.252 4.757 1.00 10.01 392 ALA B C 1
ATOM 6465 O O . ALA B 1 385 ? -8.460 13.463 3.655 1.00 13.16 392 ALA B O 1
ATOM 6467 N N . LEU B 1 386 ? -8.375 13.698 5.879 1.00 10.76 393 LEU B N 1
ATOM 6468 C CA . LEU B 1 386 ? -7.094 14.386 5.901 1.00 9.50 393 LEU B CA 1
ATOM 6469 C C . LEU B 1 386 ? -5.983 13.334 5.964 1.00 10.33 393 LEU B C 1
ATOM 6470 O O . LEU B 1 386 ? -5.944 12.516 6.861 1.00 11.47 393 LEU B O 1
ATOM 6475 N N . VAL B 1 387 ? -5.036 13.371 5.037 1.00 10.69 394 VAL B N 1
ATOM 6476 C CA . VAL B 1 387 ? -3.978 12.357 5.019 1.00 10.38 394 VAL B CA 1
ATOM 6477 C C . VAL B 1 387 ? -2.828 12.755 5.960 1.00 10.29 394 VAL B C 1
ATOM 6478 O O . VAL B 1 387 ? -2.805 13.867 6.519 1.00 10.78 394 VAL B O 1
ATOM 6482 N N . GLY B 1 388 ? -1.933 11.819 6.201 1.00 11.10 395 GLY B N 1
ATOM 6483 C CA . GLY B 1 388 ? -0.796 12.033 7.073 1.00 12.31 395 GLY B CA 1
ATOM 6484 C C . GLY B 1 388 ? -0.015 13.273 6.744 1.00 10.95 395 GLY B C 1
ATOM 6485 O O . GLY B 1 388 ? 0.173 14.152 7.605 1.00 13.77 395 GLY B O 1
ATOM 6486 N N . GLY B 1 389 ? 0.365 13.398 5.464 1.00 11.27 396 GLY B N 1
ATOM 6487 C CA . GLY B 1 389 ? 0.997 14.606 5.005 1.00 12.96 396 GLY B CA 1
ATOM 6488 C C . GLY B 1 389 ? 2.481 14.507 4.825 1.00 11.97 396 GLY B C 1
ATOM 6489 O O . GLY B 1 389 ? 3.057 13.399 4.871 1.00 14.81 396 GLY B O 1
ATOM 6490 N N . PRO B 1 390 ? 3.117 15.639 4.612 1.00 10.66 397 PRO B N 1
ATOM 6491 C CA . PRO B 1 390 ? 4.508 15.640 4.131 1.00 11.31 397 PRO B CA 1
ATOM 6492 C C . PRO B 1 390 ? 5.557 15.537 5.193 1.00 11.19 397 PRO B C 1
ATOM 6493 O O . PRO B 1 390 ? 5.272 15.668 6.409 1.00 11.98 397 PRO B O 1
ATOM 6497 N N . ASP B 1 391 ? 6.787 15.409 4.742 1.00 12.44 398 ASP B N 1
ATOM 6498 C CA . ASP B 1 391 ? 7.949 15.463 5.618 1.00 11.53 398 ASP B CA 1
ATOM 6499 C C . ASP B 1 391 ? 8.368 16.901 5.913 1.00 10.24 398 ASP B C 1
ATOM 6500 O O . ASP B 1 391 ? 7.642 17.858 5.562 1.00 10.55 398 ASP B O 1
ATOM 6505 N N . ASP B 1 392 ? 9.483 17.080 6.608 1.00 9.74 399 ASP B N 1
ATOM 6506 C CA . ASP B 1 392 ? 9.886 18.387 7.081 1.00 10.68 399 ASP B CA 1
ATOM 6507 C C . ASP B 1 392 ? 10.367 19.353 6.002 1.00 10.37 399 ASP B C 1
ATOM 6508 O O . ASP B 1 392 ? 10.615 20.510 6.302 1.00 11.64 399 ASP B O 1
ATOM 6513 N N . GLN B 1 393 ? 10.440 18.866 4.767 1.00 12.17 400 GLN B N 1
ATOM 6514 C CA . GLN B 1 393 ? 10.770 19.650 3.589 1.00 13.71 400 GLN B CA 1
ATOM 6515 C C . GLN B 1 393 ? 9.645 19.650 2.570 1.00 12.73 400 GLN B C 1
ATOM 6516 O O . GLN B 1 393 ? 9.909 19.901 1.386 1.00 15.14 400 GLN B O 1
ATOM 6522 N N . ASP B 1 394 ? 8.409 19.416 3.008 1.00 11.31 401 ASP B N 1
ATOM 6523 C CA . ASP B 1 394 ? 7.210 19.433 2.158 1.00 12.65 401 ASP B CA 1
ATOM 6524 C C . ASP B 1 394 ? 7.102 18.285 1.168 1.00 13.50 401 ASP B C 1
ATOM 6525 O O . ASP B 1 394 ? 6.217 18.321 0.286 1.00 13.86 401 ASP B O 1
ATOM 6530 N N . ASN B 1 395 ? 7.892 17.234 1.317 1.00 13.66 402 ASN B N 1
ATOM 6531 C CA . ASN B 1 395 ? 7.799 16.106 0.354 1.00 14.10 402 ASN B CA 1
ATOM 6532 C C . ASN B 1 395 ? 6.720 15.166 0.705 1.00 14.19 402 ASN B C 1
ATOM 6533 O O . ASN B 1 395 ? 6.605 14.839 1.863 1.00 13.98 402 ASN B O 1
ATOM 6538 N N . TYR B 1 396 ? 5.939 14.741 -0.292 1.00 14.67 403 TYR B N 1
ATOM 6539 C CA . TYR B 1 396 ? 4.761 13.922 -0.100 1.00 16.16 403 TYR B CA 1
ATOM 6540 C C . TYR B 1 396 ? 4.566 13.102 -1.368 1.00 17.38 403 TYR B C 1
ATOM 6541 O O . TYR B 1 396 ? 4.638 13.641 -2.469 1.00 20.16 403 TYR B O 1
ATOM 6550 N N . ASN B 1 397 ? 4.267 11.817 -1.173 1.00 19.25 404 ASN B N 1
ATOM 6551 C CA . ASN B 1 397 ? 3.891 10.925 -2.262 1.00 19.79 404 ASN B CA 1
ATOM 6552 C C . ASN B 1 397 ? 2.525 10.344 -2.024 1.00 17.98 404 ASN B C 1
ATOM 6553 O O . ASN B 1 397 ? 2.283 9.790 -0.951 1.00 19.78 404 ASN B O 1
ATOM 6558 N N . ASP B 1 398 ? 1.658 10.402 -3.053 1.00 14.96 405 ASP B N 1
ATOM 6559 C CA . ASP B 1 398 ? 0.310 9.805 -2.990 1.00 16.63 405 ASP B CA 1
ATOM 6560 C C . ASP B 1 398 ? 0.463 8.345 -3.414 1.00 16.13 405 ASP B C 1
ATOM 6561 O O . ASP B 1 398 ? 0.159 7.978 -4.552 1.00 19.86 405 ASP B O 1
ATOM 6566 N N . ASP B 1 399 ? 0.974 7.550 -2.486 1.00 17.92 406 ASP B N 1
ATOM 6567 C CA . ASP B 1 399 ? 1.297 6.144 -2.696 1.00 19.76 406 ASP B CA 1
ATOM 6568 C C . ASP B 1 399 ? 0.575 5.391 -1.601 1.00 16.62 406 ASP B C 1
ATOM 6569 O O . ASP B 1 399 ? 0.730 5.699 -0.406 1.00 18.56 406 ASP B O 1
ATOM 6574 N N . ARG B 1 400 ? -0.290 4.467 -1.995 1.00 16.05 407 ARG B N 1
ATOM 6575 C CA . ARG B 1 400 ? -1.108 3.766 -1.018 1.00 14.32 407 ARG B CA 1
ATOM 6576 C C . ARG B 1 400 ? -0.254 3.044 0.028 1.00 14.69 407 ARG B C 1
ATOM 6577 O O . ARG B 1 400 ? -0.664 2.946 1.176 1.00 16.37 407 ARG B O 1
ATOM 6585 N N . GLN B 1 401 ? 0.904 2.521 -0.370 1.00 15.17 408 GLN B N 1
ATOM 6586 C CA . GLN B 1 401 ? 1.760 1.776 0.524 1.00 16.96 408 GLN B CA 1
ATOM 6587 C C . GLN B 1 401 ? 2.534 2.647 1.471 1.00 19.78 408 GLN B C 1
ATOM 6588 O O . GLN B 1 401 ? 3.071 2.135 2.423 1.00 24.70 408 GLN B O 1
ATOM 6594 N N . ASP B 1 402 ? 2.509 3.964 1.265 1.00 18.79 409 ASP B N 1
ATOM 6595 C CA . ASP B 1 402 ? 3.161 4.868 2.185 1.00 20.10 409 ASP B CA 1
ATOM 6596 C C . ASP B 1 402 ? 2.154 5.184 3.311 1.00 19.65 409 ASP B C 1
ATOM 6597 O O . ASP B 1 402 ? 1.413 6.165 3.226 1.00 20.08 409 ASP B O 1
ATOM 6602 N N . TYR B 1 403 ? 2.130 4.357 4.359 1.00 21.12 410 TYR B N 1
ATOM 6603 C CA . TYR B 1 403 ? 1.131 4.599 5.449 1.00 23.41 410 TYR B CA 1
ATOM 6604 C C . TYR B 1 403 ? 1.579 5.688 6.404 1.00 21.07 410 TYR B C 1
ATOM 6605 O O . TYR B 1 403 ? 0.812 6.024 7.332 1.00 27.99 410 TYR B O 1
ATOM 6614 N N . ILE B 1 404 ? 2.787 6.239 6.187 1.00 20.46 411 ILE B N 1
ATOM 6615 C CA . ILE B 1 404 ? 3.127 7.500 6.854 1.00 22.82 411 ILE B CA 1
ATOM 6616 C C . ILE B 1 404 ? 2.483 8.694 6.165 1.00 19.40 411 ILE B C 1
ATOM 6617 O O . ILE B 1 404 ? 1.670 9.349 6.801 1.00 24.62 411 ILE B O 1
ATOM 6622 N N . SER B 1 405 ? 2.831 8.931 4.901 1.00 18.93 412 SER B N 1
ATOM 6623 C CA A SER B 1 405 ? 2.293 10.054 4.073 0.50 18.01 412 SER B CA 1
ATOM 6624 C CA B SER B 1 405 ? 2.298 10.104 4.216 0.50 18.45 412 SER B CA 1
ATOM 6625 C C . SER B 1 405 ? 0.815 9.992 3.912 1.00 14.34 412 SER B C 1
ATOM 6626 O O . SER B 1 405 ? 0.157 11.009 3.866 1.00 14.35 412 SER B O 1
ATOM 6631 N N . ASN B 1 406 ? 0.313 8.771 3.731 1.00 15.29 413 ASN B N 1
ATOM 6632 C CA . ASN B 1 406 ? -0.995 8.610 3.171 1.00 13.78 413 ASN B CA 1
ATOM 6633 C C . ASN B 1 406 ? -1.940 7.792 4.007 1.00 11.38 413 ASN B C 1
ATOM 6634 O O . ASN B 1 406 ? -3.004 7.389 3.506 1.00 17.04 413 ASN B O 1
ATOM 6639 N N . GLU B 1 407 ? -1.651 7.602 5.308 1.00 14.17 414 GLU B N 1
ATOM 6640 C CA . GLU B 1 407 ? -2.789 7.049 6.077 1.00 19.38 414 GLU B CA 1
ATOM 6641 C C . GLU B 1 407 ? -3.763 8.127 6.487 1.00 12.47 414 GLU B C 1
ATOM 6642 O O . GLU B 1 407 ? -3.535 9.325 6.241 1.00 13.17 414 GLU B O 1
ATOM 6648 N N . VAL B 1 408 ? -4.948 7.673 6.837 1.00 13.68 415 VAL B N 1
ATOM 6649 C CA . VAL B 1 408 ? -6.090 8.469 7.247 1.00 12.73 415 VAL B CA 1
ATOM 6650 C C . VAL B 1 408 ? -6.534 7.873 8.567 1.00 11.47 415 VAL B C 1
ATOM 6651 O O . VAL B 1 408 ? -6.286 6.670 8.826 1.00 13.59 415 VAL B O 1
ATOM 6655 N N . ALA B 1 409 ? -7.150 8.686 9.413 1.00 10.69 416 ALA B N 1
ATOM 6656 C CA . ALA B 1 409 ? -7.574 8.196 10.739 1.00 10.58 416 ALA B CA 1
ATOM 6657 C C . ALA B 1 409 ? -8.604 9.070 11.376 1.00 9.90 416 ALA B C 1
ATOM 6658 O O . ALA B 1 409 ? -8.693 10.296 11.095 1.00 10.05 416 ALA B O 1
ATOM 6660 N N . CYS B 1 410 ? -9.408 8.454 12.233 1.00 9.56 417 CYS B N 1
ATOM 6661 C CA . CYS B 1 410 ? -10.358 9.235 13.032 1.00 9.60 417 CYS B CA 1
ATOM 6662 C C . CYS B 1 410 ? -9.694 10.447 13.666 1.00 8.39 417 CYS B C 1
ATOM 6663 O O . CYS B 1 410 ? -10.222 11.552 13.603 1.00 9.32 417 CYS B O 1
ATOM 6666 N N . ASP B 1 411 ? -8.561 10.218 14.351 1.00 7.92 418 ASP B N 1
ATOM 6667 C CA . ASP B 1 411 ? -7.957 11.318 15.118 1.00 8.55 418 ASP B CA 1
ATOM 6668 C C . ASP B 1 411 ? -7.426 12.390 14.188 1.00 8.48 418 ASP B C 1
ATOM 6669 O O . ASP B 1 411 ? -7.397 13.582 14.553 1.00 10.01 418 ASP B O 1
ATOM 6674 N N . TYR B 1 412 ? -6.994 11.995 12.964 1.00 8.51 419 TYR B N 1
ATOM 6675 C CA . TYR B 1 412 ? -6.519 12.971 12.005 1.00 8.22 419 TYR B CA 1
ATOM 6676 C C . TYR B 1 412 ? -7.574 14.005 11.651 1.00 8.74 419 TYR B C 1
ATOM 6677 O O . TYR B 1 412 ? -7.226 15.166 11.449 1.00 10.13 419 TYR B O 1
ATOM 6686 N N . ASN B 1 413 ? -8.832 13.587 11.573 1.00 7.81 420 ASN B N 1
ATOM 6687 C CA . ASN B 1 413 ? -9.884 14.499 11.174 1.00 8.35 420 ASN B CA 1
ATOM 6688 C C . ASN B 1 413 ? -10.508 15.268 12.336 1.00 8.49 420 ASN B C 1
ATOM 6689 O O . ASN B 1 413 ? -11.300 16.183 12.088 1.00 10.51 420 ASN B O 1
ATOM 6694 N N . ALA B 1 414 ? -10.177 14.907 13.588 1.00 7.73 421 ALA B N 1
ATOM 6695 C CA . ALA B 1 414 ? -10.954 15.456 14.705 1.00 9.29 421 ALA B CA 1
ATOM 6696 C C . ALA B 1 414 ? -10.710 16.942 14.960 1.00 8.98 421 ALA B C 1
ATOM 6697 O O . ALA B 1 414 ? -11.676 17.726 15.060 1.00 10.20 421 ALA B O 1
ATOM 6699 N N . GLY B 1 415 ? -9.447 17.312 15.084 1.00 8.14 422 GLY B N 1
ATOM 6700 C CA . GLY B 1 415 ? -9.114 18.732 15.289 1.00 8.96 422 GLY B CA 1
ATOM 6701 C C . GLY B 1 415 ? -9.397 19.521 14.025 1.00 8.45 422 GLY B C 1
ATOM 6702 O O . GLY B 1 415 ? -9.958 20.606 14.067 1.00 10.51 422 GLY B O 1
ATOM 6703 N N . PHE B 1 416 ? -9.085 18.899 12.895 1.00 8.88 423 PHE B N 1
ATOM 6704 C CA . PHE B 1 416 ? -9.327 19.438 11.554 1.00 9.71 423 PHE B CA 1
ATOM 6705 C C . PHE B 1 416 ? -10.777 19.859 11.383 1.00 8.11 423 PHE B C 1
ATOM 6706 O O . PHE B 1 416 ? -11.038 20.991 10.965 1.00 9.95 423 PHE B O 1
ATOM 6714 N N . GLN B 1 417 ? -11.718 18.985 11.725 1.00 9.22 424 GLN B N 1
ATOM 6715 C CA . GLN B 1 417 ? -13.129 19.311 11.520 1.00 9.97 424 GLN B CA 1
ATOM 6716 C C . GLN B 1 417 ? -13.533 20.556 12.337 1.00 9.15 424 GLN B C 1
ATOM 6717 O O . GLN B 1 417 ? -14.254 21.447 11.861 1.00 10.26 424 GLN B O 1
ATOM 6723 N N . GLY B 1 418 ? -13.094 20.586 13.592 1.00 9.78 425 GLY B N 1
ATOM 6724 C CA . GLY B 1 418 ? -13.382 21.716 14.474 1.00 9.69 425 GLY B CA 1
ATOM 6725 C C . GLY B 1 418 ? -12.708 22.988 14.000 1.00 8.61 425 GLY B C 1
ATOM 6726 O O . GLY B 1 418 ? -13.264 24.094 14.100 1.00 10.32 425 GLY B O 1
ATOM 6727 N N . ALA B 1 419 ? -11.496 22.870 13.507 1.00 9.30 426 ALA B N 1
ATOM 6728 C CA . ALA B 1 419 ? -10.792 24.025 12.969 1.00 9.35 426 ALA B CA 1
ATOM 6729 C C . ALA B 1 419 ? -11.527 24.627 11.769 1.00 10.04 426 ALA B C 1
ATOM 6730 O O . ALA B 1 419 ? -11.625 25.845 11.650 1.00 11.11 426 ALA B O 1
ATOM 6732 N N . LEU B 1 420 ? -12.090 23.781 10.916 1.00 9.78 427 LEU B N 1
ATOM 6733 C CA . LEU B 1 420 ? -12.910 24.278 9.816 1.00 11.19 427 LEU B CA 1
ATOM 6734 C C . LEU B 1 420 ? -14.089 25.067 10.388 1.00 10.84 427 LEU B C 1
ATOM 6735 O O . LEU B 1 420 ? -14.405 26.171 9.888 1.00 10.48 427 LEU B O 1
ATOM 6740 N N . ALA B 1 421 ? -14.794 24.506 11.370 1.00 10.61 428 ALA B N 1
ATOM 6741 C CA . ALA B 1 421 ? -15.892 25.243 12.012 1.00 10.17 428 ALA B CA 1
ATOM 6742 C C . ALA B 1 421 ? -15.428 26.589 12.541 1.00 10.19 428 ALA B C 1
ATOM 6743 O O . ALA B 1 421 ? -16.125 27.586 12.383 1.00 12.19 428 ALA B O 1
ATOM 6745 N N . GLY B 1 422 ? -14.256 26.627 13.173 1.00 9.99 429 GLY B N 1
ATOM 6746 C CA . GLY B 1 422 ? -13.719 27.880 13.696 1.00 10.61 429 GLY B CA 1
ATOM 6747 C C . GLY B 1 422 ? -13.431 28.903 12.651 1.00 10.11 429 GLY B C 1
ATOM 6748 O O . GLY B 1 422 ? -13.770 30.090 12.810 1.00 11.93 429 GLY B O 1
ATOM 6749 N N A ILE B 1 423 ? -12.866 28.455 11.529 0.50 10.56 430 ILE B N 1
ATOM 6750 N N B ILE B 1 423 ? -12.866 28.484 11.521 0.50 10.57 430 ILE B N 1
ATOM 6751 C CA A ILE B 1 423 ? -12.593 29.315 10.402 0.50 12.71 430 ILE B CA 1
ATOM 6752 C CA B ILE B 1 423 ? -12.588 29.427 10.461 0.50 12.00 430 ILE B CA 1
ATOM 6753 C C A ILE B 1 423 ? -13.890 29.880 9.821 0.50 11.92 430 ILE B C 1
ATOM 6754 C C B ILE B 1 423 ? -13.896 29.900 9.804 0.50 11.84 430 ILE B C 1
ATOM 6755 O O A ILE B 1 423 ? -13.962 31.076 9.481 0.50 13.88 430 ILE B O 1
ATOM 6756 O O B ILE B 1 423 ? -13.984 31.068 9.384 0.50 14.21 430 ILE B O 1
ATOM 6765 N N . LEU B 1 424 ? -14.939 29.053 9.795 1.00 10.76 431 LEU B N 1
ATOM 6766 C CA . LEU B 1 424 ? -16.232 29.452 9.220 1.00 13.59 431 LEU B CA 1
ATOM 6767 C C . LEU B 1 424 ? -16.931 30.526 10.050 1.00 14.57 431 LEU B C 1
ATOM 6768 O O . LEU B 1 424 ? -17.770 31.215 9.515 1.00 17.76 431 LEU B O 1
ATOM 6773 N N . GLN B 1 425 ? -16.537 30.709 11.321 1.00 16.41 432 GLN B N 1
ATOM 6774 C CA . GLN B 1 425 ? -17.055 31.828 12.116 1.00 21.59 432 GLN B CA 1
ATOM 6775 C C . GLN B 1 425 ? -16.320 33.115 11.929 1.00 21.87 432 GLN B C 1
ATOM 6776 O O . GLN B 1 425 ? -16.744 34.100 12.499 1.00 36.00 432 GLN B O 1
ATOM 6782 N N . LEU B 1 426 ? -15.207 33.130 11.226 1.00 24.05 433 LEU B N 1
ATOM 6783 C CA . LEU B 1 426 ? -14.460 34.381 11.131 1.00 26.51 433 LEU B CA 1
ATOM 6784 C C . LEU B 1 426 ? -14.966 35.314 10.032 1.00 40.05 433 LEU B C 1
ATOM 6785 O O . LEU B 1 426 ? -15.419 34.849 8.977 1.00 45.33 433 LEU B O 1
#

Radius of gyration: 26.62 Å; Cα contacts (8 Å, |Δi|>4): 1982; chains: 2; bounding box: 79×60×60 Å

Sequence (850 aa):
QYNYREVLLQKSILFYAAQRSGQLPGNNPIDWRDDSALDDQGNGGEDLTGGWYDAGDHVKFGLPMAWTATTLIWGMIDLANGYGGDRNDAMQSVRWALDYFMKKCHVSDNELYGQVGDGHADHAYWGRPEEMTMDRPAWSLTPSAPGSDLAGETAAALAAGSILFSDSDASSYANNQQLLDHARTIYDFAYNNRGIYSESIPNAADFYRSSAYEEDELCWGALWLYRATGEQDYMDKANEFLPQGRPWAFSWDSSKEAGSLVLLTSFGNSSNARAQLEDFLQSSWFPGGDIHYTPLGLAWRDTWWGSLRYSANSAFIALLAAEEGVLTSSQARTFARAQLLDYMLGSTGRSFVVGFGTNNPPLRPHHRAASCPDMPASCCGWDQASDPAPNPQVLDGALVGGPDDQDNYNDDRQDYISSNEVACDYNAGFQGALAGIILQLQYNYREVLQKSILFYAAQRSGQLPGNNPIDWRDDSALDDQGNGGEDLTGGWYDAGDHVKFGLPMAWTATTLIWGMIDLANGYGGDRNDAMQQSVRWALDYFMKCHVSDNELYGQVGDGHADHAYWGRPEEMTMDRPAWSLTPSSAPGSDLAGETAAALAAGSILFSDSDASYANQLLDHARTIYDFAYNNRGIYSESIPNAADFYRSSAYEDELCWGALWLYRATGEQDYMDKANEFLPQGRPWAFSWDSSKEAGSLVLLTSFGNSSNARAQQLEDFLQSSWFPGGDIHYTPLGLAWRDTWWGSLRYSANSAFIALLAAEEEGVLTSSQARTFARAQLLDYMLGSTGRSFVVGFGTNNPPLRPHHRAASCPDMPASCGWDQASDPAPNPQVLDGALVGGPDDQDNYNDDRQDYISSNEVACDYNAGFQGALAGIILQL

InterPro domains:
  IPR001701 Glycoside hydrolase family 9 [PF00759] (23-438)
  IPR008928 Six-hairpin glycosidase superfamily [SSF48208] (21-442)
  IPR012341 Six-hairpin glycosidase-like superfamily [G3DSA:1.50.10.10] (19-444)
  IPR018221 Glycoside hydrolase family 9, His active site [PS00592] (350-374)
  IPR033126 Glycosyl hydrolases family 9, Asp/Glu active sites [PS00698] (414-432)

B-factor: mean 14.48, std 9.59, range [3.77, 155.51]

Organism: NCBI:txid6356

Nearest PDB structures (foldseek):
  4zh5-assembly2_B  TM=1.001E+00  e=6.963E-76  Perinereis brevicirris
  8ihy-assembly1_A  TM=9.956E-01  e=2.650E-59  Eisenia fetida
  8ihx-assembly1_A  TM=9.957E-01  e=7.247E-59  Eisenia fetida
  3wc3-assembly1_A  TM=9.959E-01  e=1.394E-58  Eisenia fetida
  8ihw-assembly1_A  TM=9.955E-01  e=7.707E-58  Eisenia fetida